Protein AF-A0A244E4H4-F1 (afdb_monomer)

Solvent-accessible surface area (backbone atoms only — not comparable to full-atom values): 48112 Å² total; per-residue (Å²): 135,87,77,78,67,43,57,26,39,30,25,44,26,74,83,70,79,40,52,43,78,40,58,48,66,66,58,50,54,48,41,63,73,73,37,87,52,40,44,78,71,49,70,68,35,23,35,25,82,58,88,49,89,80,44,43,52,28,35,34,27,44,26,79,83,73,78,45,54,50,78,44,55,48,66,70,57,51,52,47,44,58,77,75,33,55,95,44,36,48,80,77,43,74,63,35,22,36,24,81,62,69,86,81,76,44,42,56,26,42,31,26,42,24,76,87,76,77,44,51,49,78,44,62,47,72,65,61,53,53,49,42,66,75,69,38,87,56,46,47,77,76,47,71,65,34,20,38,34,69,79,75,77,76,60,62,79,27,39,57,52,72,72,41,54,53,90,48,44,46,72,78,69,67,39,54,80,69,4,52,22,33,62,86,78,82,82,92,78,63,69,22,66,66,79,51,58,58,57,44,24,35,19,46,36,40,34,23,23,32,57,73,74,82,81,79,58,99,84,66,87,68,81,77,78,79,78,61,62,61,22,37,34,30,18,13,93,73,35,37,64,46,77,45,70,63,67,92,77,62,42,78,38,37,32,38,39,36,39,34,61,86,62,51,60,37,27,19,63,50,90,77,80,66,54,88,69,40,40,69,61,72,44,72,41,70,68,24,20,35,35,37,42,60,18,41,38,90,89,53,58,36,78,70,74,86,63,41,10,66,42,50,40,68,89,37,43,65,57,34,49,50,39,50,46,57,14,36,45,58,24,30,39,70,36,70,35,86,66,62,90,51,56,33,82,42,27,34,65,81,66,88,76,59,41,30,68,29,12,47,45,44,14,34,40,70,45,65,39,92,90,59,34,38,55,40,43,28,53,40,49,42,53,56,46,65,48,97,61,17,23,42,52,80,58,59,46,35,60,94,40,44,45,50,62,77,30,32,34,46,93,85,31,86,50,88,25,69,70,28,52,50,47,32,43,53,51,53,32,58,38,22,59,34,49,72,71,55,23,64,68,34,83,77,58,43,38,88,74,16,46,35,60,42,36,73,77,38,12,36,45,24,22,44,70,43,70,60,42,42,66,58,11,33,90,86,81,54,44,62,36,54,57,29,38,70,42,76,74,37,75,76,45,27,38,58,58,37,82,84,64,56,41,72,36,34,33,40,30,35,28,38,36,44,33,44,60,85,33,71,75,26,76,91,64,93,56,69,50,74,50,77,49,79,46,30,29,23,72,47,90,43,93,60,19,43,29,50,55,27,28,40,22,37,74,61,36,79,52,33,56,50,44,39,33,30,38,35,46,35,42,54,72,52,73,94,40,37,82,81,45,56,42,32,30,31,19,31,39,35,46,41,38,41,53,43,27,59,36,83,90,79,70,42,79,41,80,53,54,58,33,36,38,35,38,32,28,54,91,45,42,91,63,8,35,21,28,16,44,54,77,30,89,79,35,34,84,40,23,15,56,61,38,50,76,39,74,64,70,74,62,93,46,68,40,73,51,46,51,36,48,38,40,37,24,70,38,63,54,93,90,52,77,79,86,86,66,86,61,52,22,84,92,30,44,46,29,33,62,56,66,57,88,76,45,82,47,32,31,48,56,17,33,27,44,40,33,33,30,39,68,87,55,68,62,81,67,61,80,45,63,39,72,36,51,23,86,40,51,48,61,62,32,66,56,63,76,76,46,98,67,86,80,79,72,81,68,90,82,71,76,88,78,79,79,77,84,76,94,77,82,85,83,85,82,85,78,59,84,86,75,57,90,72,83,74,91,78,84,63,86,64,91,71,57,62,82,84,90,59,91,67,68,76,82,74,90,70,80,79,85,81,77,73,94,83,72,98,74,91,59,97,85,67,81,79,84,81,65,65,93,83,70,74,88,76,77,92,61,95,60,103,82,72,66,71,51,73,44,61,44,68,66,77,82,124

Mean predicted aligned error: 17.21 Å

Sequence (846 aa):
MTGPRTPIYRFYNSRTNAHFYTMSAEERDMVMVRFPQFNYEGVGFTAYAAPQPGLNAVYRFYNVRTGTHFYTIGEAERDTVINTLAAVYVFDGPAWYAATGGDGSGIPMYRFYNASTGTHFYTISAQEEADVRARFPQFTPEGIGYYAWTETATVAPLQPAEPVDLSRVLGLWAIDPSGVGGDAGGDGGVGGSAGDGSPLRRVTVILKDATPLPVVPPNYTGAPPPDPEVARGTTDANGRFLLKFRTATIRPPLLLQVIDAGGNVLASTTAEQVPTGMAIRLNVNPLTDKIASDVLAPSAGSTDKRVVGSQLDLSRLATATSNLVESSKAALAVAGISDSSAFDPMRSIYELDGKGVDAVIESITHSREPTTGATQLRTKLTAAQTNADGSVTPSLITASTPLAPSAVATESSPALAFAKITAWMNEMNRCFALSSAARAADPECADADGSRLVSPGFRENGKDLAEAYRTLYSEADRSAVQGSTLSNPAILVNFPASSAPPESAATIVEFTVDQPRTGPLAGNVAGRVRYTTMMSFVTTTSPRAKAGNWILGGNQKRFDASIQPGYQYAFQWHLALWSFLPHTYESLLEIRVSPLRFDVATRSYVSADLRAARVKGPGLPSAGLVLSPTTAPGAGRFFTPHNKTGEITAGSMTNARTRPIFYLGIEKTADSQPTANPSWGAGSPDHADAPLTDYSSMQAYSRYTIEYFLTSNTTGTPDWVETARILAPVMPPKYLELLPHNKFAASSAFDPGLIAPPRCFFQFQWYPINGTAAPVDSVFVTDGARIINADVDAVSAQPPSTAAAGTSCADPNAIEIAGYAGMGFRQAGVGSTNARFRVYSTARFN

pLDDT: mean 74.61, std 22.16, range [20.58, 97.94]

Nearest PDB structures (foldseek):
  7aed-assembly1_A  TM=4.035E-01  e=1.731E+00  Enterococcus faecalis

Radius of gyration: 34.49 Å; Cα contacts (8 Å, |Δi|>4): 1756; chains: 1; bounding box: 103×69×91 Å

Foldseek 3Di:
DDDDWAFWWWWQQQVLRAIDIARDPVVVVCCVPPPVRTHTPGGQFTFAADDDPQKAFWWWKQFPVRRYIDIARDPVVVVCCVPPVVVGIDTPGGRGIFHADCPVQFQFWKWWAQPVRRHIDIHSDPVVVVCCVVPPPSTHTPGGRTTGHHPPPPPPAQFFDDKDFPVCCCVVVVFDPQQEKEPDPDDQDDFDDDFALQARARWKKWKFAQDAQDDQDPPDPDDGDDGRTFMMHTGHRRNDHHTDGDLVPGHDFMKMWTQGRLLAIWIATDPDRADVRIDAFFDTALLRSLLQLQQFDLVQFAPRPNDHRNRGNCVCNVVSQVWSCLLCVLLLVLLPNVDCPNHDVTGGDDDSPCGRVSQSRSQWGWDADPPRNGIWIFGLFDAWDADPQLFTDTHTGTSVRHDDNLSTQDPPRPGQHPQLVVQLQVLVQVLLQDDQVVLCVPPQNVCVCCQAAGHPLADAQQDHDLVVPVQQAAPPPSHGHHPKHWDDKAFQHWHDADVVVGWFTKIKIKTKIFADLPTPQVPPDDHTDIDMDIFIKGADPRCNYRSGRIHGRHRSDNHRWAKFWKKKWKQFPPPVCCQPDFTKIFTKIQTFGAQWHADPVVRDIDGPQFQKKFKGHPLAQNLTFIWGAEPAPQAARGTATDFRNVDDAQARDYYHDRGSMAIQAMDGPPPYDDDDDPCAARVNSSYHNYHDPDQSRQAAFRKMKMFTDGNPDRDSHGPDIDIYGYRGGGDDSCVVVVDDDQDQDDDPPPDPPDDDDDDDDDDRDGDDDPPDPDQDQDFDDDLNHDDPPDSDPRPDPDPDDDDDPDDPDDDSPDDDPDDDPPDDNDDPDPDPPGDMDMGMDRDPDD

Structure (mmCIF, N/CA/C/O backbone):
data_AF-A0A244E4H4-F1
#
_entry.id   AF-A0A244E4H4-F1
#
loop_
_atom_site.group_PDB
_atom_site.id
_atom_site.type_symbol
_atom_site.label_atom_id
_atom_site.label_alt_id
_atom_site.label_comp_id
_atom_site.label_asym_id
_atom_site.label_entity_id
_atom_site.label_seq_id
_atom_site.pdbx_PDB_ins_code
_atom_site.Cartn_x
_atom_site.Cartn_y
_atom_site.Cartn_z
_atom_site.occupancy
_atom_site.B_iso_or_equiv
_atom_site.auth_seq_id
_atom_site.auth_comp_id
_atom_site.auth_asym_id
_atom_site.auth_atom_id
_atom_site.pdbx_PDB_model_num
ATOM 1 N N . MET A 1 1 ? -39.392 6.590 18.225 1.00 56.34 1 MET A N 1
ATOM 2 C CA . MET A 1 1 ? -39.057 7.022 19.606 1.00 56.34 1 MET A CA 1
ATOM 3 C C . MET A 1 1 ? -37.762 7.827 19.544 1.00 56.34 1 MET A C 1
ATOM 5 O O . MET A 1 1 ? -36.915 7.450 18.745 1.00 56.34 1 MET A O 1
ATOM 9 N N . THR A 1 2 ? -37.608 8.926 20.295 1.00 52.59 2 THR A N 1
ATOM 10 C CA . THR A 1 2 ? -36.498 9.897 20.091 1.00 52.59 2 THR A CA 1
ATOM 11 C C . THR A 1 2 ? -35.632 10.189 21.323 1.00 52.59 2 THR A C 1
ATOM 13 O O . THR A 1 2 ? -34.664 10.933 21.206 1.00 52.59 2 THR A O 1
ATOM 16 N N . GLY A 1 3 ? -35.938 9.620 22.494 1.00 61.03 3 GLY A N 1
ATOM 17 C CA . GLY A 1 3 ? -35.082 9.751 23.681 1.00 61.03 3 GLY A CA 1
ATOM 18 C C . GLY A 1 3 ? -33.821 8.863 23.646 1.00 61.03 3 GLY A C 1
ATOM 19 O O . GLY A 1 3 ? -33.792 7.871 22.908 1.00 61.03 3 GLY A O 1
ATOM 20 N N . PRO A 1 4 ? -32.801 9.167 24.471 1.00 68.81 4 PRO A N 1
ATOM 21 C CA . PRO A 1 4 ? -31.702 8.244 24.742 1.00 68.81 4 PRO A CA 1
ATOM 22 C C . PRO A 1 4 ? -32.198 7.017 25.525 1.00 68.81 4 PRO A C 1
ATOM 24 O O . PRO A 1 4 ? -33.162 7.101 26.291 1.00 68.81 4 PRO A O 1
ATOM 27 N N . ARG A 1 5 ? -31.524 5.877 25.342 1.00 83.81 5 ARG A N 1
ATOM 28 C CA . ARG A 1 5 ? -31.764 4.640 26.103 1.00 83.81 5 ARG A CA 1
ATOM 29 C C . ARG A 1 5 ? -30.674 4.484 27.159 1.00 83.81 5 ARG A C 1
ATOM 31 O O . ARG A 1 5 ? -29.507 4.742 26.878 1.00 83.81 5 ARG A O 1
ATOM 38 N N . THR A 1 6 ? -31.052 4.051 28.352 1.00 83.06 6 THR A N 1
ATOM 39 C CA . THR A 1 6 ? -30.158 3.874 29.500 1.00 83.06 6 THR A CA 1
ATOM 40 C C . THR A 1 6 ? -29.834 2.384 29.680 1.00 83.06 6 THR A C 1
ATOM 42 O O . THR A 1 6 ? -30.725 1.548 29.479 1.00 83.06 6 THR A O 1
ATOM 45 N N . PRO A 1 7 ? -28.589 2.021 30.044 1.00 84.62 7 PRO A N 1
ATOM 46 C CA . PRO A 1 7 ? -28.224 0.643 30.363 1.00 84.62 7 PRO A CA 1
ATOM 47 C C . PRO A 1 7 ? -29.040 0.042 31.514 1.00 84.62 7 PRO A C 1
ATOM 49 O O . PRO A 1 7 ? -29.304 0.706 32.513 1.00 84.62 7 PRO A O 1
ATOM 52 N N . ILE A 1 8 ? -29.380 -1.242 31.386 1.00 92.94 8 ILE A N 1
ATOM 53 C CA . ILE A 1 8 ? -29.868 -2.092 32.473 1.00 92.94 8 ILE A CA 1
ATOM 54 C C . ILE A 1 8 ? -28.754 -3.049 32.888 1.00 92.94 8 ILE A C 1
ATOM 56 O O . ILE A 1 8 ? -28.335 -3.926 32.128 1.00 92.94 8 ILE A O 1
ATOM 60 N N . TYR A 1 9 ? -28.295 -2.880 34.118 1.00 87.38 9 TYR A N 1
ATOM 61 C CA . TYR A 1 9 ? -27.243 -3.652 34.760 1.00 87.38 9 TYR A CA 1
ATOM 62 C C . TYR A 1 9 ? -27.791 -4.991 35.256 1.00 87.38 9 TYR A C 1
ATOM 64 O O . TYR A 1 9 ? -28.771 -5.009 36.003 1.00 87.38 9 TYR A O 1
ATOM 72 N N . ARG A 1 10 ? -27.166 -6.100 34.845 1.00 93.94 10 ARG A N 1
ATOM 73 C CA . ARG A 1 10 ? -27.528 -7.475 35.217 1.00 93.94 10 ARG A CA 1
ATOM 74 C C . ARG A 1 10 ? -26.562 -8.014 36.274 1.00 93.94 10 ARG A C 1
ATOM 76 O O . ARG A 1 10 ? -25.354 -7.790 36.199 1.00 93.94 10 ARG A O 1
ATOM 83 N N . PHE A 1 11 ? -27.101 -8.741 37.245 1.00 92.38 11 PHE A N 1
ATOM 84 C CA . PHE A 1 11 ? -26.343 -9.420 38.290 1.00 92.38 11 PHE A CA 1
ATOM 85 C C . PHE A 1 11 ? -26.849 -10.847 38.498 1.00 92.38 11 PHE A C 1
ATOM 87 O O . PHE A 1 11 ? -28.059 -11.049 38.606 1.00 92.38 11 PHE A O 1
ATOM 94 N N . TYR A 1 12 ? -25.939 -11.800 38.700 1.00 92.00 12 TYR A N 1
ATOM 95 C CA . TYR A 1 12 ? -26.254 -13.161 39.131 1.00 92.00 12 TYR A CA 1
ATOM 96 C C . TYR A 1 12 ? -26.045 -13.334 40.641 1.00 92.00 12 TYR A C 1
ATOM 98 O O . TYR A 1 12 ? -24.916 -13.277 41.141 1.00 92.00 12 TYR A O 1
ATOM 106 N N . ASN A 1 13 ? -27.125 -13.589 41.387 1.00 92.62 13 ASN A N 1
ATOM 107 C CA . ASN A 1 13 ? -27.056 -13.873 42.819 1.00 92.62 13 ASN A CA 1
ATOM 108 C C . ASN A 1 13 ? -26.765 -15.360 43.074 1.00 92.62 13 ASN A C 1
ATOM 110 O O . ASN A 1 13 ? -27.651 -16.213 43.036 1.00 92.62 13 ASN A O 1
ATOM 114 N N . SER A 1 14 ? -25.513 -15.643 43.426 1.00 90.38 14 SER A N 1
ATOM 115 C CA . SER A 1 14 ? -24.981 -16.976 43.747 1.00 90.38 14 SER A CA 1
ATOM 116 C C . SER A 1 14 ? -25.612 -17.680 44.959 1.00 90.38 14 SER A C 1
ATOM 118 O O . SER A 1 14 ? -25.394 -18.877 45.132 1.00 90.38 14 SER A O 1
ATOM 120 N N . ARG A 1 15 ? -26.387 -16.985 45.807 1.00 89.31 15 ARG A N 1
ATOM 121 C CA . ARG A 1 15 ? -27.114 -17.609 46.933 1.00 89.31 15 ARG A CA 1
ATOM 122 C C . ARG A 1 15 ? -28.536 -18.024 46.571 1.00 89.31 15 ARG A C 1
ATOM 124 O O . ARG A 1 15 ? -29.024 -19.010 47.110 1.00 89.31 15 ARG A O 1
ATOM 131 N N . THR A 1 16 ? -29.208 -17.264 45.708 1.00 89.00 16 THR A N 1
ATOM 132 C CA . THR A 1 16 ? -30.608 -17.517 45.316 1.00 89.00 16 THR A CA 1
ATOM 133 C C . THR A 1 16 ? -30.738 -18.158 43.935 1.00 89.00 16 THR A C 1
ATOM 135 O O . THR A 1 16 ? -31.838 -18.555 43.557 1.00 89.00 16 THR A O 1
ATOM 138 N N . ASN A 1 17 ? -29.634 -18.265 43.184 1.00 88.75 17 ASN A N 1
ATOM 139 C CA . ASN A 1 17 ? -29.585 -18.695 41.783 1.00 88.75 17 ASN A CA 1
ATOM 140 C C . ASN A 1 17 ? -30.567 -17.909 40.893 1.00 88.75 17 ASN A C 1
ATOM 142 O O . ASN A 1 17 ? -31.204 -18.454 39.991 1.00 88.75 17 ASN A O 1
ATOM 146 N N . ALA A 1 18 ? -30.715 -16.616 41.186 1.00 91.75 18 ALA A N 1
ATOM 147 C CA . ALA A 1 18 ? -31.630 -15.707 40.511 1.00 91.75 18 ALA A CA 1
ATOM 148 C C . ALA A 1 18 ? -30.897 -14.452 40.037 1.00 91.75 18 ALA A C 1
ATOM 150 O O . ALA A 1 18 ? -29.884 -14.048 40.611 1.00 91.75 18 ALA A O 1
ATOM 151 N N . HIS A 1 19 ? -31.445 -13.819 39.004 1.00 94.00 19 HIS A N 1
ATOM 152 C CA . HIS A 1 19 ? -30.881 -12.602 38.441 1.00 94.00 19 HIS A CA 1
ATOM 153 C C . HIS A 1 19 ? -31.539 -11.352 39.037 1.00 94.00 19 HIS A C 1
ATOM 155 O O . HIS A 1 19 ? -32.709 -11.363 39.427 1.00 94.00 19 HIS A O 1
ATOM 161 N N . PHE A 1 20 ? -30.773 -10.269 39.102 1.00 95.19 20 PHE A N 1
ATOM 162 C CA . PHE A 1 20 ? -31.224 -8.939 39.493 1.00 95.19 20 PHE A CA 1
ATOM 163 C C . PHE A 1 20 ? -30.877 -7.935 38.393 1.00 95.19 20 PHE A C 1
ATOM 165 O O . PHE A 1 20 ? -29.811 -8.019 37.786 1.00 95.19 20 PHE A O 1
ATOM 172 N N . TYR A 1 21 ? -31.796 -7.003 38.145 1.00 96.44 21 TYR A N 1
ATOM 173 C CA . TYR A 1 21 ? -31.714 -6.019 37.070 1.00 96.44 21 TYR A CA 1
ATOM 174 C C . TYR A 1 21 ? -32.024 -4.620 37.610 1.00 96.44 21 TYR A C 1
ATOM 176 O O . TYR A 1 21 ? -33.046 -4.418 38.281 1.00 96.44 21 TYR A O 1
ATOM 184 N N . THR A 1 22 ? -31.179 -3.643 37.286 1.00 94.75 22 THR A N 1
ATOM 185 C CA . THR A 1 22 ? -31.393 -2.239 37.662 1.00 94.75 22 THR A CA 1
ATOM 186 C C . THR A 1 22 ? -30.969 -1.265 36.569 1.00 94.75 22 THR A C 1
ATOM 188 O O . THR A 1 22 ? -30.011 -1.517 35.846 1.00 94.75 22 THR A O 1
ATOM 191 N N . MET A 1 23 ? -31.686 -0.144 36.459 1.00 92.44 23 MET A N 1
ATOM 192 C CA . MET A 1 23 ? -31.310 0.998 35.620 1.00 92.44 23 MET A CA 1
ATOM 193 C C . MET A 1 23 ? -30.409 2.003 36.366 1.00 92.44 23 MET A C 1
ATOM 195 O O . MET A 1 23 ? -29.727 2.807 35.733 1.00 92.44 23 MET A O 1
ATOM 199 N N . SER A 1 24 ? -30.391 1.981 37.704 1.00 89.56 24 SER A N 1
ATOM 200 C CA . SER A 1 24 ? -29.600 2.924 38.505 1.00 89.56 24 SER A CA 1
ATOM 201 C C . SER A 1 24 ? -28.138 2.483 38.558 1.00 89.56 24 SER A C 1
ATOM 203 O O . SER A 1 24 ? -27.818 1.368 38.978 1.00 89.56 24 SER A O 1
ATOM 205 N N . ALA A 1 25 ? -27.241 3.382 38.149 1.00 77.50 25 ALA A N 1
ATOM 206 C CA . ALA A 1 25 ? -25.800 3.183 38.283 1.00 77.50 25 ALA A CA 1
ATOM 207 C C . ALA A 1 25 ? -25.379 3.194 39.763 1.00 77.50 25 ALA A C 1
ATOM 209 O O . ALA A 1 25 ? -24.502 2.441 40.170 1.00 77.50 25 ALA A O 1
ATOM 210 N N . GLU A 1 26 ? -26.071 3.979 40.586 1.00 81.81 26 GLU A N 1
ATOM 211 C CA . GLU A 1 26 ? -25.864 4.084 42.027 1.00 81.81 26 GLU A CA 1
ATOM 212 C C . GLU A 1 26 ? -26.264 2.784 42.742 1.00 81.81 26 GLU A C 1
ATOM 214 O O . GLU A 1 26 ? -25.552 2.320 43.631 1.00 81.81 26 GLU A O 1
ATOM 219 N N . GLU A 1 27 ? -27.377 2.158 42.338 1.00 89.44 27 GLU A N 1
ATOM 220 C CA . GLU A 1 27 ? -27.800 0.851 42.853 1.00 89.44 27 GLU A CA 1
ATOM 221 C C . GLU A 1 27 ? -26.852 -0.261 42.380 1.00 89.44 27 GLU A C 1
ATOM 223 O O . GLU A 1 27 ? -26.484 -1.111 43.190 1.00 89.44 27 GLU A O 1
ATOM 228 N N . ARG A 1 28 ? -26.377 -0.220 41.123 1.00 91.00 28 ARG A N 1
ATOM 229 C CA . ARG A 1 28 ? -25.311 -1.108 40.620 1.00 91.00 28 ARG A CA 1
ATOM 230 C C . ARG A 1 28 ? -24.059 -1.016 41.498 1.00 91.00 28 ARG A C 1
ATOM 232 O O . ARG A 1 28 ? -23.618 -2.033 42.031 1.00 91.00 28 ARG A O 1
ATOM 239 N N . ASP A 1 29 ? -23.518 0.185 41.683 1.00 74.75 29 ASP A N 1
ATOM 240 C CA . ASP A 1 29 ? -22.273 0.408 42.428 1.00 74.75 29 ASP A CA 1
ATOM 241 C C . ASP A 1 29 ? -22.427 0.034 43.909 1.00 74.75 29 ASP A C 1
ATOM 243 O O . ASP A 1 29 ? -21.560 -0.614 44.499 1.00 74.75 29 ASP A O 1
ATOM 247 N N . MET A 1 30 ? -23.578 0.356 44.504 1.00 88.88 30 MET A N 1
ATOM 248 C CA . MET A 1 30 ? -23.920 -0.047 45.866 1.00 88.88 30 MET A CA 1
ATOM 249 C C . MET A 1 30 ? -24.000 -1.574 46.009 1.00 88.88 30 MET A C 1
ATOM 251 O O . MET A 1 30 ? -23.456 -2.111 46.976 1.00 88.88 30 MET A O 1
ATOM 255 N N . VAL A 1 31 ? -24.615 -2.283 45.054 1.00 85.38 31 VAL A N 1
ATOM 256 C CA . VAL A 1 31 ? -24.716 -3.751 45.075 1.00 85.38 31 VAL A CA 1
ATOM 257 C C . VAL A 1 31 ? -23.344 -4.406 44.920 1.00 85.38 31 VAL A C 1
ATOM 259 O O . VAL A 1 31 ? -23.020 -5.287 45.720 1.00 85.38 31 VAL A O 1
ATOM 262 N N . MET A 1 32 ? -22.516 -3.933 43.980 1.00 79.94 32 MET A N 1
ATOM 263 C CA . MET A 1 32 ? -21.141 -4.416 43.776 1.00 79.94 32 MET A CA 1
ATOM 264 C C . MET A 1 32 ? -20.283 -4.295 45.044 1.00 79.94 32 MET A C 1
ATOM 266 O O . MET A 1 32 ? -19.508 -5.198 45.352 1.00 79.94 32 MET A O 1
ATOM 270 N N . VAL A 1 33 ? -20.430 -3.201 45.799 1.00 77.25 33 VAL A N 1
ATOM 271 C CA . VAL A 1 33 ? -19.645 -2.954 47.019 1.00 77.25 33 VAL A CA 1
ATOM 272 C C . VAL A 1 33 ? -20.210 -3.677 48.247 1.00 77.25 33 VAL A C 1
ATOM 274 O O . VAL A 1 33 ? -19.442 -4.133 49.094 1.00 77.25 33 VAL A O 1
ATOM 277 N N . ARG A 1 34 ? -21.540 -3.764 48.400 1.00 86.44 34 ARG A N 1
ATOM 278 C CA . ARG A 1 34 ? -22.171 -4.218 49.656 1.00 86.44 34 ARG A CA 1
ATOM 279 C C . ARG A 1 34 ? -22.594 -5.683 49.684 1.00 86.44 34 ARG A C 1
ATOM 281 O O . ARG A 1 34 ? -22.740 -6.227 50.779 1.00 86.44 34 ARG A O 1
ATOM 288 N N . PHE A 1 35 ? -22.815 -6.324 48.537 1.00 88.06 35 PHE A N 1
ATOM 289 C CA . PHE A 1 35 ? -23.430 -7.652 48.489 1.00 88.06 35 PHE A CA 1
ATOM 290 C C . PHE A 1 35 ? -22.608 -8.648 47.654 1.00 88.06 35 PHE A C 1
ATOM 292 O O . PHE A 1 35 ? -22.966 -8.933 46.512 1.00 88.06 35 PHE A O 1
ATOM 299 N N . PRO A 1 36 ? -21.549 -9.259 48.226 1.00 87.19 36 PRO A N 1
ATOM 300 C CA . PRO A 1 36 ? -20.599 -10.102 47.489 1.00 87.19 36 PRO A CA 1
ATOM 301 C C . PRO A 1 36 ? -21.203 -11.377 46.876 1.00 87.19 36 PRO A C 1
ATOM 303 O O . PRO A 1 36 ? -20.541 -12.054 46.100 1.00 87.19 36 PRO A O 1
ATOM 306 N N . GLN A 1 37 ? -22.450 -11.735 47.208 1.00 89.75 37 GLN A N 1
ATOM 307 C CA . GLN A 1 37 ? -23.173 -12.811 46.527 1.00 89.75 37 GLN A CA 1
ATOM 308 C C . GLN A 1 37 ? -23.702 -12.437 45.131 1.00 89.75 37 GLN A C 1
ATOM 310 O O . GLN A 1 37 ? -24.041 -13.347 44.372 1.00 89.75 37 GLN A O 1
ATOM 315 N N . PHE A 1 38 ? -23.810 -11.145 44.801 1.00 89.06 38 PHE A N 1
ATOM 316 C CA . PHE A 1 38 ? -24.241 -10.667 43.488 1.00 89.06 38 PHE A CA 1
ATOM 317 C C . PHE A 1 38 ? -23.020 -10.454 42.594 1.00 89.06 38 PHE A C 1
ATOM 319 O O . PHE A 1 38 ? -22.303 -9.465 42.717 1.00 89.06 38 PHE A O 1
ATOM 326 N N . ASN A 1 39 ? -22.808 -11.378 41.663 1.00 81.50 39 ASN A N 1
ATOM 327 C CA . ASN A 1 39 ? -21.801 -11.226 40.622 1.00 81.50 39 ASN A CA 1
ATOM 328 C C . ASN A 1 39 ? -22.356 -10.273 39.564 1.00 81.50 39 ASN A C 1
ATOM 330 O O . ASN A 1 39 ? -23.431 -10.531 39.025 1.00 81.50 39 ASN A O 1
ATOM 334 N N . TYR A 1 40 ? -21.658 -9.178 39.279 1.00 81.12 40 TYR A N 1
ATOM 335 C CA . TYR A 1 40 ? -22.030 -8.276 38.191 1.00 81.12 40 TYR A CA 1
ATOM 336 C C . TYR A 1 40 ? -21.736 -8.936 36.838 1.00 81.12 40 TYR A C 1
ATOM 338 O O . TYR A 1 40 ? -20.649 -9.470 36.630 1.00 81.12 40 TYR A O 1
ATOM 346 N N . GLU A 1 41 ? -22.706 -8.910 35.925 1.00 76.88 41 GLU A N 1
ATOM 347 C CA . GLU A 1 41 ? -22.610 -9.522 34.591 1.00 76.88 41 GLU A CA 1
ATOM 348 C C . GLU A 1 41 ? -22.570 -8.480 33.458 1.00 76.88 41 GLU A C 1
ATOM 350 O O . GLU A 1 41 ? -22.560 -8.828 32.276 1.00 76.88 41 GLU A O 1
ATOM 355 N N . GLY A 1 42 ? -22.527 -7.189 33.801 1.00 77.81 42 GLY A N 1
ATOM 356 C CA . GLY A 1 42 ? -22.509 -6.096 32.836 1.00 77.81 42 GLY A CA 1
ATOM 357 C C . GLY A 1 42 ? -23.896 -5.556 32.486 1.00 77.81 42 GLY A C 1
ATOM 358 O O . GLY A 1 42 ? -24.866 -5.686 33.234 1.00 77.81 42 GLY A O 1
ATOM 359 N N . VAL A 1 43 ? -23.985 -4.923 31.317 1.00 83.19 43 VAL A N 1
ATOM 360 C CA . VAL A 1 43 ? -25.246 -4.445 30.737 1.00 83.19 43 VAL A CA 1
ATOM 361 C C . VAL A 1 43 ? -25.950 -5.618 30.058 1.00 83.19 43 VAL A C 1
ATOM 363 O O . VAL A 1 43 ? -25.410 -6.190 29.112 1.00 83.19 43 VAL A O 1
ATOM 366 N N . GLY A 1 44 ? -27.145 -5.972 30.534 1.00 84.19 44 GLY A N 1
ATOM 367 C CA . GLY A 1 44 ? -27.966 -7.032 29.940 1.00 84.19 44 GLY A CA 1
ATOM 368 C C . GLY A 1 44 ? -28.791 -6.556 28.740 1.00 84.19 44 GLY A C 1
ATOM 369 O O . GLY A 1 44 ? -29.019 -7.322 27.809 1.00 84.19 44 GLY A O 1
ATOM 370 N N . PHE A 1 45 ? -29.248 -5.301 28.767 1.00 90.12 45 PHE A N 1
ATOM 371 C CA . PHE A 1 45 ? -29.992 -4.626 27.694 1.00 90.12 45 PHE A CA 1
ATOM 372 C C . PHE A 1 45 ? -30.046 -3.111 27.957 1.00 90.12 45 PHE A C 1
ATOM 374 O O . PHE A 1 45 ? -29.572 -2.643 28.989 1.00 90.12 45 PHE A O 1
ATOM 381 N N . THR A 1 46 ? -30.638 -2.334 27.049 1.00 89.12 46 THR A N 1
ATOM 382 C CA . THR A 1 46 ? -30.975 -0.916 27.248 1.00 89.12 46 THR A CA 1
ATOM 383 C C . THR A 1 46 ? -32.489 -0.701 27.182 1.00 89.12 46 THR A C 1
ATOM 385 O O . THR A 1 46 ? -33.211 -1.412 26.475 1.00 89.12 46 THR A O 1
ATOM 388 N N . ALA A 1 47 ? -32.983 0.279 27.939 1.00 91.00 47 ALA A N 1
ATOM 389 C CA . ALA A 1 47 ? -34.398 0.645 28.008 1.00 91.00 47 ALA A CA 1
ATOM 390 C C . ALA A 1 47 ? -34.563 2.163 28.193 1.00 91.00 47 ALA A C 1
ATOM 392 O O . ALA A 1 47 ? -33.591 2.877 28.432 1.00 91.00 47 ALA A O 1
ATOM 393 N N . TYR A 1 48 ? -35.783 2.686 28.079 1.00 89.81 48 TYR A N 1
ATOM 394 C CA . TYR A 1 48 ? -36.035 4.117 28.274 1.00 89.81 48 TYR A CA 1
ATOM 395 C C . TYR A 1 48 ? -36.237 4.434 29.760 1.00 89.81 48 TYR A C 1
ATOM 397 O O . TYR A 1 48 ? -37.004 3.754 30.437 1.00 89.81 48 TYR A O 1
ATOM 405 N N . ALA A 1 49 ? -35.573 5.474 30.273 1.00 89.56 49 ALA A N 1
ATOM 406 C CA . ALA A 1 49 ? -35.706 5.907 31.672 1.00 89.56 49 ALA A CA 1
ATOM 407 C C . ALA A 1 49 ? -36.981 6.728 31.949 1.00 89.56 49 ALA A C 1
ATOM 409 O O . ALA A 1 49 ? -37.411 6.859 33.092 1.00 89.56 49 ALA A O 1
ATOM 410 N N . ALA A 1 50 ? -37.597 7.273 30.899 1.00 89.06 50 ALA A N 1
ATOM 411 C CA . ALA A 1 50 ? -38.787 8.116 30.962 1.00 89.06 50 ALA A CA 1
ATOM 412 C C . ALA A 1 50 ? -39.893 7.564 30.043 1.00 89.06 50 ALA A C 1
ATOM 414 O O . ALA A 1 50 ? -39.574 6.932 29.030 1.00 89.06 50 ALA A O 1
ATOM 415 N N . PRO A 1 51 ? -41.182 7.824 30.341 1.00 89.06 51 PRO A N 1
ATOM 416 C CA . PRO A 1 51 ? -42.280 7.418 29.472 1.00 89.06 51 PRO A CA 1
ATOM 417 C C . PRO A 1 51 ? -42.153 8.079 28.095 1.00 89.06 51 PRO A C 1
ATOM 419 O O . PRO A 1 51 ? -41.754 9.240 27.976 1.00 89.06 51 PRO A O 1
ATOM 422 N N . GLN A 1 52 ? -42.502 7.337 27.044 1.00 85.88 52 GLN A N 1
ATOM 423 C CA . GLN A 1 52 ? -42.517 7.796 25.651 1.00 85.88 52 GLN A CA 1
ATOM 424 C C . GLN A 1 52 ? -43.769 7.254 24.943 1.00 85.88 52 GLN A C 1
ATOM 426 O O . GLN A 1 52 ? -44.290 6.214 25.354 1.00 85.88 52 GLN A O 1
ATOM 431 N N . PRO A 1 53 ? -44.240 7.892 23.854 1.00 84.19 53 PRO A N 1
ATOM 432 C CA . PRO A 1 53 ? -45.315 7.343 23.032 1.00 84.19 53 PRO A CA 1
ATOM 433 C C . PRO A 1 53 ? -44.980 5.924 22.547 1.00 84.19 53 PRO A C 1
ATOM 435 O O . PRO A 1 53 ? -43.927 5.706 21.947 1.00 84.19 53 PRO A O 1
ATOM 438 N N . GLY A 1 54 ? -45.880 4.972 22.808 1.00 84.69 54 GLY A N 1
ATOM 439 C CA . GLY A 1 54 ? -45.709 3.558 22.448 1.00 84.69 54 GLY A CA 1
ATOM 440 C C . GLY A 1 54 ? -44.917 2.706 23.450 1.00 84.69 54 GLY A C 1
ATOM 441 O O . GLY A 1 54 ? -44.654 1.545 23.150 1.00 84.69 54 GLY A O 1
ATOM 442 N N . LEU A 1 55 ? -44.545 3.244 24.620 1.00 90.31 55 LEU A N 1
ATOM 443 C CA . LEU A 1 55 ? -43.907 2.483 25.700 1.00 90.31 55 LEU A CA 1
ATOM 444 C C . LEU A 1 55 ? -44.813 2.351 26.926 1.00 90.31 55 LEU A C 1
ATOM 446 O O . LEU A 1 55 ? -45.515 3.289 27.301 1.00 90.31 55 LEU A O 1
ATOM 450 N N . ASN A 1 56 ? -44.706 1.211 27.605 1.00 93.75 56 ASN A N 1
ATOM 451 C CA . ASN A 1 56 ? -45.331 0.939 28.895 1.00 93.75 56 ASN A CA 1
ATOM 452 C C . ASN A 1 56 ? -44.250 0.809 29.980 1.00 93.75 56 ASN A C 1
ATOM 454 O O . ASN A 1 56 ? -43.094 0.482 29.697 1.00 93.75 56 ASN A O 1
ATOM 458 N N . ALA A 1 57 ? -44.621 1.076 31.231 1.00 96.50 57 ALA A N 1
ATOM 459 C CA . ALA A 1 57 ? -43.728 0.903 32.370 1.00 96.50 57 ALA A CA 1
ATOM 460 C C . ALA A 1 57 ? -43.528 -0.585 32.697 1.00 96.50 57 ALA A C 1
ATOM 462 O O . ALA A 1 57 ? -44.491 -1.345 32.765 1.00 96.50 57 ALA A O 1
ATOM 463 N N . VAL A 1 58 ? -42.284 -0.979 32.959 1.00 97.62 58 VAL A N 1
ATOM 464 C CA . VAL A 1 58 ? -41.941 -2.259 33.580 1.00 97.62 58 VAL A CA 1
ATOM 465 C C . VAL A 1 58 ? -41.842 -2.044 35.086 1.00 97.62 58 VAL A C 1
ATOM 467 O O . VAL A 1 58 ? -41.018 -1.272 35.574 1.00 97.62 58 VAL A O 1
ATOM 470 N N . TYR A 1 59 ? -42.713 -2.721 35.816 1.00 97.94 59 TYR A N 1
ATOM 471 C CA . TYR A 1 59 ? -42.885 -2.666 37.259 1.00 97.94 59 TYR A CA 1
ATOM 472 C C . TYR A 1 59 ? -41.946 -3.649 37.952 1.00 97.94 59 TYR A C 1
ATOM 474 O O . TYR A 1 59 ? -41.930 -4.828 37.594 1.00 97.94 59 TYR A O 1
ATOM 482 N N . ARG A 1 60 ? -41.196 -3.178 38.955 1.00 97.88 60 ARG A N 1
ATOM 483 C CA . ARG A 1 60 ? -40.321 -4.005 39.794 1.00 97.88 60 ARG A CA 1
ATOM 484 C C . ARG A 1 60 ? -40.977 -4.289 41.142 1.00 97.88 60 ARG A C 1
ATOM 486 O O . ARG A 1 60 ? -41.591 -3.417 41.755 1.00 97.88 60 ARG A O 1
ATOM 493 N N . PHE A 1 61 ? -40.816 -5.524 41.598 1.00 97.38 61 PHE A N 1
ATOM 494 C CA . PHE A 1 61 ? -41.278 -5.998 42.893 1.00 97.38 61 PHE A CA 1
ATOM 495 C C . PHE A 1 61 ? -40.160 -6.750 43.612 1.00 97.38 61 PHE A C 1
ATOM 497 O O . PHE A 1 61 ? -39.524 -7.620 43.013 1.00 97.38 61 PHE A O 1
ATOM 504 N N . TYR A 1 62 ? -39.970 -6.483 44.900 1.00 95.62 62 TYR A N 1
ATOM 505 C CA . TYR A 1 62 ? -39.064 -7.229 45.767 1.00 95.62 62 TYR A CA 1
ATOM 506 C C . TYR A 1 62 ? -39.815 -8.333 46.525 1.00 95.62 62 TYR A C 1
ATOM 508 O O . TYR A 1 62 ? -40.749 -8.057 47.279 1.00 95.62 62 TYR A O 1
ATOM 516 N N . ASN A 1 63 ? -39.415 -9.596 46.350 1.00 93.50 63 ASN A N 1
ATOM 517 C CA . ASN A 1 63 ? -39.974 -10.722 47.098 1.00 93.50 63 ASN A CA 1
ATOM 518 C C . ASN A 1 63 ? -39.288 -10.836 48.468 1.00 93.50 63 ASN A C 1
ATOM 520 O O . ASN A 1 63 ? -38.132 -11.256 48.565 1.00 93.50 63 ASN A O 1
ATOM 524 N N . VAL A 1 64 ? -40.017 -10.522 49.542 1.00 92.38 64 VAL A N 1
ATOM 525 C CA . VAL A 1 64 ? -39.470 -10.507 50.912 1.00 92.38 64 VAL A CA 1
ATOM 526 C C . VAL A 1 64 ? -39.186 -11.901 51.481 1.00 92.38 64 VAL A C 1
ATOM 528 O O . VAL A 1 64 ? -38.514 -12.008 52.503 1.00 92.38 64 VAL A O 1
ATOM 531 N N . ARG A 1 65 ? -39.684 -12.973 50.846 1.00 88.19 65 ARG A N 1
ATOM 532 C CA . ARG A 1 65 ? -39.457 -14.364 51.279 1.00 88.19 65 ARG A CA 1
ATOM 533 C C . ARG A 1 65 ? -38.219 -14.986 50.637 1.00 88.19 65 ARG A C 1
ATOM 535 O O . ARG A 1 65 ? -37.532 -15.759 51.294 1.00 88.19 65 ARG A O 1
ATOM 542 N N . THR A 1 66 ? -37.948 -14.673 49.370 1.00 87.88 66 THR A N 1
ATOM 543 C CA . THR A 1 66 ? -36.826 -15.251 48.603 1.00 87.88 66 THR A CA 1
ATOM 544 C C . THR A 1 66 ? -35.636 -14.303 48.452 1.00 87.88 66 THR A C 1
ATOM 546 O O . THR A 1 66 ? -34.547 -14.754 48.104 1.00 87.88 66 THR A O 1
ATOM 549 N N . GLY A 1 67 ? -35.817 -12.998 48.681 1.00 89.50 67 GLY A N 1
ATOM 550 C CA . GLY A 1 67 ? -34.789 -11.983 48.431 1.00 89.50 67 GLY A CA 1
ATOM 551 C C . GLY A 1 67 ? -34.508 -11.746 46.942 1.00 89.50 67 GLY A C 1
ATOM 552 O O . GLY A 1 67 ? -33.411 -11.320 46.579 1.00 89.50 67 GLY A O 1
ATOM 553 N N . THR A 1 68 ? -35.466 -12.064 46.066 1.00 93.94 68 THR A N 1
ATOM 554 C CA . THR A 1 68 ? -35.346 -11.930 44.604 1.00 93.94 68 THR A CA 1
ATOM 555 C C . THR A 1 68 ? -36.330 -10.910 44.049 1.00 93.94 68 THR A C 1
ATOM 557 O O . THR A 1 68 ? -37.354 -10.633 44.669 1.00 93.94 68 THR A O 1
ATOM 560 N N . HIS A 1 69 ? -36.064 -10.393 42.851 1.00 95.12 69 HIS A N 1
ATOM 561 C CA . HIS A 1 69 ? -36.943 -9.421 42.203 1.00 95.12 69 HIS A CA 1
ATOM 562 C C . HIS A 1 69 ? -37.821 -10.070 41.127 1.00 95.12 69 HIS A C 1
ATOM 564 O O . HIS A 1 69 ? -37.449 -11.074 40.519 1.00 95.12 69 HIS A O 1
ATOM 570 N N . PHE A 1 70 ? -38.994 -9.485 40.907 1.00 94.88 70 PHE A N 1
ATOM 571 C CA . PHE A 1 70 ? -39.931 -9.820 39.839 1.00 94.88 70 PHE A CA 1
ATOM 572 C C . PHE A 1 70 ? -40.209 -8.570 38.999 1.00 94.88 70 PHE A C 1
ATOM 574 O O . PHE A 1 70 ? -40.315 -7.469 39.541 1.00 94.88 70 PHE A O 1
ATOM 581 N N . TYR A 1 71 ? -40.312 -8.752 37.683 1.00 96.88 71 TYR A N 1
ATOM 582 C CA . TYR A 1 71 ? -40.480 -7.679 36.707 1.00 96.88 71 TYR A CA 1
ATOM 583 C C . TYR A 1 71 ? -41.633 -8.001 35.755 1.00 96.88 71 TYR A C 1
ATOM 585 O O . TYR A 1 71 ? -41.650 -9.070 35.134 1.00 96.88 71 TYR A O 1
ATOM 593 N N . THR A 1 72 ? -42.569 -7.064 35.600 1.00 95.69 72 THR A N 1
ATOM 594 C CA . THR A 1 72 ? -43.703 -7.192 34.673 1.00 95.69 72 THR A CA 1
ATOM 595 C C . THR A 1 72 ? -44.035 -5.879 33.976 1.00 95.69 72 THR A C 1
ATOM 597 O O . THR A 1 72 ? -43.986 -4.822 34.592 1.00 95.69 72 THR A O 1
ATOM 600 N N . ILE A 1 73 ? -44.395 -5.940 32.692 1.00 95.50 73 ILE A N 1
ATOM 601 C CA . ILE A 1 73 ? -44.971 -4.809 31.946 1.00 95.50 73 ILE A CA 1
ATOM 602 C C . ILE A 1 73 ? -46.511 -4.795 32.008 1.00 95.50 73 ILE A C 1
ATOM 604 O O . ILE A 1 73 ? -47.151 -3.819 31.623 1.00 95.50 73 ILE A O 1
ATOM 608 N N . GLY A 1 74 ? -47.121 -5.899 32.450 1.00 94.19 74 GLY A N 1
ATOM 609 C CA . GLY A 1 74 ? -48.563 -6.094 32.430 1.00 94.19 74 GLY A CA 1
ATOM 610 C C . GLY A 1 74 ? -49.223 -5.406 33.614 1.00 94.19 74 GLY A C 1
ATOM 611 O O . GLY A 1 74 ? -49.086 -5.857 34.748 1.00 94.19 74 GLY A O 1
ATOM 612 N N . GLU A 1 75 ? -49.999 -4.353 33.361 1.00 94.31 75 GLU A N 1
ATOM 613 C CA . GLU A 1 75 ? -50.697 -3.611 34.420 1.00 94.31 75 GLU A CA 1
ATOM 614 C C . GLU A 1 75 ? -51.657 -4.492 35.236 1.00 94.31 75 GLU A C 1
ATOM 616 O O . GLU A 1 75 ? -51.704 -4.384 36.457 1.00 94.31 75 GLU A O 1
ATOM 621 N N . ALA A 1 76 ? -52.340 -5.443 34.592 1.00 94.44 76 ALA A N 1
ATOM 622 C CA . ALA A 1 76 ? -53.184 -6.414 35.288 1.00 94.44 76 ALA A CA 1
ATOM 623 C C . ALA A 1 76 ? -52.377 -7.405 36.156 1.00 94.44 76 ALA A C 1
ATOM 625 O O . ALA A 1 76 ? -52.853 -7.827 37.209 1.00 94.44 76 ALA A O 1
ATOM 626 N N . GLU A 1 77 ? -51.152 -7.764 35.754 1.00 95.19 77 GLU A N 1
ATOM 627 C CA . GLU A 1 77 ? -50.263 -8.626 36.545 1.00 95.19 77 GLU A CA 1
ATOM 628 C C . GLU A 1 77 ? -49.705 -7.845 37.747 1.00 95.19 77 GLU A C 1
ATOM 630 O O . GLU A 1 77 ? -49.779 -8.334 38.873 1.00 95.19 77 GLU A O 1
ATOM 635 N N . ARG A 1 78 ? -49.281 -6.587 37.540 1.00 96.69 78 ARG A N 1
ATOM 636 C CA . ARG A 1 78 ? -48.943 -5.620 38.602 1.00 96.69 78 ARG A CA 1
ATOM 637 C C . ARG A 1 78 ? -50.071 -5.520 39.632 1.00 96.69 78 ARG A C 1
ATOM 639 O O . ARG A 1 78 ? -49.831 -5.736 40.817 1.00 96.69 78 ARG A O 1
ATOM 646 N N . ASP A 1 79 ? -51.291 -5.224 39.191 1.00 94.62 79 ASP A N 1
ATOM 647 C CA . ASP A 1 79 ? -52.435 -5.032 40.089 1.00 94.62 79 ASP A CA 1
ATOM 648 C C . ASP A 1 79 ? -52.830 -6.328 40.799 1.00 94.62 79 ASP A C 1
ATOM 650 O O . ASP A 1 79 ? -53.209 -6.299 41.970 1.00 94.62 79 ASP A O 1
ATOM 654 N N . THR A 1 80 ? -52.680 -7.481 40.143 1.00 95.31 80 THR A N 1
ATOM 655 C CA . THR A 1 80 ? -52.884 -8.783 40.790 1.00 95.31 80 THR A CA 1
ATOM 656 C C . THR A 1 80 ? -51.852 -9.013 41.896 1.00 95.31 80 THR A C 1
ATOM 658 O O . THR A 1 80 ? -52.235 -9.353 43.016 1.00 95.31 80 THR A O 1
ATOM 661 N N . VAL A 1 81 ? -50.559 -8.781 41.638 1.00 94.69 81 VAL A N 1
ATOM 662 C CA . VAL A 1 81 ? -49.494 -8.937 42.646 1.00 94.69 81 VAL A CA 1
ATOM 663 C C . VAL A 1 81 ? -49.706 -7.983 43.827 1.00 94.69 81 VAL A C 1
ATOM 665 O O . VAL A 1 81 ? -49.640 -8.428 44.973 1.00 94.69 81 VAL A O 1
ATOM 668 N N . ILE A 1 82 ? -50.041 -6.712 43.571 1.00 94.38 82 ILE A N 1
ATOM 669 C CA . ILE A 1 82 ? -50.324 -5.718 44.622 1.00 94.38 82 ILE A CA 1
ATOM 670 C C . ILE A 1 82 ? -51.518 -6.154 45.483 1.00 94.38 82 ILE A C 1
ATOM 672 O O . ILE A 1 82 ? -51.414 -6.177 46.707 1.00 94.38 82 ILE A O 1
ATOM 676 N N . ASN A 1 83 ? -52.645 -6.521 44.866 1.00 93.81 83 ASN A N 1
ATOM 677 C CA . ASN A 1 83 ? -53.883 -6.784 45.605 1.00 93.81 83 ASN A CA 1
ATOM 678 C C . ASN A 1 83 ? -53.941 -8.173 46.263 1.00 93.81 83 ASN A C 1
ATOM 680 O O . ASN A 1 83 ? -54.667 -8.346 47.240 1.00 93.81 83 ASN A O 1
ATOM 684 N N . THR A 1 84 ? -53.211 -9.169 45.745 1.00 94.94 84 THR A N 1
ATOM 685 C CA . THR A 1 84 ? -53.324 -10.569 46.208 1.00 94.94 84 THR A CA 1
ATOM 686 C C . THR A 1 84 ? -52.061 -11.121 46.871 1.00 94.94 84 THR A C 1
ATOM 688 O O . THR A 1 84 ? -52.160 -12.049 47.672 1.00 94.94 84 THR A O 1
ATOM 691 N N . LEU A 1 85 ? -50.880 -10.546 46.602 1.00 93.38 85 LEU A N 1
ATOM 692 C CA . LEU A 1 85 ? -49.582 -11.059 47.067 1.00 93.38 85 LEU A CA 1
ATOM 693 C C . LEU A 1 85 ? -48.768 -10.052 47.906 1.00 93.38 85 LEU A C 1
ATOM 695 O O . LEU A 1 85 ? -47.573 -10.260 48.115 1.00 93.38 85 LEU A O 1
ATOM 699 N N . ALA A 1 86 ? -49.401 -9.017 48.471 1.00 90.44 86 ALA A N 1
ATOM 700 C CA . ALA A 1 86 ? -48.756 -8.013 49.337 1.00 90.44 86 ALA A CA 1
ATOM 701 C C . ALA A 1 86 ? -47.999 -8.591 50.560 1.00 90.44 86 ALA A C 1
ATOM 703 O O . ALA A 1 86 ? -47.084 -7.965 51.084 1.00 90.44 86 ALA A O 1
ATOM 704 N N . ALA A 1 87 ? -48.336 -9.808 51.010 1.00 90.19 87 ALA A N 1
ATOM 705 C CA . ALA A 1 87 ? -47.619 -10.534 52.072 1.00 90.19 87 ALA A CA 1
ATOM 706 C C . ALA A 1 87 ? -46.379 -11.326 51.575 1.00 90.19 87 ALA A C 1
ATOM 708 O O . ALA A 1 87 ? -45.821 -12.157 52.305 1.00 90.19 87 ALA A O 1
ATOM 709 N N . VAL A 1 88 ? -45.997 -11.139 50.308 1.00 93.06 88 VAL A N 1
ATOM 710 C CA . VAL A 1 88 ? -44.878 -11.807 49.619 1.00 93.06 88 VAL A CA 1
ATOM 711 C C . VAL A 1 88 ? -44.041 -10.801 48.829 1.00 93.06 88 VAL A C 1
ATOM 713 O O . VAL A 1 88 ? -42.817 -10.900 48.849 1.00 93.06 88 VAL A O 1
ATOM 716 N N . TYR A 1 89 ? -44.682 -9.835 48.169 1.00 94.62 89 TYR A N 1
ATOM 717 C CA . TYR A 1 89 ? -44.031 -8.837 47.325 1.00 94.62 89 TYR A CA 1
ATOM 718 C C . TYR A 1 89 ? -44.250 -7.416 47.847 1.00 94.62 89 TYR A C 1
ATOM 720 O O . TYR A 1 89 ? -45.378 -7.006 48.114 1.00 94.62 89 TYR A O 1
ATOM 728 N N . VAL A 1 90 ? -43.161 -6.653 47.918 1.00 96.69 90 VAL A N 1
ATOM 729 C CA . VAL A 1 90 ? -43.168 -5.192 48.041 1.00 96.69 90 VAL A CA 1
ATOM 730 C C . VAL A 1 90 ? -43.065 -4.608 46.633 1.00 96.69 90 VAL A C 1
ATOM 732 O O . VAL A 1 90 ? -42.317 -5.120 45.803 1.00 96.69 90 VAL A O 1
ATOM 735 N N . PHE A 1 91 ? -43.850 -3.572 46.342 1.00 96.81 91 PHE A N 1
ATOM 736 C CA . PHE A 1 91 ? -43.822 -2.881 45.054 1.00 96.81 91 PHE A CA 1
ATOM 737 C C . PHE A 1 91 ? -42.800 -1.740 45.093 1.00 96.81 91 PHE A C 1
ATOM 739 O O . PHE A 1 91 ? -42.963 -0.803 45.873 1.00 96.81 91 PHE A O 1
ATOM 746 N N . ASP A 1 92 ? -41.777 -1.810 44.239 1.00 93.69 92 ASP A N 1
ATOM 747 C CA . ASP A 1 92 ? -40.705 -0.804 44.174 1.00 93.69 92 ASP A CA 1
ATOM 748 C C . ASP A 1 92 ? -41.066 0.369 43.246 1.00 93.69 92 ASP A C 1
ATOM 750 O O . ASP A 1 92 ? -40.471 1.442 43.334 1.00 93.69 92 ASP A O 1
ATOM 754 N N . GLY A 1 93 ? -42.034 0.170 42.345 1.00 94.75 93 GLY A N 1
ATOM 755 C CA . GLY A 1 93 ? -42.443 1.146 41.334 1.00 94.75 93 GLY A CA 1
ATOM 756 C C . GLY A 1 93 ? -42.027 0.776 39.901 1.00 94.75 93 GLY A C 1
ATOM 757 O O . GLY A 1 93 ? -41.627 -0.360 39.623 1.00 94.75 93 GLY A O 1
ATOM 758 N N . PRO A 1 94 ? -42.157 1.721 38.950 1.00 95.81 94 PRO A N 1
ATOM 759 C CA . PRO A 1 94 ? -41.595 1.604 37.606 1.00 95.81 94 PRO A CA 1
ATOM 760 C C . PRO A 1 94 ? -40.061 1.565 37.650 1.00 95.81 94 PRO A C 1
ATOM 762 O O . PRO A 1 94 ? -39.441 2.468 38.204 1.00 95.81 94 PRO A O 1
ATOM 765 N N . ALA A 1 95 ? -39.449 0.556 37.030 1.00 96.00 95 ALA A N 1
ATOM 766 C CA . ALA A 1 95 ? -37.994 0.432 36.926 1.00 96.00 95 ALA A CA 1
ATOM 767 C C . ALA A 1 95 ? -37.436 0.956 35.593 1.00 96.00 95 ALA A C 1
ATOM 769 O O . ALA A 1 95 ? -36.323 1.474 35.563 1.00 96.00 95 ALA A O 1
ATOM 770 N N . TRP A 1 96 ? -38.195 0.821 34.500 1.00 96.00 96 TRP A N 1
ATOM 771 C CA . TRP A 1 96 ? -37.887 1.373 33.173 1.00 96.00 96 TRP A CA 1
ATOM 772 C C . TRP A 1 96 ? -39.122 1.336 32.263 1.00 96.00 96 TRP A C 1
ATOM 774 O O . TRP A 1 96 ? -40.170 0.820 32.650 1.00 96.00 96 TRP A O 1
ATOM 784 N N . TYR A 1 97 ? -38.999 1.856 31.042 1.00 93.50 97 TYR A N 1
ATOM 785 C CA . TYR A 1 97 ? -40.044 1.856 30.019 1.00 93.50 97 TYR A CA 1
ATOM 786 C C . TYR A 1 97 ? -39.604 1.033 28.800 1.00 93.50 97 TYR A C 1
ATOM 788 O O . TYR A 1 97 ? -38.487 1.184 28.294 1.00 93.50 97 TYR A O 1
ATOM 796 N N . ALA A 1 98 ? -40.486 0.143 28.346 1.00 93.00 98 ALA A N 1
ATOM 797 C CA . ALA A 1 98 ? -40.237 -0.837 27.289 1.00 93.00 98 ALA A CA 1
ATOM 798 C C . ALA A 1 98 ? -41.455 -0.972 26.357 1.00 93.00 98 ALA A C 1
ATOM 800 O O . ALA A 1 98 ? -42.545 -0.491 26.672 1.00 93.00 98 ALA A O 1
ATOM 801 N N . ALA A 1 99 ? -41.269 -1.582 25.185 1.00 89.44 99 ALA A N 1
ATOM 802 C CA . ALA A 1 99 ? -42.333 -1.704 24.190 1.00 89.44 99 ALA A CA 1
ATOM 803 C C . ALA A 1 99 ? -43.138 -2.999 24.397 1.00 89.44 99 ALA A C 1
ATOM 805 O O . ALA A 1 99 ? -42.572 -4.067 24.623 1.00 89.44 99 ALA A O 1
ATOM 806 N N . THR A 1 100 ? -44.466 -2.917 24.302 1.00 86.50 100 THR A N 1
ATOM 807 C CA . THR A 1 100 ? -45.384 -4.069 24.426 1.00 86.50 100 THR A CA 1
ATOM 808 C C . THR A 1 100 ? -45.573 -4.841 23.117 1.00 86.50 100 THR A C 1
ATOM 810 O O . THR A 1 100 ? -46.036 -5.978 23.135 1.00 86.50 100 THR A O 1
ATOM 813 N N . GLY A 1 101 ? -45.157 -4.268 21.986 1.00 77.00 101 GLY A N 1
ATOM 814 C CA . GLY A 1 101 ? -45.109 -4.917 20.679 1.00 77.00 101 GLY A CA 1
ATOM 815 C C . GLY A 1 101 ? -43.865 -4.488 19.904 1.00 77.00 101 GLY A C 1
ATOM 816 O O . GLY A 1 101 ? -43.348 -3.391 20.114 1.00 77.00 101 GLY A O 1
ATOM 817 N N . GLY A 1 102 ? -43.375 -5.352 19.015 1.00 61.91 102 GLY A N 1
ATOM 818 C CA . GLY A 1 102 ? -42.233 -5.037 18.163 1.00 61.91 102 GLY A CA 1
ATOM 819 C C . GLY A 1 102 ? -42.626 -4.070 17.046 1.00 61.91 102 GLY A C 1
ATOM 820 O O . GLY A 1 102 ? -43.322 -4.458 16.112 1.00 61.91 102 GLY A O 1
ATOM 821 N N . ASP A 1 103 ? -42.119 -2.839 17.095 1.00 58.59 103 ASP A N 1
ATOM 822 C CA . ASP A 1 103 ? -42.213 -1.846 16.010 1.00 58.59 103 ASP A CA 1
ATOM 823 C C . ASP A 1 103 ? -41.211 -2.100 14.860 1.00 58.59 103 ASP A C 1
ATOM 825 O O . ASP A 1 103 ? -40.992 -1.243 14.007 1.00 58.59 103 ASP A O 1
ATOM 829 N N . GLY A 1 104 ? -40.574 -3.275 14.857 1.00 57.06 104 GLY A N 1
ATOM 830 C CA . GLY A 1 104 ? -39.457 -3.643 13.989 1.00 57.06 104 GLY A CA 1
ATOM 831 C C . GLY A 1 104 ? -38.071 -3.312 14.559 1.00 57.06 104 GLY A C 1
ATOM 832 O O . GLY A 1 104 ? -37.087 -3.819 14.030 1.00 57.06 104 GLY A O 1
ATOM 833 N N . SER A 1 105 ? -37.968 -2.517 15.635 1.00 66.06 105 SER A N 1
ATOM 834 C CA . SER A 1 105 ? -36.682 -2.116 16.241 1.00 66.06 105 SER A CA 1
ATOM 835 C C . SER A 1 105 ? -36.351 -2.798 17.575 1.00 66.06 105 SER A C 1
ATOM 837 O O . SER A 1 105 ? -35.187 -2.823 17.977 1.00 66.06 105 SER A O 1
ATOM 839 N N . GLY A 1 106 ? -37.362 -3.311 18.281 1.00 77.44 106 GLY A N 1
ATOM 840 C CA . GLY A 1 106 ? -37.210 -3.971 19.579 1.00 77.44 106 GLY A CA 1
ATOM 841 C C . GLY A 1 106 ? -36.875 -5.463 19.472 1.00 77.44 106 GLY A C 1
ATOM 842 O O . GLY A 1 106 ? -37.448 -6.187 18.661 1.00 77.44 106 GLY A O 1
ATOM 843 N N . ILE A 1 107 ? -35.987 -5.930 20.346 1.00 88.12 107 ILE A N 1
ATOM 844 C CA . ILE A 1 107 ? -35.592 -7.332 20.527 1.00 88.12 107 ILE A CA 1
ATOM 845 C C . ILE A 1 107 ? -36.488 -7.954 21.615 1.00 88.12 107 ILE A C 1
ATOM 847 O O . ILE A 1 107 ? -36.697 -7.318 22.654 1.00 88.12 107 ILE A O 1
ATOM 851 N N . PRO A 1 108 ? -37.041 -9.165 21.413 1.00 91.44 108 PRO A N 1
ATOM 852 C CA . PRO A 1 108 ? -37.911 -9.807 22.396 1.00 91.44 108 PRO A CA 1
ATOM 853 C C . PRO A 1 108 ? -37.179 -10.113 23.709 1.00 91.44 108 PRO A C 1
ATOM 855 O O . PRO A 1 108 ? -36.100 -10.698 23.710 1.00 91.44 108 PRO A O 1
ATOM 858 N N . MET A 1 109 ? -37.807 -9.763 24.831 1.00 94.44 109 MET A N 1
ATOM 859 C CA . MET A 1 109 ? -37.427 -10.198 26.173 1.00 94.44 109 MET A CA 1
ATOM 860 C C . MET A 1 109 ? -38.136 -11.515 26.490 1.00 94.44 109 MET A C 1
ATOM 862 O O . MET A 1 109 ? -39.342 -11.537 26.749 1.00 94.44 109 MET A O 1
ATOM 866 N N . TYR A 1 110 ? -37.387 -12.608 26.499 1.00 94.81 110 TYR A N 1
ATOM 867 C CA . TYR A 1 110 ? -37.868 -13.930 26.877 1.00 94.81 110 TYR A CA 1
ATOM 868 C C . TYR A 1 110 ? -37.971 -14.039 28.400 1.00 94.81 110 TYR A C 1
ATOM 870 O O . TYR A 1 110 ? -36.991 -13.793 29.108 1.00 94.81 110 TYR A O 1
ATOM 878 N N . ARG A 1 111 ? -39.158 -14.405 28.901 1.00 96.25 111 ARG A N 1
ATOM 879 C CA . ARG A 1 111 ? -39.430 -14.622 30.330 1.00 96.25 111 ARG A CA 1
ATOM 880 C C . ARG A 1 111 ? -39.574 -16.116 30.619 1.00 96.25 111 ARG A C 1
ATOM 882 O O . ARG A 1 111 ? -40.279 -16.829 29.903 1.00 96.25 111 ARG A O 1
ATOM 889 N N . PHE A 1 112 ? -38.917 -16.579 31.678 1.00 96.06 112 PHE A N 1
ATOM 890 C CA . PHE A 1 112 ? -39.005 -17.955 32.161 1.00 96.06 112 PHE A CA 1
ATOM 891 C C . PHE A 1 112 ? -39.315 -17.983 33.658 1.00 96.06 112 PHE A C 1
ATOM 893 O O . PHE A 1 112 ? -38.686 -17.255 34.428 1.00 96.06 112 PHE A O 1
ATOM 900 N N . TYR A 1 113 ? -40.199 -18.886 34.075 1.00 93.88 113 TYR A N 1
ATOM 901 C CA . TYR A 1 113 ? -40.520 -19.152 35.475 1.00 93.88 113 TYR A CA 1
ATOM 902 C C . TYR A 1 113 ? -39.826 -20.426 35.968 1.00 93.88 113 TYR A C 1
ATOM 904 O O . TYR A 1 113 ? -40.008 -21.501 35.397 1.00 93.88 113 TYR A O 1
ATOM 912 N N . ASN A 1 114 ? -39.054 -20.328 37.050 1.00 91.88 114 ASN A N 1
ATOM 913 C CA . ASN A 1 114 ? -38.444 -21.475 37.713 1.00 91.88 114 ASN A CA 1
ATOM 914 C C . ASN A 1 114 ? -39.360 -21.990 38.829 1.00 91.88 114 ASN A C 1
ATOM 916 O O . ASN A 1 114 ? -39.420 -21.422 39.923 1.00 91.88 114 ASN A O 1
ATOM 920 N N . ALA A 1 115 ? -40.045 -23.102 38.565 1.00 86.25 115 ALA A N 1
ATOM 921 C CA . ALA A 1 115 ? -41.000 -23.683 39.505 1.00 86.25 115 ALA A CA 1
ATOM 922 C C . ALA A 1 115 ? -40.349 -24.248 40.784 1.00 86.25 115 ALA A C 1
ATOM 924 O O . ALA A 1 115 ? -41.030 -24.394 41.797 1.00 86.25 115 ALA A O 1
ATOM 925 N N . SER A 1 116 ? -39.045 -24.552 40.767 1.00 86.06 116 SER A N 1
ATOM 926 C CA . SER A 1 116 ? -38.318 -25.075 41.933 1.00 86.06 116 SER A CA 1
ATOM 927 C C . SER A 1 116 ? -37.926 -23.992 42.941 1.00 86.06 116 SER A C 1
ATOM 929 O O . SER A 1 116 ? -37.765 -24.293 44.121 1.00 86.06 116 SER A O 1
ATOM 931 N N . THR A 1 117 ? -37.760 -22.744 42.495 1.00 85.44 117 THR A N 1
ATOM 932 C CA . THR A 1 117 ? -37.322 -21.608 43.332 1.00 85.44 117 THR A CA 1
ATOM 933 C C . THR A 1 117 ? -38.375 -20.509 43.478 1.00 85.44 117 THR A C 1
ATOM 935 O O . THR A 1 117 ? -38.232 -19.649 44.345 1.00 85.44 117 THR A O 1
ATOM 938 N N . GLY A 1 118 ? -39.416 -20.498 42.637 1.00 86.62 118 GLY A N 1
ATOM 939 C CA . GLY A 1 118 ? -40.390 -19.403 42.559 1.00 86.62 118 GLY A CA 1
ATOM 940 C C . GLY A 1 118 ? -39.809 -18.112 41.968 1.00 86.62 118 GLY A C 1
ATOM 941 O O . GLY A 1 118 ? -40.327 -17.024 42.224 1.00 86.62 118 GLY A O 1
ATOM 942 N N . THR A 1 119 ? -38.705 -18.209 41.221 1.00 90.31 119 THR A N 1
ATOM 943 C CA . THR A 1 119 ? -37.981 -17.061 40.650 1.00 90.31 119 THR A CA 1
ATOM 944 C C . THR A 1 119 ? -38.172 -16.979 39.139 1.00 90.31 119 THR A C 1
ATOM 946 O O . THR A 1 119 ? -38.571 -17.949 38.499 1.00 90.31 119 THR A O 1
ATOM 949 N N . HIS A 1 120 ? -37.891 -15.811 38.561 1.00 92.88 120 HIS A N 1
ATOM 950 C CA . HIS A 1 120 ? -37.985 -15.587 37.120 1.00 92.88 120 HIS A CA 1
ATOM 951 C C . HIS A 1 120 ? -36.604 -15.311 36.516 1.00 92.88 120 HIS A C 1
ATOM 953 O O . HIS A 1 120 ? -35.716 -14.775 37.185 1.00 92.88 120 HIS A O 1
ATOM 959 N N . PHE A 1 121 ? -36.440 -15.661 35.244 1.00 94.00 121 PHE A N 1
ATOM 960 C CA . PHE A 1 121 ? -35.276 -15.334 34.425 1.00 94.00 121 PHE A CA 1
ATOM 961 C C . PHE A 1 121 ? -35.702 -14.548 33.180 1.00 94.00 121 PHE A C 1
ATOM 963 O O . PHE A 1 121 ? -36.771 -14.799 32.620 1.00 94.00 121 PHE A O 1
ATOM 970 N N . TYR A 1 122 ? -34.864 -13.590 32.776 1.00 95.31 122 TYR A N 1
ATOM 971 C CA . TYR A 1 122 ? -35.148 -12.622 31.718 1.00 95.31 122 TYR A CA 1
ATOM 972 C C . TYR A 1 122 ? -33.926 -12.468 30.805 1.00 95.31 122 TYR A C 1
ATOM 974 O O . TYR A 1 122 ? -32.834 -12.140 31.279 1.00 95.31 122 TYR A O 1
ATOM 982 N N . THR A 1 123 ? -34.097 -12.657 29.498 1.00 93.44 123 THR A N 1
ATOM 983 C CA . THR A 1 123 ? -33.022 -12.419 28.523 1.00 93.44 123 THR A CA 1
ATOM 984 C C . THR A 1 123 ? -33.539 -11.894 27.189 1.00 93.44 123 THR A C 1
ATOM 986 O O . THR A 1 123 ? -34.630 -12.255 26.760 1.00 93.44 123 THR A O 1
ATOM 989 N N . ILE A 1 124 ? -32.735 -11.066 26.516 1.00 91.62 124 ILE A N 1
ATOM 990 C CA . ILE A 1 124 ? -32.922 -10.698 25.101 1.00 91.62 124 ILE A CA 1
ATOM 991 C C . ILE A 1 124 ? -32.030 -11.518 24.152 1.00 91.62 124 ILE A C 1
ATOM 993 O O . ILE A 1 124 ? -32.086 -11.345 22.936 1.00 91.62 124 ILE A O 1
ATOM 997 N N . SER A 1 125 ? -31.177 -12.397 24.688 1.00 88.19 125 SER A N 1
ATOM 998 C CA . SER A 1 125 ? -30.295 -13.250 23.893 1.00 88.19 125 SER A CA 1
ATOM 999 C C . SER A 1 125 ? -31.039 -14.502 23.443 1.00 88.19 125 SER A C 1
ATOM 1001 O O . SER A 1 125 ? -31.341 -15.379 24.250 1.00 88.19 125 SER A O 1
ATOM 1003 N N . ALA A 1 126 ? -31.278 -14.623 22.136 1.00 84.62 126 ALA A N 1
ATOM 1004 C CA . ALA A 1 126 ? -31.871 -15.821 21.538 1.00 84.62 126 ALA A CA 1
ATOM 1005 C C . ALA A 1 126 ? -31.016 -17.091 21.749 1.00 84.62 126 ALA A C 1
ATOM 1007 O O . ALA A 1 126 ? -31.550 -18.196 21.760 1.00 84.62 126 ALA A O 1
ATOM 1008 N N . GLN A 1 127 ? -29.701 -16.949 21.957 1.00 83.69 127 GLN A N 1
ATOM 1009 C CA . GLN A 1 127 ? -28.828 -18.077 22.295 1.00 83.69 127 GLN A CA 1
ATOM 1010 C C . GLN A 1 127 ? -28.999 -18.506 23.761 1.00 83.69 127 GLN A C 1
ATOM 1012 O O . GLN A 1 127 ? -29.087 -19.696 24.045 1.00 83.69 127 GLN A O 1
ATOM 1017 N N . GLU A 1 128 ? -29.091 -17.548 24.689 1.00 87.94 128 GLU A N 1
ATOM 1018 C CA . GLU A 1 128 ? -29.305 -17.829 26.118 1.00 87.94 128 GLU A CA 1
ATOM 1019 C C . GLU A 1 128 ? -30.708 -18.424 26.353 1.00 87.94 128 GLU A C 1
ATOM 1021 O O . GLU A 1 128 ? -30.864 -19.346 27.147 1.00 87.94 128 GLU A O 1
ATOM 1026 N N . GLU A 1 129 ? -31.710 -17.974 25.589 1.00 89.94 129 GLU A N 1
ATOM 1027 C CA . GLU A 1 129 ? -33.058 -18.558 25.492 1.00 89.94 129 GLU A CA 1
ATOM 1028 C C . GLU A 1 129 ? -33.012 -20.050 25.120 1.00 89.94 129 GLU A C 1
ATOM 1030 O O . GLU A 1 129 ? -33.533 -20.898 25.856 1.00 89.94 129 GLU A O 1
ATOM 1035 N N . ALA A 1 130 ? -32.323 -20.371 24.019 1.00 85.62 130 ALA A N 1
ATOM 1036 C CA . ALA A 1 130 ? -32.196 -21.731 23.514 1.00 85.62 130 ALA A CA 1
ATOM 1037 C C . ALA A 1 130 ? -31.421 -22.635 24.487 1.00 85.62 130 ALA A C 1
ATOM 1039 O O . ALA A 1 130 ? -31.823 -23.775 24.731 1.00 85.62 130 ALA A O 1
ATOM 1040 N N . ASP A 1 131 ? -30.345 -22.122 25.091 1.00 85.69 131 ASP A N 1
ATOM 1041 C CA . ASP A 1 131 ? -29.564 -22.853 26.087 1.00 85.69 131 ASP A CA 1
ATOM 1042 C C . ASP A 1 131 ? -30.344 -23.105 27.383 1.00 85.69 131 ASP A C 1
ATOM 1044 O O . ASP A 1 131 ? -30.241 -24.199 27.945 1.00 85.69 131 ASP A O 1
ATOM 1048 N N . VAL A 1 132 ? -31.176 -22.159 27.836 1.00 91.06 132 VAL A N 1
ATOM 1049 C CA . VAL A 1 132 ? -32.051 -22.372 29.000 1.00 91.06 132 VAL A CA 1
ATOM 1050 C C . VAL A 1 132 ? -33.065 -23.480 28.725 1.00 91.06 132 VAL A C 1
ATOM 1052 O O . VAL A 1 132 ? -33.177 -24.403 29.535 1.00 91.06 132 VAL A O 1
ATOM 1055 N N . ARG A 1 133 ? -33.728 -23.466 27.559 1.00 91.31 133 ARG A N 1
ATOM 1056 C CA . ARG A 1 133 ? -34.646 -24.547 27.152 1.00 91.31 133 ARG A CA 1
ATOM 1057 C C . ARG A 1 133 ? -33.962 -25.907 27.048 1.00 91.31 133 ARG A C 1
ATOM 1059 O O . ARG A 1 133 ? -34.559 -26.914 27.417 1.00 91.31 133 ARG A O 1
ATOM 1066 N N . ALA A 1 134 ? -32.743 -25.948 26.513 1.00 90.94 134 ALA A N 1
ATOM 1067 C CA . ALA A 1 134 ? -32.029 -27.196 26.266 1.00 90.94 134 ALA A CA 1
ATOM 1068 C C . ALA A 1 134 ? -31.436 -27.819 27.541 1.00 90.94 134 ALA A C 1
ATOM 1070 O O . ALA A 1 134 ? -31.313 -29.041 27.616 1.00 90.94 134 ALA A O 1
ATOM 1071 N N . ARG A 1 135 ? -31.035 -26.999 28.525 1.00 92.88 135 ARG A N 1
ATOM 1072 C CA . ARG A 1 135 ? -30.200 -27.445 29.657 1.00 92.88 135 ARG A CA 1
ATOM 1073 C C . ARG A 1 135 ? -30.888 -27.395 31.023 1.00 92.88 135 ARG A C 1
ATOM 1075 O O . ARG A 1 135 ? -30.439 -28.099 31.926 1.00 92.88 135 ARG A O 1
ATOM 1082 N N . PHE A 1 136 ? -31.948 -26.600 31.202 1.00 90.44 136 PHE A N 1
ATOM 1083 C CA . PHE A 1 136 ? -32.545 -26.350 32.521 1.00 90.44 136 PHE A CA 1
ATOM 1084 C C . PHE A 1 136 ? -34.064 -26.622 32.550 1.00 90.44 136 PHE A C 1
ATOM 1086 O O . PHE A 1 136 ? -34.864 -25.685 32.502 1.00 90.44 136 PHE A O 1
ATOM 1093 N N . PRO A 1 137 ? -34.495 -27.895 32.682 1.00 89.88 137 PRO A N 1
ATOM 1094 C CA . PRO A 1 137 ? -35.908 -28.290 32.598 1.00 89.88 137 PRO A CA 1
ATOM 1095 C C . PRO A 1 137 ? -36.809 -27.708 33.703 1.00 89.88 137 PRO A C 1
ATOM 1097 O O . PRO A 1 137 ? -38.028 -27.787 33.596 1.00 89.88 137 PRO A O 1
ATOM 1100 N N . GLN A 1 138 ? -36.237 -27.125 34.761 1.00 91.75 138 GLN A N 1
ATOM 1101 C CA . GLN A 1 138 ? -36.976 -26.417 35.808 1.00 91.75 138 GLN A CA 1
ATOM 1102 C C . GLN A 1 138 ? -37.490 -25.027 35.387 1.00 91.75 138 GLN A C 1
ATOM 1104 O O . GLN A 1 138 ? -38.326 -24.463 36.094 1.00 91.75 138 GLN A O 1
ATOM 1109 N N . PHE A 1 139 ? -36.999 -24.467 34.273 1.00 93.06 139 PHE A N 1
ATOM 1110 C CA . PHE A 1 139 ? -37.444 -23.180 33.733 1.00 93.06 139 PHE A CA 1
ATOM 1111 C C . PHE A 1 139 ? -38.539 -23.372 32.679 1.00 93.06 139 PHE A C 1
ATOM 1113 O O . PHE A 1 139 ? -38.276 -23.722 31.528 1.00 93.06 139 PHE A O 1
ATOM 1120 N N . THR A 1 140 ? -39.779 -23.079 33.059 1.00 95.50 140 THR A N 1
ATOM 1121 C CA . THR A 1 140 ? -40.921 -23.056 32.143 1.00 95.50 140 THR A CA 1
ATOM 1122 C C . THR A 1 140 ? -40.920 -21.739 31.357 1.00 95.50 140 THR A C 1
ATOM 1124 O O . THR A 1 140 ? -40.920 -20.674 31.977 1.00 95.50 140 THR A O 1
ATOM 1127 N N . PRO A 1 141 ? -40.936 -21.760 30.014 1.00 94.50 141 PRO A N 1
ATOM 1128 C CA . PRO A 1 141 ? -41.029 -20.548 29.204 1.00 94.50 141 PRO A CA 1
ATOM 1129 C C . PRO A 1 141 ? -42.429 -19.930 29.308 1.00 94.50 141 PRO A C 1
ATOM 1131 O O . PRO A 1 141 ? -43.427 -20.606 29.068 1.00 94.50 141 PRO A O 1
ATOM 1134 N N . GLU A 1 142 ? -42.501 -18.633 29.598 1.00 92.94 142 GLU A N 1
ATOM 1135 C CA . GLU A 1 142 ? -43.756 -17.865 29.657 1.00 92.94 142 GLU A CA 1
ATOM 1136 C C . GLU A 1 142 ? -44.000 -17.023 28.393 1.00 92.94 142 GLU A C 1
ATOM 1138 O O . GLU A 1 142 ? -45.046 -16.396 28.243 1.00 92.94 142 GLU A O 1
ATOM 1143 N N . GLY A 1 143 ? -43.045 -17.028 27.458 1.00 88.88 143 GLY A N 1
ATOM 1144 C CA . GLY A 1 143 ? -43.115 -16.300 26.193 1.00 88.88 143 GLY A CA 1
ATOM 1145 C C . GLY A 1 143 ? -42.352 -14.975 26.215 1.00 88.88 143 GLY A C 1
ATOM 1146 O O . GLY A 1 143 ? -41.385 -14.800 26.959 1.00 88.88 143 GLY A O 1
ATOM 1147 N N . ILE A 1 144 ? -42.765 -14.054 25.342 1.00 91.88 144 ILE A N 1
ATOM 1148 C CA . ILE A 1 144 ? -42.178 -12.715 25.228 1.00 91.88 144 ILE A CA 1
ATOM 1149 C C . ILE A 1 144 ? -42.873 -11.810 26.247 1.00 91.88 144 ILE A C 1
ATOM 1151 O O . ILE A 1 144 ? -44.064 -11.539 26.115 1.00 91.88 144 ILE A O 1
ATOM 1155 N N . GLY A 1 145 ? -42.136 -11.337 27.252 1.00 89.50 145 GLY A N 1
ATOM 1156 C CA . GLY A 1 145 ? -42.676 -10.437 28.273 1.00 89.50 145 GLY A CA 1
ATOM 1157 C C . GLY A 1 145 ? -42.845 -8.999 27.776 1.00 89.50 145 GLY A C 1
ATOM 1158 O O . GLY A 1 145 ? -43.819 -8.341 28.122 1.00 89.50 145 GLY A O 1
ATOM 1159 N N . TYR A 1 146 ? -41.888 -8.509 26.986 1.00 93.62 146 TYR A N 1
ATOM 1160 C CA . TYR A 1 146 ? -41.877 -7.193 26.331 1.00 93.62 146 TYR A CA 1
ATOM 1161 C C . TYR A 1 146 ? -40.745 -7.146 25.293 1.00 93.62 146 TYR A C 1
ATOM 1163 O O . TYR A 1 146 ? -40.068 -8.148 25.072 1.00 93.62 146 TYR A O 1
ATOM 1171 N N . TYR A 1 147 ? -40.511 -5.992 24.671 1.00 91.19 147 TYR A N 1
ATOM 1172 C CA . TYR A 1 147 ? -39.384 -5.745 23.775 1.00 91.19 147 TYR A CA 1
ATOM 1173 C C . TYR A 1 147 ? -38.458 -4.673 24.362 1.00 91.19 147 TYR A C 1
ATOM 1175 O O . TYR A 1 147 ? -38.917 -3.638 24.855 1.00 91.19 147 TYR A O 1
ATOM 1183 N N . ALA A 1 148 ? -37.155 -4.934 24.310 1.00 90.12 148 ALA A N 1
ATOM 1184 C CA . ALA A 1 148 ? -36.085 -4.038 24.743 1.00 90.12 148 ALA A CA 1
ATOM 1185 C C . ALA A 1 148 ? -35.026 -3.912 23.635 1.00 90.12 148 ALA A C 1
ATOM 1187 O O . ALA A 1 148 ? -35.188 -4.475 22.556 1.00 90.12 148 ALA A O 1
ATOM 1188 N N . TRP A 1 149 ? -33.944 -3.172 23.865 1.00 88.00 149 TRP A N 1
ATOM 1189 C CA . TRP A 1 149 ? -32.921 -2.940 22.842 1.00 88.00 149 TRP A CA 1
ATOM 1190 C C . TRP A 1 149 ? -31.555 -3.395 23.343 1.00 88.00 149 TRP A C 1
ATOM 1192 O O . TRP A 1 149 ? -31.249 -3.277 24.527 1.00 88.00 149 TRP A O 1
ATOM 1202 N N . THR A 1 150 ? -30.696 -3.877 22.449 1.00 81.88 150 THR A N 1
ATOM 1203 C CA . THR A 1 150 ? -29.263 -3.954 22.745 1.00 81.88 150 THR A CA 1
ATOM 1204 C C . THR A 1 150 ? -28.692 -2.552 22.939 1.00 81.88 150 THR A C 1
ATOM 1206 O O . THR A 1 150 ? -29.322 -1.532 22.638 1.00 81.88 150 THR A O 1
ATOM 1209 N N . GLU A 1 151 ? -27.471 -2.497 23.452 1.00 63.03 151 GLU A N 1
ATOM 1210 C CA . GLU A 1 151 ? -26.631 -1.316 23.346 1.00 63.03 151 GLU A CA 1
ATOM 1211 C C . GLU A 1 151 ? -26.324 -1.069 21.860 1.00 63.03 151 GLU A C 1
ATOM 1213 O O . GLU A 1 151 ? -25.357 -1.588 21.306 1.00 63.03 151 GLU A O 1
ATOM 1218 N N . THR A 1 152 ? -27.172 -0.289 21.177 1.00 46.09 152 THR A N 1
ATOM 1219 C CA . THR A 1 152 ? -26.711 0.441 19.991 1.00 46.09 152 THR A CA 1
ATOM 1220 C C . THR A 1 152 ? -25.586 1.327 20.483 1.00 46.09 152 THR A C 1
ATOM 1222 O O . THR A 1 152 ? -25.848 2.298 21.192 1.00 46.09 152 THR A O 1
ATOM 1225 N N . ALA A 1 153 ? -24.355 0.974 20.125 1.00 39.78 153 ALA A N 1
ATOM 1226 C CA . ALA A 1 153 ? -23.166 1.746 20.424 1.00 39.78 153 ALA A CA 1
ATOM 1227 C C . ALA A 1 153 ? -23.161 3.050 19.609 1.00 39.78 153 ALA A C 1
ATOM 1229 O O . ALA A 1 153 ? -22.302 3.276 18.764 1.00 39.78 153 ALA A O 1
ATOM 1230 N N . THR A 1 154 ? -24.087 3.962 19.916 1.00 40.25 154 THR A N 1
ATOM 1231 C CA . THR A 1 154 ? -23.890 5.397 19.702 1.00 40.25 154 THR A CA 1
ATOM 1232 C C . THR A 1 154 ? -22.946 5.921 20.783 1.00 40.25 154 THR A C 1
ATOM 1234 O O . THR A 1 154 ? -23.258 6.872 21.501 1.00 40.25 154 THR A O 1
ATOM 1237 N N . VAL A 1 155 ? -21.780 5.277 20.899 1.00 44.84 155 VAL A N 1
ATOM 1238 C CA . VAL A 1 155 ? -20.570 5.947 21.362 1.00 44.84 155 VAL A CA 1
ATOM 1239 C C . VAL A 1 155 ? -20.434 7.144 20.429 1.00 44.84 155 VAL A C 1
ATOM 1241 O O . VAL A 1 155 ? -20.480 6.969 19.207 1.00 44.84 155 VAL A O 1
ATOM 1244 N N . ALA A 1 156 ? -20.378 8.361 20.974 1.00 50.78 156 ALA A N 1
ATOM 1245 C CA . ALA A 1 156 ? -20.226 9.538 20.125 1.00 50.78 156 ALA A CA 1
ATOM 1246 C C . ALA A 1 156 ? -18.974 9.325 19.250 1.00 50.78 156 ALA A C 1
ATOM 1248 O O . ALA A 1 156 ? -17.962 8.869 19.794 1.00 50.78 156 ALA A O 1
ATOM 1249 N N . PRO A 1 157 ? -19.041 9.555 17.922 1.00 59.97 157 PRO A N 1
ATOM 1250 C CA . PRO A 1 157 ? -17.987 9.125 17.016 1.00 59.97 157 PRO A CA 1
ATOM 1251 C C . PRO A 1 157 ? -16.611 9.549 17.516 1.00 59.97 157 PRO A C 1
ATOM 1253 O O . PRO A 1 157 ? -16.399 10.708 17.864 1.00 59.97 157 PRO A O 1
ATOM 1256 N N . LEU A 1 158 ? -15.691 8.587 17.544 1.00 74.19 158 LEU A N 1
ATOM 1257 C CA . LEU A 1 158 ? -14.304 8.765 17.964 1.00 74.19 158 LEU A CA 1
ATOM 1258 C C . LEU A 1 158 ? -14.049 9.037 19.451 1.00 74.19 158 LEU A C 1
ATOM 1260 O O . LEU A 1 158 ? -12.894 9.271 19.786 1.00 74.19 158 LEU A O 1
ATOM 1264 N N . GLN A 1 159 ? -15.025 8.937 20.357 1.00 81.00 159 GLN A N 1
ATOM 1265 C CA . GLN A 1 159 ? -14.695 8.929 21.791 1.00 81.00 159 GLN A CA 1
ATOM 1266 C C . GLN A 1 159 ? -13.710 7.788 22.128 1.00 81.00 159 GLN A C 1
ATOM 1268 O O . GLN A 1 159 ? -13.804 6.708 21.526 1.00 81.00 159 GLN A O 1
ATOM 1273 N N . PRO A 1 160 ? -12.771 7.996 23.072 1.00 84.19 160 PRO A N 1
ATOM 1274 C CA . PRO A 1 160 ? -11.911 6.930 23.571 1.00 84.19 160 PRO A CA 1
ATOM 1275 C C . PRO A 1 160 ? -12.746 5.779 24.139 1.00 84.19 160 PRO A C 1
ATOM 1277 O O . PRO A 1 160 ? -13.734 6.009 24.834 1.00 84.19 160 PRO A O 1
ATOM 1280 N N . ALA A 1 161 ? -12.354 4.535 23.868 1.00 82.69 161 ALA A N 1
ATOM 1281 C CA . ALA A 1 161 ? -12.978 3.385 24.509 1.00 82.69 161 ALA A CA 1
ATOM 1282 C C . ALA A 1 161 ? -12.623 3.347 26.004 1.00 82.69 161 ALA A C 1
ATOM 1284 O O . ALA A 1 161 ? -11.450 3.235 26.360 1.00 82.69 161 ALA A O 1
ATOM 1285 N N . GLU A 1 162 ? -13.643 3.395 26.859 1.00 82.94 162 GLU A N 1
ATOM 1286 C CA . GLU A 1 162 ? -13.503 3.160 28.299 1.00 82.94 162 GLU A CA 1
ATOM 1287 C C . GLU A 1 162 ? -13.071 1.705 28.595 1.00 82.94 162 GLU A C 1
ATOM 1289 O O . GLU A 1 162 ? -13.370 0.800 27.802 1.00 82.94 162 GLU A O 1
ATOM 1294 N N . PRO A 1 163 ? -12.405 1.439 29.736 1.00 86.00 163 PRO A N 1
ATOM 1295 C CA . PRO A 1 163 ? -12.081 0.082 30.169 1.00 86.00 163 PRO A CA 1
ATOM 1296 C C . PRO A 1 163 ? -13.333 -0.793 30.344 1.00 86.00 163 PRO A C 1
ATOM 1298 O O . PRO A 1 163 ? -14.345 -0.347 30.887 1.00 86.00 163 PRO A O 1
ATOM 1301 N N . VAL A 1 164 ? -13.258 -2.064 29.935 1.00 80.56 164 VAL A N 1
ATOM 1302 C CA . VAL A 1 164 ? -14.375 -3.027 30.036 1.00 80.56 164 VAL A CA 1
ATOM 1303 C C . VAL A 1 164 ? -13.961 -4.325 30.726 1.00 80.56 164 VAL A C 1
ATOM 1305 O O . VAL A 1 164 ? -12.797 -4.721 30.663 1.00 80.56 164 VAL A O 1
ATOM 1308 N N . ASP A 1 165 ? -14.919 -5.028 31.338 1.00 79.62 165 ASP A N 1
ATOM 1309 C CA . ASP A 1 165 ? -14.680 -6.325 31.982 1.00 79.62 165 ASP A CA 1
ATOM 1310 C C . ASP A 1 165 ? -14.072 -7.338 30.998 1.00 79.62 165 ASP A C 1
ATOM 1312 O O . ASP A 1 165 ? -14.635 -7.605 29.930 1.00 79.62 165 ASP A O 1
ATOM 1316 N N . LEU A 1 166 ? -12.959 -7.975 31.383 1.00 75.62 166 LEU A N 1
ATOM 1317 C CA . LEU A 1 166 ? -12.212 -8.928 30.549 1.00 75.62 166 LEU A CA 1
ATOM 1318 C C . LEU A 1 166 ? -13.079 -10.096 30.037 1.00 75.62 166 LEU A C 1
ATOM 1320 O O . LEU A 1 166 ? -12.828 -10.631 28.958 1.00 75.62 166 LEU A O 1
ATOM 1324 N N . SER A 1 167 ? -14.110 -10.482 30.793 1.00 73.69 167 SER A N 1
ATOM 1325 C CA . SER A 1 167 ? -15.083 -11.518 30.420 1.00 73.69 167 SER A CA 1
ATOM 1326 C C . SER A 1 167 ? -16.000 -11.114 29.259 1.00 73.69 167 SER A C 1
ATOM 1328 O O . SER A 1 167 ? -16.484 -11.986 28.540 1.00 73.69 167 SER A O 1
ATOM 1330 N N . ARG A 1 168 ? -16.233 -9.810 29.054 1.00 73.19 168 ARG A N 1
ATOM 1331 C CA . ARG A 1 168 ? -17.149 -9.264 28.038 1.00 73.19 168 ARG A CA 1
ATOM 1332 C C . ARG A 1 168 ? -16.431 -8.825 26.757 1.00 73.19 168 ARG A C 1
ATOM 1334 O O . ARG A 1 168 ? -17.078 -8.736 25.716 1.00 73.19 168 ARG A O 1
ATOM 1341 N N . VAL A 1 169 ? -15.111 -8.611 26.809 1.00 72.62 169 VAL A N 1
ATOM 1342 C CA . VAL A 1 169 ? -14.268 -8.121 25.695 1.00 72.62 169 VAL A CA 1
ATOM 1343 C C . VAL A 1 169 ? -14.522 -8.840 24.371 1.00 72.62 169 VAL A C 1
ATOM 1345 O O . VAL A 1 169 ? -14.742 -8.179 23.359 1.00 72.62 169 VAL A O 1
ATOM 1348 N N . LEU A 1 170 ? -14.511 -10.179 24.362 1.00 70.06 170 LEU A N 1
ATOM 1349 C CA . LEU A 1 170 ? -14.629 -10.952 23.117 1.00 70.06 170 LEU A CA 1
ATOM 1350 C C . LEU A 1 170 ? -15.956 -10.680 22.394 1.00 70.06 170 LEU A C 1
ATOM 1352 O O . LEU A 1 170 ? -15.972 -10.585 21.172 1.00 70.06 170 LEU A O 1
ATOM 1356 N N . GLY A 1 171 ? -17.049 -10.502 23.144 1.00 64.25 171 GLY A N 1
ATOM 1357 C CA . GLY A 1 171 ? -18.358 -10.152 22.591 1.00 64.25 171 GLY A CA 1
ATOM 1358 C C . GLY A 1 171 ? -18.481 -8.667 22.241 1.00 64.25 171 GLY A C 1
ATOM 1359 O O . GLY A 1 171 ? -18.923 -8.337 21.146 1.00 64.25 171 GLY A O 1
ATOM 1360 N N . LEU A 1 172 ? -18.057 -7.771 23.142 1.00 68.94 172 LEU A N 1
ATOM 1361 C CA . LEU A 1 172 ? -18.184 -6.316 22.965 1.00 68.94 172 LEU A CA 1
ATOM 1362 C C . LEU A 1 172 ? -17.316 -5.765 21.830 1.00 68.94 172 LEU A C 1
ATOM 1364 O O . LEU A 1 172 ? -17.738 -4.859 21.119 1.00 68.94 172 LEU A O 1
ATOM 1368 N N . TRP A 1 173 ? -16.100 -6.288 21.666 1.00 75.00 173 TRP A N 1
ATOM 1369 C CA . TRP A 1 173 ? -15.168 -5.873 20.612 1.00 75.00 173 TRP A CA 1
ATOM 1370 C C . TRP A 1 173 ? -15.102 -6.887 19.460 1.00 75.00 173 TRP A C 1
ATOM 1372 O O . TRP A 1 173 ? -14.294 -6.716 18.550 1.00 75.00 173 TRP A O 1
ATOM 1382 N N . ALA A 1 174 ? -15.968 -7.912 19.485 1.00 75.06 174 ALA A N 1
ATOM 1383 C CA . ALA A 1 174 ? -16.110 -8.951 18.465 1.00 75.06 174 ALA A CA 1
ATOM 1384 C C . ALA A 1 174 ? -14.751 -9.529 18.014 1.00 75.06 174 ALA A C 1
ATOM 1386 O O . ALA A 1 174 ? -14.386 -9.459 16.837 1.00 75.06 174 ALA A O 1
ATOM 1387 N N . ILE A 1 175 ? -14.000 -10.049 18.990 1.00 72.25 175 ILE A N 1
ATOM 1388 C CA . ILE A 1 175 ? -12.671 -10.654 18.825 1.00 72.25 175 ILE A CA 1
ATOM 1389 C C . ILE A 1 175 ? -12.835 -12.173 18.774 1.00 72.25 175 ILE A C 1
ATOM 1391 O O . ILE A 1 175 ? -13.376 -12.772 19.708 1.00 72.25 175 ILE A O 1
ATOM 1395 N N . ASP A 1 176 ? -12.357 -12.798 17.702 1.00 72.62 176 ASP A N 1
ATOM 1396 C CA . ASP A 1 176 ? -12.364 -14.256 17.567 1.00 72.62 176 ASP A CA 1
ATOM 1397 C C . ASP A 1 176 ? -11.316 -14.914 18.499 1.00 72.62 176 ASP A C 1
ATOM 1399 O O . ASP A 1 176 ? -10.265 -14.316 18.751 1.00 72.62 176 ASP A O 1
ATOM 1403 N N . PRO A 1 177 ? -11.533 -16.148 19.002 1.00 74.06 177 PRO A N 1
ATOM 1404 C CA . PRO A 1 177 ? -10.555 -16.852 19.834 1.00 74.06 177 PRO A CA 1
ATOM 1405 C C . PRO A 1 177 ? -9.146 -16.983 19.232 1.00 74.06 177 PRO A C 1
ATOM 1407 O O . PRO A 1 177 ? -8.186 -17.056 19.994 1.00 74.06 177 PRO A O 1
ATOM 1410 N N . SER A 1 178 ? -8.997 -16.974 17.900 1.00 66.81 178 SER A N 1
ATOM 1411 C CA . SER A 1 178 ? -7.684 -16.958 17.233 1.00 66.81 178 SER A CA 1
ATOM 1412 C C . SER A 1 178 ? -6.889 -15.663 17.444 1.00 66.81 178 SER A C 1
ATOM 1414 O O . SER A 1 178 ? -5.672 -15.679 17.301 1.00 66.81 178 SER A O 1
ATOM 1416 N N . GLY A 1 179 ? -7.542 -14.566 17.841 1.00 58.84 179 GLY A N 1
ATOM 1417 C CA . GLY A 1 179 ? -6.898 -13.299 18.198 1.00 58.84 179 GLY A CA 1
ATOM 1418 C C . GLY A 1 179 ? -6.440 -13.200 19.661 1.00 58.84 179 GLY A C 1
ATOM 1419 O O . GLY A 1 179 ? -6.116 -12.109 20.127 1.00 58.84 179 GLY A O 1
ATOM 1420 N N . VAL A 1 180 ? -6.480 -14.283 20.446 1.00 71.44 180 VAL A N 1
ATOM 1421 C CA . VAL A 1 180 ? -6.227 -14.239 21.900 1.00 71.44 180 VAL A CA 1
ATOM 1422 C C . VAL A 1 180 ? -4.841 -14.799 22.242 1.00 71.44 180 VAL A C 1
ATOM 1424 O O . VAL A 1 180 ? -4.533 -15.933 21.897 1.00 71.44 180 VAL A O 1
ATOM 1427 N N . GLY A 1 181 ? -4.025 -14.024 22.969 1.00 60.62 181 GLY A N 1
ATOM 1428 C CA . GLY A 1 181 ? -2.652 -14.373 23.378 1.00 60.62 181 GLY A CA 1
ATOM 1429 C C . GLY A 1 181 ? -2.393 -14.340 24.893 1.00 60.62 181 GLY A C 1
ATOM 1430 O O . GLY A 1 181 ? -3.198 -13.804 25.666 1.00 60.62 181 GLY A O 1
ATOM 1431 N N . GLY A 1 182 ? -1.256 -14.906 25.317 1.00 52.19 182 GLY A N 1
ATOM 1432 C CA . GLY A 1 182 ? -0.896 -15.177 26.719 1.00 52.19 182 GLY A CA 1
ATOM 1433 C C . GLY A 1 182 ? 0.614 -15.136 27.013 1.00 52.19 182 GLY A C 1
ATOM 1434 O O . GLY A 1 182 ? 1.381 -14.527 26.264 1.00 52.19 182 GLY A O 1
ATOM 1435 N N . ASP A 1 183 ? 1.040 -15.724 28.141 1.00 44.12 183 ASP A N 1
ATOM 1436 C CA . ASP A 1 183 ? 2.434 -15.676 28.606 1.00 44.12 183 ASP A CA 1
ATOM 1437 C C . ASP A 1 183 ? 3.406 -16.505 27.734 1.00 44.12 183 ASP A C 1
ATOM 1439 O O . ASP A 1 183 ? 3.002 -17.371 26.968 1.00 44.12 183 ASP A O 1
ATOM 1443 N N . ALA A 1 184 ? 4.701 -16.165 27.804 1.00 36.62 184 ALA A N 1
ATOM 1444 C CA . ALA A 1 184 ? 5.696 -16.213 26.714 1.00 36.62 184 ALA A CA 1
ATOM 1445 C C . ALA A 1 184 ? 6.069 -17.574 26.051 1.00 36.62 184 ALA A C 1
ATOM 1447 O O . ALA A 1 184 ? 7.072 -17.651 25.339 1.00 36.62 184 ALA A O 1
ATOM 1448 N N . GLY A 1 185 ? 5.300 -18.649 26.240 1.00 36.25 185 GLY A N 1
ATOM 1449 C CA . GLY A 1 185 ? 5.432 -19.905 25.492 1.00 36.25 185 GLY A CA 1
ATOM 1450 C C . GLY A 1 185 ? 4.654 -19.851 24.173 1.00 36.25 185 GLY A C 1
ATOM 1451 O O . GLY A 1 185 ? 3.439 -20.001 24.175 1.00 36.25 185 GLY A O 1
ATOM 1452 N N . GLY A 1 186 ? 5.344 -19.602 23.057 1.00 43.78 186 GLY A N 1
ATOM 1453 C CA . GLY A 1 186 ? 4.699 -19.203 21.799 1.00 43.78 186 GLY A CA 1
ATOM 1454 C C . GLY A 1 186 ? 4.118 -20.311 20.907 1.00 43.78 186 GLY A C 1
ATOM 1455 O O . GLY A 1 186 ? 4.527 -21.469 20.952 1.00 43.78 186 GLY A O 1
ATOM 1456 N N . ASP A 1 187 ? 3.235 -19.877 20.006 1.00 31.44 187 ASP A N 1
ATOM 1457 C CA . ASP A 1 187 ? 2.538 -20.646 18.962 1.00 31.44 187 ASP A CA 1
ATOM 1458 C C . ASP A 1 187 ? 2.531 -19.932 17.582 1.00 31.44 187 ASP A C 1
ATOM 1460 O O . ASP A 1 187 ? 1.830 -20.332 16.653 1.00 31.44 187 ASP A O 1
ATOM 1464 N N . GLY A 1 188 ? 3.318 -18.861 17.427 1.00 29.39 188 GLY A N 1
ATOM 1465 C CA . GLY A 1 188 ? 3.190 -17.915 16.313 1.00 29.39 188 GLY A CA 1
ATOM 1466 C C . GLY A 1 188 ? 3.637 -18.404 14.924 1.00 29.39 188 GLY A C 1
ATOM 1467 O O . GLY A 1 188 ? 4.830 -18.410 14.619 1.00 29.39 188 GLY A O 1
ATOM 1468 N N . GLY A 1 189 ? 2.651 -18.641 14.054 1.00 27.30 189 GLY A N 1
ATOM 1469 C CA . GLY A 1 189 ? 2.698 -18.614 12.581 1.00 27.30 189 GLY A CA 1
ATOM 1470 C C . GLY A 1 189 ? 1.253 -18.581 12.038 1.0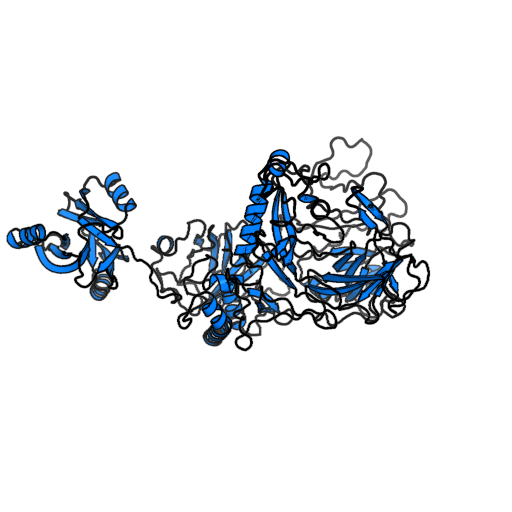0 27.30 189 GLY A C 1
ATOM 1471 O O . GLY A 1 189 ? 0.370 -19.158 12.657 1.00 27.30 189 GLY A O 1
ATOM 1472 N N . VAL A 1 190 ? 0.887 -17.933 10.925 1.00 28.09 190 VAL A N 1
ATOM 1473 C CA . VAL A 1 190 ? 1.668 -17.416 9.790 1.00 28.09 190 VAL A CA 1
ATOM 1474 C C . VAL A 1 190 ? 0.994 -16.160 9.203 1.00 28.09 190 VAL A C 1
ATOM 1476 O O . VAL A 1 190 ? -0.200 -16.190 8.913 1.00 28.09 190 VAL A O 1
ATOM 1479 N N . GLY A 1 191 ? 1.801 -15.132 8.921 1.00 37.47 191 GLY A N 1
ATOM 1480 C CA . GLY A 1 191 ? 1.726 -14.281 7.723 1.00 37.47 191 GLY A CA 1
ATOM 1481 C C . GLY A 1 191 ? 0.454 -13.474 7.413 1.00 37.47 191 GLY A C 1
ATOM 1482 O O . GLY A 1 191 ? -0.445 -13.953 6.722 1.00 37.47 191 GLY A O 1
ATOM 1483 N N . GLY A 1 192 ? 0.509 -12.178 7.726 1.00 31.39 192 GLY A N 1
ATOM 1484 C CA . GLY A 1 192 ? -0.242 -11.118 7.049 1.00 31.39 192 GLY A CA 1
ATOM 1485 C C . GLY A 1 192 ? 0.618 -9.856 6.914 1.00 31.39 192 GLY A C 1
ATOM 1486 O O . GLY A 1 192 ? 1.528 -9.651 7.715 1.00 31.39 192 GLY A O 1
ATOM 1487 N N . SER A 1 193 ? 0.337 -9.016 5.920 1.00 33.72 193 SER A N 1
ATOM 1488 C CA . SER A 1 193 ? 0.953 -7.689 5.748 1.00 33.72 193 SER A CA 1
ATOM 1489 C C . SER A 1 193 ? -0.142 -6.627 5.797 1.00 33.72 193 SER A C 1
ATOM 1491 O O . SER A 1 193 ? -1.254 -6.902 5.345 1.00 33.72 193 SER A O 1
ATOM 1493 N N . ALA A 1 194 ? 0.154 -5.423 6.292 1.00 37.84 194 ALA A N 1
ATOM 1494 C CA . ALA A 1 194 ? -0.708 -4.264 6.049 1.00 37.84 194 ALA A CA 1
ATOM 1495 C C . ALA A 1 194 ? 0.114 -2.991 5.837 1.00 37.84 194 ALA A C 1
ATOM 1497 O O . ALA A 1 194 ? 0.947 -2.614 6.659 1.00 37.84 194 ALA A O 1
ATOM 1498 N N . GLY A 1 195 ? -0.187 -2.310 4.735 1.00 39.19 195 GLY A N 1
ATOM 1499 C CA . GLY A 1 195 ? 0.375 -1.010 4.344 1.00 39.19 195 GLY A CA 1
ATOM 1500 C C . GLY A 1 195 ? -0.687 -0.101 3.713 1.00 39.19 195 GLY A C 1
ATOM 1501 O O . GLY A 1 195 ? -0.386 0.810 2.935 1.00 39.19 195 GLY A O 1
ATOM 1502 N N . ASP A 1 196 ? -1.957 -0.407 3.969 1.00 42.22 196 ASP A N 1
ATOM 1503 C CA . ASP A 1 196 ? -3.083 0.010 3.140 1.00 42.22 196 ASP A CA 1
ATOM 1504 C C . ASP A 1 196 ? -4.363 0.394 3.883 1.00 42.22 196 ASP A C 1
ATOM 1506 O O . ASP A 1 196 ? -5.232 0.952 3.231 1.00 42.22 196 ASP A O 1
ATOM 1510 N N . GLY A 1 197 ? -4.450 0.182 5.198 1.00 45.69 197 GLY A N 1
ATOM 1511 C CA . GLY A 1 197 ? -5.694 0.323 5.972 1.00 45.69 197 GLY A CA 1
ATOM 1512 C C . GLY A 1 197 ? -6.395 -1.020 6.205 1.00 45.69 197 GLY A C 1
ATOM 1513 O O . GLY A 1 197 ? -7.146 -1.165 7.167 1.00 45.69 197 GLY A O 1
ATOM 1514 N N . SER A 1 198 ? -6.054 -2.053 5.421 1.00 49.62 198 SER A N 1
ATOM 1515 C CA . SER A 1 198 ? -6.548 -3.409 5.656 1.00 49.62 198 SER A CA 1
ATOM 1516 C C . SER A 1 198 ? -6.178 -3.890 7.066 1.00 49.62 198 SER A C 1
ATOM 1518 O O . SER A 1 198 ? -5.061 -3.646 7.537 1.00 49.62 198 SER A O 1
ATOM 1520 N N . PRO A 1 199 ? -7.066 -4.639 7.747 1.00 58.16 199 PRO A N 1
ATOM 1521 C CA . PRO A 1 199 ? -6.733 -5.222 9.036 1.00 58.16 199 PRO A CA 1
ATOM 1522 C C . PRO A 1 199 ? -5.531 -6.162 8.921 1.00 58.16 199 PRO A C 1
ATOM 1524 O O . PRO A 1 199 ? -5.503 -7.041 8.060 1.00 58.16 199 PRO A O 1
ATOM 1527 N N . LEU A 1 200 ? -4.572 -6.017 9.835 1.00 65.06 200 LEU A N 1
ATOM 1528 C CA . LEU A 1 200 ? -3.403 -6.885 9.984 1.00 65.06 200 LEU A CA 1
ATOM 1529 C C . LEU A 1 200 ? -3.829 -8.285 10.447 1.00 65.06 200 LEU A C 1
ATOM 1531 O O . LEU A 1 200 ? -3.950 -8.516 11.644 1.00 65.06 200 LEU A O 1
ATOM 1535 N N . ARG A 1 201 ? -4.089 -9.227 9.534 1.00 67.06 201 ARG A N 1
ATOM 1536 C CA . ARG A 1 201 ? -4.645 -10.561 9.865 1.00 67.06 201 ARG A CA 1
ATOM 1537 C C . ARG A 1 201 ? -3.551 -11.561 10.244 1.00 67.06 201 ARG A C 1
ATOM 1539 O O . ARG A 1 201 ? -2.598 -11.708 9.487 1.00 67.06 201 ARG A O 1
ATOM 1546 N N . ARG A 1 202 ? -3.727 -12.311 11.340 1.00 66.06 202 ARG A N 1
ATOM 1547 C CA . ARG A 1 202 ? -2.830 -13.408 11.781 1.00 66.06 202 ARG A CA 1
ATOM 1548 C C . ARG A 1 202 ? -1.352 -13.021 11.928 1.00 66.06 202 ARG A C 1
ATOM 1550 O O . ARG A 1 202 ? -0.458 -13.847 11.741 1.00 66.06 202 ARG A O 1
ATOM 1557 N N . VAL A 1 203 ? -1.088 -11.765 12.278 1.00 60.59 203 VAL A N 1
ATOM 1558 C CA . VAL A 1 203 ? 0.269 -11.253 12.523 1.00 60.59 203 VAL A CA 1
ATOM 1559 C C . VAL A 1 203 ? 0.652 -11.393 13.991 1.00 60.59 203 VAL A C 1
ATOM 1561 O O . VAL A 1 203 ? -0.221 -11.526 14.845 1.00 60.59 203 VAL A O 1
ATOM 1564 N N . THR A 1 204 ? 1.949 -11.354 14.306 1.00 74.25 204 THR A N 1
ATOM 1565 C CA . THR A 1 204 ? 2.405 -11.445 15.702 1.00 74.25 204 THR A CA 1
ATOM 1566 C C . THR A 1 204 ? 2.214 -10.106 16.415 1.00 74.25 204 THR A C 1
ATOM 1568 O O . THR A 1 204 ? 2.672 -9.073 15.929 1.00 74.25 204 THR A O 1
ATOM 1571 N N . VAL A 1 205 ? 1.598 -10.144 17.598 1.00 77.81 205 VAL A N 1
ATOM 1572 C CA . VAL A 1 205 ? 1.439 -9.004 18.511 1.00 77.81 205 VAL A CA 1
ATOM 1573 C C . VAL A 1 205 ? 2.282 -9.249 19.762 1.00 77.81 205 VAL A C 1
ATOM 1575 O O . VAL A 1 205 ? 2.238 -10.340 20.334 1.00 77.81 205 VAL A O 1
ATOM 1578 N N . ILE A 1 20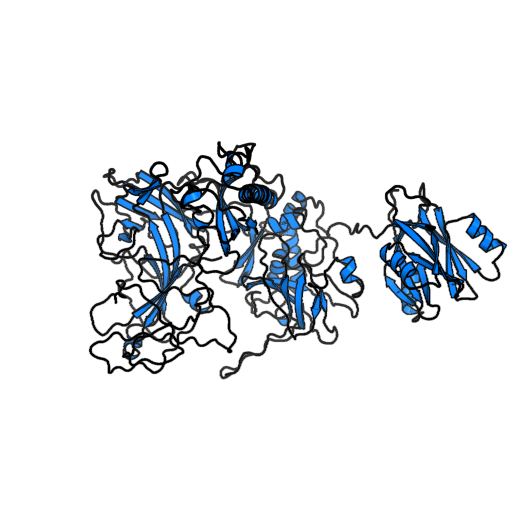6 ? 3.045 -8.244 20.187 1.00 80.62 206 ILE A N 1
ATOM 1579 C CA . ILE A 1 206 ? 4.007 -8.317 21.293 1.00 80.62 206 ILE A CA 1
ATOM 1580 C C . ILE A 1 206 ? 3.801 -7.117 22.217 1.00 80.62 206 ILE A C 1
ATOM 1582 O O . ILE A 1 206 ? 3.862 -5.972 21.776 1.00 80.62 206 ILE A O 1
ATOM 1586 N N . LEU A 1 207 ? 3.596 -7.367 23.509 1.00 84.50 207 LEU A N 1
ATOM 1587 C CA . LEU A 1 207 ? 3.562 -6.333 24.542 1.00 84.50 207 LEU A CA 1
ATOM 1588 C C . LEU A 1 207 ? 4.896 -6.309 25.293 1.00 84.50 207 LEU A C 1
ATOM 1590 O O . LEU A 1 207 ? 5.299 -7.321 25.863 1.00 84.50 207 LEU A O 1
ATOM 1594 N N . LYS A 1 208 ? 5.552 -5.148 25.336 1.00 84.81 208 LYS A N 1
ATOM 1595 C CA . LYS A 1 208 ? 6.782 -4.885 26.096 1.00 84.81 208 LYS A CA 1
ATOM 1596 C C . LYS A 1 208 ? 6.506 -3.837 27.178 1.00 84.81 208 LYS A C 1
ATOM 1598 O O . LYS A 1 208 ? 5.715 -2.914 26.977 1.00 84.81 208 LYS A O 1
ATOM 1603 N N . ASP A 1 209 ? 7.158 -3.976 28.327 1.00 84.81 209 ASP A N 1
ATOM 1604 C CA . ASP A 1 209 ? 7.082 -3.022 29.439 1.00 84.81 209 ASP A CA 1
ATOM 1605 C C . ASP A 1 209 ? 8.425 -2.303 29.644 1.00 84.81 209 ASP A C 1
ATOM 1607 O O . ASP A 1 209 ? 9.326 -2.383 28.808 1.00 84.81 209 ASP A O 1
ATOM 1611 N N . ALA A 1 210 ? 8.576 -1.577 30.749 1.00 81.69 210 ALA A N 1
ATOM 1612 C CA . ALA A 1 210 ? 9.778 -0.827 31.086 1.00 81.69 210 ALA A CA 1
ATOM 1613 C C . ALA A 1 210 ? 10.995 -1.678 31.500 1.00 81.69 210 ALA A C 1
ATOM 1615 O O . ALA A 1 210 ? 12.037 -1.113 31.849 1.00 81.69 210 ALA A O 1
ATOM 1616 N N . THR A 1 211 ? 10.908 -3.011 31.464 1.00 77.38 211 THR A N 1
ATOM 1617 C CA . THR A 1 211 ? 12.037 -3.903 31.750 1.00 77.38 211 THR A CA 1
ATOM 1618 C C . THR A 1 211 ? 13.212 -3.620 30.799 1.00 77.38 211 THR A C 1
ATOM 1620 O O . THR A 1 211 ? 13.034 -3.686 29.585 1.00 77.38 211 THR A O 1
ATOM 1623 N N . PRO A 1 212 ? 14.423 -3.317 31.309 1.00 61.78 212 PRO A N 1
ATOM 1624 C CA . PRO A 1 212 ? 15.582 -3.066 30.454 1.00 61.78 212 PRO A CA 1
ATOM 1625 C C . PRO A 1 212 ? 15.950 -4.280 29.596 1.00 61.78 212 PRO A C 1
ATOM 1627 O O . PRO A 1 212 ? 15.917 -5.414 30.079 1.00 61.78 212 PRO A O 1
ATOM 1630 N N . LEU A 1 213 ? 16.386 -4.036 28.355 1.00 58.06 213 LEU A N 1
ATOM 1631 C CA . LEU A 1 213 ? 17.032 -5.071 27.545 1.00 58.06 213 LEU A CA 1
ATOM 1632 C C . LEU A 1 213 ? 18.280 -5.612 28.271 1.00 58.06 213 LEU A C 1
ATOM 1634 O O . LEU A 1 213 ? 19.051 -4.821 28.829 1.00 58.06 213 LEU A O 1
ATOM 1638 N N . PRO A 1 214 ? 18.541 -6.928 28.229 1.00 53.12 214 PRO A N 1
ATOM 1639 C CA . PRO A 1 214 ? 19.780 -7.477 28.753 1.00 53.12 214 PRO A CA 1
ATOM 1640 C C . PRO A 1 214 ? 20.972 -6.984 27.923 1.00 53.12 214 PRO A C 1
ATOM 1642 O O . PRO A 1 214 ? 21.082 -7.251 26.725 1.00 53.12 214 PRO A O 1
ATOM 1645 N N . VAL A 1 215 ? 21.891 -6.268 28.574 1.00 45.50 215 VAL A N 1
ATOM 1646 C CA . VAL A 1 215 ? 23.157 -5.839 27.968 1.00 45.50 215 VAL A CA 1
ATOM 1647 C C . VAL A 1 215 ? 24.011 -7.077 27.713 1.00 45.50 215 VAL A C 1
ATOM 1649 O O . VAL A 1 215 ? 24.512 -7.683 28.658 1.00 45.50 215 VAL A O 1
ATOM 1652 N N . VAL A 1 216 ? 24.185 -7.451 26.445 1.00 48.94 216 VAL A N 1
ATOM 1653 C CA . VAL A 1 216 ? 25.057 -8.565 26.047 1.00 48.94 216 VAL A CA 1
ATOM 1654 C C . VAL A 1 216 ? 26.520 -8.178 26.329 1.00 48.94 216 VAL A C 1
ATOM 1656 O O . VAL A 1 216 ? 27.000 -7.203 25.746 1.00 48.94 216 VAL A O 1
ATOM 1659 N N . PRO A 1 217 ? 27.253 -8.898 27.204 1.00 38.50 217 PRO A N 1
ATOM 1660 C CA . PRO A 1 217 ? 28.663 -8.606 27.458 1.00 38.50 217 PRO A CA 1
ATOM 1661 C C . PRO A 1 217 ? 29.536 -8.841 26.211 1.00 38.50 217 PRO A C 1
ATOM 1663 O O . PRO A 1 217 ? 29.223 -9.741 25.429 1.00 38.50 217 PRO A O 1
ATOM 1666 N N . PRO A 1 218 ? 30.685 -8.148 26.057 1.00 38.34 218 PRO A N 1
ATOM 1667 C CA . PRO A 1 218 ? 31.565 -8.292 24.885 1.00 38.34 218 PRO A CA 1
ATOM 1668 C C . PRO A 1 218 ? 32.053 -9.720 24.582 1.00 38.34 218 PRO A C 1
ATOM 1670 O O . PRO A 1 218 ? 32.432 -10.006 23.453 1.00 38.34 218 PRO A O 1
ATOM 1673 N N . ASN A 1 219 ? 32.029 -10.612 25.580 1.00 40.12 219 ASN A N 1
ATOM 1674 C CA . ASN A 1 219 ? 32.521 -11.991 25.499 1.00 40.12 219 ASN A CA 1
ATOM 1675 C C . ASN A 1 219 ? 31.395 -13.044 25.596 1.00 40.12 219 ASN A C 1
ATOM 1677 O O . ASN A 1 219 ? 31.643 -14.177 26.006 1.00 40.12 219 ASN A O 1
ATOM 1681 N N . TYR A 1 220 ? 30.146 -12.681 25.295 1.00 40.66 220 TYR A N 1
ATOM 1682 C CA . TYR A 1 220 ? 29.023 -13.617 25.361 1.00 40.66 220 TYR A CA 1
ATOM 1683 C C . TYR A 1 220 ? 28.964 -14.526 24.125 1.00 40.66 220 TYR A C 1
ATOM 1685 O O . TYR A 1 220 ? 28.832 -14.051 23.001 1.00 40.66 220 TYR A O 1
ATOM 1693 N N . THR A 1 221 ? 29.040 -15.840 24.344 1.00 39.56 221 THR A N 1
ATOM 1694 C CA . THR A 1 221 ? 29.065 -16.874 23.290 1.00 39.56 221 THR A CA 1
ATOM 1695 C C . THR A 1 221 ? 27.764 -17.680 23.176 1.00 39.56 221 THR A C 1
ATOM 1697 O O . THR A 1 221 ? 27.702 -18.633 22.401 1.00 39.56 221 THR A O 1
ATOM 1700 N N . GLY A 1 222 ? 26.728 -17.325 23.943 1.00 38.44 222 GLY A N 1
ATOM 1701 C CA . GLY A 1 222 ? 25.398 -17.937 23.864 1.00 38.44 222 GLY A CA 1
ATOM 1702 C C . GLY A 1 222 ? 24.470 -17.236 22.867 1.00 38.44 222 GLY A C 1
ATOM 1703 O O . GLY A 1 222 ? 24.767 -16.147 22.374 1.00 38.44 222 GLY A O 1
ATOM 1704 N N . ALA A 1 223 ? 23.301 -17.831 22.616 1.00 40.22 223 ALA A N 1
ATOM 1705 C CA . ALA A 1 223 ? 22.201 -17.119 21.967 1.00 40.22 223 ALA A CA 1
ATOM 1706 C C . ALA A 1 223 ? 21.736 -15.964 22.880 1.00 40.22 223 ALA A C 1
ATOM 1708 O O . ALA A 1 223 ? 21.617 -16.194 24.086 1.00 40.22 223 ALA A O 1
ATOM 1709 N N . PRO A 1 224 ? 21.491 -14.742 22.360 1.00 42.03 224 PRO A N 1
ATOM 1710 C CA . PRO A 1 224 ? 21.034 -13.617 23.175 1.00 42.03 224 PRO A CA 1
ATOM 1711 C C . PRO A 1 224 ? 19.821 -14.005 24.031 1.00 42.03 224 PRO A C 1
ATOM 1713 O O . PRO A 1 224 ? 18.975 -14.762 23.544 1.00 42.03 224 PRO A O 1
ATOM 1716 N N . PRO A 1 225 ? 19.694 -13.500 25.274 1.00 43.12 225 PRO A N 1
ATOM 1717 C CA . PRO A 1 225 ? 18.480 -13.731 26.042 1.00 43.12 225 PRO A CA 1
ATOM 1718 C C . PRO A 1 225 ? 17.274 -13.188 25.258 1.00 43.12 225 PRO A C 1
ATOM 1720 O O . PRO A 1 225 ? 17.431 -12.176 24.566 1.00 43.12 225 PRO A O 1
ATOM 1723 N N . PRO A 1 226 ? 16.095 -13.829 25.345 1.00 49.88 226 PRO A N 1
ATOM 1724 C CA . PRO A 1 226 ? 14.900 -13.322 24.684 1.00 49.88 226 PRO A CA 1
ATOM 1725 C C . PRO A 1 226 ? 14.608 -11.886 25.135 1.00 49.88 226 PRO A C 1
ATOM 1727 O O . PRO A 1 226 ? 14.872 -11.525 26.287 1.00 49.88 226 PRO A O 1
ATOM 1730 N N . ASP A 1 227 ? 14.069 -11.078 24.217 1.00 54.03 227 ASP A N 1
ATOM 1731 C CA . ASP A 1 227 ? 13.597 -9.728 24.528 1.00 54.03 227 ASP A CA 1
ATOM 1732 C C . ASP A 1 227 ? 12.628 -9.778 25.733 1.00 54.03 227 ASP A C 1
ATOM 1734 O O . ASP A 1 227 ? 11.890 -10.756 25.894 1.00 54.03 227 ASP A O 1
ATOM 1738 N N . PRO A 1 228 ? 12.601 -8.744 26.595 1.00 59.72 228 PRO A N 1
ATOM 1739 C CA . PRO A 1 228 ? 11.710 -8.685 27.747 1.00 59.72 228 PRO A CA 1
ATOM 1740 C C . PRO A 1 228 ? 10.269 -8.385 27.302 1.00 59.72 228 PRO A C 1
ATOM 1742 O O . PRO A 1 228 ? 9.774 -7.260 27.370 1.00 59.72 228 PRO A O 1
ATOM 1745 N N . GLU A 1 229 ? 9.607 -9.426 26.811 1.00 71.00 229 GLU A N 1
ATOM 1746 C CA . GLU A 1 229 ? 8.202 -9.438 26.420 1.00 71.00 229 GLU A CA 1
ATOM 1747 C C . GLU A 1 229 ? 7.320 -9.825 27.618 1.00 71.00 229 GLU A C 1
ATOM 1749 O O . GLU A 1 229 ? 7.626 -10.744 28.377 1.00 71.00 229 GLU A O 1
ATOM 1754 N N . VAL A 1 230 ? 6.204 -9.118 27.791 1.00 74.06 230 VAL A N 1
ATOM 1755 C CA . VAL A 1 230 ? 5.220 -9.343 28.863 1.00 74.06 230 VAL A CA 1
ATOM 1756 C C . VAL A 1 230 ? 4.176 -10.373 28.441 1.00 74.06 230 VAL A C 1
ATOM 1758 O O . VAL A 1 230 ? 3.757 -11.212 29.237 1.00 74.06 230 VAL A O 1
ATOM 1761 N N . ALA A 1 231 ? 3.717 -10.259 27.196 1.00 76.06 231 ALA A N 1
ATOM 1762 C CA . ALA A 1 231 ? 2.703 -11.109 26.593 1.00 76.06 231 ALA A CA 1
ATOM 1763 C C . ALA A 1 231 ? 2.867 -11.105 25.075 1.00 76.06 231 ALA A C 1
ATOM 1765 O O . ALA A 1 231 ? 3.243 -10.089 24.481 1.00 76.06 231 ALA A O 1
ATOM 1766 N N . ARG A 1 232 ? 2.526 -12.234 24.456 1.00 80.44 232 ARG A N 1
ATOM 1767 C CA . ARG A 1 232 ? 2.559 -12.421 23.007 1.00 80.44 232 ARG A CA 1
ATOM 1768 C C . ARG A 1 232 ? 1.245 -13.040 22.541 1.00 80.44 232 ARG A C 1
ATOM 1770 O O . ARG A 1 232 ? 0.597 -13.783 23.273 1.00 80.44 232 ARG A O 1
ATOM 1777 N N . GLY A 1 233 ? 0.841 -12.723 21.321 1.00 72.44 233 GLY A N 1
ATOM 1778 C CA . GLY A 1 233 ? -0.333 -13.309 20.687 1.00 72.44 233 GLY A CA 1
ATOM 1779 C C . GLY A 1 233 ? -0.308 -13.133 19.181 1.00 72.44 233 GLY A C 1
ATOM 1780 O O . GLY A 1 233 ? 0.694 -12.696 18.607 1.00 72.44 233 GLY A O 1
ATOM 1781 N N . THR A 1 234 ? -1.437 -13.435 18.550 1.00 76.25 234 THR A N 1
ATOM 1782 C CA . THR A 1 234 ? -1.681 -13.088 17.150 1.00 76.25 234 THR A CA 1
ATOM 1783 C C . THR A 1 234 ? -2.989 -12.323 17.002 1.00 76.25 234 THR A C 1
ATOM 1785 O O . THR A 1 234 ? -3.794 -12.274 17.931 1.00 76.25 234 THR A O 1
ATOM 1788 N N . THR A 1 235 ? -3.177 -11.666 15.861 1.00 75.50 235 THR A N 1
ATOM 1789 C CA . THR A 1 235 ? -4.459 -11.060 15.490 1.00 75.50 235 THR A CA 1
ATOM 1790 C C . THR A 1 235 ? -5.389 -12.071 14.820 1.00 75.50 235 THR A C 1
ATOM 1792 O O . THR A 1 235 ? -4.949 -12.986 14.123 1.00 75.50 235 THR A O 1
ATOM 1795 N N . ASP A 1 236 ? -6.697 -11.874 14.956 1.00 73.88 236 ASP A N 1
ATOM 1796 C CA . ASP A 1 236 ? -7.690 -12.674 14.248 1.00 73.88 236 ASP A CA 1
ATOM 1797 C C . ASP A 1 236 ? -7.774 -12.343 12.740 1.00 73.88 236 ASP A C 1
ATOM 1799 O O . ASP A 1 236 ? -7.014 -11.545 12.178 1.00 73.88 236 ASP A O 1
ATOM 1803 N N . ALA A 1 237 ? -8.728 -12.972 12.047 1.00 66.94 237 ALA A N 1
ATOM 1804 C CA . ALA A 1 237 ? -8.986 -12.741 10.623 1.00 66.94 237 ALA A CA 1
ATOM 1805 C C . ALA A 1 237 ? -9.494 -11.320 10.283 1.00 66.94 237 ALA A C 1
ATOM 1807 O O . ALA A 1 237 ? -9.561 -10.980 9.101 1.00 66.94 237 ALA A O 1
ATOM 1808 N N . ASN A 1 238 ? -9.824 -10.505 11.288 1.00 68.69 238 ASN A N 1
ATOM 1809 C CA . ASN A 1 238 ? -10.268 -9.115 11.181 1.00 68.69 238 ASN A CA 1
ATOM 1810 C C . ASN A 1 238 ? -9.258 -8.135 11.810 1.00 68.69 238 ASN A C 1
ATOM 1812 O O . ASN A 1 238 ? -9.579 -6.963 11.993 1.00 68.69 238 ASN A O 1
ATOM 1816 N N . GLY A 1 239 ? -8.044 -8.592 12.140 1.00 75.81 239 GLY A N 1
ATOM 1817 C CA . GLY A 1 239 ? -6.982 -7.759 12.711 1.00 75.81 239 GLY A CA 1
ATOM 1818 C C . GLY A 1 239 ? -7.170 -7.382 14.182 1.00 75.81 239 GLY A C 1
ATOM 1819 O O . GLY A 1 239 ? -6.442 -6.529 14.687 1.00 75.81 239 GLY A O 1
ATOM 1820 N N . ARG A 1 240 ? -8.126 -8.000 14.882 1.00 83.81 240 ARG A N 1
ATOM 1821 C CA . ARG A 1 240 ? -8.415 -7.736 16.298 1.00 83.81 240 ARG A CA 1
ATOM 1822 C C . ARG A 1 240 ? -7.608 -8.685 17.181 1.00 83.81 240 ARG A C 1
ATOM 1824 O O . ARG A 1 240 ? -7.284 -9.793 16.763 1.00 83.81 240 ARG A O 1
ATOM 1831 N N . PHE A 1 241 ? -7.271 -8.262 18.397 1.00 87.81 241 PHE A N 1
ATOM 1832 C CA . PHE A 1 241 ? -6.458 -9.064 19.314 1.00 87.81 241 PHE A CA 1
ATOM 1833 C C . PHE A 1 241 ? -6.784 -8.788 20.786 1.00 87.81 241 PHE A C 1
ATOM 1835 O O . PHE A 1 241 ? -7.247 -7.706 21.145 1.00 87.81 241 PHE A O 1
ATOM 1842 N N . LEU A 1 242 ? -6.485 -9.758 21.651 1.00 87.88 242 LEU A N 1
ATOM 1843 C CA . LEU A 1 242 ? -6.556 -9.638 23.106 1.00 87.88 242 LEU A CA 1
ATOM 1844 C C . LEU A 1 242 ? -5.325 -10.287 23.747 1.00 87.88 242 LEU A C 1
ATOM 1846 O O . LEU A 1 242 ? -5.189 -11.509 23.739 1.00 87.88 242 LEU A O 1
ATOM 1850 N N . LEU A 1 243 ? -4.458 -9.478 24.358 1.00 87.81 243 LEU A N 1
ATOM 1851 C CA . LEU A 1 243 ? -3.320 -9.964 25.141 1.00 87.81 243 LEU A CA 1
ATOM 1852 C C . LEU A 1 243 ? -3.678 -10.026 26.627 1.00 87.81 243 LEU A C 1
ATOM 1854 O O . LEU A 1 243 ? -4.087 -9.025 27.215 1.00 87.81 243 LEU A O 1
ATOM 1858 N N . LYS A 1 244 ? -3.497 -11.196 27.245 1.00 83.94 244 LYS A N 1
ATOM 1859 C CA . LYS A 1 244 ? -3.697 -11.403 28.685 1.00 83.94 244 LYS A CA 1
ATOM 1860 C C . LYS A 1 244 ? -2.349 -11.440 29.402 1.00 83.94 244 LYS A C 1
ATOM 1862 O O . LYS A 1 244 ? -1.460 -12.192 29.019 1.00 83.94 244 LYS A O 1
ATOM 1867 N N . PHE A 1 245 ? -2.219 -10.659 30.469 1.00 81.81 245 PHE A N 1
ATOM 1868 C CA . PHE A 1 245 ? -1.014 -10.577 31.299 1.00 81.81 245 PHE A CA 1
ATOM 1869 C C . PHE A 1 245 ? -1.377 -10.371 32.773 1.00 81.81 245 PHE A C 1
ATOM 1871 O O . PHE A 1 245 ? -2.523 -10.078 33.119 1.00 81.81 245 PHE A O 1
ATOM 1878 N N . ARG A 1 246 ? -0.395 -10.526 33.668 1.00 80.56 246 ARG A N 1
ATOM 1879 C CA . ARG A 1 246 ? -0.582 -10.319 35.111 1.00 80.56 246 ARG A CA 1
ATOM 1880 C C . ARG A 1 246 ? -0.275 -8.858 35.445 1.00 80.56 246 ARG A C 1
ATOM 1882 O O . ARG A 1 246 ? 0.869 -8.427 35.339 1.00 80.56 246 ARG A O 1
ATOM 1889 N N . THR A 1 247 ? -1.277 -8.103 35.889 1.00 77.62 247 THR A N 1
ATOM 1890 C CA . THR A 1 247 ? -1.130 -6.683 36.273 1.00 77.62 247 THR A CA 1
ATOM 1891 C C . THR A 1 247 ? -0.093 -6.466 37.381 1.00 77.62 247 THR A C 1
ATOM 1893 O O . THR A 1 247 ? 0.559 -5.431 37.419 1.00 77.62 247 THR A O 1
ATOM 1896 N N . ALA A 1 248 ? 0.133 -7.463 38.242 1.00 75.19 248 ALA A N 1
ATOM 1897 C CA . ALA A 1 248 ? 1.137 -7.414 39.307 1.00 75.19 248 ALA A CA 1
ATOM 1898 C C . ALA A 1 248 ? 2.604 -7.531 38.834 1.00 75.19 248 ALA A C 1
ATOM 1900 O O . ALA A 1 248 ? 3.505 -7.302 39.637 1.00 75.19 248 ALA A O 1
ATOM 1901 N N . THR A 1 249 ? 2.867 -7.920 37.579 1.00 73.62 249 THR A N 1
ATOM 1902 C CA . THR A 1 249 ? 4.238 -8.131 37.064 1.00 73.62 249 THR A CA 1
ATOM 1903 C C . THR A 1 249 ? 4.652 -7.147 35.974 1.00 73.62 249 THR A C 1
ATOM 1905 O O . THR A 1 249 ? 5.801 -7.192 35.546 1.00 73.62 249 THR A O 1
ATOM 1908 N N . ILE A 1 250 ? 3.743 -6.284 35.512 1.00 78.88 250 ILE A N 1
ATOM 1909 C CA . ILE A 1 250 ? 3.992 -5.347 34.414 1.00 78.88 250 ILE A CA 1
ATOM 1910 C C . ILE A 1 250 ? 4.499 -3.995 34.937 1.00 78.88 250 ILE A C 1
ATOM 1912 O O . ILE A 1 250 ? 4.011 -3.486 35.946 1.00 78.88 250 ILE A O 1
ATOM 1916 N N . ARG A 1 251 ? 5.479 -3.397 34.255 1.00 81.31 251 ARG A N 1
ATOM 1917 C CA . ARG A 1 251 ? 6.074 -2.102 34.617 1.00 81.31 251 ARG A CA 1
ATOM 1918 C C . ARG A 1 251 ? 5.811 -1.049 33.535 1.00 81.31 251 ARG A C 1
ATOM 1920 O O . ARG A 1 251 ? 6.576 -0.994 32.582 1.00 81.31 251 ARG A O 1
ATOM 1927 N N . PRO A 1 252 ? 4.774 -0.201 33.641 1.00 80.50 252 PRO A N 1
ATOM 1928 C CA . PRO A 1 252 ? 4.565 0.888 32.681 1.00 80.50 252 PRO A CA 1
ATOM 1929 C C . PRO A 1 252 ? 5.781 1.847 32.633 1.00 80.50 252 PRO A C 1
ATOM 1931 O O . PRO A 1 252 ? 6.463 1.985 33.653 1.00 80.50 252 PRO A O 1
ATOM 1934 N N . PRO A 1 253 ? 6.065 2.535 31.504 1.00 85.81 253 PRO A N 1
ATOM 1935 C CA . PRO A 1 253 ? 5.258 2.639 30.279 1.00 85.81 253 PRO A CA 1
ATOM 1936 C C . PRO A 1 253 ? 5.115 1.335 29.489 1.00 85.81 253 PRO A C 1
ATOM 1938 O O . PRO A 1 253 ? 5.962 0.448 29.588 1.00 85.81 253 PRO A O 1
ATOM 1941 N N . LEU A 1 254 ? 4.046 1.228 28.697 1.00 87.12 254 LEU A N 1
ATOM 1942 C CA . LEU A 1 254 ? 3.787 0.065 27.846 1.00 87.12 254 LEU A CA 1
ATOM 1943 C C . LEU A 1 254 ? 4.029 0.401 26.376 1.00 87.12 254 LEU A C 1
ATOM 1945 O O . LEU A 1 254 ? 3.536 1.415 25.884 1.00 87.12 254 LEU A O 1
ATOM 1949 N N . LEU A 1 255 ? 4.730 -0.495 25.683 1.00 88.19 255 LEU A N 1
ATOM 1950 C CA . LEU A 1 255 ? 4.915 -0.469 24.239 1.00 88.19 255 LEU A CA 1
ATOM 1951 C C . LEU A 1 255 ? 4.284 -1.725 23.638 1.00 88.19 255 LEU A C 1
ATOM 1953 O O . LEU A 1 255 ? 4.715 -2.844 23.910 1.00 88.19 255 LEU A O 1
ATOM 1957 N N . LEU A 1 256 ? 3.276 -1.534 22.799 1.00 89.62 256 LEU A N 1
ATOM 1958 C CA . LEU A 1 256 ? 2.679 -2.589 21.996 1.00 89.62 256 LEU A CA 1
ATOM 1959 C C . LEU A 1 256 ? 3.317 -2.555 20.605 1.00 89.62 256 LEU A C 1
ATOM 1961 O O . LEU A 1 256 ? 3.384 -1.496 19.984 1.00 89.62 256 LEU A O 1
ATOM 1965 N N . GLN A 1 257 ? 3.784 -3.700 20.119 1.00 85.06 257 GLN A N 1
ATOM 1966 C CA . GLN A 1 257 ? 4.365 -3.859 18.789 1.00 85.06 257 GLN A CA 1
ATOM 1967 C C . GLN A 1 257 ? 3.587 -4.916 18.008 1.00 85.06 257 GLN A C 1
ATOM 1969 O O . GLN A 1 257 ? 3.231 -5.965 18.543 1.00 85.06 257 GLN A O 1
ATOM 1974 N N . VAL A 1 258 ? 3.370 -4.662 16.725 1.00 77.88 258 VAL A N 1
ATOM 1975 C CA . VAL A 1 258 ? 2.874 -5.646 15.765 1.00 77.88 258 VAL A CA 1
ATOM 1976 C C . VAL A 1 258 ? 3.942 -5.847 14.702 1.00 77.88 258 VAL A C 1
ATOM 1978 O O . VAL A 1 258 ? 4.475 -4.867 14.185 1.00 77.88 258 VAL A O 1
ATOM 1981 N N . ILE A 1 259 ? 4.262 -7.107 14.404 1.00 68.94 259 ILE A N 1
ATOM 1982 C CA . ILE A 1 259 ? 5.253 -7.487 13.393 1.00 68.94 259 ILE A CA 1
ATOM 1983 C C . ILE A 1 259 ? 4.539 -8.224 12.262 1.00 68.94 259 ILE A C 1
ATOM 1985 O O . ILE A 1 259 ? 3.925 -9.272 12.492 1.00 68.94 259 ILE A O 1
ATOM 1989 N N . ASP A 1 260 ? 4.617 -7.662 11.058 1.00 54.53 260 ASP A N 1
ATOM 1990 C CA . ASP A 1 260 ? 3.987 -8.209 9.857 1.00 54.53 260 ASP A CA 1
ATOM 1991 C C . ASP A 1 260 ? 4.850 -9.287 9.164 1.00 54.53 260 ASP A C 1
ATOM 1993 O O . ASP A 1 260 ? 5.957 -9.611 9.604 1.00 54.53 260 ASP A O 1
ATOM 1997 N N . ALA A 1 261 ? 4.339 -9.870 8.077 1.00 46.22 261 ALA A N 1
ATOM 1998 C CA . ALA A 1 261 ? 5.027 -10.917 7.319 1.00 46.22 261 ALA A CA 1
ATOM 1999 C C . ALA A 1 261 ? 6.335 -10.454 6.648 1.00 46.22 261 ALA A C 1
ATOM 2001 O O . ALA A 1 261 ? 7.234 -11.271 6.468 1.00 46.22 261 ALA A O 1
ATOM 2002 N N . GLY A 1 262 ? 6.453 -9.166 6.301 1.00 45.84 262 GLY A N 1
ATOM 2003 C CA . GLY A 1 262 ? 7.686 -8.557 5.787 1.00 45.84 262 GLY A CA 1
ATOM 2004 C C . GLY A 1 262 ? 8.682 -8.185 6.893 1.00 45.84 262 GLY A C 1
ATOM 2005 O O . GLY A 1 262 ? 9.790 -7.730 6.616 1.00 45.84 262 GLY A O 1
ATOM 2006 N N . GLY A 1 263 ? 8.307 -8.372 8.162 1.00 51.88 263 GLY A N 1
ATOM 2007 C CA . GLY A 1 263 ? 9.103 -7.973 9.314 1.00 51.88 263 GLY A CA 1
ATOM 2008 C C . GLY A 1 263 ? 9.054 -6.472 9.608 1.00 51.88 263 GLY A C 1
ATOM 2009 O O . GLY A 1 263 ? 9.881 -6.008 10.406 1.00 51.88 263 GLY A O 1
ATOM 2010 N N . ASN A 1 264 ? 8.114 -5.732 9.008 1.00 62.28 264 ASN A N 1
ATOM 2011 C CA . ASN A 1 264 ? 7.812 -4.349 9.368 1.00 62.28 264 ASN A CA 1
ATOM 2012 C C . ASN A 1 264 ? 7.222 -4.312 10.779 1.00 62.28 264 ASN A C 1
ATOM 2014 O O . ASN A 1 264 ? 6.512 -5.235 11.187 1.00 62.28 264 ASN A O 1
ATOM 2018 N N . VAL A 1 265 ? 7.500 -3.240 11.521 1.00 72.69 265 VAL A N 1
ATOM 2019 C CA . VAL A 1 265 ? 6.990 -3.064 12.884 1.00 72.69 265 VAL A CA 1
ATOM 2020 C C . VAL A 1 265 ? 6.085 -1.843 12.941 1.00 72.69 265 VAL A C 1
ATOM 2022 O O . VAL A 1 265 ? 6.489 -0.748 12.561 1.00 72.69 265 VAL A O 1
ATOM 2025 N N . LEU A 1 266 ? 4.876 -2.017 13.466 1.00 81.31 266 LEU A N 1
ATOM 2026 C CA . LEU A 1 266 ? 4.016 -0.908 13.870 1.00 81.31 266 LEU A CA 1
ATOM 2027 C C . LEU A 1 266 ? 3.896 -0.893 15.389 1.00 81.31 266 LEU A C 1
ATOM 2029 O O . LEU A 1 266 ? 3.641 -1.927 16.010 1.00 81.31 266 LEU A O 1
ATOM 2033 N N . ALA A 1 267 ? 4.083 0.279 15.983 1.00 89.06 267 ALA A N 1
ATOM 2034 C CA . ALA A 1 267 ? 3.993 0.479 17.418 1.00 89.06 267 ALA A CA 1
ATOM 2035 C C . ALA A 1 267 ? 2.709 1.205 17.856 1.00 89.06 267 ALA A C 1
ATOM 2037 O O . ALA A 1 267 ? 2.034 1.904 17.099 1.00 89.06 267 ALA A O 1
ATOM 2038 N N . SER A 1 268 ? 2.388 1.051 19.135 1.00 92.94 268 SER A N 1
ATOM 2039 C CA . SER A 1 268 ? 1.424 1.860 19.876 1.00 92.94 268 SER A CA 1
ATOM 2040 C C . SER A 1 268 ? 1.872 1.923 21.337 1.00 92.94 268 SER A C 1
ATOM 2042 O O . SER A 1 268 ? 2.603 1.051 21.809 1.00 92.94 268 SER A O 1
ATOM 2044 N N . THR A 1 269 ? 1.490 2.968 22.061 1.00 92.00 269 THR A N 1
ATOM 2045 C CA . THR A 1 269 ? 1.961 3.224 23.430 1.00 92.00 269 THR A CA 1
ATOM 2046 C C . THR A 1 269 ? 0.813 3.711 24.298 1.00 92.00 269 THR A C 1
ATOM 2048 O O . THR A 1 269 ? -0.149 4.275 23.789 1.00 92.00 269 THR A O 1
ATOM 2051 N N . THR A 1 270 ? 0.911 3.537 25.616 1.00 88.25 270 THR A N 1
ATOM 2052 C CA . THR A 1 270 ? -0.047 4.145 26.544 1.00 88.25 270 THR A CA 1
ATOM 2053 C C . THR A 1 270 ? 0.576 4.524 27.884 1.00 88.25 270 THR A C 1
ATOM 2055 O O . THR A 1 270 ? 1.520 3.890 28.362 1.00 88.25 270 THR A O 1
ATOM 2058 N N . ALA A 1 271 ? 0.017 5.574 28.486 1.00 82.69 271 ALA A N 1
ATOM 2059 C CA . ALA A 1 271 ? 0.229 5.950 29.881 1.00 82.69 271 ALA A CA 1
ATOM 2060 C C . ALA A 1 271 ? -0.841 5.351 30.822 1.00 82.69 271 ALA A C 1
ATOM 2062 O O . ALA A 1 271 ? -0.711 5.436 32.044 1.00 82.69 271 ALA A O 1
ATOM 2063 N N . GLU A 1 272 ? -1.908 4.774 30.261 1.00 82.06 272 GLU A N 1
ATOM 2064 C CA . GLU A 1 272 ? -3.054 4.250 30.999 1.00 82.06 272 GLU A CA 1
ATOM 2065 C C . GLU A 1 272 ? -2.692 2.961 31.752 1.00 82.06 272 GLU A C 1
ATOM 2067 O O . GLU A 1 272 ? -2.039 2.061 31.219 1.00 82.06 272 GLU A O 1
ATOM 2072 N N . GLN A 1 273 ? -3.117 2.874 33.013 1.00 82.62 273 GLN A N 1
ATOM 2073 C CA . GLN A 1 273 ? -2.980 1.663 33.820 1.00 82.62 273 GLN A CA 1
ATOM 2074 C C . GLN A 1 273 ? -4.120 0.707 33.483 1.00 82.62 273 GLN A C 1
ATOM 2076 O O . GLN A 1 273 ? -5.273 1.123 33.505 1.00 82.62 273 GLN A O 1
ATOM 2081 N N . VAL A 1 274 ? -3.822 -0.573 33.245 1.00 84.75 274 VAL A N 1
ATOM 2082 C CA . VAL A 1 274 ? -4.856 -1.598 33.026 1.00 84.75 274 VAL A CA 1
ATOM 2083 C C . VAL A 1 274 ? -5.327 -2.139 34.381 1.00 84.75 274 VAL A C 1
ATOM 2085 O O . VAL A 1 274 ? -4.535 -2.797 35.064 1.00 84.75 274 VAL A O 1
ATOM 2088 N N . PRO A 1 275 ? -6.582 -1.890 34.811 1.00 83.62 275 PRO A N 1
ATOM 2089 C CA . PRO A 1 275 ? -7.066 -2.388 36.094 1.00 83.62 275 PRO A CA 1
ATOM 2090 C C . PRO A 1 275 ? -7.193 -3.915 36.096 1.00 83.62 275 PRO A C 1
ATOM 2092 O O . PRO A 1 275 ? -7.526 -4.536 35.087 1.00 83.62 275 PRO A O 1
ATOM 2095 N N . THR A 1 276 ? -6.978 -4.544 37.252 1.00 83.06 276 THR A N 1
ATOM 2096 C CA . THR A 1 276 ? -7.155 -5.996 37.405 1.00 83.06 276 THR A CA 1
ATOM 2097 C C . THR A 1 276 ? -8.589 -6.411 37.063 1.00 83.06 276 THR A C 1
ATOM 2099 O O . THR A 1 276 ? -9.536 -5.906 37.656 1.00 83.06 276 THR A O 1
ATOM 2102 N N . GLY A 1 277 ? -8.739 -7.356 36.130 1.00 80.50 277 GLY A N 1
ATOM 2103 C CA . GLY A 1 277 ? -10.041 -7.847 35.656 1.00 80.50 277 GLY A CA 1
ATOM 2104 C C . GLY A 1 277 ? -10.647 -7.049 34.494 1.00 80.50 277 GLY A C 1
ATOM 2105 O O . GLY A 1 277 ? -11.619 -7.512 33.902 1.00 80.50 277 GLY A O 1
ATOM 2106 N N . MET A 1 278 ? -10.050 -5.914 34.125 1.00 84.50 278 MET A N 1
ATOM 2107 C CA . MET A 1 278 ? -10.463 -5.080 32.995 1.00 84.50 278 MET A CA 1
ATOM 2108 C C . MET A 1 278 ? -9.536 -5.273 31.787 1.00 84.50 278 MET A C 1
ATOM 2110 O O . MET A 1 278 ? -8.421 -5.783 31.907 1.00 84.50 278 MET A O 1
ATOM 2114 N N . ALA A 1 279 ? -9.986 -4.816 30.623 1.00 86.25 279 ALA A N 1
ATOM 2115 C CA . ALA A 1 279 ? -9.169 -4.601 29.438 1.00 86.25 279 ALA A CA 1
ATOM 2116 C C . ALA A 1 279 ? -9.346 -3.165 28.930 1.00 86.25 279 ALA A C 1
ATOM 2118 O O . ALA A 1 279 ? -10.446 -2.614 28.982 1.00 86.25 279 ALA A O 1
ATOM 2119 N N . ILE A 1 280 ? -8.266 -2.594 28.396 1.00 88.25 280 ILE A N 1
ATOM 2120 C CA . ILE A 1 280 ? -8.273 -1.325 27.657 1.00 88.25 280 ILE A CA 1
ATOM 2121 C C . ILE A 1 280 ? -8.079 -1.605 26.165 1.00 88.25 280 ILE A C 1
ATOM 2123 O O . ILE A 1 280 ? -7.521 -2.641 25.793 1.00 88.25 280 ILE A O 1
ATOM 2127 N N . ARG A 1 281 ? -8.517 -0.684 25.304 1.00 87.44 281 ARG A N 1
ATOM 2128 C CA . ARG A 1 281 ? -8.303 -0.780 23.855 1.00 87.44 281 ARG A CA 1
ATOM 2129 C C . ARG A 1 281 ? -7.023 -0.048 23.460 1.00 87.44 281 ARG A C 1
ATOM 2131 O O . ARG A 1 281 ? -6.796 1.066 23.914 1.00 87.44 281 ARG A O 1
ATOM 2138 N N . LEU A 1 282 ? -6.230 -0.644 22.569 1.00 91.25 282 LEU A N 1
ATOM 2139 C CA . LEU A 1 282 ? -5.163 0.047 21.845 1.00 91.25 282 LEU A CA 1
ATOM 2140 C C . LEU A 1 282 ? -5.219 -0.330 20.367 1.00 91.25 282 LEU A C 1
ATOM 2142 O O . LEU A 1 282 ? -5.116 -1.500 20.009 1.00 91.25 282 LEU A O 1
ATOM 2146 N N . ASN A 1 283 ? -5.366 0.673 19.512 1.00 91.00 283 ASN A N 1
ATOM 2147 C CA . ASN A 1 283 ? -5.199 0.547 18.073 1.00 91.00 283 ASN A CA 1
ATOM 2148 C C . ASN A 1 283 ? -3.695 0.451 17.746 1.00 91.00 283 ASN A C 1
ATOM 2150 O O . ASN A 1 283 ? -2.867 1.037 18.451 1.00 91.00 283 ASN A O 1
ATOM 2154 N N . VAL A 1 284 ? -3.344 -0.258 16.668 1.00 88.81 284 VAL A N 1
ATOM 2155 C CA . VAL A 1 284 ? -1.980 -0.301 16.115 1.00 88.81 284 VAL A CA 1
ATOM 2156 C C . VAL A 1 284 ? -2.057 -0.065 14.611 1.00 88.81 284 VAL A C 1
ATOM 2158 O O . VAL A 1 284 ? -2.612 -0.881 13.880 1.00 88.81 284 VAL A O 1
ATOM 2161 N N . ASN A 1 285 ? -1.551 1.078 14.158 1.00 86.88 285 ASN A N 1
ATOM 2162 C CA . ASN A 1 285 ? -1.589 1.523 12.765 1.00 86.88 285 ASN A CA 1
ATOM 2163 C C . ASN A 1 285 ? -0.474 2.581 12.523 1.00 86.88 285 ASN A C 1
ATOM 2165 O O . ASN A 1 285 ? 0.237 2.943 13.466 1.00 86.88 285 ASN A O 1
ATOM 2169 N N . PRO A 1 286 ? -0.309 3.128 11.302 1.00 87.00 286 PRO A N 1
ATOM 2170 C CA . PRO A 1 286 ? 0.687 4.172 11.030 1.00 87.00 286 PRO A CA 1
ATOM 2171 C C . PRO A 1 286 ? 0.579 5.428 11.918 1.00 87.00 286 PRO A C 1
ATOM 2173 O O . PRO A 1 286 ? 1.595 6.035 12.252 1.00 87.00 286 PRO A O 1
ATOM 2176 N N . LEU A 1 287 ? -0.634 5.817 12.330 1.00 91.31 287 LEU A N 1
ATOM 2177 C CA . LEU A 1 287 ? -0.871 6.971 13.205 1.00 91.31 287 LEU A CA 1
ATOM 2178 C C . LEU A 1 287 ? -0.333 6.713 14.623 1.00 91.31 287 LEU A C 1
ATOM 2180 O O . LEU A 1 287 ? 0.377 7.549 15.182 1.00 91.31 287 LEU A O 1
ATOM 2184 N N . THR A 1 288 ? -0.628 5.549 15.209 1.00 92.69 288 THR A N 1
ATOM 2185 C CA . THR A 1 288 ? -0.135 5.203 16.553 1.00 92.69 288 THR A CA 1
ATOM 2186 C C . THR A 1 288 ? 1.367 4.950 16.566 1.00 92.69 288 THR A C 1
ATOM 2188 O O . THR A 1 288 ? 2.028 5.297 17.542 1.00 92.69 288 THR A O 1
ATOM 2191 N N . ASP A 1 289 ? 1.922 4.429 15.470 1.00 91.12 289 ASP A N 1
ATOM 2192 C CA . ASP A 1 289 ? 3.366 4.257 15.315 1.00 91.12 289 ASP A CA 1
ATOM 2193 C C . ASP A 1 289 ? 4.082 5.615 15.229 1.00 91.12 289 ASP A C 1
ATOM 2195 O O . ASP A 1 289 ? 5.142 5.798 15.831 1.00 91.12 289 ASP A O 1
ATOM 2199 N N . LYS A 1 290 ? 3.454 6.618 14.593 1.00 92.44 290 LYS A N 1
ATOM 2200 C CA . LYS A 1 290 ? 3.932 8.008 14.629 1.00 92.44 290 LYS A CA 1
ATOM 2201 C C . LYS A 1 290 ? 3.945 8.577 16.049 1.00 92.44 290 LYS A C 1
ATOM 2203 O O . LYS A 1 290 ? 4.950 9.172 16.431 1.00 92.44 290 LYS A O 1
ATOM 2208 N N . ILE A 1 291 ? 2.882 8.369 16.838 1.00 94.12 291 ILE A N 1
ATOM 2209 C CA . ILE A 1 291 ? 2.856 8.771 18.258 1.00 94.12 291 ILE A CA 1
ATOM 2210 C C . ILE A 1 291 ? 3.972 8.060 19.032 1.00 94.12 291 ILE A C 1
ATOM 2212 O O . ILE A 1 291 ? 4.742 8.721 19.723 1.00 94.12 291 ILE A O 1
ATOM 2216 N N . ALA A 1 292 ? 4.083 6.735 18.909 1.00 92.25 292 ALA A N 1
ATOM 2217 C CA . ALA A 1 292 ? 5.090 5.950 19.616 1.00 92.25 292 ALA A CA 1
ATOM 2218 C C . ALA A 1 292 ? 6.509 6.441 19.292 1.00 92.25 292 ALA A C 1
ATOM 2220 O O . ALA A 1 292 ? 7.283 6.707 20.209 1.00 92.25 292 ALA A O 1
ATOM 2221 N N . SER A 1 293 ? 6.821 6.663 18.010 1.00 90.88 293 SER A N 1
ATOM 2222 C CA . SER A 1 293 ? 8.106 7.219 17.576 1.00 90.88 293 SER A CA 1
ATOM 2223 C C . SER A 1 293 ? 8.352 8.650 18.069 1.00 90.88 293 SER A C 1
ATOM 2225 O O . SER A 1 293 ? 9.495 8.978 18.382 1.00 90.88 293 SER A O 1
ATOM 2227 N N . ASP A 1 294 ? 7.328 9.503 18.150 1.00 92.19 294 ASP A N 1
ATOM 2228 C CA . ASP A 1 294 ? 7.453 10.874 18.670 1.00 92.19 294 ASP A CA 1
ATOM 2229 C C . ASP A 1 294 ? 7.609 10.929 20.195 1.00 92.19 294 ASP A C 1
ATOM 2231 O O . ASP A 1 294 ? 8.035 11.953 20.733 1.00 92.19 294 ASP A O 1
ATOM 2235 N N . VAL A 1 295 ? 7.267 9.845 20.891 1.00 93.00 295 VAL A N 1
ATOM 2236 C CA . VAL A 1 295 ? 7.402 9.673 22.344 1.00 93.00 295 VAL A CA 1
ATOM 2237 C C . VAL A 1 295 ? 8.750 9.046 22.719 1.00 93.00 295 VAL A C 1
ATOM 2239 O O . VAL A 1 295 ? 9.169 9.157 23.870 1.00 93.00 295 VAL A O 1
ATOM 2242 N N . LEU A 1 296 ? 9.490 8.452 21.776 1.00 88.81 296 LEU A N 1
ATOM 2243 C CA . LEU A 1 296 ? 10.815 7.894 22.060 1.00 88.81 296 LEU A CA 1
ATOM 2244 C C . LEU A 1 296 ? 11.816 8.956 22.531 1.00 88.81 296 LEU A C 1
ATOM 2246 O O . LEU A 1 296 ? 11.944 10.048 21.961 1.00 88.81 296 LEU A O 1
ATOM 2250 N N . ALA A 1 297 ? 12.588 8.594 23.557 1.00 81.06 297 ALA A N 1
ATOM 2251 C CA . ALA A 1 297 ? 13.789 9.319 23.937 1.00 81.06 297 ALA A CA 1
ATOM 2252 C C . ALA A 1 297 ? 14.777 9.350 22.747 1.00 81.06 297 ALA A C 1
ATOM 2254 O O . ALA A 1 297 ? 14.955 8.322 22.090 1.00 81.06 297 ALA A O 1
ATOM 2255 N N . PRO A 1 298 ? 15.479 10.470 22.473 1.00 70.56 298 PRO A N 1
ATOM 2256 C CA . PRO A 1 298 ? 16.388 10.576 21.321 1.00 70.56 298 PRO A CA 1
ATOM 2257 C C . PRO A 1 298 ? 17.504 9.516 21.266 1.00 70.56 298 PRO A C 1
ATOM 2259 O O . PRO A 1 298 ? 18.049 9.245 20.203 1.00 70.56 298 PRO A O 1
ATOM 2262 N N . SER A 1 299 ? 17.844 8.907 22.405 1.00 65.56 299 SER A N 1
ATOM 2263 C CA . SER A 1 299 ? 18.822 7.821 22.532 1.00 65.56 299 SER A CA 1
ATOM 2264 C C . SER A 1 299 ? 18.286 6.426 22.173 1.00 65.56 299 SER A C 1
ATOM 2266 O O . SER A 1 299 ? 19.066 5.477 22.150 1.00 65.56 299 SER A O 1
ATOM 2268 N N . ALA A 1 300 ? 16.982 6.271 21.921 1.00 63.62 300 ALA A N 1
ATOM 2269 C CA . ALA A 1 300 ? 16.345 4.974 21.690 1.00 63.62 300 ALA A CA 1
ATOM 2270 C C . ALA A 1 300 ? 16.440 4.467 20.239 1.00 63.62 300 ALA A C 1
ATOM 2272 O O . ALA A 1 300 ? 16.379 3.260 20.015 1.00 63.62 300 ALA A O 1
ATOM 2273 N N . GLY A 1 301 ? 16.606 5.366 19.262 1.00 65.56 301 GLY A N 1
ATOM 2274 C CA . GLY A 1 301 ? 16.597 5.023 17.836 1.00 65.56 301 GLY A CA 1
ATOM 2275 C C . GLY A 1 301 ? 15.184 4.791 17.276 1.00 65.56 301 GLY A C 1
ATOM 2276 O O . GLY A 1 301 ? 14.271 5.558 17.568 1.00 65.56 301 GLY A O 1
ATOM 2277 N N . SER A 1 302 ? 15.025 3.751 16.446 1.00 66.81 302 SER A N 1
ATOM 2278 C CA . SER A 1 302 ? 13.771 3.397 15.748 1.00 66.81 302 SER A CA 1
ATOM 2279 C C . SER A 1 302 ? 12.919 2.385 16.524 1.00 66.81 302 SER A C 1
ATOM 2281 O O . SER A 1 302 ? 13.451 1.562 17.269 1.00 66.81 302 SER A O 1
ATOM 2283 N N . THR A 1 303 ? 11.610 2.355 16.254 1.00 64.69 303 THR A N 1
ATOM 2284 C CA . THR A 1 303 ? 10.643 1.371 16.779 1.00 64.69 303 THR A CA 1
ATOM 2285 C C . THR A 1 303 ? 10.902 -0.079 16.325 1.00 64.69 303 THR A C 1
ATOM 2287 O O . THR A 1 303 ? 10.324 -1.009 16.883 1.00 64.69 303 THR A O 1
ATOM 2290 N N . ASP A 1 304 ? 11.800 -0.314 15.363 1.00 59.03 304 ASP A N 1
ATOM 2291 C CA . ASP A 1 304 ? 11.804 -1.525 14.523 1.00 59.03 304 ASP A CA 1
ATOM 2292 C C . ASP A 1 304 ? 12.330 -2.847 15.111 1.00 59.03 304 ASP A C 1
ATOM 2294 O O . ASP A 1 304 ? 12.358 -3.819 14.362 1.00 59.03 304 ASP A O 1
ATOM 2298 N N . LYS A 1 305 ? 12.735 -2.938 16.392 1.00 57.28 305 LYS A N 1
ATOM 2299 C CA . LYS A 1 305 ? 12.800 -4.222 17.159 1.00 57.28 305 LYS A CA 1
ATOM 2300 C C . LYS A 1 305 ? 13.266 -4.078 18.616 1.00 57.28 305 LYS A C 1
ATOM 2302 O O . LYS A 1 305 ? 12.745 -4.770 19.484 1.00 57.28 305 LYS A O 1
ATOM 2307 N N . ARG A 1 306 ? 14.230 -3.195 18.908 1.00 61.91 306 ARG A N 1
ATOM 2308 C CA . ARG A 1 306 ? 14.952 -3.146 20.205 1.00 61.91 306 ARG A CA 1
ATOM 2309 C C . ARG A 1 306 ? 14.509 -2.020 21.144 1.00 61.91 306 ARG A C 1
ATOM 2311 O O . ARG A 1 306 ? 15.337 -1.428 21.831 1.00 61.91 306 ARG A O 1
ATOM 2318 N N . VAL A 1 307 ? 13.214 -1.721 21.158 1.00 71.31 307 VAL A N 1
ATOM 2319 C CA . VAL A 1 307 ? 12.640 -0.714 22.056 1.00 71.31 307 VAL A CA 1
ATOM 2320 C C . VAL A 1 307 ? 11.849 -1.394 23.168 1.00 71.31 307 VAL A C 1
ATOM 2322 O O . VAL A 1 307 ? 11.095 -2.335 22.918 1.00 71.31 307 VAL A O 1
ATOM 2325 N N . VAL A 1 308 ? 12.023 -0.897 24.390 1.00 76.06 308 VAL A N 1
ATOM 2326 C CA . VAL A 1 308 ? 11.257 -1.256 25.592 1.00 76.06 308 VAL A CA 1
ATOM 2327 C C . VAL A 1 308 ? 10.582 -0.019 26.187 1.00 76.06 308 VAL A C 1
ATOM 2329 O O . VAL A 1 308 ? 10.946 1.117 25.879 1.00 76.06 308 VAL A O 1
ATOM 2332 N N . GLY A 1 309 ? 9.607 -0.215 27.074 1.00 79.06 309 GLY A N 1
ATOM 2333 C CA . GLY A 1 309 ? 8.797 0.866 27.641 1.00 79.06 309 GLY A CA 1
ATOM 2334 C C . GLY A 1 309 ? 9.593 1.940 28.397 1.00 79.06 309 GLY A C 1
ATOM 2335 O O . GLY A 1 309 ? 9.177 3.091 28.450 1.00 79.06 309 GLY A O 1
ATOM 2336 N N . SER A 1 310 ? 10.781 1.617 28.918 1.00 80.12 310 SER A N 1
ATOM 2337 C CA . SER A 1 310 ? 11.653 2.561 29.637 1.00 80.12 310 SER A CA 1
ATOM 2338 C C . SER A 1 310 ? 12.352 3.573 28.723 1.00 80.12 310 SER A C 1
ATOM 2340 O O . SER A 1 310 ? 12.970 4.513 29.217 1.00 80.12 310 SER A O 1
ATOM 2342 N N . GLN A 1 311 ? 12.240 3.410 27.403 1.00 85.81 311 GLN A N 1
ATOM 2343 C CA . GLN A 1 311 ? 12.729 4.358 26.399 1.00 85.81 311 GLN A CA 1
ATOM 2344 C C . GLN A 1 311 ? 11.645 5.345 25.923 1.00 85.81 311 GLN A C 1
ATOM 2346 O O . GLN A 1 311 ? 11.927 6.198 25.079 1.00 85.81 311 GLN A O 1
ATOM 2351 N N . LEU A 1 312 ? 10.422 5.248 26.458 1.00 88.56 312 LEU A N 1
ATOM 2352 C CA . LEU A 1 312 ? 9.311 6.158 26.177 1.00 88.56 312 LEU A CA 1
ATOM 2353 C C . LEU A 1 312 ? 9.309 7.340 27.155 1.00 88.56 312 LEU A C 1
ATOM 2355 O O . LEU A 1 312 ? 9.174 7.167 28.366 1.00 88.56 312 LEU A O 1
ATOM 2359 N N . ASP A 1 313 ? 9.377 8.556 26.622 1.00 90.81 313 ASP A N 1
ATOM 2360 C CA . ASP A 1 313 ? 9.177 9.796 27.368 1.00 90.81 313 ASP A CA 1
ATOM 2361 C C . ASP A 1 313 ? 7.697 10.203 27.312 1.00 90.81 313 ASP A C 1
ATOM 2363 O O . ASP A 1 313 ? 7.269 11.026 26.498 1.00 90.81 313 ASP A O 1
ATOM 2367 N N . LEU A 1 314 ? 6.891 9.605 28.196 1.00 89.81 314 LEU A N 1
ATOM 2368 C CA . LEU A 1 314 ? 5.444 9.846 28.257 1.00 89.81 314 LEU A CA 1
ATOM 2369 C C . LEU A 1 314 ? 5.061 11.318 28.502 1.00 89.81 314 LEU A C 1
ATOM 2371 O O . LEU A 1 314 ? 3.918 11.680 28.228 1.00 89.81 314 LEU A O 1
ATOM 2375 N N . SER A 1 315 ? 5.983 12.189 28.940 1.00 91.50 315 SER A N 1
ATOM 2376 C CA . SER A 1 315 ? 5.708 13.633 29.033 1.00 91.50 315 SER A CA 1
ATOM 2377 C C . SER A 1 315 ? 5.393 14.256 27.664 1.00 91.50 315 SER A C 1
ATOM 2379 O O . SER A 1 315 ? 4.656 15.239 27.573 1.00 91.50 315 SER A O 1
ATOM 2381 N N . ARG A 1 316 ? 5.879 13.635 26.581 1.00 93.38 316 ARG A N 1
ATOM 2382 C CA . ARG A 1 316 ? 5.653 14.048 25.190 1.00 93.38 316 ARG A CA 1
ATOM 2383 C C . ARG A 1 316 ? 4.363 13.484 24.588 1.00 93.38 316 ARG A C 1
ATOM 2385 O O . ARG A 1 316 ? 3.956 13.962 23.532 1.00 93.38 316 ARG A O 1
ATOM 2392 N N . LEU A 1 317 ? 3.698 12.518 25.236 1.00 92.94 317 LEU A N 1
ATOM 2393 C CA . LEU A 1 317 ? 2.550 11.788 24.672 1.00 92.94 317 LEU A CA 1
ATOM 2394 C C . LEU A 1 317 ? 1.374 12.707 24.311 1.00 92.94 317 LEU A C 1
ATOM 2396 O O . LEU A 1 317 ? 0.819 12.592 23.218 1.00 92.94 317 LEU A O 1
ATOM 2400 N N . ALA A 1 318 ? 1.022 13.651 25.189 1.00 91.88 318 ALA A N 1
ATOM 2401 C CA . ALA A 1 318 ? -0.059 14.605 24.934 1.00 91.88 318 ALA A CA 1
ATOM 2402 C C . ALA A 1 318 ? 0.247 15.507 23.722 1.00 91.88 318 ALA A C 1
ATOM 2404 O O . ALA A 1 318 ? -0.602 15.700 22.852 1.00 91.88 318 ALA A O 1
ATOM 2405 N N . THR A 1 319 ? 1.484 15.999 23.621 1.00 94.56 319 THR A N 1
ATOM 2406 C CA . THR A 1 319 ? 1.948 16.837 22.505 1.00 94.56 319 THR A CA 1
ATOM 2407 C C . THR A 1 319 ? 2.015 16.056 21.193 1.00 94.56 319 THR A C 1
ATOM 2409 O O . THR A 1 319 ? 1.553 16.552 20.170 1.00 94.56 319 THR A O 1
ATOM 2412 N N . ALA A 1 320 ? 2.537 14.824 21.209 1.00 94.50 320 ALA A N 1
ATOM 2413 C CA . ALA A 1 320 ? 2.578 13.942 20.041 1.00 94.50 320 ALA A CA 1
ATOM 2414 C C . ALA A 1 320 ? 1.165 13.637 19.515 1.00 94.50 320 ALA A C 1
ATOM 2416 O O . ALA A 1 320 ? 0.904 13.769 18.320 1.00 94.50 320 ALA A O 1
ATOM 2417 N N . THR A 1 321 ? 0.233 13.323 20.422 1.00 93.44 321 THR A N 1
ATOM 2418 C CA . THR A 1 321 ? -1.178 13.076 20.090 1.00 93.44 321 THR A CA 1
ATOM 2419 C C . THR A 1 321 ? -1.836 14.327 19.499 1.00 93.44 321 THR A C 1
ATOM 2421 O O . THR A 1 321 ? -2.418 14.253 18.422 1.00 93.44 321 THR A O 1
ATOM 2424 N N . SER A 1 322 ? -1.678 15.494 20.135 1.00 93.06 322 SER A N 1
ATOM 2425 C CA . SER A 1 322 ? -2.236 16.766 19.643 1.00 93.06 322 SER A CA 1
ATOM 2426 C C . SER A 1 322 ? -1.695 17.155 18.258 1.00 93.06 322 SER A C 1
ATOM 2428 O O . SER A 1 322 ? -2.464 17.491 17.358 1.00 93.06 322 SER A O 1
ATOM 2430 N N . ASN A 1 323 ? -0.381 17.020 18.042 1.00 94.50 323 ASN A N 1
ATOM 2431 C CA . ASN A 1 323 ? 0.253 17.291 16.750 1.00 94.50 323 ASN A CA 1
ATOM 2432 C C . ASN A 1 323 ? -0.273 16.369 15.640 1.00 94.50 323 ASN A C 1
ATOM 2434 O O . ASN A 1 323 ? -0.481 16.816 14.510 1.00 94.50 323 ASN A O 1
ATOM 2438 N N . LEU A 1 324 ? -0.495 15.089 15.949 1.00 94.44 324 LEU A N 1
ATOM 2439 C CA . LEU A 1 324 ? -1.059 14.129 15.007 1.00 94.44 324 LEU A CA 1
ATOM 2440 C C . LEU A 1 324 ? -2.528 14.448 14.681 1.00 94.44 324 LEU A C 1
ATOM 2442 O O . LEU A 1 324 ? -2.904 14.437 13.505 1.00 94.44 324 LEU A O 1
ATOM 2446 N N . VAL A 1 325 ? -3.347 14.759 15.691 1.00 92.50 325 VAL A N 1
ATOM 2447 C CA . VAL A 1 325 ? -4.752 15.147 15.494 1.00 92.50 325 VAL A CA 1
ATOM 2448 C C . VAL A 1 325 ? -4.830 16.397 14.617 1.00 92.50 325 VAL A C 1
ATOM 2450 O O . VAL A 1 325 ? -5.529 16.371 13.608 1.00 92.50 325 VAL A O 1
ATOM 2453 N N . GLU A 1 326 ? -4.044 17.445 14.881 1.00 93.25 326 GLU A N 1
ATOM 2454 C CA . GLU A 1 326 ? -4.043 18.641 14.023 1.00 93.25 326 GLU A CA 1
ATOM 2455 C C . GLU A 1 326 ? -3.557 18.328 12.592 1.00 93.25 326 GLU A C 1
ATOM 2457 O O . GLU A 1 326 ? -4.133 18.825 11.625 1.00 93.25 326 GLU A O 1
ATOM 2462 N N . SER A 1 327 ? -2.582 17.421 12.426 1.00 93.81 327 SER A N 1
ATOM 2463 C CA . SER A 1 327 ? -2.111 16.981 11.099 1.00 93.81 327 SER A CA 1
ATOM 2464 C C . SER A 1 327 ? -3.146 16.197 10.272 1.00 93.81 327 SER A C 1
ATOM 2466 O O . SER A 1 327 ? -2.986 16.071 9.057 1.00 93.81 327 SER A O 1
ATOM 2468 N N . SER A 1 328 ? -4.205 15.677 10.906 1.00 91.88 328 SER A N 1
ATOM 2469 C CA . SER A 1 328 ? -5.240 14.833 10.281 1.00 91.88 328 SER A CA 1
ATOM 2470 C C . SER A 1 328 ? -6.650 15.443 10.300 1.00 91.88 328 SER A C 1
ATOM 2472 O O . SER A 1 328 ? -7.494 15.055 9.498 1.00 91.88 328 SER A O 1
ATOM 2474 N N . LYS A 1 329 ? -6.906 16.452 11.135 1.00 90.69 329 LYS A N 1
ATOM 2475 C CA . LYS A 1 329 ? -8.191 17.150 11.329 1.00 90.69 329 LYS A CA 1
ATOM 2476 C C . LYS A 1 329 ? -8.912 17.560 10.043 1.00 90.69 329 LYS A C 1
ATOM 2478 O O . LYS A 1 329 ? -10.095 17.270 9.880 1.00 90.69 329 LYS A O 1
ATOM 2483 N N . ALA A 1 330 ? -8.206 18.191 9.103 1.00 90.44 330 ALA A N 1
ATOM 2484 C CA . ALA A 1 330 ? -8.787 18.599 7.819 1.00 90.44 330 ALA A CA 1
ATOM 2485 C C . ALA A 1 330 ? -9.194 17.397 6.942 1.00 90.44 330 ALA A C 1
ATOM 2487 O O . ALA A 1 330 ? -10.172 17.474 6.200 1.00 90.44 330 ALA A O 1
ATOM 2488 N N . ALA A 1 331 ? -8.469 16.282 7.051 1.00 91.38 331 ALA A N 1
ATOM 2489 C CA . ALA A 1 331 ? -8.774 15.048 6.340 1.00 91.38 331 ALA A CA 1
ATOM 2490 C C . ALA A 1 331 ? -9.951 14.291 6.975 1.00 91.38 331 ALA A C 1
ATOM 2492 O O . ALA A 1 331 ? -10.833 13.829 6.254 1.00 91.38 331 ALA A O 1
ATOM 2493 N N . LEU A 1 332 ? -10.019 14.244 8.312 1.00 90.00 332 LEU A N 1
ATOM 2494 C CA . LEU A 1 332 ? -11.147 13.680 9.064 1.00 90.00 332 LEU A CA 1
ATOM 2495 C C . LEU A 1 332 ? -12.463 14.394 8.698 1.00 90.00 332 LEU A C 1
ATOM 2497 O O . LEU A 1 332 ? -13.460 13.728 8.419 1.00 90.00 332 LEU A O 1
ATOM 2501 N N . ALA A 1 333 ? -12.442 15.727 8.579 1.00 88.75 333 ALA A N 1
ATOM 2502 C CA . ALA A 1 333 ? -13.592 16.518 8.133 1.00 88.75 333 ALA A CA 1
ATOM 2503 C C . ALA A 1 333 ? -14.110 16.108 6.741 1.00 88.75 333 ALA A C 1
ATOM 2505 O O . ALA A 1 333 ? -15.317 15.947 6.560 1.00 88.75 333 ALA A O 1
ATOM 2506 N N . VAL A 1 334 ? -13.217 15.879 5.770 1.00 87.81 334 VAL A N 1
ATOM 2507 C CA . VAL A 1 334 ? -13.598 15.380 4.432 1.00 87.81 334 VAL A CA 1
ATOM 2508 C C . VAL A 1 334 ? -14.076 13.929 4.466 1.00 87.81 334 VAL A C 1
ATOM 2510 O O . VAL A 1 334 ? -14.983 13.569 3.719 1.00 87.81 334 VAL A O 1
ATOM 2513 N N . ALA A 1 335 ? -13.528 13.109 5.361 1.00 86.31 335 ALA A N 1
ATOM 2514 C CA . ALA A 1 335 ? -13.947 11.725 5.559 1.00 86.31 335 ALA A CA 1
ATOM 2515 C C . ALA A 1 335 ? -15.282 11.568 6.328 1.00 86.31 335 ALA A C 1
ATOM 2517 O O . ALA A 1 335 ? -15.695 10.441 6.607 1.00 86.31 335 ALA A O 1
ATOM 2518 N N . GLY A 1 336 ? -15.967 12.673 6.654 1.00 85.06 336 GLY A N 1
ATOM 2519 C CA . GLY A 1 336 ? -17.293 12.691 7.283 1.00 85.06 336 GLY A CA 1
ATOM 2520 C C . GLY A 1 336 ? -17.305 12.943 8.795 1.00 85.06 336 GLY A C 1
ATOM 2521 O O . GLY A 1 336 ? -18.369 12.894 9.407 1.00 85.06 336 GLY A O 1
ATOM 2522 N N . ILE A 1 337 ? -16.155 13.231 9.410 1.00 85.12 337 ILE A N 1
ATOM 2523 C CA . ILE A 1 337 ? -16.024 13.517 10.847 1.00 85.12 337 ILE A CA 1
ATOM 2524 C C . ILE A 1 337 ? -15.981 15.035 11.046 1.00 85.12 337 ILE A C 1
ATOM 2526 O O . ILE A 1 337 ? -14.927 15.661 10.979 1.00 85.12 337 ILE A O 1
ATOM 2530 N N . SER A 1 338 ? -17.143 15.644 11.283 1.00 73.44 338 SER A N 1
ATOM 2531 C CA . SER A 1 338 ? -17.272 17.104 11.420 1.00 73.44 338 SER A CA 1
ATOM 2532 C C . SER A 1 338 ? -16.598 17.691 12.666 1.00 73.44 338 SER A C 1
ATOM 2534 O O . SER A 1 338 ? -16.277 18.876 12.674 1.00 73.44 338 SER A O 1
ATOM 2536 N N . ASP A 1 339 ? -16.406 16.885 13.712 1.00 80.25 339 ASP A N 1
ATOM 2537 C CA . ASP A 1 339 ? -15.666 17.259 14.917 1.00 80.25 339 ASP A CA 1
ATOM 2538 C C . ASP A 1 339 ? -14.705 16.129 15.308 1.00 80.25 339 ASP A C 1
ATOM 2540 O O . ASP A 1 339 ? -15.123 14.992 15.525 1.00 80.25 339 ASP A O 1
ATOM 2544 N N . SER A 1 340 ? -13.413 16.449 15.384 1.00 81.56 340 SER A N 1
ATOM 2545 C CA . SER A 1 340 ? -12.350 15.538 15.812 1.00 81.56 340 SER A CA 1
ATOM 2546 C C . SER A 1 340 ? -11.854 15.831 17.234 1.00 81.56 340 SER A C 1
ATOM 2548 O O . SER A 1 340 ? -10.818 15.301 17.624 1.00 81.56 340 SER A O 1
ATOM 2550 N N . SER A 1 341 ? -12.543 16.680 18.007 1.00 82.94 341 SER A N 1
ATOM 2551 C CA . SER A 1 341 ? -12.159 17.053 19.380 1.00 82.94 341 SER A CA 1
ATOM 2552 C C . SER A 1 341 ? -12.074 15.857 20.334 1.00 82.94 341 SER A C 1
ATOM 2554 O O . SER A 1 341 ? -11.249 15.850 21.245 1.00 82.94 341 SER A O 1
ATOM 2556 N N . ALA A 1 342 ? -12.893 14.831 20.090 1.00 81.50 342 ALA A N 1
ATOM 2557 C CA . ALA A 1 342 ? -12.913 13.576 20.832 1.00 81.50 342 ALA A CA 1
ATOM 2558 C C . ALA A 1 342 ? -11.860 12.550 20.370 1.00 81.50 342 ALA A C 1
ATOM 2560 O O . ALA A 1 342 ? -11.646 11.562 21.068 1.00 81.50 342 ALA A O 1
ATOM 2561 N N . PHE A 1 343 ? -11.236 12.742 19.199 1.00 89.25 343 PHE A N 1
ATOM 2562 C CA . PHE A 1 343 ? -10.438 11.704 18.544 1.00 89.25 343 PHE A CA 1
ATOM 2563 C C . PHE A 1 343 ? -9.140 11.402 19.301 1.00 89.25 343 PHE A C 1
ATOM 2565 O O . PHE A 1 343 ? -8.200 12.195 19.315 1.00 89.25 343 PHE A O 1
ATOM 2572 N N . ASP A 1 344 ? -9.082 10.197 19.859 1.00 90.19 344 ASP A N 1
ATOM 2573 C CA . ASP A 1 344 ? -7.909 9.570 20.450 1.00 90.19 344 ASP A CA 1
ATOM 2574 C C . ASP A 1 344 ? -7.428 8.459 19.493 1.00 90.19 344 ASP A C 1
ATOM 2576 O O . ASP A 1 344 ? -7.998 7.365 19.475 1.00 90.19 344 ASP A O 1
ATOM 2580 N N . PRO A 1 345 ? -6.374 8.687 18.687 1.00 90.38 345 PRO A N 1
ATOM 2581 C CA . PRO A 1 345 ? -5.899 7.712 17.703 1.00 90.38 345 PRO A CA 1
ATOM 2582 C C . PRO A 1 345 ? -5.615 6.317 18.284 1.00 90.38 345 PRO A C 1
ATOM 2584 O O . PRO A 1 345 ? -5.743 5.312 17.578 1.00 90.38 345 PRO A O 1
ATOM 2587 N N . MET A 1 346 ? -5.259 6.246 19.571 1.00 91.50 346 MET A N 1
ATOM 2588 C CA . MET A 1 346 ? -4.913 5.012 20.269 1.00 91.50 346 MET A CA 1
ATOM 2589 C C . MET A 1 346 ? -6.157 4.276 20.775 1.00 91.50 346 MET A C 1
ATOM 2591 O O . MET A 1 346 ? -6.179 3.051 20.710 1.00 91.50 346 MET A O 1
ATOM 2595 N N . ARG A 1 347 ? -7.192 4.981 21.252 1.00 89.44 347 ARG A N 1
ATOM 2596 C CA . ARG A 1 347 ? -8.335 4.360 21.959 1.00 89.44 347 ARG A CA 1
ATOM 2597 C C . ARG A 1 347 ? -9.692 4.503 21.269 1.00 89.44 347 ARG A C 1
ATOM 2599 O O . ARG A 1 347 ? -10.609 3.763 21.624 1.00 89.44 347 ARG A O 1
ATOM 2606 N N . SER A 1 348 ? -9.849 5.404 20.300 1.00 87.38 348 SER A N 1
ATOM 2607 C CA . SER A 1 348 ? -11.102 5.579 19.556 1.00 87.38 348 SER A CA 1
ATOM 2608 C C . SER A 1 348 ? -11.525 4.301 18.838 1.00 87.38 348 SER A C 1
ATOM 2610 O O . SER A 1 348 ? -10.697 3.585 18.267 1.00 87.38 348 SER A O 1
ATOM 2612 N N . ILE A 1 349 ? -12.835 4.055 18.812 1.00 79.62 349 ILE A N 1
ATOM 2613 C CA . ILE A 1 349 ? -13.449 2.996 18.007 1.00 79.62 349 ILE A CA 1
ATOM 2614 C C . ILE A 1 349 ? -13.847 3.572 16.643 1.00 79.62 349 ILE A C 1
ATOM 2616 O O . ILE A 1 349 ? -14.539 4.587 16.564 1.00 79.62 349 ILE A O 1
ATOM 2620 N N . TYR A 1 350 ? -13.408 2.907 15.579 1.00 79.19 350 TYR A N 1
ATOM 2621 C CA . TYR A 1 350 ? -13.808 3.133 14.193 1.00 79.19 350 TYR A CA 1
ATOM 2622 C C . TYR A 1 350 ? -13.821 1.787 13.459 1.00 79.19 350 TYR A C 1
ATOM 2624 O O . TYR A 1 350 ? -13.132 0.845 13.866 1.00 79.19 350 TYR A O 1
ATOM 2632 N N . GLU A 1 351 ? -14.637 1.699 12.412 1.00 74.44 351 GLU A N 1
ATOM 2633 C CA . GLU A 1 351 ? -14.698 0.539 11.521 1.00 74.44 351 GLU A CA 1
ATOM 2634 C C . GLU A 1 351 ? -13.633 0.636 10.422 1.00 74.44 351 GLU A C 1
ATOM 2636 O O . GLU A 1 351 ? -13.073 1.706 10.188 1.00 74.44 351 GLU A O 1
ATOM 2641 N N . LEU A 1 352 ? -13.371 -0.492 9.757 1.00 71.81 352 LEU A N 1
ATOM 2642 C CA . LEU A 1 352 ? -12.497 -0.587 8.585 1.00 71.81 352 LEU A CA 1
ATOM 2643 C C . LEU A 1 352 ? -13.378 -0.730 7.330 1.00 71.81 352 LEU A C 1
ATOM 2645 O O . LEU A 1 352 ? -13.553 -1.831 6.800 1.00 71.81 352 LEU A O 1
ATOM 2649 N N . ASP A 1 353 ? -14.055 0.363 6.961 1.00 69.19 353 ASP A N 1
ATOM 2650 C CA . ASP A 1 353 ? -15.066 0.431 5.892 1.00 69.19 353 ASP A CA 1
ATOM 2651 C C . ASP A 1 353 ? -14.735 1.433 4.764 1.00 69.19 353 ASP A C 1
ATOM 2653 O O . ASP A 1 353 ? -15.599 1.726 3.931 1.00 69.19 353 ASP A O 1
ATOM 2657 N N . GLY A 1 354 ? -13.509 1.968 4.732 1.00 72.25 354 GLY A N 1
ATOM 2658 C CA . GLY A 1 354 ? -13.077 2.991 3.777 1.00 72.25 354 GLY A CA 1
ATOM 2659 C C . GLY A 1 354 ? -13.657 4.388 4.043 1.00 72.25 354 GLY A C 1
ATOM 2660 O O . GLY A 1 354 ? -13.708 5.216 3.130 1.00 72.25 354 GLY A O 1
ATOM 2661 N N . LYS A 1 355 ? -14.137 4.677 5.264 1.00 78.31 355 LYS A N 1
ATOM 2662 C CA . LYS A 1 355 ? -14.705 5.985 5.657 1.00 78.31 355 LYS A CA 1
ATOM 2663 C C . LYS A 1 355 ? -14.121 6.488 6.974 1.00 78.31 355 LYS A C 1
ATOM 2665 O O . LYS A 1 355 ? -13.407 5.780 7.679 1.00 78.31 355 LYS A O 1
ATOM 2670 N N . GLY A 1 356 ? -14.405 7.745 7.315 1.00 86.62 356 GLY A N 1
ATOM 2671 C CA . GLY A 1 356 ? -13.970 8.343 8.575 1.00 86.62 356 GLY A CA 1
ATOM 2672 C C . GLY A 1 356 ? -12.456 8.235 8.802 1.00 86.62 356 GLY A C 1
ATOM 2673 O O . GLY A 1 356 ? -11.658 8.679 7.980 1.00 86.62 356 GLY A O 1
ATOM 2674 N N . VAL A 1 357 ? -12.054 7.645 9.931 1.00 87.62 357 VAL A N 1
ATOM 2675 C CA . VAL A 1 357 ? -10.633 7.444 10.268 1.00 87.62 357 VAL A CA 1
ATOM 2676 C C . VAL A 1 357 ? -9.957 6.468 9.307 1.00 87.62 357 VAL A C 1
ATOM 2678 O O . VAL A 1 357 ? -8.796 6.679 8.968 1.00 87.62 357 VAL A O 1
ATOM 2681 N N . ASP A 1 358 ? -10.668 5.448 8.825 1.00 83.12 358 ASP A N 1
ATOM 2682 C CA . ASP A 1 358 ? -10.101 4.441 7.928 1.00 83.12 358 ASP A CA 1
ATOM 2683 C C . ASP A 1 358 ? -9.701 5.061 6.587 1.00 83.12 358 ASP A C 1
ATOM 2685 O O . ASP A 1 358 ? -8.548 4.961 6.183 1.00 83.12 358 ASP A O 1
ATOM 2689 N N . ALA A 1 359 ? -10.576 5.879 5.989 1.00 84.62 359 ALA A N 1
ATOM 2690 C CA . ALA A 1 359 ? -10.233 6.674 4.805 1.00 84.62 359 ALA A CA 1
ATOM 2691 C C . ALA A 1 359 ? -8.978 7.543 5.015 1.00 84.62 359 ALA A C 1
ATOM 2693 O O . ALA A 1 359 ? -8.190 7.726 4.088 1.00 84.62 359 ALA A O 1
ATOM 2694 N N . VAL A 1 360 ? -8.754 8.083 6.219 1.00 89.75 360 VAL A N 1
ATOM 2695 C CA . VAL A 1 360 ? -7.537 8.849 6.545 1.00 89.75 360 VAL A CA 1
ATOM 2696 C C . VAL A 1 360 ? -6.309 7.938 6.669 1.00 89.75 360 VAL A C 1
ATOM 2698 O O . VAL A 1 360 ? -5.233 8.330 6.220 1.00 89.75 360 VAL A O 1
ATOM 2701 N N . ILE A 1 361 ? -6.450 6.722 7.201 1.00 87.19 361 ILE A N 1
ATOM 2702 C CA . ILE A 1 361 ? -5.374 5.718 7.261 1.00 87.19 361 ILE A CA 1
ATOM 2703 C C . ILE A 1 361 ? -5.023 5.201 5.852 1.00 87.19 361 ILE A C 1
ATOM 2705 O O . ILE A 1 361 ? -3.843 5.143 5.510 1.00 87.19 361 ILE A O 1
ATOM 2709 N N . GLU A 1 362 ? -6.009 4.929 4.991 1.00 82.31 362 GLU A N 1
ATOM 2710 C CA . GLU A 1 362 ? -5.795 4.570 3.577 1.00 82.31 362 GLU A CA 1
ATOM 2711 C C . GLU A 1 362 ? -5.040 5.666 2.793 1.00 82.31 362 GLU A C 1
ATOM 2713 O O . GLU A 1 362 ? -4.332 5.383 1.821 1.00 82.31 362 GLU A O 1
ATOM 2718 N N . SER A 1 363 ? -5.185 6.929 3.216 1.00 87.62 363 SER A N 1
ATOM 2719 C CA . SER A 1 363 ? -4.617 8.121 2.563 1.00 87.62 363 SER A CA 1
ATOM 2720 C C . SER A 1 363 ? -3.143 8.376 2.869 1.00 87.62 363 SER A C 1
ATOM 2722 O O . SER A 1 363 ? -2.519 9.246 2.246 1.00 87.62 363 SER A O 1
ATOM 2724 N N . ILE A 1 364 ? -2.576 7.652 3.832 1.00 87.00 364 ILE A N 1
ATOM 2725 C CA . ILE A 1 364 ? -1.212 7.856 4.311 1.00 87.00 364 ILE A CA 1
ATOM 2726 C C . ILE A 1 364 ? -0.360 6.607 4.117 1.00 87.00 364 ILE A C 1
ATOM 2728 O O . ILE A 1 364 ? -0.837 5.482 4.009 1.00 87.00 364 ILE A O 1
ATOM 2732 N N . THR A 1 365 ? 0.943 6.827 4.069 1.00 80.31 365 THR A N 1
ATOM 2733 C CA . THR A 1 365 ? 1.944 5.785 4.265 1.00 80.31 365 THR A CA 1
ATOM 2734 C C . THR A 1 365 ? 2.918 6.243 5.343 1.00 80.31 365 THR A C 1
ATOM 2736 O O . THR A 1 365 ? 2.953 7.426 5.700 1.00 80.31 365 THR A O 1
ATOM 2739 N N . HIS A 1 366 ? 3.700 5.314 5.878 1.00 78.94 366 HIS A N 1
ATOM 2740 C CA . HIS A 1 366 ? 4.747 5.612 6.842 1.00 78.94 366 HIS A CA 1
ATOM 2741 C C . HIS A 1 366 ? 6.093 5.094 6.346 1.00 78.94 366 HIS A C 1
ATOM 2743 O O . HIS A 1 366 ? 6.176 4.167 5.546 1.00 78.94 366 HIS A O 1
ATOM 2749 N N . SER A 1 367 ? 7.160 5.727 6.814 1.00 74.62 367 SER A N 1
ATOM 2750 C CA . SER A 1 367 ? 8.535 5.330 6.523 1.00 74.62 367 SER A CA 1
ATOM 2751 C C . SER A 1 367 ? 9.443 5.783 7.652 1.00 74.62 367 SER A C 1
ATOM 2753 O O . SER A 1 367 ? 9.175 6.820 8.262 1.00 74.62 367 SER A O 1
ATOM 2755 N N . ARG A 1 368 ? 10.554 5.087 7.878 1.00 72.56 368 ARG A N 1
ATOM 2756 C CA . ARG A 1 368 ? 11.608 5.585 8.768 1.00 72.56 368 ARG A CA 1
ATOM 2757 C C . ARG A 1 368 ? 12.439 6.651 8.065 1.00 72.56 368 ARG A C 1
ATOM 2759 O O . ARG A 1 368 ? 12.819 6.481 6.909 1.00 72.56 368 ARG A O 1
ATOM 2766 N N . GLU A 1 369 ? 12.743 7.729 8.774 1.00 70.38 369 GLU A N 1
ATOM 2767 C CA . GLU A 1 369 ? 13.792 8.671 8.390 1.00 70.38 369 GLU A CA 1
ATOM 2768 C C . GLU A 1 369 ? 15.158 7.960 8.459 1.00 70.38 369 GLU A C 1
ATOM 2770 O O . GLU A 1 369 ? 15.538 7.543 9.557 1.00 70.38 369 GLU A O 1
ATOM 2775 N N . PRO A 1 370 ? 15.916 7.818 7.351 1.00 60.53 370 PRO A N 1
ATOM 2776 C CA . PRO A 1 370 ? 17.176 7.068 7.346 1.00 60.53 370 PRO A CA 1
ATOM 2777 C C . PRO A 1 370 ? 18.214 7.554 8.365 1.00 60.53 370 PRO A C 1
ATOM 2779 O O . PRO A 1 370 ? 19.037 6.763 8.821 1.00 60.53 370 PRO A O 1
ATOM 2782 N N . THR A 1 371 ? 18.177 8.838 8.733 1.00 63.38 371 THR A N 1
ATOM 2783 C CA . THR A 1 371 ? 19.143 9.443 9.662 1.00 63.38 371 THR A CA 1
ATOM 2784 C C . THR A 1 371 ? 18.807 9.197 11.135 1.00 63.38 371 THR A C 1
ATOM 2786 O O . THR A 1 371 ? 19.704 8.988 11.948 1.00 63.38 371 THR A O 1
ATOM 2789 N N . THR A 1 372 ? 17.524 9.265 11.505 1.00 68.62 372 THR A N 1
ATOM 2790 C CA . THR A 1 372 ? 17.081 9.274 12.915 1.00 68.62 372 THR A CA 1
ATOM 2791 C C . THR A 1 372 ? 16.303 8.029 13.322 1.00 68.62 372 THR A C 1
ATOM 2793 O O . THR A 1 372 ? 16.096 7.808 14.512 1.00 68.62 372 THR A O 1
ATOM 2796 N N . GLY A 1 373 ? 15.838 7.230 12.359 1.00 68.81 373 GLY A N 1
ATOM 2797 C CA . GLY A 1 373 ? 14.915 6.124 12.600 1.00 68.81 373 GLY A CA 1
ATOM 2798 C C . GLY A 1 373 ? 13.489 6.560 12.954 1.00 68.81 373 GLY A C 1
ATOM 2799 O O . GLY A 1 373 ? 12.650 5.705 13.208 1.00 68.81 373 GLY A O 1
ATOM 2800 N N . ALA A 1 374 ? 13.184 7.861 12.976 1.00 79.81 374 ALA A N 1
ATOM 2801 C CA . ALA A 1 374 ? 11.862 8.344 13.361 1.00 79.81 374 ALA A CA 1
ATOM 2802 C C . ALA A 1 374 ? 10.804 8.025 12.292 1.00 79.81 374 ALA A C 1
ATOM 2804 O O . ALA A 1 374 ? 11.065 8.144 11.091 1.00 79.81 374 ALA A O 1
ATOM 2805 N N . THR A 1 375 ? 9.588 7.690 12.721 1.00 84.75 375 THR A N 1
ATOM 2806 C CA . THR A 1 375 ? 8.439 7.524 11.826 1.00 84.75 375 THR A CA 1
ATOM 2807 C C . THR A 1 375 ? 8.082 8.859 11.180 1.00 84.75 375 THR A C 1
ATOM 2809 O O . THR A 1 375 ? 7.757 9.839 11.849 1.00 84.75 375 THR A O 1
ATOM 2812 N N . GLN A 1 376 ? 8.084 8.888 9.853 1.00 85.44 376 GLN A N 1
ATOM 2813 C CA . GLN A 1 376 ? 7.507 9.952 9.043 1.00 85.44 376 GLN A CA 1
ATOM 2814 C C . GLN A 1 376 ? 6.192 9.458 8.452 1.00 85.44 376 GLN A C 1
ATOM 2816 O O . GLN A 1 376 ? 6.169 8.416 7.799 1.00 85.44 376 GLN A O 1
ATOM 2821 N N . LEU A 1 377 ? 5.122 10.233 8.627 1.00 90.00 377 LEU A N 1
ATOM 2822 C CA . LEU A 1 377 ? 3.905 10.068 7.839 1.00 90.00 377 LEU A CA 1
ATOM 2823 C C . LEU A 1 377 ? 4.063 10.810 6.515 1.00 90.00 377 LEU A C 1
ATOM 2825 O O . LEU A 1 377 ? 4.600 11.918 6.476 1.00 90.00 377 LEU A O 1
ATOM 2829 N N . ARG A 1 378 ? 3.603 10.193 5.429 1.00 87.12 378 ARG A N 1
ATOM 2830 C CA . ARG A 1 378 ? 3.678 10.725 4.067 1.00 87.12 378 ARG A CA 1
ATOM 2831 C C . ARG A 1 378 ? 2.319 10.597 3.396 1.00 87.12 378 ARG A C 1
ATOM 2833 O O . ARG A 1 378 ? 1.619 9.605 3.596 1.00 87.12 378 ARG A O 1
ATOM 2840 N N . THR A 1 379 ? 1.941 11.579 2.584 1.00 86.44 379 THR A N 1
ATOM 2841 C CA . THR A 1 379 ? 0.697 11.501 1.808 1.00 86.44 379 THR A CA 1
ATOM 2842 C C . THR A 1 379 ? 0.822 10.411 0.745 1.00 86.44 379 THR A C 1
ATOM 2844 O O . THR A 1 379 ? 1.719 10.485 -0.095 1.00 86.44 379 THR A O 1
ATOM 2847 N N . LYS A 1 380 ? -0.076 9.424 0.748 1.00 83.62 380 LYS A N 1
ATOM 2848 C CA . LYS A 1 380 ? -0.059 8.307 -0.208 1.00 83.62 380 LYS A CA 1
ATOM 2849 C C . LYS A 1 380 ? -0.720 8.676 -1.535 1.00 83.62 380 LYS A C 1
ATOM 2851 O O . LYS A 1 380 ? -0.239 8.275 -2.591 1.00 83.62 380 LYS A O 1
ATOM 2856 N N . LEU A 1 381 ? -1.791 9.473 -1.482 1.00 86.31 381 LEU A N 1
ATOM 2857 C CA . LEU A 1 381 ? -2.605 9.844 -2.648 1.00 86.31 381 LEU A CA 1
ATOM 2858 C C . LEU A 1 381 ? -2.179 11.147 -3.346 1.00 86.31 381 LEU A C 1
ATOM 2860 O O . LEU A 1 381 ? -2.607 11.403 -4.471 1.00 86.31 381 LEU A O 1
ATOM 2864 N N . THR A 1 382 ? -1.310 11.956 -2.732 1.00 85.88 382 THR A N 1
ATOM 2865 C CA . THR A 1 382 ? -0.674 13.088 -3.425 1.00 85.88 382 THR A CA 1
ATOM 2866 C C . THR A 1 382 ? 0.406 12.574 -4.369 1.00 85.88 382 THR A C 1
ATOM 2868 O O . THR A 1 382 ? 1.171 11.671 -4.035 1.00 85.88 382 THR A O 1
ATOM 2871 N N . ALA A 1 383 ? 0.507 13.188 -5.542 1.00 83.06 383 ALA A N 1
ATOM 2872 C CA . ALA A 1 383 ? 1.561 12.894 -6.494 1.00 83.06 383 ALA A CA 1
ATOM 2873 C C . ALA A 1 383 ? 2.946 13.342 -5.977 1.00 83.06 383 ALA A C 1
ATOM 2875 O O . ALA A 1 383 ? 3.116 14.484 -5.547 1.00 83.06 383 ALA A O 1
ATOM 2876 N N . ALA A 1 384 ? 3.939 12.454 -6.048 1.00 83.31 384 ALA A N 1
ATOM 2877 C CA . ALA A 1 384 ? 5.292 12.686 -5.557 1.00 83.31 384 ALA A CA 1
ATOM 2878 C C . ALA A 1 384 ? 5.985 13.832 -6.313 1.00 83.31 384 ALA A C 1
ATOM 2880 O O . ALA A 1 384 ? 6.078 13.826 -7.547 1.00 83.31 384 ALA A O 1
ATOM 2881 N N . GLN A 1 385 ? 6.513 14.809 -5.571 1.00 84.31 385 GLN A N 1
ATOM 2882 C CA . GLN A 1 385 ? 7.230 15.934 -6.162 1.00 84.31 385 GLN A CA 1
ATOM 2883 C C . GLN A 1 385 ? 8.616 15.491 -6.633 1.00 84.31 385 GLN A C 1
ATOM 2885 O O . GLN A 1 385 ? 9.388 14.904 -5.879 1.00 84.31 385 GLN A O 1
ATOM 2890 N N . THR A 1 386 ? 8.918 15.769 -7.901 1.00 86.94 386 THR A N 1
ATOM 2891 C CA . THR A 1 386 ? 10.217 15.486 -8.519 1.00 86.94 386 THR A CA 1
ATOM 2892 C C . THR A 1 386 ? 10.936 16.809 -8.774 1.00 86.94 386 THR A C 1
ATOM 2894 O O . THR A 1 386 ? 10.408 17.669 -9.481 1.00 86.94 386 THR A O 1
ATOM 2897 N N . ASN A 1 387 ? 12.125 16.971 -8.201 1.00 87.75 387 ASN A N 1
ATOM 2898 C CA . ASN A 1 387 ? 12.976 18.146 -8.366 1.00 87.75 387 ASN A CA 1
ATOM 2899 C C . ASN A 1 387 ? 13.605 18.183 -9.775 1.00 87.75 387 ASN A C 1
ATOM 2901 O O . ASN A 1 387 ? 13.559 17.209 -10.532 1.00 87.75 387 ASN A O 1
ATOM 2905 N N . ALA A 1 388 ? 14.221 19.312 -10.140 1.00 86.38 388 ALA A N 1
ATOM 2906 C CA . ALA A 1 388 ? 14.819 19.503 -11.467 1.00 86.38 388 ALA A CA 1
ATOM 2907 C C . ALA A 1 388 ? 15.993 18.546 -11.771 1.00 86.38 388 ALA A C 1
ATOM 2909 O O . ALA A 1 388 ? 16.234 18.229 -12.934 1.00 86.38 388 ALA A O 1
ATOM 2910 N N . ASP A 1 389 ? 16.694 18.063 -10.741 1.00 87.06 389 ASP A N 1
ATOM 2911 C CA . ASP A 1 389 ? 17.761 17.056 -10.838 1.00 87.06 389 ASP A CA 1
ATOM 2912 C C . ASP A 1 389 ? 17.235 15.609 -10.947 1.00 87.06 389 ASP A C 1
ATOM 2914 O O . ASP A 1 389 ? 18.011 14.684 -11.180 1.00 87.06 389 ASP A O 1
ATOM 2918 N N . GLY A 1 390 ? 15.921 15.415 -10.795 1.00 88.44 390 GLY A N 1
ATOM 2919 C CA . GLY A 1 390 ? 15.257 14.115 -10.783 1.00 88.44 390 GLY A CA 1
ATOM 2920 C C . GLY A 1 390 ? 15.071 13.498 -9.393 1.00 88.44 390 GLY A C 1
ATOM 2921 O O . GLY A 1 390 ? 14.388 12.480 -9.287 1.00 88.44 390 GLY A O 1
ATOM 2922 N N . SER A 1 391 ? 15.607 14.090 -8.323 1.00 89.06 391 SER A N 1
ATOM 2923 C CA . SER A 1 391 ? 15.370 13.595 -6.959 1.00 89.06 391 SER A CA 1
ATOM 2924 C C . SER A 1 391 ? 13.894 13.736 -6.566 1.00 89.06 391 SER A C 1
ATOM 2926 O O . SER A 1 391 ? 13.203 14.656 -7.014 1.00 89.06 391 SER A O 1
ATOM 2928 N N . VAL A 1 392 ? 13.379 12.809 -5.754 1.00 85.44 392 VAL A N 1
ATOM 2929 C CA . VAL A 1 392 ? 11.998 12.863 -5.245 1.00 85.44 392 VAL A CA 1
ATOM 2930 C C . VAL A 1 392 ? 11.976 13.368 -3.808 1.00 85.44 392 VAL A C 1
ATOM 2932 O O . VAL A 1 392 ? 12.611 12.788 -2.928 1.00 85.44 392 VAL A O 1
ATOM 2935 N N . THR A 1 393 ? 11.188 14.416 -3.568 1.00 78.62 393 THR A N 1
ATOM 2936 C CA . THR A 1 393 ? 10.935 14.960 -2.230 1.00 78.62 393 THR A CA 1
ATOM 2937 C C . THR A 1 393 ? 9.643 14.346 -1.675 1.00 78.62 393 THR A C 1
ATOM 2939 O O . THR A 1 393 ? 8.581 14.533 -2.279 1.00 78.62 393 THR A O 1
ATOM 2942 N N . PRO A 1 394 ? 9.676 13.617 -0.544 1.00 71.62 394 PRO A N 1
ATOM 2943 C CA . PRO A 1 394 ? 8.468 13.057 0.049 1.00 71.62 394 PRO A CA 1
ATOM 2944 C C . PRO A 1 394 ? 7.587 14.151 0.666 1.00 71.62 394 PRO A C 1
ATOM 2946 O O . PRO A 1 394 ? 8.052 14.981 1.445 1.00 71.62 394 PRO A O 1
ATOM 2949 N N . SER A 1 395 ? 6.288 14.116 0.370 1.00 83.88 395 SER A N 1
ATOM 2950 C CA . SER A 1 395 ? 5.291 14.993 0.992 1.00 83.88 395 SER A CA 1
ATOM 2951 C C . SER A 1 395 ? 4.980 14.521 2.416 1.00 83.88 395 SER A C 1
ATOM 2953 O O . SER A 1 395 ? 4.110 13.673 2.627 1.00 83.88 395 SER A O 1
ATOM 2955 N N . LEU A 1 396 ? 5.743 15.037 3.384 1.00 88.44 396 LEU A N 1
ATOM 2956 C CA . LEU A 1 396 ? 5.579 14.743 4.809 1.00 88.44 396 LEU A CA 1
ATOM 2957 C C . LEU A 1 396 ? 4.275 15.338 5.361 1.00 88.44 396 LEU A C 1
ATOM 2959 O O . LEU A 1 396 ? 3.904 16.456 5.009 1.00 88.44 396 LEU A O 1
ATOM 2963 N N . ILE A 1 397 ? 3.627 14.607 6.267 1.00 92.25 397 ILE A N 1
ATOM 2964 C CA . ILE A 1 397 ? 2.448 15.055 7.017 1.00 92.25 397 ILE A CA 1
ATOM 2965 C C . ILE A 1 397 ? 2.885 15.451 8.428 1.00 92.25 397 ILE A C 1
ATOM 2967 O O . ILE A 1 397 ? 3.479 14.651 9.155 1.00 92.25 397 ILE A O 1
ATOM 2971 N N . THR A 1 398 ? 2.588 16.688 8.819 1.00 93.12 398 THR A N 1
ATOM 2972 C CA . THR A 1 398 ? 2.915 17.260 10.135 1.00 93.12 398 THR A CA 1
ATOM 2973 C C . THR A 1 398 ? 1.812 18.225 10.585 1.00 93.12 398 THR A C 1
ATOM 2975 O O . THR A 1 398 ? 0.932 18.577 9.805 1.00 93.12 398 THR A O 1
ATOM 2978 N N . ALA A 1 399 ? 1.865 18.724 11.823 1.00 91.75 399 ALA A N 1
ATOM 2979 C CA . ALA A 1 399 ? 0.954 19.78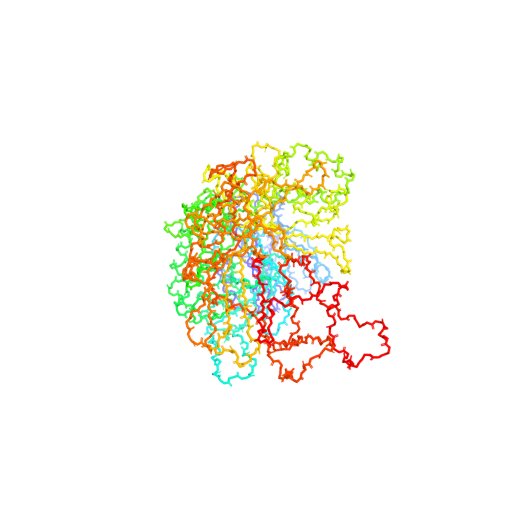5 12.269 1.00 91.75 399 ALA A CA 1
ATOM 2980 C C . ALA A 1 399 ? 1.120 21.102 11.471 1.00 91.75 399 ALA A C 1
ATOM 2982 O O . ALA A 1 399 ? 0.161 21.850 11.310 1.00 91.75 399 ALA A O 1
ATOM 2983 N N . SER A 1 400 ? 2.319 21.385 10.941 1.00 92.12 400 SER A N 1
ATOM 2984 C CA . SER A 1 400 ? 2.589 22.551 10.080 1.00 92.12 400 SER A CA 1
ATOM 2985 C C . SER A 1 400 ? 2.350 22.286 8.589 1.00 92.12 400 SER A C 1
ATOM 2987 O O . SER A 1 400 ? 2.370 23.213 7.782 1.00 92.12 400 SER A O 1
ATOM 2989 N N . THR A 1 401 ? 2.143 21.031 8.195 1.00 92.06 401 THR A N 1
ATOM 2990 C CA . THR A 1 401 ? 1.802 20.615 6.829 1.00 92.06 401 THR A CA 1
ATOM 2991 C C . THR A 1 401 ? 0.810 19.444 6.907 1.00 92.06 401 THR A C 1
ATOM 2993 O O . THR A 1 401 ? 1.208 18.290 6.726 1.00 92.06 401 THR A O 1
ATOM 2996 N N . PRO A 1 402 ? -0.467 19.709 7.258 1.00 93.69 402 PRO A N 1
ATOM 2997 C CA . PRO A 1 402 ? -1.473 18.662 7.448 1.00 93.69 402 PRO A CA 1
ATOM 2998 C C . PRO A 1 402 ? -1.803 17.901 6.159 1.00 93.69 402 PRO A C 1
ATOM 3000 O O . PRO A 1 402 ? -1.579 18.395 5.050 1.00 93.69 402 PRO A O 1
ATOM 3003 N N . LEU A 1 403 ? -2.406 16.717 6.299 1.00 92.56 403 LEU A N 1
ATOM 3004 C CA . LEU A 1 403 ? -2.941 15.960 5.169 1.00 92.56 403 LEU A CA 1
ATOM 3005 C C . LEU A 1 403 ? -4.015 16.789 4.447 1.00 92.56 403 LEU A C 1
ATOM 3007 O O . LEU A 1 403 ? -5.036 17.165 5.028 1.00 92.56 403 LEU A O 1
ATOM 3011 N N . ALA A 1 404 ? -3.775 17.075 3.168 1.00 88.25 404 ALA A N 1
ATOM 3012 C CA . ALA A 1 404 ? -4.652 17.919 2.373 1.00 88.25 404 ALA A CA 1
ATOM 3013 C C . ALA A 1 404 ? -6.029 17.257 2.133 1.00 88.25 404 ALA A C 1
ATOM 3015 O O . ALA A 1 404 ? -6.074 16.080 1.773 1.00 88.25 404 ALA A O 1
ATOM 3016 N N . PRO A 1 405 ? -7.142 18.017 2.203 1.00 86.81 405 PRO A N 1
ATOM 3017 C CA . PRO A 1 405 ? -8.493 17.573 1.832 1.00 86.81 405 PRO A CA 1
ATOM 3018 C C . PRO A 1 405 ? -8.603 16.816 0.496 1.00 86.81 405 PRO A C 1
ATOM 3020 O O . PRO A 1 405 ? -9.399 15.893 0.366 1.00 86.81 405 PRO A O 1
ATOM 3023 N N . SER A 1 406 ? -7.795 17.186 -0.502 1.00 84.12 406 SER A N 1
ATOM 3024 C CA . SER A 1 406 ? -7.762 16.560 -1.832 1.00 84.12 406 SER A CA 1
ATOM 3025 C C . SER A 1 406 ? -6.995 15.234 -1.898 1.00 84.12 406 SER A C 1
ATOM 3027 O O . SER A 1 406 ? -7.072 14.546 -2.913 1.00 84.12 406 SER A O 1
ATOM 3029 N N . ALA A 1 407 ? -6.252 14.885 -0.846 1.00 86.81 407 ALA A N 1
ATOM 3030 C CA . ALA A 1 407 ? -5.449 13.670 -0.740 1.00 86.81 407 ALA A CA 1
ATOM 3031 C C . ALA A 1 407 ? -6.116 12.593 0.137 1.00 86.81 407 ALA A C 1
ATOM 3033 O O . ALA A 1 407 ? -5.453 11.630 0.513 1.00 86.81 407 ALA A O 1
ATOM 3034 N N . VAL A 1 408 ? -7.405 12.753 0.463 1.00 89.31 408 VAL A N 1
ATOM 3035 C CA . VAL A 1 408 ? -8.188 11.778 1.237 1.00 89.31 408 VAL A CA 1
ATOM 3036 C C . VAL A 1 408 ? -8.769 10.694 0.316 1.00 89.31 408 VAL A C 1
ATOM 3038 O O . VAL A 1 408 ? -9.152 10.979 -0.821 1.00 89.31 408 VAL A O 1
ATOM 3041 N N . ALA A 1 409 ? -8.847 9.454 0.798 1.00 86.31 409 ALA A N 1
ATOM 3042 C CA . ALA A 1 409 ? -9.275 8.254 0.072 1.00 86.31 409 ALA A CA 1
ATOM 3043 C C . ALA A 1 409 ? -10.805 8.121 -0.098 1.00 86.31 409 ALA A C 1
ATOM 3045 O O . ALA A 1 409 ? -11.351 7.025 -0.076 1.00 86.31 409 ALA A O 1
ATOM 3046 N N . THR A 1 410 ? -11.526 9.229 -0.279 1.00 84.00 410 THR A N 1
ATOM 3047 C CA . THR A 1 410 ? -12.981 9.193 -0.500 1.00 84.00 410 THR A CA 1
ATOM 3048 C C . THR A 1 410 ? -13.338 8.704 -1.910 1.00 84.00 410 THR A C 1
ATOM 3050 O O . THR A 1 410 ? -12.547 8.822 -2.847 1.00 84.00 410 THR A O 1
ATOM 3053 N N . GLU A 1 411 ? -14.578 8.241 -2.113 1.00 75.94 411 GLU A N 1
ATOM 3054 C CA . GLU A 1 411 ? -15.102 7.892 -3.450 1.00 75.94 411 GLU A CA 1
ATOM 3055 C C . GLU A 1 411 ? -14.981 9.052 -4.460 1.00 75.94 411 GLU A C 1
ATOM 3057 O O . GLU A 1 411 ? -14.703 8.838 -5.641 1.00 75.94 411 GLU A O 1
ATOM 3062 N N . SER A 1 412 ? -15.147 10.289 -3.978 1.00 80.19 412 SER A N 1
ATOM 3063 C CA . SER A 1 412 ? -15.034 11.534 -4.748 1.00 80.19 412 SER A CA 1
ATOM 3064 C C . SER A 1 412 ? -13.595 11.988 -5.023 1.00 80.19 412 SER A C 1
ATOM 3066 O O . SER A 1 412 ? -13.395 12.934 -5.787 1.00 80.19 412 SER A O 1
ATOM 3068 N N . SER A 1 413 ? -12.592 11.344 -4.420 1.00 83.50 413 SER A N 1
ATOM 3069 C CA . SER A 1 413 ? -11.180 11.678 -4.613 1.00 83.50 413 SER A CA 1
ATOM 3070 C C . SER A 1 413 ? -10.787 11.543 -6.089 1.00 83.50 413 SER A C 1
ATOM 3072 O O . SER A 1 413 ? -11.160 10.554 -6.719 1.00 83.50 413 SER A O 1
ATOM 3074 N N . PRO A 1 414 ? -10.017 12.466 -6.692 1.00 83.88 414 PRO A N 1
ATOM 3075 C CA . PRO A 1 414 ? -9.514 12.291 -8.057 1.00 83.88 414 PRO A CA 1
ATOM 3076 C C . PRO A 1 414 ? -8.375 11.256 -8.137 1.00 83.88 414 PRO A C 1
ATOM 3078 O O . PRO A 1 414 ? -8.104 10.720 -9.215 1.00 83.88 414 PRO A O 1
ATOM 3081 N N . ALA A 1 415 ? -7.718 10.944 -7.017 1.00 87.56 415 ALA A N 1
ATOM 3082 C CA . ALA A 1 415 ? -6.656 9.946 -6.948 1.00 87.56 415 ALA A CA 1
ATOM 3083 C C . ALA A 1 415 ? -7.191 8.508 -7.101 1.00 87.56 415 ALA A C 1
ATOM 3085 O O . ALA A 1 415 ? -8.403 8.255 -7.067 1.00 87.56 415 ALA A O 1
ATOM 3086 N N . LEU A 1 416 ? -6.278 7.550 -7.273 1.00 88.38 416 LEU A N 1
ATOM 3087 C CA . LEU A 1 416 ? -6.596 6.126 -7.226 1.00 88.38 416 LEU A CA 1
ATOM 3088 C C . LEU A 1 416 ? -6.708 5.683 -5.758 1.00 88.38 416 LEU A C 1
ATOM 3090 O O . LEU A 1 416 ? -5.709 5.339 -5.137 1.00 88.38 416 LEU A O 1
ATOM 3094 N N . ALA A 1 417 ? -7.917 5.744 -5.197 1.00 86.81 417 ALA A N 1
ATOM 3095 C CA . ALA A 1 417 ? -8.227 5.277 -3.840 1.00 86.81 417 ALA A CA 1
ATOM 3096 C C . ALA A 1 417 ? -8.391 3.742 -3.769 1.00 86.81 417 ALA A C 1
ATOM 3098 O O . ALA A 1 417 ? -8.623 3.088 -4.794 1.00 86.81 417 ALA A O 1
ATOM 3099 N N . PHE A 1 418 ? -8.331 3.167 -2.561 1.00 80.50 418 PHE A N 1
ATOM 3100 C CA . PHE A 1 418 ? -8.379 1.714 -2.349 1.00 80.50 418 PHE A CA 1
ATOM 3101 C C . PHE A 1 418 ? -9.682 1.075 -2.866 1.00 80.50 418 PHE A C 1
ATOM 3103 O O . PHE A 1 418 ? -9.656 0.051 -3.554 1.00 80.50 418 PHE A O 1
ATOM 3110 N N . ALA A 1 419 ? -10.825 1.736 -2.651 1.00 80.06 419 ALA A N 1
ATOM 3111 C CA . ALA A 1 419 ? -12.120 1.309 -3.188 1.00 80.06 419 ALA A CA 1
ATOM 3112 C C . ALA A 1 419 ? -12.127 1.192 -4.729 1.00 80.06 419 ALA A C 1
ATOM 3114 O O . ALA A 1 419 ? -12.643 0.219 -5.285 1.00 80.06 419 ALA A O 1
ATOM 3115 N N . LYS A 1 420 ? -11.497 2.143 -5.438 1.00 89.56 420 LYS A N 1
ATOM 3116 C CA . LYS A 1 420 ? -11.415 2.145 -6.911 1.00 89.56 420 LYS A CA 1
ATOM 3117 C C . LYS A 1 420 ? -10.554 0.999 -7.434 1.00 89.56 420 LYS A C 1
ATOM 3119 O O . LYS A 1 420 ? -10.956 0.298 -8.362 1.00 89.56 420 LYS A O 1
ATOM 3124 N N . ILE A 1 421 ? -9.374 0.795 -6.846 1.00 90.88 421 ILE A N 1
ATOM 3125 C CA . ILE A 1 421 ? -8.480 -0.283 -7.282 1.00 90.88 421 ILE A CA 1
ATOM 3126 C C . ILE A 1 421 ? -9.048 -1.664 -6.929 1.00 90.88 421 ILE A C 1
ATOM 3128 O O . ILE A 1 421 ? -8.945 -2.587 -7.734 1.00 90.88 421 ILE A O 1
ATOM 3132 N N . THR A 1 422 ? -9.767 -1.780 -5.809 1.00 87.88 422 THR A N 1
ATOM 3133 C CA . THR A 1 422 ? -10.524 -2.983 -5.432 1.00 87.88 422 THR A CA 1
ATOM 3134 C C . THR A 1 422 ? -11.649 -3.287 -6.426 1.00 87.88 422 THR A C 1
ATOM 3136 O O . THR A 1 422 ? -11.810 -4.438 -6.832 1.00 87.88 422 THR A O 1
ATOM 3139 N N . ALA A 1 423 ? -12.390 -2.277 -6.898 1.00 90.38 423 ALA A N 1
ATOM 3140 C CA . ALA A 1 423 ? -13.419 -2.461 -7.926 1.00 90.38 423 ALA A CA 1
ATOM 3141 C C . ALA A 1 423 ? -12.842 -2.988 -9.257 1.00 90.38 423 ALA A C 1
ATOM 3143 O O . ALA A 1 423 ? -13.418 -3.891 -9.869 1.00 90.38 423 ALA A O 1
ATOM 3144 N N . TRP A 1 424 ? -11.678 -2.482 -9.681 1.00 95.19 424 TRP A N 1
ATOM 3145 C CA . TRP A 1 424 ? -10.950 -3.000 -10.846 1.00 95.19 424 TRP A CA 1
ATOM 3146 C C . TRP A 1 424 ? -10.412 -4.422 -10.618 1.00 95.19 424 TRP A C 1
ATOM 3148 O O . TRP A 1 424 ? -10.589 -5.290 -11.471 1.00 95.19 424 TRP A O 1
ATOM 3158 N N . MET A 1 425 ? -9.825 -4.690 -9.450 1.00 94.62 425 MET A N 1
ATOM 3159 C CA . MET A 1 425 ? -9.277 -6.000 -9.076 1.00 94.62 425 MET A CA 1
ATOM 3160 C C . MET A 1 425 ? -10.355 -7.090 -9.076 1.00 94.62 425 MET A C 1
ATOM 3162 O O . MET A 1 425 ? -10.147 -8.174 -9.620 1.00 94.62 425 MET A O 1
ATOM 3166 N N . ASN A 1 426 ? -11.530 -6.793 -8.516 1.00 93.56 426 ASN A N 1
ATOM 3167 C CA . ASN A 1 426 ? -12.667 -7.710 -8.485 1.00 93.56 426 ASN A CA 1
ATOM 3168 C C . ASN A 1 426 ? -13.172 -8.043 -9.897 1.00 93.56 426 ASN A C 1
ATOM 3170 O O . ASN A 1 426 ? -13.487 -9.198 -10.183 1.00 93.56 426 ASN A O 1
ATOM 3174 N N . GLU A 1 427 ? -13.198 -7.060 -10.800 1.00 94.75 427 GLU A N 1
ATOM 3175 C CA . GLU A 1 427 ? -13.562 -7.281 -12.200 1.00 94.75 427 GLU A CA 1
ATOM 3176 C C . GLU A 1 427 ? -12.507 -8.125 -12.942 1.00 94.75 427 GLU A C 1
ATOM 3178 O O . GLU A 1 427 ? -12.864 -9.084 -13.625 1.00 94.75 427 GLU A O 1
ATOM 3183 N N . MET A 1 428 ? -11.212 -7.847 -12.754 1.00 94.06 428 MET A N 1
ATOM 3184 C CA . MET A 1 428 ? -10.129 -8.671 -13.312 1.00 94.06 428 MET A CA 1
ATOM 3185 C C . MET A 1 428 ? -10.203 -10.122 -12.822 1.00 94.06 428 MET A C 1
ATOM 3187 O O . MET A 1 428 ? -10.099 -11.052 -13.622 1.00 94.06 428 MET A O 1
ATOM 3191 N N . ASN A 1 429 ? -10.460 -10.330 -11.528 1.00 95.00 429 ASN A N 1
ATOM 3192 C CA . ASN A 1 429 ? -10.635 -11.657 -10.934 1.00 95.00 429 ASN A CA 1
ATOM 3193 C C . ASN A 1 429 ? -11.856 -12.394 -11.504 1.00 95.00 429 ASN A C 1
ATOM 3195 O O . ASN A 1 429 ? -11.765 -13.587 -11.806 1.00 95.00 429 ASN A O 1
ATOM 3199 N N . ARG A 1 430 ? -12.977 -11.689 -11.723 1.00 95.19 430 ARG A N 1
ATOM 3200 C CA . ARG A 1 430 ? -14.157 -12.233 -12.417 1.00 95.19 430 ARG A CA 1
ATOM 3201 C C . ARG A 1 430 ? -13.777 -12.747 -13.807 1.00 95.19 430 ARG A C 1
ATOM 3203 O O . ARG A 1 430 ? -14.152 -13.859 -14.174 1.00 95.19 430 ARG A O 1
ATOM 3210 N N . CYS A 1 431 ? -12.974 -11.986 -14.547 1.00 93.12 431 CYS A N 1
ATOM 3211 C CA . CYS A 1 431 ? -12.500 -12.382 -15.868 1.00 93.12 431 CYS A CA 1
ATOM 3212 C C . CYS A 1 431 ? -11.498 -13.540 -15.829 1.00 93.12 431 CYS A C 1
ATOM 3214 O O . CYS A 1 431 ? -11.587 -14.448 -16.657 1.00 93.12 431 CYS A O 1
ATOM 3216 N N . PHE A 1 432 ? -10.579 -13.577 -14.862 1.00 92.62 432 PHE A N 1
ATOM 3217 C CA . PHE A 1 432 ? -9.646 -14.695 -14.699 1.00 92.62 432 PHE A CA 1
ATOM 3218 C C . PHE A 1 432 ? -10.342 -16.006 -14.300 1.00 92.62 432 PHE A C 1
ATOM 3220 O O . PHE A 1 432 ? -9.863 -17.070 -14.689 1.00 92.62 432 PHE A O 1
ATOM 3227 N N . ALA A 1 433 ? -11.487 -15.973 -13.612 1.00 93.38 433 ALA A N 1
ATOM 3228 C CA . ALA A 1 433 ? -12.266 -17.180 -13.307 1.00 93.38 433 ALA A CA 1
ATOM 3229 C C . ALA A 1 433 ? -12.830 -17.883 -14.565 1.00 93.38 433 ALA A C 1
ATOM 3231 O O . ALA A 1 433 ? -12.952 -19.114 -14.592 1.00 93.38 433 ALA A O 1
ATOM 3232 N N . LEU A 1 434 ? -13.135 -17.122 -15.623 1.00 92.88 434 LEU A N 1
ATOM 3233 C CA . LEU A 1 434 ? -13.647 -17.646 -16.892 1.00 92.88 434 LEU A CA 1
ATOM 3234 C C . LEU A 1 434 ? -12.566 -18.399 -17.685 1.00 92.88 434 LEU A C 1
ATOM 3236 O O . LEU A 1 434 ? -11.391 -18.020 -17.682 1.00 92.88 434 LEU A O 1
ATOM 3240 N N . SER A 1 435 ? -12.980 -19.435 -18.422 1.00 90.44 435 SER A N 1
ATOM 3241 C CA . SER A 1 435 ? -12.131 -20.103 -19.420 1.00 90.44 435 SER A CA 1
ATOM 3242 C C . SER A 1 435 ? -11.843 -19.173 -20.597 1.00 90.44 435 SER A C 1
ATOM 3244 O O . SER A 1 435 ? -12.621 -18.258 -20.859 1.00 90.44 435 SER A O 1
ATOM 3246 N N . SER A 1 436 ? -10.761 -19.402 -21.345 1.00 87.56 436 SER A N 1
ATOM 3247 C CA . SER A 1 436 ? -10.352 -18.496 -22.432 1.00 87.56 436 SER A CA 1
ATOM 3248 C C . SER A 1 436 ? -11.455 -18.275 -23.481 1.00 87.56 436 SER A C 1
ATOM 3250 O O . SER A 1 436 ? -11.651 -17.148 -23.926 1.00 87.56 436 SER A O 1
ATOM 3252 N N . ALA A 1 437 ? -12.244 -19.310 -23.800 1.00 89.44 437 ALA A N 1
ATOM 3253 C CA . ALA A 1 437 ? -13.398 -19.196 -24.695 1.00 89.44 437 ALA A CA 1
ATOM 3254 C C . ALA A 1 437 ? -14.565 -18.398 -24.079 1.00 89.44 437 ALA A C 1
ATOM 3256 O O . ALA A 1 437 ? -15.128 -17.531 -24.741 1.00 89.44 437 ALA A O 1
ATOM 3257 N N . ALA A 1 438 ? -14.911 -18.647 -22.809 1.00 92.69 438 ALA A N 1
ATOM 3258 C CA . ALA A 1 438 ? -15.981 -17.914 -22.127 1.00 92.69 438 ALA A CA 1
ATOM 3259 C C . ALA A 1 438 ? -15.609 -16.438 -21.901 1.00 92.69 438 ALA A C 1
ATOM 3261 O O . ALA A 1 438 ? -16.439 -15.557 -22.089 1.00 92.69 438 ALA A O 1
ATOM 3262 N N . ARG A 1 439 ? -14.343 -16.161 -21.568 1.00 90.88 439 ARG A N 1
ATOM 3263 C CA . ARG A 1 439 ? -13.801 -14.810 -21.380 1.00 90.88 439 ARG A CA 1
ATOM 3264 C C . ARG A 1 439 ? -13.813 -13.991 -22.669 1.00 90.88 439 ARG A C 1
ATOM 3266 O O . ARG A 1 439 ? -14.109 -12.807 -22.616 1.00 90.88 439 ARG A O 1
ATOM 3273 N N . ALA A 1 440 ? -13.515 -14.619 -23.808 1.00 87.06 440 ALA A N 1
ATOM 3274 C CA . ALA A 1 440 ? -13.584 -13.974 -25.119 1.00 87.06 440 ALA A CA 1
ATOM 3275 C C . ALA A 1 440 ? -15.029 -13.702 -25.586 1.00 87.06 440 ALA A C 1
ATOM 3277 O O . ALA A 1 440 ? -15.247 -12.804 -26.394 1.00 87.06 440 ALA A O 1
ATOM 3278 N N . ALA A 1 441 ? -16.007 -14.467 -25.087 1.00 90.38 441 ALA A N 1
ATOM 3279 C CA . ALA A 1 441 ? -17.431 -14.272 -25.369 1.00 90.38 441 ALA A CA 1
ATOM 3280 C C . ALA A 1 441 ? -18.127 -13.294 -24.398 1.00 90.38 441 ALA A C 1
ATOM 3282 O O . ALA A 1 441 ? -19.179 -12.750 -24.728 1.00 90.38 441 ALA A O 1
ATOM 3283 N N . ASP A 1 442 ? -17.564 -13.075 -23.208 1.00 91.06 442 ASP A N 1
ATOM 3284 C CA . ASP A 1 442 ? -18.069 -12.133 -22.209 1.00 91.06 442 ASP A CA 1
ATOM 3285 C C . ASP A 1 442 ? -17.760 -10.681 -22.649 1.00 91.06 442 ASP A C 1
ATOM 3287 O O . ASP A 1 442 ? -16.589 -10.298 -22.721 1.00 91.06 442 ASP A O 1
ATOM 3291 N N . PRO A 1 443 ? -18.775 -9.841 -22.941 1.00 84.62 443 PRO A N 1
ATOM 3292 C CA . PRO A 1 443 ? -18.577 -8.500 -23.506 1.00 84.62 443 PRO A CA 1
ATOM 3293 C C . PRO A 1 443 ? -17.979 -7.495 -22.512 1.00 84.62 443 PRO A C 1
ATOM 3295 O O . PRO A 1 443 ? -17.638 -6.373 -22.887 1.00 84.62 443 PRO A O 1
ATOM 3298 N N . GLU A 1 444 ? -17.877 -7.871 -21.240 1.00 86.31 444 GLU A N 1
ATOM 3299 C CA . GLU A 1 444 ? -17.266 -7.076 -20.189 1.00 86.31 444 GLU A CA 1
ATOM 3300 C C . GLU A 1 444 ? -15.797 -7.470 -19.962 1.00 86.31 444 GLU A C 1
ATOM 3302 O O . GLU A 1 444 ? -14.980 -6.598 -19.679 1.00 86.31 444 GLU A O 1
ATOM 3307 N N . CYS A 1 445 ? -15.447 -8.749 -20.135 1.00 86.69 445 CYS A N 1
ATOM 3308 C CA . CYS A 1 445 ? -14.078 -9.264 -20.030 1.00 86.69 445 CYS A CA 1
ATOM 3309 C C . CYS A 1 445 ? -13.280 -9.231 -21.333 1.00 86.69 445 CYS A C 1
ATOM 3311 O O . CYS A 1 445 ? -12.051 -9.241 -21.283 1.00 86.69 445 CYS A O 1
ATOM 3313 N N . ALA A 1 446 ? -13.951 -9.212 -22.485 1.00 73.38 446 ALA A N 1
ATOM 3314 C CA . ALA A 1 446 ? -13.290 -9.076 -23.776 1.00 73.38 446 ALA A CA 1
ATOM 3315 C C . ALA A 1 446 ? -12.593 -7.711 -23.935 1.00 73.38 446 ALA A C 1
ATOM 3317 O O . ALA A 1 446 ? -11.675 -7.618 -24.744 1.00 73.38 446 ALA A O 1
ATOM 3318 N N . ASP A 1 447 ? -13.049 -6.683 -23.193 1.00 77.06 447 ASP A N 1
ATOM 3319 C CA . ASP A 1 447 ? -12.546 -5.292 -23.163 1.00 77.06 447 ASP A CA 1
ATOM 3320 C C . ASP A 1 447 ? -12.046 -4.807 -24.537 1.00 77.06 447 ASP A C 1
ATOM 3322 O O . ASP A 1 447 ? -10.935 -4.310 -24.685 1.00 77.06 447 ASP A O 1
ATOM 3326 N N . ALA A 1 448 ? -12.856 -5.037 -25.579 1.00 69.19 448 ALA A N 1
ATOM 3327 C CA . ALA A 1 448 ? -12.396 -5.005 -26.971 1.00 69.19 448 ALA A CA 1
ATOM 3328 C C . ALA A 1 448 ? -11.965 -3.609 -27.466 1.00 69.19 448 ALA A C 1
ATOM 3330 O O . ALA A 1 448 ? -11.277 -3.498 -28.479 1.00 69.19 448 ALA A O 1
ATOM 3331 N N . ASP A 1 449 ? -12.373 -2.553 -26.758 1.00 80.19 449 ASP A N 1
ATOM 3332 C CA . ASP A 1 449 ? -11.957 -1.162 -26.958 1.00 80.19 449 ASP A CA 1
ATOM 3333 C C . ASP A 1 449 ? -10.937 -0.677 -25.903 1.00 80.19 449 ASP A C 1
ATOM 3335 O O . ASP A 1 449 ? -10.520 0.481 -25.937 1.00 80.19 449 ASP A O 1
ATOM 3339 N N . GLY A 1 450 ? -10.538 -1.546 -24.968 1.00 81.75 450 GLY A N 1
ATOM 3340 C CA . GLY A 1 450 ? -9.649 -1.250 -23.845 1.00 81.75 450 GLY A CA 1
ATOM 3341 C C . GLY A 1 450 ? -10.179 -0.178 -22.887 1.00 81.75 450 GLY A C 1
ATOM 3342 O O . GLY A 1 450 ? -9.408 0.536 -22.243 1.00 81.75 450 GLY A O 1
ATOM 3343 N N . SER A 1 451 ? -11.495 0.045 -22.852 1.00 87.88 451 SER A N 1
ATOM 3344 C CA . SER A 1 451 ? -12.086 1.185 -22.145 1.00 87.88 451 SER A CA 1
ATOM 3345 C C . SER A 1 451 ? -12.460 0.892 -20.688 1.00 87.88 451 SER A C 1
ATOM 3347 O O . SER A 1 451 ? -12.710 1.843 -19.938 1.00 87.88 451 SER A O 1
ATOM 3349 N N . ARG A 1 452 ? -12.514 -0.383 -20.272 1.00 92.00 452 ARG A N 1
ATOM 3350 C CA . ARG A 1 452 ? -13.018 -0.817 -18.954 1.00 92.00 452 ARG A CA 1
ATOM 3351 C C . ARG A 1 452 ? -11.907 -1.192 -17.972 1.00 92.00 452 ARG A C 1
ATOM 3353 O O . ARG A 1 452 ? -11.987 -0.813 -16.799 1.00 92.00 452 ARG A O 1
ATOM 3360 N N . LEU A 1 453 ? -10.908 -1.952 -18.423 1.00 93.19 453 LEU A N 1
ATOM 3361 C CA . LEU A 1 453 ? -9.894 -2.584 -17.575 1.00 93.19 453 LEU A CA 1
ATOM 3362 C C . LEU A 1 453 ? -8.470 -2.221 -17.987 1.00 93.19 453 LEU A C 1
ATOM 3364 O O . LEU A 1 453 ? -7.676 -1.858 -17.114 1.00 93.19 453 LEU A O 1
ATOM 3368 N N . VAL A 1 454 ? -8.149 -2.304 -19.279 1.00 93.19 454 VAL A N 1
ATOM 3369 C CA . VAL A 1 454 ? -6.786 -2.121 -19.793 1.00 93.19 454 VAL A CA 1
ATOM 3370 C C . VAL A 1 454 ? -6.795 -1.197 -21.000 1.00 93.19 454 VAL A C 1
ATOM 3372 O O . VAL A 1 454 ? -7.396 -1.527 -22.010 1.00 93.19 454 VAL A O 1
ATOM 3375 N N . SER A 1 455 ? -6.075 -0.075 -20.919 1.00 92.44 455 SER A N 1
ATOM 3376 C CA . SER A 1 455 ? -5.999 0.927 -21.990 1.00 92.44 455 SER A CA 1
ATOM 3377 C C . SER A 1 455 ? -5.694 0.292 -23.357 1.00 92.44 455 SER A C 1
ATOM 3379 O O . SER A 1 455 ? -4.749 -0.498 -23.447 1.00 92.44 455 SER A O 1
ATOM 3381 N N . PRO A 1 456 ? -6.370 0.690 -24.457 1.00 87.75 456 PRO A N 1
ATOM 3382 C CA . PRO A 1 456 ? -6.046 0.188 -25.796 1.00 87.75 456 PRO A CA 1
ATOM 3383 C C . PRO A 1 456 ? -4.639 0.611 -26.252 1.00 87.75 456 PRO A C 1
ATOM 3385 O O . PRO A 1 456 ? -4.079 0.034 -27.180 1.00 87.75 456 PRO A O 1
ATOM 3388 N N . GLY A 1 457 ? -4.051 1.616 -25.591 1.00 88.19 457 GLY A N 1
ATOM 3389 C CA . GLY A 1 457 ? -2.663 2.032 -25.765 1.00 88.19 457 GLY A CA 1
ATOM 3390 C C . GLY A 1 457 ? -1.682 1.387 -24.782 1.00 88.19 457 GLY A C 1
ATOM 3391 O O . GLY A 1 457 ? -0.585 1.923 -24.637 1.00 88.19 457 GLY A O 1
ATOM 3392 N N . PHE A 1 458 ? -2.047 0.314 -24.063 1.00 93.06 458 PHE A N 1
ATOM 3393 C CA . PHE A 1 458 ? -1.194 -0.290 -23.030 1.00 93.06 458 PHE A CA 1
ATOM 3394 C C . PHE A 1 458 ? 0.224 -0.568 -23.546 1.00 93.06 458 PHE A C 1
ATOM 3396 O O . PHE A 1 458 ? 0.414 -1.265 -24.547 1.00 93.06 458 PHE A O 1
ATOM 3403 N N . ARG A 1 459 ? 1.221 -0.057 -22.815 1.00 91.62 459 ARG A N 1
ATOM 3404 C CA . ARG A 1 459 ? 2.638 -0.369 -23.015 1.00 91.62 459 ARG A CA 1
ATOM 3405 C C . ARG A 1 459 ? 3.363 -0.373 -21.680 1.00 91.62 459 ARG A C 1
ATOM 3407 O O . ARG A 1 459 ? 3.271 0.595 -20.931 1.00 91.62 459 ARG A O 1
ATOM 3414 N N . GLU A 1 460 ? 4.149 -1.411 -21.432 1.00 90.94 460 GLU A N 1
ATOM 3415 C CA . GLU A 1 460 ? 5.057 -1.507 -20.289 1.00 90.94 460 GLU A CA 1
ATOM 3416 C C . GLU A 1 460 ? 6.452 -1.877 -20.807 1.00 90.94 460 GLU A C 1
ATOM 3418 O O . GLU A 1 460 ? 6.676 -2.988 -21.286 1.00 90.94 460 GLU A O 1
ATOM 3423 N N . ASN A 1 461 ? 7.396 -0.930 -20.770 1.00 88.81 461 ASN A N 1
ATOM 3424 C CA . ASN A 1 461 ? 8.756 -1.103 -21.313 1.00 88.81 461 ASN A CA 1
ATOM 3425 C C . ASN A 1 461 ? 8.749 -1.586 -22.782 1.00 88.81 461 ASN A C 1
ATOM 3427 O O . ASN A 1 461 ? 9.428 -2.547 -23.147 1.00 88.81 461 ASN A O 1
ATOM 3431 N N . GLY A 1 462 ? 7.914 -0.955 -23.618 1.00 88.12 462 GLY A N 1
ATOM 3432 C CA . GLY A 1 462 ? 7.747 -1.290 -25.035 1.00 88.12 462 GLY A CA 1
ATOM 3433 C C . GLY A 1 462 ? 6.943 -2.564 -25.335 1.00 88.12 462 GLY A C 1
ATOM 3434 O O . GLY A 1 462 ? 6.768 -2.879 -26.509 1.00 88.12 462 GLY A O 1
ATOM 3435 N N . LYS A 1 463 ? 6.451 -3.285 -24.318 1.00 91.50 463 LYS A N 1
ATOM 3436 C CA . LYS A 1 463 ? 5.686 -4.539 -24.457 1.00 91.50 463 LYS A CA 1
ATOM 3437 C C . LYS A 1 463 ? 4.193 -4.296 -24.269 1.00 91.50 463 LYS A C 1
ATOM 3439 O O . LYS A 1 463 ? 3.803 -3.409 -23.513 1.00 91.50 463 LYS A O 1
ATOM 3444 N N . ASP A 1 464 ? 3.367 -5.099 -24.929 1.00 92.25 464 ASP A N 1
ATOM 3445 C CA . ASP A 1 464 ? 1.927 -5.157 -24.675 1.00 92.25 464 ASP A CA 1
ATOM 3446 C C . ASP A 1 464 ? 1.614 -6.015 -23.426 1.00 92.25 464 ASP A C 1
ATOM 3448 O O . ASP A 1 464 ? 2.513 -6.575 -22.794 1.00 92.25 464 ASP A O 1
ATOM 3452 N N . LEU A 1 465 ? 0.337 -6.096 -23.037 1.00 91.31 465 LEU A N 1
ATOM 3453 C CA . LEU A 1 465 ? -0.082 -6.626 -21.731 1.00 91.31 465 LEU A CA 1
ATOM 3454 C C . LEU A 1 465 ? 0.405 -8.057 -21.456 1.00 91.31 465 LEU A C 1
ATOM 3456 O O . LEU A 1 465 ? 0.973 -8.325 -20.397 1.00 91.31 465 LEU A O 1
ATOM 3460 N N . ALA A 1 466 ? 0.189 -8.971 -22.402 1.00 90.31 466 ALA A N 1
ATOM 3461 C CA . ALA A 1 466 ? 0.508 -10.383 -22.210 1.00 90.31 466 ALA A CA 1
ATOM 3462 C C . ALA A 1 466 ? 2.020 -10.668 -22.230 1.00 90.31 466 ALA A C 1
ATOM 3464 O O . ALA A 1 466 ? 2.451 -11.593 -21.553 1.00 90.31 466 ALA A O 1
ATOM 3465 N N . GLU A 1 467 ? 2.831 -9.879 -22.947 1.00 91.38 467 GLU A N 1
ATOM 3466 C CA . GLU A 1 467 ? 4.299 -9.997 -22.898 1.00 91.38 467 GLU A CA 1
ATOM 3467 C C . GLU A 1 467 ? 4.872 -9.349 -21.623 1.00 91.38 467 GLU A C 1
ATOM 3469 O O . GLU A 1 467 ? 5.762 -9.905 -20.978 1.00 91.38 467 GLU A O 1
ATOM 3474 N N . ALA A 1 468 ? 4.336 -8.192 -21.213 1.00 89.00 468 ALA A N 1
ATOM 3475 C CA . ALA A 1 468 ? 4.732 -7.514 -19.978 1.00 89.00 468 ALA A CA 1
ATOM 3476 C C . ALA A 1 468 ? 4.469 -8.374 -18.731 1.00 89.00 468 ALA A C 1
ATOM 3478 O O . ALA A 1 468 ? 5.314 -8.448 -17.838 1.00 89.00 468 ALA A O 1
ATOM 3479 N N . TYR A 1 469 ? 3.328 -9.068 -18.705 1.00 89.19 469 TYR A N 1
ATOM 3480 C CA . TYR A 1 469 ? 2.894 -9.933 -17.608 1.00 89.19 469 TYR A CA 1
ATOM 3481 C C . TYR A 1 469 ? 2.902 -11.421 -17.983 1.00 89.19 469 TYR A C 1
ATOM 3483 O O . TYR A 1 469 ? 2.044 -12.171 -17.528 1.00 89.19 469 TYR A O 1
ATOM 3491 N N . ARG A 1 470 ? 3.876 -11.887 -18.776 1.00 86.88 470 ARG A N 1
ATOM 3492 C CA . ARG A 1 470 ? 3.951 -13.277 -19.287 1.00 86.88 470 ARG A CA 1
ATOM 3493 C C . ARG A 1 470 ? 3.973 -14.406 -18.236 1.00 86.88 470 ARG A C 1
ATOM 3495 O O . ARG A 1 470 ? 3.971 -15.574 -18.591 1.00 86.88 470 ARG A O 1
ATOM 3502 N N . THR A 1 471 ? 4.015 -14.096 -16.938 1.00 84.19 471 THR A N 1
ATOM 3503 C CA . THR A 1 471 ? 3.755 -15.075 -15.867 1.00 84.19 471 THR A CA 1
ATOM 3504 C C . THR A 1 471 ? 2.256 -15.284 -15.633 1.00 84.19 471 THR A C 1
ATOM 3506 O O . THR A 1 471 ? 1.841 -16.405 -15.367 1.00 84.19 471 THR A O 1
ATOM 3509 N N . LEU A 1 472 ? 1.430 -14.242 -15.780 1.00 86.56 472 LEU A N 1
ATOM 3510 C CA . LEU A 1 472 ? -0.038 -14.261 -15.673 1.00 86.56 472 LEU A CA 1
ATOM 3511 C C . LEU A 1 472 ? -0.742 -14.723 -16.963 1.00 86.56 472 LEU A C 1
ATOM 3513 O O . LEU A 1 472 ? -1.890 -15.171 -16.906 1.00 86.56 472 LEU A O 1
ATOM 3517 N N . TYR A 1 473 ? -0.076 -14.609 -18.114 1.00 88.12 473 TYR A N 1
ATOM 3518 C CA . TYR A 1 473 ? -0.622 -14.918 -19.440 1.00 88.12 473 TYR A CA 1
ATOM 3519 C C . TYR A 1 473 ? 0.118 -16.097 -20.079 1.00 88.12 473 TYR A C 1
ATOM 3521 O O . TYR A 1 473 ? 1.318 -16.260 -19.906 1.00 88.12 473 TYR A O 1
ATOM 3529 N N . SER A 1 474 ? -0.604 -16.934 -20.817 1.00 82.00 474 SER A N 1
ATOM 3530 C CA . SER A 1 474 ? -0.056 -18.096 -21.518 1.00 82.00 474 SER A CA 1
ATOM 3531 C C . SER A 1 474 ? 0.838 -17.675 -22.690 1.00 82.00 474 SER A C 1
ATOM 3533 O O . SER A 1 474 ? 0.424 -16.918 -23.564 1.00 82.00 474 SER A O 1
ATOM 3535 N N . GLU A 1 475 ? 2.053 -18.220 -22.748 1.00 75.56 475 GLU A N 1
ATOM 3536 C CA . GLU A 1 475 ? 3.037 -17.972 -23.818 1.00 75.56 475 GLU A CA 1
ATOM 3537 C C . GLU A 1 475 ? 2.558 -18.467 -25.205 1.00 75.56 475 GLU A C 1
ATOM 3539 O O . GLU A 1 475 ? 3.060 -18.024 -26.236 1.00 75.56 475 GLU A O 1
ATOM 3544 N N . ALA A 1 476 ? 1.585 -19.388 -25.258 1.00 78.69 476 ALA A N 1
ATOM 3545 C CA . ALA A 1 476 ? 1.134 -20.022 -26.501 1.00 78.69 476 ALA A CA 1
ATOM 3546 C C . ALA A 1 476 ? -0.008 -19.258 -27.196 1.00 78.69 476 ALA A C 1
ATOM 3548 O O . ALA A 1 476 ? 0.060 -18.966 -28.392 1.00 78.69 476 ALA A O 1
ATOM 3549 N N . ASP A 1 477 ? -1.069 -18.939 -26.452 1.00 83.88 477 ASP A N 1
ATOM 3550 C CA . ASP A 1 477 ? -2.293 -18.299 -26.962 1.00 83.88 477 ASP A CA 1
ATOM 3551 C C . ASP A 1 477 ? -2.486 -16.860 -26.450 1.00 83.88 477 ASP A C 1
ATOM 3553 O O . ASP A 1 477 ? -3.412 -16.175 -26.883 1.00 83.88 477 ASP A O 1
ATOM 3557 N N . ARG A 1 478 ? -1.593 -16.382 -25.570 1.00 85.81 478 ARG A N 1
ATOM 3558 C CA . ARG A 1 478 ? -1.617 -15.050 -24.943 1.00 85.81 478 ARG A CA 1
ATOM 3559 C C . ARG A 1 478 ? -2.837 -14.798 -24.051 1.00 85.81 478 ARG A C 1
ATOM 3561 O O . ARG A 1 478 ? -3.091 -13.653 -23.680 1.00 85.81 478 ARG A O 1
ATOM 3568 N N . SER A 1 479 ? -3.587 -15.839 -23.674 1.00 86.69 479 SER A N 1
ATOM 3569 C CA . SER A 1 479 ? -4.749 -15.708 -22.790 1.00 86.69 479 SER A CA 1
ATOM 3570 C C . SER A 1 479 ? -4.339 -15.716 -21.310 1.00 86.69 479 SER A C 1
ATOM 3572 O O . SER A 1 479 ? -3.373 -16.370 -20.921 1.00 86.69 479 SER A O 1
ATOM 3574 N N . ALA A 1 480 ? -5.052 -14.973 -20.456 1.00 88.88 480 ALA A N 1
ATOM 3575 C CA . ALA A 1 480 ? -4.781 -14.986 -19.015 1.00 88.88 480 ALA A CA 1
ATOM 3576 C C . ALA A 1 480 ? -5.066 -16.370 -18.406 1.00 88.88 480 ALA A C 1
ATOM 3578 O O . ALA A 1 480 ? -6.080 -17.003 -18.726 1.00 88.88 480 ALA A O 1
ATOM 3579 N N . VAL A 1 481 ? -4.205 -16.825 -17.498 1.00 89.31 481 VAL A N 1
ATOM 3580 C CA . VAL A 1 481 ? -4.302 -18.159 -16.891 1.00 89.31 481 VAL A CA 1
ATOM 3581 C C . VAL A 1 481 ? -5.564 -18.267 -16.038 1.00 89.31 481 VAL A C 1
ATOM 3583 O O . VAL A 1 481 ? -5.728 -17.548 -15.048 1.00 89.31 481 VAL A O 1
ATOM 3586 N N . GLN A 1 482 ? -6.460 -19.178 -16.426 1.00 91.00 482 GLN A N 1
ATOM 3587 C CA . GLN A 1 482 ? -7.746 -19.373 -15.760 1.00 91.00 482 GLN A CA 1
ATOM 3588 C C . GLN A 1 482 ? -7.571 -19.738 -14.277 1.00 91.00 482 GLN A C 1
ATOM 3590 O O . GLN A 1 482 ? -6.766 -20.599 -13.933 1.00 91.00 482 GLN A O 1
ATOM 3595 N N . GLY A 1 483 ? -8.364 -19.105 -13.410 1.00 89.44 483 GLY A N 1
ATOM 3596 C CA . GLY A 1 483 ? -8.389 -19.333 -11.962 1.00 89.44 483 GLY A CA 1
ATOM 3597 C C . GLY A 1 483 ? -7.304 -18.592 -11.170 1.00 89.44 483 GLY A C 1
ATOM 3598 O O . GLY A 1 483 ? -7.223 -18.777 -9.951 1.00 89.44 483 GLY A O 1
ATOM 3599 N N . SER A 1 484 ? -6.484 -17.772 -11.837 1.00 91.38 484 SER A N 1
ATOM 3600 C CA . SER A 1 484 ? -5.578 -16.817 -11.184 1.00 91.38 484 SER A CA 1
ATOM 3601 C C . SER A 1 484 ? -6.374 -15.746 -10.444 1.00 91.38 484 SER A C 1
ATOM 3603 O O . SER A 1 484 ? -7.424 -15.322 -10.921 1.00 91.38 484 SER A O 1
ATOM 3605 N N . THR A 1 485 ? -5.874 -15.288 -9.299 1.00 92.88 485 THR A N 1
ATOM 3606 C CA . THR A 1 485 ? -6.509 -14.214 -8.521 1.00 92.88 485 THR A CA 1
ATOM 3607 C C . THR A 1 485 ? -5.487 -13.181 -8.073 1.00 92.88 485 THR A C 1
ATOM 3609 O O . THR A 1 485 ? -4.428 -13.543 -7.566 1.00 92.88 485 THR A O 1
ATOM 3612 N N . LEU A 1 486 ? -5.831 -11.907 -8.238 1.00 89.06 486 LEU A N 1
ATOM 3613 C CA . LEU A 1 486 ? -5.159 -10.749 -7.659 1.00 89.06 486 LEU A CA 1
ATOM 3614 C C . LEU A 1 486 ? -5.740 -10.467 -6.264 1.00 89.06 486 LEU A C 1
ATOM 3616 O O . LEU A 1 486 ? -6.956 -10.551 -6.074 1.00 89.06 486 LEU A O 1
ATOM 3620 N N . SER A 1 487 ? -4.891 -10.131 -5.299 1.00 84.12 487 SER A N 1
ATOM 3621 C CA . SER A 1 487 ? -5.266 -9.740 -3.935 1.00 84.12 487 SER A CA 1
ATOM 3622 C C . SER A 1 487 ? -4.274 -8.719 -3.359 1.00 84.12 487 SER A C 1
ATOM 3624 O O . SER A 1 487 ? -3.234 -8.458 -3.961 1.00 84.12 487 SER A O 1
ATOM 3626 N N . ASN A 1 488 ? -4.602 -8.138 -2.200 1.00 72.94 488 ASN A N 1
ATOM 3627 C CA . ASN A 1 488 ? -3.753 -7.211 -1.434 1.00 72.94 488 ASN A CA 1
ATOM 3628 C C . ASN A 1 488 ? -3.179 -6.036 -2.273 1.00 72.94 488 ASN A C 1
ATOM 3630 O O . ASN A 1 488 ? -1.963 -5.960 -2.451 1.00 72.94 488 ASN A O 1
ATOM 3634 N N . PRO A 1 489 ? -4.021 -5.145 -2.839 1.00 81.69 489 PRO A N 1
ATOM 3635 C CA . PRO A 1 489 ? -3.556 -4.056 -3.697 1.00 81.69 489 PRO A CA 1
ATOM 3636 C C . PRO A 1 489 ? -2.864 -2.937 -2.896 1.00 81.69 489 PRO A C 1
ATOM 3638 O O . PRO A 1 489 ? -3.514 -2.066 -2.317 1.00 81.69 489 PRO A O 1
ATOM 3641 N N . ALA A 1 490 ? -1.533 -2.908 -2.910 1.00 77.19 490 ALA A N 1
ATOM 3642 C CA . ALA A 1 490 ? -0.731 -1.883 -2.252 1.00 77.19 490 ALA A CA 1
ATOM 3643 C C . ALA A 1 490 ? -0.407 -0.729 -3.218 1.00 77.19 490 ALA A C 1
ATOM 3645 O O . ALA A 1 490 ? 0.447 -0.845 -4.096 1.00 77.19 490 ALA A O 1
ATOM 3646 N N . ILE A 1 491 ? -1.074 0.419 -3.058 1.00 81.44 491 ILE A N 1
ATOM 3647 C CA . ILE A 1 491 ? -0.710 1.662 -3.765 1.00 81.44 491 ILE A CA 1
ATOM 3648 C C . ILE A 1 491 ? 0.644 2.147 -3.232 1.00 81.44 491 ILE A C 1
ATOM 3650 O O . ILE A 1 491 ? 0.735 2.593 -2.088 1.00 81.44 491 ILE A O 1
ATOM 3654 N N . LEU A 1 492 ? 1.684 2.070 -4.062 1.00 77.19 492 LEU A N 1
ATOM 3655 C CA . LEU A 1 492 ? 3.059 2.371 -3.663 1.00 77.19 492 LEU A CA 1
ATOM 3656 C C . LEU A 1 492 ? 3.404 3.857 -3.821 1.00 77.19 492 LEU A C 1
ATOM 3658 O O . LEU A 1 492 ? 4.064 4.441 -2.962 1.00 77.19 492 LEU A O 1
ATOM 3662 N N . VAL A 1 493 ? 2.984 4.469 -4.934 1.00 80.38 493 VAL A N 1
ATOM 3663 C CA . VAL A 1 493 ? 3.304 5.865 -5.272 1.00 80.38 493 VAL A CA 1
ATOM 3664 C C . VAL A 1 493 ? 2.391 6.407 -6.372 1.00 80.38 493 VAL A C 1
ATOM 3666 O O . VAL A 1 493 ? 1.986 5.680 -7.281 1.00 80.38 493 VAL A O 1
ATOM 3669 N N . ASN A 1 494 ? 2.111 7.709 -6.310 1.00 87.69 494 ASN A N 1
ATOM 3670 C CA . ASN A 1 494 ? 1.446 8.481 -7.356 1.00 87.69 494 ASN A CA 1
ATOM 3671 C C . ASN A 1 494 ? 2.447 9.440 -8.024 1.00 87.69 494 ASN A C 1
ATOM 3673 O O . ASN A 1 494 ? 3.260 10.059 -7.338 1.00 87.69 494 ASN A O 1
ATOM 3677 N N . PHE A 1 495 ? 2.360 9.621 -9.340 1.00 85.31 495 PHE A N 1
ATOM 3678 C CA . PHE A 1 495 ? 3.187 10.540 -10.124 1.00 85.31 495 PHE A CA 1
ATOM 3679 C C . PHE A 1 495 ? 2.332 11.559 -10.878 1.00 85.31 495 PHE A C 1
ATOM 3681 O O . PHE A 1 495 ? 1.309 11.187 -11.464 1.00 85.31 495 PHE A O 1
ATOM 3688 N N . PRO A 1 496 ? 2.744 12.839 -10.911 1.00 86.56 496 PRO A N 1
ATOM 3689 C CA . PRO A 1 496 ? 2.063 13.839 -11.712 1.00 86.56 496 PRO A CA 1
ATOM 3690 C C . PRO A 1 496 ? 2.444 13.650 -13.182 1.00 86.56 496 PRO A C 1
ATOM 3692 O O . PRO A 1 496 ? 3.540 13.179 -13.493 1.00 86.56 496 PRO A O 1
ATOM 3695 N N . ALA A 1 497 ? 1.572 14.078 -14.094 1.00 87.94 497 ALA A N 1
ATOM 3696 C CA . ALA A 1 497 ? 1.971 14.215 -15.488 1.00 87.94 497 ALA A CA 1
ATOM 3697 C C . ALA A 1 497 ? 3.109 15.244 -15.610 1.00 87.94 497 ALA A C 1
ATOM 3699 O O . ALA A 1 497 ? 3.131 16.255 -14.903 1.00 87.94 497 ALA A O 1
ATOM 3700 N N . SER A 1 498 ? 4.034 15.010 -16.535 1.00 85.88 498 SER A N 1
ATOM 3701 C CA . SER A 1 498 ? 5.130 15.922 -16.851 1.00 85.88 498 SER A CA 1
ATOM 3702 C C . SER A 1 498 ? 5.155 16.201 -18.349 1.00 85.88 498 SER A C 1
ATOM 3704 O O . SER A 1 498 ? 4.870 15.321 -19.156 1.00 85.88 498 SER A O 1
ATOM 3706 N N . SER A 1 499 ? 5.484 17.433 -18.733 1.00 84.50 499 SER A N 1
ATOM 3707 C CA . SER A 1 499 ? 5.684 17.831 -20.134 1.00 84.50 499 SER A CA 1
ATOM 3708 C C . SER A 1 499 ? 7.161 17.852 -20.543 1.00 84.50 499 SER A C 1
ATOM 3710 O O . SER A 1 499 ? 7.464 17.933 -21.732 1.00 84.50 499 SER A O 1
ATOM 3712 N N . ALA A 1 500 ? 8.081 17.781 -19.574 1.00 82.12 500 ALA A N 1
ATOM 3713 C CA . ALA A 1 500 ? 9.520 17.908 -19.775 1.00 82.12 500 ALA A CA 1
ATOM 3714 C C . ALA A 1 500 ? 10.312 17.003 -18.797 1.00 82.12 500 ALA A C 1
ATOM 3716 O O . ALA A 1 500 ? 10.531 17.382 -17.639 1.00 82.12 500 ALA A O 1
ATOM 3717 N N . PRO A 1 501 ? 10.771 15.816 -19.245 1.00 80.56 501 PRO A N 1
ATOM 3718 C CA . PRO A 1 501 ? 10.307 15.101 -20.443 1.00 80.56 501 PRO A CA 1
ATOM 3719 C C . PRO A 1 501 ? 8.825 14.670 -20.324 1.00 80.56 501 PRO A C 1
ATOM 3721 O O . PRO A 1 501 ? 8.293 14.658 -19.212 1.00 80.56 501 PRO A O 1
ATOM 3724 N N . PRO A 1 502 ? 8.149 14.320 -21.436 1.00 82.88 502 PRO A N 1
ATOM 3725 C CA . PRO A 1 502 ? 6.774 13.825 -21.407 1.00 82.88 502 PRO A CA 1
ATOM 3726 C C . PRO A 1 502 ? 6.616 12.556 -20.552 1.00 82.88 502 PRO A C 1
ATOM 3728 O O . PRO A 1 502 ? 7.292 11.556 -20.781 1.00 82.88 502 PRO A O 1
ATOM 3731 N N . GLU A 1 503 ? 5.705 12.594 -19.582 1.00 86.06 503 GLU A N 1
ATOM 3732 C CA . GLU A 1 503 ? 5.388 11.497 -18.657 1.00 86.06 503 GLU A CA 1
ATOM 3733 C C . GLU A 1 503 ? 3.888 11.562 -18.321 1.00 86.06 503 GLU A C 1
ATOM 3735 O O . GLU A 1 503 ? 3.375 12.629 -17.975 1.00 86.06 503 GLU A O 1
ATOM 3740 N N . SER A 1 504 ? 3.155 10.453 -18.447 1.00 85.31 504 SER A N 1
ATOM 3741 C CA . SER A 1 504 ? 1.737 10.396 -18.059 1.00 85.31 504 SER A CA 1
ATOM 3742 C C . SER A 1 504 ? 1.580 10.414 -16.536 1.00 85.31 504 SER A C 1
ATOM 3744 O O . SER A 1 504 ? 2.413 9.860 -15.823 1.00 85.31 504 SER A O 1
ATOM 3746 N N . ALA A 1 505 ? 0.484 10.993 -16.033 1.00 89.12 505 ALA A N 1
ATOM 3747 C CA . ALA A 1 505 ? 0.104 10.810 -14.632 1.00 89.12 505 ALA A CA 1
ATOM 3748 C C . ALA A 1 505 ? -0.161 9.320 -14.378 1.00 89.12 505 ALA A C 1
ATOM 3750 O O . ALA A 1 505 ? -0.941 8.702 -15.111 1.00 89.12 505 ALA A O 1
ATOM 3751 N N . ALA A 1 506 ? 0.504 8.758 -13.369 1.00 91.00 506 ALA A N 1
ATOM 3752 C CA . ALA A 1 506 ? 0.515 7.321 -13.133 1.00 91.00 506 ALA A CA 1
ATOM 3753 C C . ALA A 1 506 ? 0.511 6.968 -11.641 1.00 91.00 506 ALA A C 1
ATOM 3755 O O . ALA A 1 506 ? 1.138 7.653 -10.835 1.00 91.00 506 ALA A O 1
ATOM 3756 N N . THR A 1 507 ? -0.141 5.865 -11.285 1.00 91.81 507 THR A N 1
ATOM 3757 C CA . THR A 1 507 ? -0.098 5.261 -9.949 1.00 91.81 507 THR A CA 1
ATOM 3758 C C . THR A 1 507 ? 0.496 3.867 -10.060 1.00 91.81 507 THR A C 1
ATOM 3760 O O . THR A 1 507 ? 0.008 3.051 -10.843 1.00 91.81 507 THR A O 1
ATOM 3763 N N . ILE A 1 508 ? 1.527 3.576 -9.269 1.00 87.38 508 ILE A N 1
ATOM 3764 C CA . ILE A 1 508 ? 2.081 2.223 -9.170 1.00 87.38 508 ILE A CA 1
ATOM 3765 C C . ILE A 1 508 ? 1.367 1.491 -8.040 1.00 87.38 508 ILE A C 1
ATOM 3767 O O . ILE A 1 508 ? 1.337 1.968 -6.904 1.00 87.38 508 ILE A O 1
ATOM 3771 N N . VAL A 1 509 ? 0.802 0.333 -8.366 1.00 86.25 509 VAL A N 1
ATOM 3772 C CA . VAL A 1 509 ? 0.124 -0.560 -7.428 1.00 86.25 509 VAL A CA 1
ATOM 3773 C C . VAL A 1 509 ? 0.798 -1.922 -7.488 1.00 86.25 509 VAL A C 1
ATOM 3775 O O . VAL A 1 509 ? 0.954 -2.484 -8.572 1.00 86.25 509 VAL A O 1
ATOM 3778 N N . GLU A 1 510 ? 1.184 -2.464 -6.342 1.00 82.12 510 GLU A N 1
ATOM 3779 C CA . GLU A 1 510 ? 1.550 -3.871 -6.224 1.00 82.12 510 GLU A CA 1
ATOM 3780 C C . GLU A 1 510 ? 0.320 -4.728 -5.910 1.00 82.12 510 GLU A C 1
ATOM 3782 O O . GLU A 1 510 ? -0.563 -4.317 -5.162 1.00 82.12 510 GLU A O 1
ATOM 3787 N N . PHE A 1 511 ? 0.273 -5.931 -6.475 1.00 79.75 511 PHE A N 1
ATOM 3788 C CA . PHE A 1 511 ? -0.704 -6.963 -6.152 1.00 79.75 511 PHE A CA 1
ATOM 3789 C C . PHE A 1 511 ? 0.004 -8.254 -5.757 1.00 79.75 511 PHE A C 1
ATOM 3791 O O . PHE A 1 511 ? 0.982 -8.653 -6.391 1.00 79.75 511 PHE A O 1
ATOM 3798 N N . THR A 1 512 ? -0.567 -8.974 -4.795 1.00 79.88 512 THR A N 1
ATOM 3799 C CA . THR A 1 512 ? -0.322 -10.412 -4.643 1.00 79.88 512 THR A CA 1
ATOM 3800 C C . THR A 1 512 ? -1.077 -11.170 -5.739 1.00 79.88 512 THR A C 1
ATOM 3802 O O . THR A 1 512 ? -2.254 -10.916 -5.988 1.00 79.88 512 THR A O 1
ATOM 3805 N N . VAL A 1 513 ? -0.417 -12.128 -6.381 1.00 80.50 513 VAL A N 1
ATOM 3806 C CA . VAL A 1 513 ? -0.986 -13.066 -7.354 1.00 80.50 513 VAL A CA 1
ATOM 3807 C C . VAL A 1 513 ? -1.034 -14.456 -6.731 1.00 80.50 513 VAL A C 1
ATOM 3809 O O . VAL A 1 513 ? -0.020 -14.932 -6.238 1.00 80.50 513 VAL A O 1
ATOM 3812 N N . ASP A 1 514 ? -2.174 -15.142 -6.830 1.00 84.75 514 ASP A N 1
ATOM 3813 C CA . ASP A 1 514 ? -2.324 -16.570 -6.526 1.00 84.75 514 ASP A CA 1
ATOM 3814 C C . ASP A 1 514 ? -2.689 -17.348 -7.798 1.00 84.75 514 ASP A C 1
ATOM 3816 O O . ASP A 1 514 ? -3.849 -17.370 -8.224 1.00 84.75 514 ASP A O 1
ATOM 3820 N N . GLN A 1 515 ? -1.715 -18.028 -8.399 1.00 85.44 515 GLN A N 1
ATOM 3821 C CA . GLN A 1 515 ? -1.840 -18.681 -9.701 1.00 85.44 515 GLN A CA 1
ATOM 3822 C C . GLN A 1 515 ? -2.026 -20.213 -9.599 1.00 85.44 515 GLN A C 1
ATOM 3824 O O . GLN A 1 515 ? -1.292 -20.882 -8.865 1.00 85.44 515 GLN A O 1
ATOM 3829 N N . PRO A 1 516 ? -2.974 -20.814 -10.346 1.00 82.81 516 PRO A N 1
ATOM 3830 C CA . PRO A 1 516 ? -3.098 -22.267 -10.468 1.00 82.81 516 PRO A CA 1
ATOM 3831 C C . PRO A 1 516 ? -1.937 -22.923 -11.224 1.00 82.81 516 PRO A C 1
ATOM 3833 O O . PRO A 1 516 ? -1.314 -22.325 -12.101 1.00 82.81 516 PRO A O 1
ATOM 3836 N N . ARG A 1 517 ? -1.729 -24.219 -10.965 1.00 77.19 517 ARG A N 1
ATOM 3837 C CA . ARG A 1 517 ? -0.670 -25.063 -11.554 1.00 77.19 517 ARG A CA 1
ATOM 3838 C C . ARG A 1 517 ? -0.821 -25.358 -13.065 1.00 77.19 517 ARG A C 1
ATOM 3840 O O . ARG A 1 517 ? -0.228 -26.297 -13.580 1.00 77.19 517 ARG A O 1
ATOM 3847 N N . THR A 1 518 ? -1.639 -24.597 -13.783 1.00 73.81 518 THR A N 1
ATOM 3848 C CA . THR A 1 518 ? -1.839 -24.693 -15.241 1.00 73.81 518 THR A CA 1
ATOM 3849 C C . THR A 1 518 ? -1.217 -23.517 -16.005 1.00 73.81 518 THR A C 1
ATOM 3851 O O . THR A 1 518 ? -1.335 -23.457 -17.225 1.00 73.81 518 THR A O 1
ATOM 3854 N N . GLY A 1 519 ? -0.566 -22.577 -15.307 1.00 72.81 519 GLY A N 1
ATOM 3855 C CA . GLY A 1 519 ? 0.094 -21.414 -15.909 1.00 72.81 519 GLY A CA 1
ATOM 3856 C C . GLY A 1 519 ? 1.575 -21.609 -16.281 1.00 72.81 519 GLY A C 1
ATOM 3857 O O . GLY A 1 519 ? 2.148 -22.666 -16.020 1.00 72.81 519 GLY A O 1
ATOM 3858 N N . PRO A 1 520 ? 2.235 -20.566 -16.824 1.00 70.06 520 PRO A N 1
ATOM 3859 C CA . PRO A 1 520 ? 3.664 -20.556 -17.170 1.00 70.06 520 PRO A CA 1
ATOM 3860 C C . PRO A 1 520 ? 4.627 -20.974 -16.045 1.00 70.06 520 PRO A C 1
ATOM 3862 O O . PRO A 1 520 ? 5.736 -21.418 -16.327 1.00 70.06 520 PRO A O 1
ATOM 3865 N N . LEU A 1 521 ? 4.210 -20.850 -14.780 1.00 69.25 521 LEU A N 1
ATOM 3866 C CA . LEU A 1 521 ? 4.985 -21.221 -13.589 1.00 69.25 521 LEU A CA 1
ATOM 3867 C C . LEU A 1 521 ? 4.647 -22.628 -13.038 1.00 69.25 521 LEU A C 1
ATOM 3869 O O . LEU A 1 521 ? 5.056 -22.961 -11.932 1.00 69.25 521 LEU A O 1
ATOM 3873 N N . ALA A 1 522 ? 3.903 -23.463 -13.778 1.00 67.25 522 ALA A N 1
ATOM 3874 C CA . ALA A 1 522 ? 3.348 -24.742 -13.300 1.00 67.25 522 ALA A CA 1
ATOM 3875 C C . ALA A 1 522 ? 4.357 -25.714 -12.652 1.00 67.25 522 ALA A C 1
ATOM 3877 O O . ALA A 1 522 ? 4.012 -26.369 -11.666 1.00 67.25 522 ALA A O 1
ATOM 3878 N N . GLY A 1 523 ? 5.569 -25.808 -13.217 1.00 66.00 523 GLY A N 1
ATOM 3879 C CA . GLY A 1 523 ? 6.750 -26.462 -12.641 1.00 66.00 523 GLY A CA 1
ATOM 3880 C C . GLY A 1 523 ? 6.574 -27.856 -12.009 1.00 66.00 523 GLY A C 1
ATOM 3881 O O . GLY A 1 523 ? 5.609 -28.596 -12.232 1.00 66.00 523 GLY A O 1
ATOM 3882 N N . ASN A 1 524 ? 7.544 -28.212 -11.164 1.00 57.59 524 ASN A N 1
ATOM 3883 C CA . ASN A 1 524 ? 7.483 -29.413 -10.324 1.00 57.59 524 ASN A CA 1
ATOM 3884 C C . ASN A 1 524 ? 6.756 -29.166 -8.984 1.00 57.59 524 ASN A C 1
ATOM 3886 O O . ASN A 1 524 ? 6.466 -30.127 -8.273 1.00 57.59 524 ASN A O 1
ATOM 3890 N N . VAL A 1 525 ? 6.414 -27.911 -8.673 1.00 55.62 525 VAL A N 1
ATOM 3891 C CA . VAL A 1 525 ? 5.855 -27.474 -7.385 1.00 55.62 525 VAL A CA 1
ATOM 3892 C C . VAL A 1 525 ? 4.476 -28.084 -7.115 1.00 55.62 525 VAL A C 1
ATOM 3894 O O . VAL A 1 525 ? 3.590 -28.084 -7.971 1.00 55.62 525 VAL A O 1
ATOM 3897 N N . ALA A 1 526 ? 4.261 -28.583 -5.899 1.00 51.75 526 ALA A N 1
ATOM 3898 C CA . ALA A 1 526 ? 2.980 -29.133 -5.461 1.00 51.75 526 ALA A CA 1
ATOM 3899 C C . ALA A 1 526 ? 2.129 -28.069 -4.735 1.00 51.75 526 ALA A C 1
ATOM 3901 O O . ALA A 1 526 ? 2.018 -28.085 -3.513 1.00 51.75 526 ALA A O 1
ATOM 3902 N N . GLY A 1 527 ? 1.512 -27.144 -5.479 1.00 68.62 527 GLY A N 1
ATOM 3903 C CA . GLY A 1 527 ? 0.647 -26.112 -4.890 1.00 68.62 527 GLY A CA 1
ATOM 3904 C C . GLY A 1 527 ? 0.087 -25.096 -5.891 1.00 68.62 527 GLY A C 1
ATOM 3905 O O . GLY A 1 527 ? 0.249 -25.244 -7.103 1.00 68.62 527 GLY A O 1
ATOM 3906 N N . ARG A 1 528 ? -0.579 -24.053 -5.372 1.00 74.44 528 ARG A N 1
ATOM 3907 C CA . ARG A 1 528 ? -0.747 -22.774 -6.089 1.00 74.44 528 ARG A CA 1
ATOM 3908 C C . ARG A 1 528 ? 0.561 -21.993 -5.960 1.00 74.44 528 ARG A C 1
ATOM 3910 O O . ARG A 1 528 ? 1.184 -22.046 -4.904 1.00 74.44 528 ARG A O 1
ATOM 3917 N N . VAL A 1 529 ? 0.949 -21.262 -6.999 1.00 79.69 529 VAL A N 1
ATOM 3918 C CA . VAL A 1 529 ? 2.131 -20.387 -6.963 1.00 79.69 529 VAL A CA 1
ATOM 3919 C C . VAL A 1 529 ? 1.684 -18.997 -6.519 1.00 79.69 529 VAL A C 1
ATOM 3921 O O . VAL A 1 529 ? 0.748 -18.451 -7.106 1.00 79.69 529 VAL A O 1
ATOM 3924 N N . ARG A 1 530 ? 2.335 -18.433 -5.496 1.00 77.69 530 ARG A N 1
ATOM 3925 C CA . ARG A 1 530 ? 2.063 -17.082 -4.989 1.00 77.69 530 ARG A CA 1
ATOM 3926 C C . ARG A 1 530 ? 3.275 -16.179 -5.198 1.00 77.69 530 ARG A C 1
ATOM 3928 O O . ARG A 1 530 ? 4.368 -16.559 -4.805 1.00 77.69 530 ARG A O 1
ATOM 3935 N N . TYR A 1 531 ? 3.070 -15.002 -5.783 1.00 74.56 531 TYR A N 1
ATOM 3936 C CA . TYR A 1 531 ? 4.119 -14.004 -6.045 1.00 74.56 531 TYR A CA 1
ATOM 3937 C C . TYR A 1 531 ? 3.533 -12.586 -6.083 1.00 74.56 531 TYR A C 1
ATOM 3939 O O . TYR A 1 531 ? 2.320 -12.434 -6.216 1.00 74.56 531 TYR A O 1
ATOM 3947 N N . THR A 1 532 ? 4.359 -11.541 -5.987 1.00 74.31 532 THR A N 1
ATOM 3948 C CA . THR A 1 532 ? 3.913 -10.147 -6.169 1.00 74.31 532 THR A CA 1
ATOM 3949 C C . THR A 1 532 ? 4.144 -9.647 -7.596 1.00 74.31 532 THR A C 1
ATOM 3951 O O . THR A 1 532 ? 5.006 -10.134 -8.333 1.00 74.31 532 THR A O 1
ATOM 3954 N N . THR A 1 533 ? 3.345 -8.674 -8.035 1.00 77.06 533 THR A N 1
ATOM 3955 C CA . THR A 1 533 ? 3.523 -8.012 -9.331 1.00 77.06 533 THR A CA 1
ATOM 3956 C C . THR A 1 533 ? 3.118 -6.544 -9.269 1.00 77.06 533 THR A C 1
ATOM 3958 O O . THR A 1 533 ? 2.126 -6.194 -8.634 1.00 77.06 533 THR A O 1
ATOM 3961 N N . MET A 1 534 ? 3.872 -5.680 -9.951 1.00 82.62 534 MET A N 1
ATOM 3962 C CA . MET A 1 534 ? 3.618 -4.239 -9.989 1.00 82.62 534 MET A CA 1
ATOM 3963 C C . MET A 1 534 ? 2.914 -3.835 -11.287 1.00 82.62 534 MET A C 1
ATOM 3965 O O . MET A 1 534 ? 3.287 -4.251 -12.389 1.00 82.62 534 MET A O 1
ATOM 3969 N N . MET A 1 535 ? 1.894 -2.993 -11.155 1.00 90.12 535 MET A N 1
ATOM 3970 C CA . MET A 1 535 ? 1.043 -2.521 -12.239 1.00 90.12 535 MET A CA 1
ATOM 3971 C C . MET A 1 535 ? 0.934 -0.996 -12.228 1.00 90.12 535 MET A C 1
ATOM 3973 O O . MET A 1 535 ? 0.720 -0.383 -11.185 1.00 90.12 535 MET A O 1
ATOM 3977 N N . SER A 1 536 ? 1.085 -0.383 -13.406 1.00 92.94 536 SER A N 1
ATOM 3978 C CA . SER A 1 536 ? 1.017 1.071 -13.591 1.00 92.94 536 SER A CA 1
ATOM 3979 C C . SER A 1 536 ? -0.347 1.478 -14.148 1.00 92.94 536 SER A C 1
ATOM 3981 O O . SER A 1 536 ? -0.692 1.182 -15.298 1.00 92.94 536 SER A O 1
ATOM 3983 N N . PHE A 1 537 ? -1.128 2.162 -13.319 1.00 95.62 537 PHE A N 1
ATOM 3984 C CA . PHE A 1 537 ? -2.415 2.744 -13.680 1.00 95.62 537 PHE A CA 1
ATOM 3985 C C . PHE A 1 537 ? -2.208 4.159 -14.190 1.00 95.62 537 PHE A C 1
ATOM 3987 O O . PHE A 1 537 ? -1.429 4.904 -13.611 1.00 95.62 537 PHE A O 1
ATOM 3994 N N . VAL A 1 538 ? -2.927 4.546 -15.239 1.00 93.88 538 VAL A N 1
ATOM 3995 C CA . VAL A 1 538 ? -2.909 5.905 -15.793 1.00 93.88 538 VAL A CA 1
ATOM 3996 C C . VAL A 1 538 ? -4.304 6.515 -15.732 1.00 93.88 538 VAL A C 1
ATOM 3998 O O . VAL A 1 538 ? -5.309 5.798 -15.724 1.00 93.88 538 VAL A O 1
ATOM 4001 N N . THR A 1 539 ? -4.379 7.843 -15.697 1.00 91.94 539 THR A N 1
ATOM 4002 C CA . THR A 1 539 ? -5.663 8.552 -15.743 1.00 91.94 539 THR A CA 1
ATOM 4003 C C . THR A 1 539 ? -6.367 8.331 -17.082 1.00 91.94 539 THR A C 1
ATOM 4005 O O . THR A 1 539 ? -5.727 8.374 -18.133 1.00 91.94 539 THR A O 1
ATOM 4008 N N . THR A 1 540 ? -7.689 8.167 -17.060 1.00 91.06 540 THR A N 1
ATOM 4009 C CA . THR A 1 540 ? -8.522 7.994 -18.258 1.00 91.06 540 THR A CA 1
ATOM 4010 C C . THR A 1 540 ? -9.774 8.866 -18.208 1.00 91.06 540 THR A C 1
ATOM 4012 O O . THR A 1 540 ? -10.291 9.184 -17.138 1.00 91.06 540 THR A O 1
ATOM 4015 N N . THR A 1 541 ? -10.275 9.238 -19.385 1.00 91.75 541 THR A N 1
ATOM 4016 C CA . THR A 1 541 ? -11.576 9.897 -19.576 1.00 91.75 541 THR A CA 1
ATOM 4017 C C . THR A 1 541 ? -12.695 8.907 -19.913 1.00 91.75 541 THR A C 1
ATOM 4019 O O . T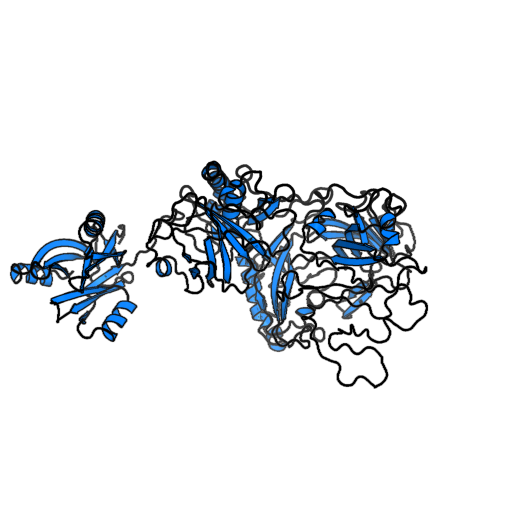HR A 1 541 ? -13.835 9.325 -20.112 1.00 91.75 541 THR A O 1
ATOM 4022 N N . SER A 1 542 ? -12.399 7.602 -19.986 1.00 90.25 542 SER A N 1
ATOM 4023 C CA . SER A 1 542 ? -13.406 6.568 -20.242 1.00 90.25 542 SER A CA 1
ATOM 4024 C C . SER A 1 542 ? -14.441 6.514 -19.109 1.00 90.25 542 SER A C 1
ATOM 4026 O O . SER A 1 542 ? -14.072 6.199 -17.977 1.00 90.25 542 SER A O 1
ATOM 4028 N N . PRO A 1 543 ? -15.746 6.700 -19.389 1.00 89.19 543 PRO A N 1
ATOM 4029 C CA . PRO A 1 543 ? -16.799 6.519 -18.390 1.00 89.19 543 PRO A CA 1
ATOM 4030 C C . PRO A 1 543 ? -17.064 5.037 -18.063 1.00 89.19 543 PRO A C 1
ATOM 4032 O O . PRO A 1 543 ? -17.904 4.739 -17.219 1.00 89.19 543 PRO A O 1
ATOM 4035 N N . ARG A 1 544 ? -16.390 4.097 -18.748 1.00 90.56 544 ARG A N 1
ATOM 4036 C CA . ARG A 1 544 ? -16.528 2.643 -18.544 1.00 90.56 544 ARG A CA 1
ATOM 4037 C C . ARG A 1 544 ? -15.458 2.062 -17.614 1.00 90.56 544 ARG A C 1
ATOM 4039 O O . ARG A 1 544 ? -15.550 0.885 -17.264 1.00 90.56 544 ARG A O 1
ATOM 4046 N N . ALA A 1 545 ? -14.451 2.850 -17.236 1.00 93.75 545 ALA A N 1
ATOM 4047 C CA . ALA A 1 545 ? -13.306 2.381 -16.469 1.00 93.75 545 ALA A CA 1
ATOM 4048 C C . ALA A 1 545 ? -13.684 1.992 -15.028 1.00 93.75 545 ALA A C 1
ATOM 4050 O O . ALA A 1 545 ? -14.384 2.716 -14.319 1.00 93.75 545 ALA A O 1
ATOM 4051 N N . LYS A 1 546 ? -13.225 0.815 -14.583 1.00 94.50 546 LYS A N 1
ATOM 4052 C CA . LYS A 1 546 ? -13.637 0.237 -13.288 1.00 94.50 546 LYS A CA 1
ATOM 4053 C C . LYS A 1 546 ? -12.950 0.846 -12.072 1.00 94.50 546 LYS A C 1
ATOM 4055 O O . LYS A 1 546 ? -13.559 0.877 -11.009 1.00 94.50 546 LYS A O 1
ATOM 4060 N N . ALA A 1 547 ? -11.746 1.395 -12.228 1.00 93.75 547 ALA A N 1
ATOM 4061 C CA . ALA A 1 547 ? -11.080 2.178 -11.185 1.00 93.75 547 ALA A CA 1
ATOM 4062 C C . ALA A 1 547 ? -11.483 3.669 -11.235 1.00 93.75 547 ALA A C 1
ATOM 4064 O O . ALA A 1 547 ? -10.668 4.561 -10.993 1.00 93.75 547 ALA A O 1
ATOM 4065 N N . GLY A 1 548 ? -12.743 3.961 -11.574 1.00 92.00 548 GLY A N 1
ATOM 4066 C CA . GLY A 1 548 ? -13.243 5.322 -11.763 1.00 92.00 548 GLY A CA 1
ATOM 4067 C C . GLY A 1 548 ? -12.526 6.021 -12.918 1.00 92.00 548 GLY A C 1
ATOM 4068 O O . GLY A 1 548 ? -12.618 5.599 -14.061 1.00 92.00 548 GLY A O 1
ATOM 4069 N N . ASN A 1 549 ? -11.774 7.078 -12.623 1.00 91.69 549 ASN A N 1
ATOM 4070 C CA . ASN A 1 549 ? -10.990 7.847 -13.596 1.00 91.69 549 ASN A CA 1
ATOM 4071 C C . ASN A 1 549 ? -9.586 7.264 -13.886 1.00 91.69 549 ASN A C 1
ATOM 4073 O O . ASN A 1 549 ? -8.712 7.985 -14.372 1.00 91.69 549 ASN A O 1
ATOM 4077 N N . TRP A 1 550 ? -9.360 5.981 -13.588 1.00 94.62 550 TRP A N 1
ATOM 4078 C CA . TRP A 1 550 ? -8.082 5.279 -13.754 1.00 94.62 550 TRP A CA 1
ATOM 4079 C C . TRP A 1 550 ? -8.246 3.956 -14.509 1.00 94.62 550 TRP A C 1
ATOM 4081 O O . TRP A 1 550 ? -9.281 3.296 -14.414 1.00 94.62 550 TRP A O 1
ATOM 4091 N N . ILE A 1 551 ? -7.209 3.551 -15.244 1.00 95.31 551 ILE A N 1
ATOM 4092 C CA . ILE A 1 551 ? -7.171 2.296 -16.009 1.00 95.31 551 ILE A CA 1
ATOM 4093 C C . ILE A 1 551 ? -5.753 1.713 -16.039 1.00 95.31 551 ILE A C 1
ATOM 4095 O O . ILE A 1 551 ? -4.783 2.466 -15.934 1.00 95.31 551 ILE A O 1
ATOM 4099 N N . LEU A 1 552 ? -5.604 0.394 -16.204 1.00 96.25 552 LEU A N 1
ATOM 4100 C CA . LEU A 1 552 ? -4.282 -0.217 -16.366 1.00 96.25 552 LEU A CA 1
ATOM 4101 C C . LEU A 1 552 ? -3.670 0.247 -17.699 1.00 96.25 552 LEU A C 1
ATOM 4103 O O . LEU A 1 552 ? -4.189 -0.071 -18.768 1.00 96.25 552 LEU A O 1
ATOM 4107 N N . GLY A 1 553 ? -2.582 1.018 -17.643 1.00 93.25 553 GLY A N 1
ATOM 4108 C CA . GLY A 1 553 ? -1.923 1.586 -18.827 1.00 93.25 553 GLY A CA 1
ATOM 4109 C C . GLY A 1 553 ? -0.490 1.108 -19.048 1.00 93.25 553 GLY A C 1
ATOM 4110 O O . GLY A 1 553 ? 0.026 1.234 -20.160 1.00 93.25 553 GLY A O 1
ATOM 4111 N N . GLY A 1 554 ? 0.156 0.575 -18.011 1.00 92.00 554 GLY A N 1
ATOM 4112 C CA . GLY A 1 554 ? 1.606 0.417 -18.007 1.00 92.00 554 GLY A CA 1
ATOM 4113 C C . GLY A 1 554 ? 2.308 1.777 -17.911 1.00 92.00 554 GLY A C 1
ATOM 4114 O O . GLY A 1 554 ? 1.687 2.809 -17.644 1.00 92.00 554 GLY A O 1
ATOM 4115 N N . ASN A 1 555 ? 3.620 1.781 -18.099 1.00 88.19 555 ASN A N 1
ATOM 4116 C CA . ASN A 1 555 ? 4.475 2.964 -18.044 1.00 88.19 555 ASN A CA 1
ATOM 4117 C C . ASN A 1 555 ? 4.561 3.755 -19.364 1.00 88.19 555 ASN A C 1
ATOM 4119 O O . ASN A 1 555 ? 5.316 4.720 -19.451 1.00 88.19 555 ASN A O 1
ATOM 4123 N N . GLN A 1 556 ? 3.808 3.343 -20.390 1.00 89.44 556 GLN A N 1
ATOM 4124 C CA . GLN A 1 556 ? 3.676 4.001 -21.697 1.00 89.44 556 GLN A CA 1
ATOM 4125 C C . GLN A 1 556 ? 4.979 4.137 -22.516 1.00 89.44 556 GLN A C 1
ATOM 4127 O O . GLN A 1 556 ? 4.991 4.795 -23.558 1.00 89.44 556 GLN A O 1
ATOM 4132 N N . LYS A 1 557 ? 6.070 3.467 -22.117 1.00 89.00 557 LYS A N 1
ATOM 4133 C CA . LYS A 1 557 ? 7.353 3.529 -22.835 1.00 89.00 557 LYS A CA 1
ATOM 4134 C C . LYS A 1 557 ? 7.313 2.850 -24.200 1.00 89.00 557 LYS A C 1
ATOM 4136 O O . LYS A 1 557 ? 6.673 1.815 -24.407 1.00 89.00 557 LYS A O 1
ATOM 4141 N N . ARG A 1 558 ? 8.102 3.399 -25.119 1.00 89.75 558 ARG A N 1
ATOM 4142 C CA . ARG A 1 558 ? 8.365 2.905 -26.472 1.00 89.75 558 ARG A CA 1
ATOM 4143 C C . ARG A 1 558 ? 9.482 1.861 -26.512 1.00 89.75 558 ARG A C 1
ATOM 4145 O O . ARG A 1 558 ? 9.434 0.986 -27.376 1.00 89.75 558 ARG A O 1
ATOM 4152 N N . PHE A 1 559 ? 10.453 1.939 -25.602 1.00 91.50 559 PHE A N 1
ATOM 4153 C CA . PHE A 1 559 ? 11.617 1.048 -25.547 1.00 91.50 559 PHE A CA 1
ATOM 4154 C C . PHE A 1 559 ? 11.689 0.253 -24.230 1.00 91.50 559 PHE A C 1
ATOM 4156 O O . PHE A 1 559 ? 11.137 0.657 -23.205 1.00 91.50 559 PHE A O 1
ATOM 4163 N N . ASP A 1 560 ? 12.382 -0.891 -24.257 1.00 90.19 560 ASP A N 1
ATOM 4164 C CA . ASP A 1 560 ? 12.637 -1.703 -23.061 1.00 90.19 560 ASP A CA 1
ATOM 4165 C C . ASP A 1 560 ? 13.857 -1.148 -22.309 1.00 90.19 560 ASP A C 1
ATOM 4167 O O . ASP A 1 560 ? 15.010 -1.425 -22.665 1.00 90.19 560 ASP A O 1
ATOM 4171 N N . ALA A 1 561 ? 13.590 -0.310 -21.303 1.00 90.75 561 ALA A N 1
ATOM 4172 C CA . ALA A 1 561 ? 14.611 0.327 -20.481 1.00 90.75 561 ALA A CA 1
ATOM 4173 C C . ALA A 1 561 ? 14.212 0.413 -18.999 1.00 90.75 561 ALA A C 1
ATOM 4175 O O . ALA A 1 561 ? 13.128 0.889 -18.646 1.00 90.75 561 ALA A O 1
ATOM 4176 N N . SER A 1 562 ? 15.129 0.011 -18.117 1.00 86.56 562 SER A N 1
ATOM 4177 C CA . SER A 1 562 ? 14.940 -0.012 -16.662 1.00 86.56 562 SER A CA 1
ATOM 4178 C C . SER A 1 562 ? 16.211 0.412 -15.933 1.00 86.56 562 SER A C 1
ATOM 4180 O O . SER A 1 562 ? 17.304 -0.001 -16.320 1.00 86.56 562 SER A O 1
ATOM 4182 N N . ILE A 1 563 ? 16.058 1.139 -14.828 1.00 88.31 563 ILE A N 1
ATOM 4183 C CA . ILE A 1 563 ? 17.154 1.481 -13.918 1.00 88.31 563 ILE A CA 1
ATOM 4184 C C . ILE A 1 563 ? 16.845 0.849 -12.567 1.00 88.31 563 ILE A C 1
ATOM 4186 O O . ILE A 1 563 ? 15.734 1.001 -12.060 1.00 88.31 563 ILE A O 1
ATOM 4190 N N . GLN A 1 564 ? 17.798 0.103 -12.016 1.00 82.25 564 GLN A N 1
ATOM 4191 C CA . GLN A 1 564 ? 17.616 -0.669 -10.789 1.00 82.25 564 GLN A CA 1
ATOM 4192 C C . GLN A 1 564 ? 18.722 -0.321 -9.781 1.00 82.25 564 GLN A C 1
ATOM 4194 O O . GLN A 1 564 ? 19.892 -0.285 -10.172 1.00 82.25 564 GLN A O 1
ATOM 4199 N N . PRO A 1 565 ? 18.389 -0.074 -8.500 1.00 78.50 565 PRO A N 1
ATOM 4200 C CA . PRO A 1 565 ? 19.392 0.006 -7.449 1.00 78.50 565 PRO A CA 1
ATOM 4201 C C . PRO A 1 565 ? 20.010 -1.381 -7.256 1.00 78.50 565 PRO A C 1
ATOM 4203 O O . PRO A 1 565 ? 19.311 -2.397 -7.171 1.00 78.50 565 PRO A O 1
ATOM 4206 N N . GLY A 1 566 ? 21.334 -1.426 -7.206 1.00 72.62 566 GLY A N 1
ATOM 4207 C CA . GLY A 1 566 ? 22.083 -2.654 -7.015 1.00 72.62 566 GLY A CA 1
ATOM 4208 C C . GLY A 1 566 ? 23.150 -2.499 -5.949 1.00 72.62 566 GLY A C 1
ATOM 4209 O O . GLY A 1 566 ? 23.673 -1.414 -5.695 1.00 72.62 566 GLY A O 1
ATOM 4210 N N . TYR A 1 567 ? 23.482 -3.633 -5.356 1.00 71.12 567 TYR A N 1
ATOM 4211 C CA . TYR A 1 567 ? 24.483 -3.758 -4.321 1.00 71.12 567 TYR A CA 1
ATOM 4212 C C . TYR A 1 567 ? 25.393 -4.934 -4.661 1.00 71.12 567 TYR A C 1
ATOM 4214 O O . TYR A 1 567 ? 24.935 -6.009 -5.064 1.00 71.12 567 TYR A O 1
ATOM 4222 N N . GLN A 1 568 ? 26.697 -4.726 -4.518 1.00 68.81 568 GLN A N 1
ATOM 4223 C CA . GLN A 1 568 ? 27.702 -5.752 -4.755 1.00 68.81 568 GLN A CA 1
ATOM 4224 C C . GLN A 1 568 ? 28.564 -5.904 -3.506 1.00 68.81 568 GLN A C 1
ATOM 4226 O O . GLN A 1 568 ? 29.175 -4.942 -3.046 1.00 68.81 568 GLN A O 1
ATOM 4231 N N . TYR A 1 569 ? 28.668 -7.132 -3.004 1.00 65.88 569 TYR A N 1
ATOM 4232 C CA . TYR A 1 569 ? 29.717 -7.499 -2.058 1.00 65.88 569 TYR A CA 1
ATOM 4233 C C . TYR A 1 569 ? 30.816 -8.237 -2.819 1.00 65.88 569 TYR A C 1
ATOM 4235 O O . TYR A 1 569 ? 30.565 -9.271 -3.447 1.00 65.88 569 TYR A O 1
ATOM 4243 N N . ALA A 1 570 ? 32.029 -7.688 -2.804 1.00 62.06 570 ALA A N 1
ATOM 4244 C CA . ALA A 1 570 ? 33.214 -8.332 -3.350 1.00 62.06 570 ALA A CA 1
ATOM 4245 C C . ALA A 1 570 ? 34.150 -8.729 -2.210 1.00 62.06 570 ALA A C 1
ATOM 4247 O O . ALA A 1 570 ? 34.521 -7.910 -1.371 1.00 62.06 570 ALA A O 1
ATOM 4248 N N . PHE A 1 571 ? 34.558 -9.994 -2.204 1.00 58.34 571 PHE A N 1
ATOM 4249 C CA . PHE A 1 571 ? 35.428 -10.546 -1.175 1.00 58.34 571 PHE A CA 1
ATOM 4250 C C . PHE A 1 571 ? 36.665 -11.211 -1.779 1.00 58.34 571 PHE A C 1
ATOM 4252 O O . PHE A 1 571 ? 36.630 -11.777 -2.877 1.00 58.34 571 PHE A O 1
ATOM 4259 N N . GLN A 1 572 ? 37.773 -11.129 -1.047 1.00 56.72 572 GLN A N 1
ATOM 4260 C CA . GLN A 1 572 ? 39.029 -11.792 -1.377 1.00 56.72 572 GLN A CA 1
ATOM 4261 C C . GLN A 1 572 ? 39.138 -13.064 -0.536 1.00 56.72 572 GLN A C 1
ATOM 4263 O O . GLN A 1 572 ? 39.097 -12.995 0.687 1.00 56.72 572 GLN A O 1
ATOM 4268 N N . TRP A 1 573 ? 39.292 -14.229 -1.165 1.00 51.12 573 TRP A N 1
ATOM 4269 C CA . TRP A 1 573 ? 39.523 -15.484 -0.429 1.00 51.12 573 TRP A CA 1
ATOM 4270 C C . TRP A 1 573 ? 41.001 -15.775 -0.185 1.00 51.12 573 TRP A C 1
ATOM 4272 O O . TRP A 1 573 ? 41.345 -16.530 0.720 1.00 51.12 573 TRP A O 1
ATOM 4282 N N . HIS A 1 574 ? 41.897 -15.139 -0.938 1.00 49.62 574 HIS A N 1
ATOM 4283 C CA . HIS A 1 574 ? 43.325 -15.329 -0.750 1.00 49.62 574 HIS A CA 1
ATOM 4284 C C . HIS A 1 574 ? 43.844 -14.487 0.428 1.00 49.62 574 HIS A C 1
ATOM 4286 O O . HIS A 1 574 ? 44.131 -13.300 0.261 1.00 49.62 574 HIS A O 1
ATOM 4292 N N . LEU A 1 575 ? 43.999 -15.110 1.604 1.00 52.59 575 LEU A N 1
ATOM 4293 C CA . LEU A 1 575 ? 44.448 -14.480 2.861 1.00 52.59 575 LEU A CA 1
ATOM 4294 C C . LEU A 1 575 ? 45.679 -13.570 2.685 1.00 52.59 575 LEU A C 1
ATOM 4296 O O . LEU A 1 575 ? 45.690 -12.434 3.149 1.00 52.59 575 LEU A O 1
ATOM 4300 N N . ALA A 1 576 ? 46.693 -14.021 1.936 1.00 54.97 576 ALA A N 1
ATOM 4301 C CA . ALA A 1 576 ? 47.919 -13.245 1.701 1.00 54.97 576 ALA A CA 1
ATOM 4302 C C . ALA A 1 576 ? 47.730 -11.979 0.830 1.00 54.97 576 ALA A C 1
ATOM 4304 O O . ALA A 1 576 ? 48.675 -11.215 0.651 1.00 54.97 576 ALA A O 1
ATOM 4305 N N . LEU A 1 577 ? 46.535 -11.761 0.266 1.00 51.53 577 LEU A N 1
ATOM 4306 C CA . LEU A 1 577 ? 46.195 -10.591 -0.551 1.00 51.53 577 LEU A CA 1
ATOM 4307 C C . LEU A 1 577 ? 45.197 -9.644 0.129 1.00 51.53 577 LEU A C 1
ATOM 4309 O O . LEU A 1 577 ? 44.862 -8.620 -0.465 1.00 51.53 577 LEU A O 1
ATOM 4313 N N . TRP A 1 578 ? 44.736 -9.936 1.351 1.00 54.44 578 TRP A N 1
ATOM 4314 C CA . TRP A 1 578 ? 43.792 -9.078 2.085 1.00 54.44 578 TRP A CA 1
ATOM 4315 C C . TRP A 1 578 ? 44.332 -7.654 2.288 1.00 54.44 578 TRP A C 1
ATOM 4317 O O . TRP A 1 578 ? 43.609 -6.685 2.076 1.00 54.44 578 TRP A O 1
ATOM 4327 N N . SER A 1 579 ? 45.632 -7.521 2.567 1.00 53.78 579 SER A N 1
ATOM 4328 C CA . SER A 1 579 ? 46.335 -6.237 2.704 1.00 53.78 579 SER A CA 1
ATOM 4329 C C . SER A 1 579 ? 46.409 -5.399 1.418 1.00 53.78 579 SER A C 1
ATOM 4331 O O . SER A 1 579 ? 46.633 -4.194 1.494 1.00 53.78 579 SER A O 1
ATOM 4333 N N . PHE A 1 580 ? 46.224 -6.009 0.242 1.00 52.66 580 PHE A N 1
ATOM 4334 C CA . PHE A 1 580 ? 46.309 -5.336 -1.063 1.00 52.66 580 PHE A CA 1
ATOM 4335 C C . PHE A 1 580 ? 44.948 -5.197 -1.757 1.00 52.66 580 PHE A C 1
ATOM 4337 O O . PHE A 1 580 ? 44.746 -4.289 -2.561 1.00 52.66 580 PHE A O 1
ATOM 4344 N N . LEU A 1 581 ? 44.015 -6.106 -1.472 1.00 57.62 581 LEU A N 1
ATOM 4345 C CA . LEU A 1 581 ? 42.712 -6.231 -2.118 1.00 57.62 581 LEU A CA 1
ATOM 4346 C C . LEU A 1 581 ? 41.645 -6.558 -1.053 1.00 57.62 581 LEU A C 1
ATOM 4348 O O . LEU A 1 581 ? 41.202 -7.707 -0.991 1.00 57.62 581 LEU A O 1
ATOM 4352 N N . PRO A 1 582 ? 41.222 -5.573 -0.237 1.00 60.72 582 PRO A N 1
ATOM 4353 C CA . PRO A 1 582 ? 40.267 -5.791 0.848 1.00 60.72 582 PRO A CA 1
ATOM 4354 C C . PRO A 1 582 ? 38.883 -6.206 0.343 1.00 60.72 582 PRO A C 1
ATOM 4356 O O . PRO A 1 582 ? 38.569 -6.082 -0.849 1.00 60.72 582 PRO A O 1
ATOM 4359 N N . HIS A 1 583 ? 38.048 -6.655 1.281 1.00 65.31 583 HIS A N 1
ATOM 4360 C CA . HIS A 1 583 ? 36.611 -6.809 1.074 1.00 65.31 583 HIS A CA 1
ATOM 4361 C C . HIS A 1 583 ? 35.974 -5.436 0.830 1.00 65.31 583 HIS A C 1
ATOM 4363 O O . HIS A 1 583 ? 36.316 -4.456 1.499 1.00 65.31 583 HIS A O 1
ATOM 4369 N N . THR A 1 584 ? 35.059 -5.360 -0.136 1.00 67.94 584 THR A N 1
ATOM 4370 C CA . THR A 1 584 ? 34.387 -4.114 -0.511 1.00 67.94 584 THR A CA 1
ATOM 4371 C C . THR A 1 584 ? 32.885 -4.304 -0.653 1.00 67.94 584 THR A C 1
ATOM 4373 O O . THR A 1 584 ? 32.407 -5.233 -1.310 1.00 67.94 584 THR A O 1
ATOM 4376 N N . TYR A 1 585 ? 32.148 -3.375 -0.055 1.00 72.94 585 TYR A N 1
ATOM 4377 C CA . TYR A 1 585 ? 30.740 -3.137 -0.330 1.00 72.94 585 TYR A CA 1
ATOM 4378 C C . T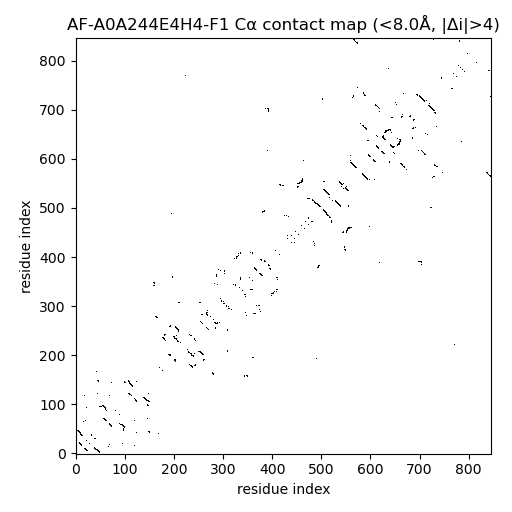YR A 1 585 ? 30.646 -2.024 -1.368 1.00 72.94 585 TYR A C 1
ATOM 4380 O O . TYR A 1 585 ? 31.306 -0.996 -1.234 1.00 72.94 585 TYR A O 1
ATOM 4388 N N . GLU A 1 586 ? 29.845 -2.218 -2.408 1.00 74.88 586 GLU A N 1
ATOM 4389 C CA . GLU A 1 586 ? 29.675 -1.259 -3.500 1.00 74.88 586 GLU A CA 1
ATOM 4390 C C . GLU A 1 586 ? 28.184 -1.018 -3.756 1.00 74.88 586 GLU A C 1
ATOM 4392 O O . GLU A 1 586 ? 27.416 -1.968 -3.938 1.00 74.88 586 GLU A O 1
ATOM 4397 N N . SER A 1 587 ? 27.798 0.257 -3.813 1.00 79.25 587 SER A N 1
ATOM 4398 C CA . SER A 1 587 ? 26.467 0.704 -4.235 1.00 79.25 587 SER A CA 1
ATOM 4399 C C . SER A 1 587 ? 26.529 1.127 -5.700 1.00 79.25 587 SER A C 1
ATOM 4401 O O . SER A 1 587 ? 27.460 1.826 -6.115 1.00 79.25 587 SER A O 1
ATOM 4403 N N . LEU A 1 588 ? 25.560 0.691 -6.505 1.00 84.94 588 LEU A N 1
ATOM 4404 C CA . LEU A 1 588 ? 25.566 0.874 -7.956 1.00 84.94 588 LEU A CA 1
ATOM 4405 C C . LEU A 1 588 ? 24.156 1.054 -8.533 1.00 84.94 588 LEU A C 1
ATOM 4407 O O . LEU A 1 588 ? 23.154 0.700 -7.912 1.00 84.94 588 LEU A O 1
ATOM 4411 N N . LEU A 1 589 ? 24.092 1.571 -9.757 1.00 87.62 589 LEU A N 1
ATOM 4412 C CA . LEU A 1 589 ? 22.904 1.528 -10.607 1.00 87.62 589 LEU A CA 1
ATOM 4413 C C . LEU A 1 589 ? 23.126 0.503 -11.715 1.00 87.62 589 LEU A C 1
ATOM 4415 O O . LEU A 1 589 ? 24.126 0.561 -12.432 1.00 87.62 589 LEU A O 1
ATOM 4419 N N . GLU A 1 590 ? 22.178 -0.411 -11.895 1.00 87.38 590 GLU A N 1
ATOM 4420 C CA . GLU A 1 590 ? 22.102 -1.228 -13.100 1.00 87.38 590 GLU A CA 1
ATOM 4421 C C . GLU A 1 590 ? 21.168 -0.548 -14.108 1.00 87.38 590 GLU A C 1
ATOM 4423 O O . GLU A 1 590 ? 19.967 -0.404 -13.872 1.00 87.38 590 GLU A O 1
ATOM 4428 N N . ILE A 1 591 ? 21.731 -0.090 -15.226 1.00 91.44 591 ILE A N 1
ATOM 4429 C CA . ILE A 1 591 ? 21.085 0.791 -16.204 1.00 91.44 591 ILE A CA 1
ATOM 4430 C C . ILE A 1 591 ? 20.908 0.004 -17.502 1.00 91.44 591 ILE A C 1
ATOM 4432 O O . ILE A 1 591 ? 21.761 0.004 -18.389 1.00 91.44 591 ILE A O 1
ATOM 4436 N N . ARG A 1 592 ? 19.791 -0.716 -17.601 1.00 89.56 592 ARG A N 1
ATOM 4437 C CA . ARG A 1 592 ? 19.491 -1.591 -18.736 1.00 89.56 592 ARG A CA 1
ATOM 4438 C C . ARG A 1 592 ? 18.756 -0.807 -19.815 1.00 89.56 592 ARG A C 1
ATOM 4440 O O . ARG A 1 592 ? 17.638 -0.355 -19.586 1.00 89.56 592 ARG A O 1
ATOM 4447 N N . VAL A 1 593 ? 19.353 -0.719 -21.000 1.00 93.75 593 VAL A N 1
ATOM 4448 C CA . VAL A 1 593 ? 18.689 -0.280 -22.238 1.00 93.75 593 VAL A CA 1
ATOM 4449 C C . VAL A 1 593 ? 18.823 -1.398 -23.265 1.00 93.75 593 VAL A C 1
ATOM 4451 O O . VAL A 1 593 ? 19.935 -1.851 -23.547 1.00 93.75 593 VAL A O 1
ATOM 4454 N N . SER A 1 594 ? 17.696 -1.883 -23.781 1.00 91.62 594 SER A N 1
ATOM 4455 C CA . SER A 1 594 ? 17.649 -2.973 -24.757 1.00 91.62 594 SER A CA 1
ATOM 4456 C C . SER A 1 594 ? 17.884 -2.467 -26.191 1.00 91.62 594 SER A C 1
ATOM 4458 O O . SER A 1 594 ? 17.208 -1.531 -26.613 1.00 91.62 594 SER A O 1
ATOM 4460 N N . PRO A 1 595 ? 18.746 -3.120 -26.997 1.00 89.88 595 PRO A N 1
ATOM 4461 C CA . PRO A 1 595 ? 18.827 -2.914 -28.444 1.00 89.88 595 PRO A CA 1
ATOM 4462 C C . PRO A 1 595 ? 17.652 -3.549 -29.203 1.00 89.88 595 PRO A C 1
ATOM 4464 O O . PRO A 1 595 ? 17.587 -3.432 -30.425 1.00 89.88 595 PRO A O 1
ATOM 4467 N N . LEU A 1 596 ? 16.749 -4.249 -28.507 1.00 90.56 596 LEU A N 1
ATOM 4468 C CA . LEU A 1 596 ? 15.591 -4.940 -29.069 1.00 90.56 596 LEU A CA 1
ATOM 4469 C C . LEU A 1 596 ? 14.280 -4.380 -28.504 1.00 90.56 596 LEU A C 1
ATOM 4471 O O . LEU A 1 596 ? 14.198 -4.073 -27.312 1.00 90.56 596 LEU A O 1
ATOM 4475 N N . ARG A 1 597 ? 13.242 -4.330 -29.340 1.00 90.56 597 ARG A N 1
ATOM 4476 C CA . ARG A 1 597 ? 11.850 -4.033 -28.961 1.00 90.56 597 ARG A CA 1
ATOM 4477 C C . ARG A 1 597 ? 10.943 -5.209 -29.328 1.00 90.56 597 ARG A C 1
ATOM 4479 O O . ARG A 1 597 ? 11.266 -5.962 -30.244 1.00 90.56 597 ARG A O 1
ATOM 4486 N N . PHE A 1 598 ? 9.825 -5.367 -28.627 1.00 90.25 598 PHE A N 1
ATOM 4487 C CA . PHE A 1 598 ? 8.823 -6.379 -28.964 1.00 90.25 598 PHE A CA 1
ATOM 4488 C C . PHE A 1 598 ? 7.913 -5.870 -30.089 1.00 90.25 598 PHE A C 1
ATOM 4490 O O . PHE A 1 598 ? 7.429 -4.738 -30.033 1.00 90.25 598 PHE A O 1
ATOM 4497 N N . ASP A 1 599 ? 7.687 -6.692 -31.111 1.00 90.19 599 ASP A N 1
ATOM 4498 C CA . ASP A 1 599 ? 6.732 -6.431 -32.185 1.00 90.19 599 ASP A CA 1
ATOM 4499 C C . ASP A 1 599 ? 5.471 -7.279 -31.970 1.00 90.19 599 ASP A C 1
ATOM 4501 O O . ASP A 1 599 ? 5.511 -8.511 -31.952 1.00 90.19 599 ASP A O 1
ATOM 4505 N N . VAL A 1 600 ? 4.336 -6.600 -31.790 1.00 85.69 600 VAL A N 1
ATOM 4506 C CA . VAL A 1 600 ? 3.035 -7.218 -31.491 1.00 85.69 600 VAL A CA 1
ATOM 4507 C C . VAL A 1 600 ? 2.454 -7.954 -32.705 1.00 85.69 600 VAL A C 1
ATOM 4509 O O . VAL A 1 600 ? 1.746 -8.949 -32.535 1.00 85.69 600 VAL A O 1
ATOM 4512 N N . ALA A 1 601 ? 2.755 -7.501 -33.926 1.00 88.69 601 ALA A N 1
ATOM 4513 C CA . ALA A 1 601 ? 2.234 -8.095 -35.152 1.00 88.69 601 ALA A CA 1
ATOM 4514 C C . ALA A 1 601 ? 2.969 -9.397 -35.498 1.00 88.69 601 ALA A C 1
ATOM 4516 O O . ALA A 1 601 ? 2.326 -10.389 -35.842 1.00 88.69 601 ALA A O 1
ATOM 4517 N N . THR A 1 602 ? 4.300 -9.423 -35.358 1.00 91.00 602 THR A N 1
ATOM 4518 C CA . THR A 1 602 ? 5.108 -10.635 -35.597 1.00 91.00 602 THR A CA 1
ATOM 4519 C C . THR A 1 602 ? 5.283 -11.516 -34.359 1.00 91.00 602 THR A C 1
ATOM 4521 O O . THR A 1 602 ? 5.757 -12.643 -34.489 1.00 91.00 602 THR A O 1
ATOM 4524 N N . ARG A 1 603 ? 4.888 -11.030 -33.171 1.00 88.56 603 ARG A N 1
ATOM 4525 C CA . ARG A 1 603 ? 5.048 -11.689 -31.858 1.00 88.56 603 ARG A CA 1
ATOM 4526 C C . ARG A 1 603 ? 6.505 -12.056 -31.557 1.00 88.56 603 ARG A C 1
ATOM 4528 O O . ARG A 1 603 ? 6.797 -13.146 -31.069 1.00 88.56 603 ARG A O 1
ATOM 4535 N N . SER A 1 604 ? 7.434 -11.166 -31.897 1.00 90.19 604 SER A N 1
ATOM 4536 C CA . SER A 1 604 ? 8.870 -11.429 -31.793 1.00 90.19 604 SER A CA 1
ATOM 4537 C C . SER A 1 604 ? 9.667 -10.186 -31.404 1.00 90.19 604 SER A C 1
ATOM 4539 O O . SER A 1 604 ? 9.229 -9.052 -31.585 1.00 90.19 604 SER A O 1
ATOM 4541 N N . TYR A 1 605 ? 10.864 -10.398 -30.857 1.00 89.88 605 TYR A N 1
ATOM 4542 C CA . TYR A 1 605 ? 11.807 -9.315 -30.596 1.00 89.88 605 TYR A CA 1
ATOM 4543 C C . TYR A 1 605 ? 12.545 -8.931 -31.883 1.00 89.88 605 TYR A C 1
ATOM 4545 O O . TYR A 1 605 ? 13.166 -9.777 -32.528 1.00 89.88 605 TYR A O 1
ATOM 4553 N N . VAL A 1 606 ? 12.503 -7.646 -32.227 1.00 92.44 606 VAL A N 1
ATOM 4554 C CA . VAL A 1 606 ? 13.142 -7.047 -33.408 1.00 92.44 606 VAL A CA 1
ATOM 4555 C C . VAL A 1 606 ? 14.116 -5.944 -32.989 1.00 92.44 606 VAL A C 1
ATOM 4557 O O . VAL A 1 606 ? 14.103 -5.504 -31.839 1.00 92.44 606 VAL A O 1
ATOM 4560 N N . SER A 1 607 ? 14.957 -5.475 -33.916 1.00 92.12 607 SER A N 1
ATOM 4561 C CA . SER A 1 607 ? 15.829 -4.312 -33.690 1.00 92.12 607 SER A CA 1
ATOM 4562 C C . SER A 1 607 ? 15.031 -3.110 -33.166 1.00 92.12 607 SER A C 1
ATOM 4564 O O . SER A 1 607 ? 13.980 -2.760 -33.703 1.00 92.12 607 SER A O 1
ATOM 4566 N N . ALA A 1 608 ? 15.539 -2.464 -32.116 1.00 91.75 608 ALA A N 1
ATOM 4567 C CA . ALA A 1 608 ? 15.055 -1.164 -31.659 1.00 91.75 608 ALA A CA 1
ATOM 4568 C C . ALA A 1 608 ? 15.630 0.001 -32.486 1.00 91.75 608 ALA A C 1
ATOM 4570 O O . ALA A 1 608 ? 15.165 1.127 -32.334 1.00 91.75 608 ALA A O 1
ATOM 4571 N N . ASP A 1 609 ? 16.617 -0.275 -33.346 1.00 92.31 609 ASP A N 1
ATOM 4572 C CA . ASP A 1 609 ? 17.332 0.680 -34.207 1.00 92.31 609 ASP A CA 1
ATOM 4573 C C . ASP A 1 609 ? 18.100 1.762 -33.423 1.00 92.31 609 ASP A C 1
ATOM 4575 O O . ASP A 1 609 ? 18.438 2.822 -33.947 1.00 92.31 609 ASP A O 1
ATOM 4579 N N . LEU A 1 610 ? 18.413 1.471 -32.157 1.00 92.50 610 LEU A N 1
ATOM 4580 C CA . LEU A 1 610 ? 19.173 2.331 -31.253 1.00 92.50 610 LEU A CA 1
ATOM 4581 C C . LEU A 1 610 ? 20.681 2.234 -31.518 1.00 92.50 610 LEU A C 1
ATOM 4583 O O . LEU A 1 610 ? 21.249 1.145 -31.596 1.00 92.50 610 LEU A O 1
ATOM 4587 N N . ARG A 1 611 ? 21.342 3.391 -31.578 1.00 92.00 611 ARG A N 1
ATOM 4588 C CA . ARG A 1 611 ? 22.802 3.541 -31.672 1.00 92.00 611 ARG A CA 1
ATOM 4589 C C . ARG A 1 611 ? 23.449 3.834 -30.323 1.00 92.00 611 ARG A C 1
ATOM 4591 O O . ARG A 1 611 ? 24.549 3.364 -30.054 1.00 92.00 611 ARG A O 1
ATOM 4598 N N . ALA A 1 612 ? 22.777 4.633 -29.503 1.00 94.81 612 ALA A N 1
ATOM 4599 C CA . ALA A 1 612 ? 23.214 5.016 -28.169 1.00 94.81 612 ALA A CA 1
ATOM 4600 C C . ALA A 1 612 ? 22.008 5.446 -27.323 1.00 94.81 612 ALA A C 1
ATOM 4602 O O . ALA A 1 612 ? 20.932 5.740 -27.851 1.00 94.81 612 ALA A O 1
ATOM 4603 N N . ALA A 1 613 ? 22.212 5.523 -26.012 1.00 95.81 613 ALA A N 1
ATOM 4604 C CA . ALA A 1 613 ? 21.305 6.198 -25.091 1.00 95.81 613 ALA A CA 1
ATOM 4605 C C . ALA A 1 613 ? 22.115 7.084 -24.136 1.00 95.81 613 ALA A C 1
ATOM 4607 O O . ALA A 1 613 ? 23.229 6.720 -23.769 1.00 95.81 613 ALA A O 1
ATOM 4608 N N . ARG A 1 614 ? 21.578 8.230 -23.715 1.00 96.88 614 ARG A N 1
ATOM 4609 C CA . ARG A 1 614 ? 22.188 9.106 -22.704 1.00 96.88 614 ARG A CA 1
ATOM 4610 C C . ARG A 1 614 ? 21.244 9.227 -21.516 1.00 96.88 614 ARG A C 1
ATOM 4612 O O . ARG A 1 614 ? 20.090 9.604 -21.683 1.00 96.88 614 ARG A O 1
ATOM 4619 N N . VAL A 1 615 ? 21.729 8.883 -20.327 1.00 97.25 615 VAL A N 1
ATOM 4620 C CA . VAL A 1 615 ? 20.925 8.808 -19.102 1.00 97.25 615 VAL A CA 1
ATOM 4621 C C . VAL A 1 615 ? 21.349 9.910 -18.138 1.00 97.25 615 VAL A C 1
ATOM 4623 O O . VAL A 1 615 ? 22.533 10.055 -17.838 1.00 97.25 615 VAL A O 1
ATOM 4626 N N . LYS A 1 616 ? 20.383 10.692 -17.656 1.00 95.50 616 LYS A N 1
ATOM 4627 C CA . LYS A 1 616 ? 20.566 11.806 -16.711 1.00 95.50 616 LYS A CA 1
ATOM 4628 C C . LYS A 1 616 ? 19.678 11.589 -15.489 1.00 95.50 616 LYS A C 1
ATOM 4630 O O . LYS A 1 616 ? 18.577 11.069 -15.639 1.00 95.50 616 LYS A O 1
ATOM 4635 N N . GLY A 1 617 ? 20.124 11.997 -14.307 1.00 94.31 617 GLY A N 1
ATOM 4636 C CA . GLY A 1 617 ? 19.365 11.885 -13.056 1.00 94.31 617 GLY A CA 1
ATOM 4637 C C . GLY A 1 617 ? 20.286 11.806 -11.833 1.00 94.31 617 GLY A C 1
ATOM 4638 O O . GLY A 1 617 ? 21.506 11.929 -11.994 1.00 94.31 617 GLY A O 1
ATOM 4639 N N . PRO A 1 618 ? 19.740 11.587 -10.626 1.00 92.50 618 PRO A N 1
ATOM 4640 C CA . PRO A 1 618 ? 20.514 11.578 -9.387 1.00 92.50 618 PRO A CA 1
ATOM 4641 C C . PRO A 1 618 ? 21.653 10.549 -9.397 1.00 92.50 618 PRO A C 1
ATOM 4643 O O . PRO A 1 618 ? 21.503 9.437 -9.895 1.00 92.50 618 PRO A O 1
ATOM 4646 N N . GLY A 1 619 ? 22.824 10.930 -8.883 1.00 90.25 619 GLY A N 1
ATOM 4647 C CA . GLY A 1 619 ? 24.023 10.080 -8.865 1.00 90.25 619 GLY A CA 1
ATOM 4648 C C . GLY A 1 619 ? 24.751 9.905 -10.209 1.00 90.25 619 GLY A C 1
ATOM 4649 O O . GLY A 1 619 ? 25.849 9.353 -10.226 1.00 90.25 619 GLY A O 1
ATOM 4650 N N . LEU A 1 620 ? 24.199 10.387 -11.329 1.00 93.56 620 LEU A N 1
ATOM 4651 C CA . LEU A 1 620 ? 24.845 10.342 -12.647 1.00 93.56 620 LEU A CA 1
ATOM 4652 C C . LEU A 1 620 ? 25.559 11.666 -12.988 1.00 93.56 620 LEU A C 1
ATOM 4654 O O . LEU A 1 620 ? 25.227 12.710 -12.423 1.00 93.56 620 LEU A O 1
ATOM 4658 N N . PRO A 1 621 ? 26.517 11.667 -13.941 1.00 91.94 621 PRO A N 1
ATOM 4659 C CA . PRO A 1 621 ? 27.126 12.899 -14.440 1.00 91.94 621 PRO A CA 1
ATOM 4660 C C . PRO A 1 621 ? 26.069 13.874 -14.976 1.00 91.94 621 PRO A C 1
ATOM 4662 O O . PRO A 1 621 ? 25.159 13.466 -15.698 1.00 91.94 621 PRO A O 1
ATOM 4665 N N . SER A 1 622 ? 26.219 15.172 -14.700 1.00 89.56 622 SER A N 1
ATOM 4666 C CA . SER A 1 622 ? 25.254 16.208 -15.114 1.00 89.56 622 SER A CA 1
ATOM 4667 C C . SER A 1 622 ? 25.102 16.338 -16.638 1.00 89.56 622 SER A C 1
ATOM 4669 O O . SER A 1 622 ? 24.012 16.625 -17.133 1.00 89.56 622 SER A O 1
ATOM 4671 N N . ALA A 1 623 ? 26.166 16.060 -17.398 1.00 91.62 623 ALA A N 1
ATOM 4672 C CA . ALA A 1 623 ? 26.127 15.966 -18.860 1.00 91.62 623 ALA A CA 1
ATOM 4673 C C . ALA A 1 623 ? 25.359 14.724 -19.373 1.00 91.62 623 ALA A C 1
ATOM 4675 O O . ALA A 1 623 ? 24.887 14.706 -20.513 1.00 91.62 623 ALA A O 1
ATOM 4676 N N . GLY A 1 624 ? 25.185 13.713 -18.519 1.00 94.19 624 GLY A N 1
ATOM 4677 C CA . GLY A 1 624 ? 24.565 12.424 -18.801 1.00 94.19 624 GLY A CA 1
ATOM 4678 C C . GLY A 1 624 ? 25.581 11.305 -19.041 1.00 94.19 624 GLY A C 1
ATOM 4679 O O . GLY A 1 624 ? 26.588 11.485 -19.725 1.00 94.19 624 GLY A O 1
ATOM 4680 N N . LEU A 1 625 ? 25.285 10.120 -18.509 1.00 96.31 625 LEU A N 1
ATOM 4681 C CA . LEU A 1 625 ? 26.022 8.893 -18.796 1.00 96.31 625 LEU A CA 1
ATOM 4682 C C . LEU A 1 625 ? 25.614 8.366 -20.175 1.00 96.31 625 LEU A C 1
ATOM 4684 O O . LEU A 1 625 ? 24.440 8.068 -20.398 1.00 96.31 625 LEU A O 1
ATOM 4688 N N . VAL A 1 626 ? 26.563 8.223 -21.098 1.00 96.25 626 VAL A N 1
ATOM 4689 C CA . VAL A 1 626 ? 26.297 7.649 -22.424 1.00 96.25 626 VAL A CA 1
ATOM 4690 C C . VAL A 1 626 ? 26.474 6.139 -22.374 1.00 96.25 626 VAL A C 1
ATOM 4692 O O . VAL A 1 626 ? 27.488 5.648 -21.884 1.00 96.25 626 VAL A O 1
ATOM 4695 N N . LEU A 1 627 ? 25.511 5.406 -22.925 1.00 96.25 627 LEU A N 1
ATOM 4696 C CA . LEU A 1 627 ? 25.512 3.960 -23.106 1.00 96.25 627 LEU A CA 1
ATOM 4697 C C . LEU A 1 627 ? 25.546 3.627 -24.601 1.00 96.25 627 LEU A C 1
ATOM 4699 O O . LEU A 1 627 ? 24.950 4.333 -25.416 1.00 96.25 627 LEU A O 1
ATOM 4703 N N . SER A 1 628 ? 26.195 2.523 -24.964 1.00 94.56 628 SER A N 1
ATOM 4704 C CA . SER A 1 628 ? 26.281 2.061 -26.358 1.00 94.56 628 SER A CA 1
ATOM 4705 C C . SER A 1 628 ? 26.232 0.530 -26.460 1.00 94.56 628 SER A C 1
ATOM 4707 O O . SER A 1 628 ? 26.488 -0.148 -25.457 1.00 94.56 628 SER A O 1
ATOM 4709 N N . PRO A 1 629 ? 25.942 -0.026 -27.653 1.00 92.25 629 PRO A N 1
ATOM 4710 C CA . PRO A 1 629 ? 26.175 -1.431 -27.958 1.00 92.25 629 PRO A CA 1
ATOM 4711 C C . PRO A 1 629 ? 27.583 -1.895 -27.565 1.00 92.25 629 PRO A C 1
ATOM 4713 O O . PRO A 1 629 ? 28.550 -1.128 -27.563 1.00 92.25 629 PRO A O 1
ATOM 4716 N N . THR A 1 630 ? 27.711 -3.183 -27.277 1.00 86.81 630 THR A N 1
ATOM 4717 C CA . THR A 1 630 ? 28.977 -3.804 -26.887 1.00 86.81 630 THR A CA 1
ATOM 4718 C C . THR A 1 630 ? 29.388 -4.887 -27.873 1.00 86.81 630 THR A C 1
ATOM 4720 O O . THR A 1 630 ? 28.557 -5.647 -28.366 1.00 86.81 630 THR A O 1
ATOM 4723 N N . THR A 1 631 ? 30.684 -4.933 -28.176 1.00 85.06 631 THR A N 1
ATOM 4724 C CA . THR A 1 631 ? 31.319 -5.952 -29.025 1.00 85.06 631 THR A CA 1
ATOM 4725 C C . THR A 1 631 ? 32.026 -7.034 -28.205 1.00 85.06 631 THR A C 1
ATOM 4727 O O . THR A 1 631 ? 32.660 -7.923 -28.773 1.00 85.06 631 THR A O 1
ATOM 4730 N N . ALA A 1 632 ? 31.942 -6.980 -26.870 1.00 77.06 632 ALA A N 1
ATOM 4731 C CA . ALA A 1 632 ? 32.642 -7.912 -25.996 1.00 77.06 632 ALA A CA 1
ATOM 4732 C C . ALA A 1 632 ? 31.979 -9.308 -25.978 1.00 77.06 632 ALA A C 1
ATOM 4734 O O . ALA A 1 632 ? 30.777 -9.416 -25.716 1.00 77.06 632 ALA A O 1
ATOM 4735 N N . PRO A 1 633 ? 32.740 -10.403 -26.180 1.00 63.47 633 PRO A N 1
ATOM 4736 C CA . PRO A 1 633 ? 32.208 -11.758 -26.063 1.00 63.47 633 PRO A CA 1
ATOM 4737 C C . PRO A 1 633 ? 31.643 -12.029 -24.663 1.00 63.47 633 PRO A C 1
ATOM 4739 O O . PRO A 1 633 ? 32.315 -11.795 -23.660 1.00 63.47 633 PRO A O 1
ATOM 4742 N N . GLY A 1 634 ? 30.417 -12.553 -24.596 1.00 55.59 634 GLY A N 1
ATOM 4743 C CA . GLY A 1 634 ? 29.730 -12.823 -23.328 1.00 55.59 634 GLY A CA 1
ATOM 4744 C C . GLY A 1 634 ? 29.110 -11.593 -22.657 1.00 55.59 634 GLY A C 1
ATOM 4745 O O . GLY A 1 634 ? 28.629 -11.706 -21.533 1.00 55.59 634 GLY A O 1
ATOM 4746 N N . ALA A 1 635 ? 29.093 -10.431 -23.315 1.00 57.28 635 ALA A N 1
ATOM 4747 C CA . ALA A 1 635 ? 28.291 -9.308 -22.850 1.00 57.28 635 ALA A CA 1
ATOM 4748 C C . ALA A 1 635 ? 26.787 -9.632 -22.886 1.00 57.28 635 ALA A C 1
ATOM 4750 O O . ALA A 1 635 ? 26.303 -10.326 -23.784 1.00 57.28 635 ALA A O 1
ATOM 4751 N N . GLY A 1 636 ? 26.046 -9.114 -21.904 1.00 63.66 636 GLY A N 1
ATOM 4752 C CA . GLY A 1 636 ? 24.592 -9.259 -21.847 1.00 63.66 636 GLY A CA 1
ATOM 4753 C C . GLY A 1 636 ? 23.869 -8.506 -22.972 1.00 63.66 636 GLY A C 1
ATOM 4754 O O . GLY A 1 636 ? 24.443 -7.681 -23.677 1.00 63.66 636 GLY A O 1
ATOM 4755 N N . ARG A 1 637 ? 22.559 -8.744 -23.105 1.00 78.81 637 ARG A N 1
ATOM 4756 C CA . ARG A 1 637 ? 21.701 -8.162 -24.159 1.00 78.81 637 ARG A CA 1
ATOM 4757 C C . ARG A 1 637 ? 21.428 -6.650 -24.043 1.00 78.81 637 ARG A C 1
ATOM 4759 O O . ARG A 1 637 ? 20.459 -6.185 -24.629 1.00 78.81 637 ARG A O 1
ATOM 4766 N N . PHE A 1 638 ? 22.187 -5.900 -23.252 1.00 88.25 638 PHE A N 1
ATOM 4767 C CA . PHE A 1 638 ? 21.908 -4.498 -22.920 1.00 88.25 638 PHE A CA 1
ATOM 4768 C C . PHE A 1 638 ? 23.093 -3.601 -23.279 1.00 88.25 638 PHE A C 1
ATOM 4770 O O . PHE A 1 638 ? 24.236 -4.056 -23.308 1.00 88.25 638 PHE A O 1
ATOM 4777 N N . PHE A 1 639 ? 22.828 -2.317 -23.522 1.00 93.25 639 PHE A N 1
ATOM 4778 C CA . PHE A 1 639 ? 23.890 -1.324 -23.667 1.00 93.25 639 PHE A CA 1
ATOM 4779 C C . PHE A 1 639 ? 24.711 -1.186 -22.383 1.00 93.25 639 PHE A C 1
ATOM 4781 O O . PHE A 1 639 ? 24.211 -1.368 -21.274 1.00 93.25 639 PHE A O 1
ATOM 4788 N N . THR A 1 640 ? 25.979 -0.830 -22.549 1.00 92.81 640 THR A N 1
ATOM 4789 C CA . THR A 1 640 ? 26.959 -0.690 -21.467 1.00 92.81 640 THR A CA 1
ATOM 4790 C C . THR A 1 640 ? 27.551 0.725 -21.468 1.00 92.81 640 THR A C 1
ATOM 4792 O O . THR A 1 640 ? 27.513 1.391 -22.514 1.00 92.81 640 THR A O 1
ATOM 4795 N N . PRO A 1 641 ? 28.085 1.222 -20.332 1.00 93.69 641 PRO A N 1
ATOM 4796 C CA . PRO A 1 641 ? 28.633 2.574 -20.250 1.00 93.69 641 PRO A CA 1
ATOM 4797 C C . PRO A 1 641 ? 29.718 2.834 -21.297 1.00 93.69 641 PRO A C 1
ATOM 4799 O O . PRO A 1 641 ? 30.591 2.005 -21.553 1.00 93.69 641 PRO A O 1
ATOM 4802 N N . HIS A 1 642 ? 29.675 4.004 -21.921 1.00 93.81 642 HIS A N 1
ATOM 4803 C CA . HIS A 1 642 ? 30.578 4.412 -22.993 1.00 93.81 642 HIS A CA 1
ATOM 4804 C C . HIS A 1 642 ? 31.462 5.577 -22.546 1.00 93.81 642 HIS A C 1
ATOM 4806 O O . HIS A 1 642 ? 32.684 5.431 -22.519 1.00 93.81 642 HIS A O 1
ATOM 4812 N N . ASN A 1 643 ? 30.848 6.702 -22.159 1.00 93.00 643 ASN A N 1
ATOM 4813 C CA . ASN A 1 643 ? 31.511 7.901 -21.643 1.00 93.00 643 ASN A CA 1
ATOM 4814 C C . ASN A 1 643 ? 30.649 8.599 -20.568 1.00 93.00 643 ASN A C 1
ATOM 4816 O O . ASN A 1 643 ? 29.451 8.336 -20.453 1.00 93.00 643 ASN A O 1
ATOM 4820 N N . LYS A 1 644 ? 31.275 9.508 -19.807 1.00 92.12 644 LYS A N 1
ATOM 4821 C CA . LYS A 1 644 ? 30.626 10.399 -18.820 1.00 92.12 644 LYS A CA 1
ATOM 4822 C C . LYS A 1 644 ? 30.537 11.860 -19.277 1.00 92.12 644 LYS A C 1
ATOM 4824 O O . LYS A 1 644 ? 30.008 12.695 -18.553 1.00 92.12 644 LYS A O 1
ATOM 4829 N N . THR A 1 645 ? 31.071 12.176 -20.457 1.00 91.88 645 THR A N 1
ATOM 4830 C CA . THR A 1 645 ? 31.092 13.537 -21.015 1.00 91.88 645 THR A CA 1
ATOM 4831 C C . THR A 1 645 ? 29.741 13.952 -21.597 1.00 91.88 645 THR A C 1
ATOM 4833 O O . THR A 1 645 ? 29.565 15.111 -21.960 1.00 91.88 645 THR A O 1
ATOM 4836 N N . GLY A 1 646 ? 28.792 13.017 -21.716 1.00 92.62 646 GLY A N 1
ATOM 4837 C CA . GLY A 1 646 ? 27.514 13.237 -22.386 1.00 92.62 646 GLY A CA 1
ATOM 4838 C C . GLY A 1 646 ? 27.631 13.290 -23.911 1.00 92.62 646 GLY A C 1
ATOM 4839 O O . GLY A 1 646 ? 26.636 13.557 -24.583 1.00 92.62 646 GLY A O 1
ATOM 4840 N N . GLU A 1 647 ? 28.814 13.057 -24.481 1.00 91.62 647 GLU A N 1
ATOM 4841 C CA . GLU A 1 647 ? 29.065 13.230 -25.911 1.00 91.62 647 GLU A CA 1
ATOM 4842 C C . GLU A 1 647 ? 28.504 12.061 -26.735 1.00 91.62 647 GLU A C 1
ATOM 4844 O O . GLU A 1 647 ? 28.771 10.892 -26.447 1.00 91.62 647 GLU A O 1
ATOM 4849 N N . ILE A 1 648 ? 27.747 12.385 -27.786 1.00 91.88 648 ILE A N 1
ATOM 4850 C CA . ILE A 1 648 ? 27.201 11.426 -28.751 1.00 91.88 648 ILE A CA 1
ATOM 4851 C C . ILE A 1 648 ? 27.916 11.635 -30.083 1.00 91.88 648 ILE A C 1
ATOM 4853 O O . ILE A 1 648 ? 27.740 12.663 -30.735 1.00 91.88 648 ILE A O 1
ATOM 4857 N N . THR A 1 649 ? 28.721 10.657 -30.488 1.00 86.50 649 THR A N 1
ATOM 4858 C CA . THR A 1 649 ? 29.504 10.729 -31.725 1.00 86.50 649 THR A CA 1
ATOM 4859 C C . THR A 1 649 ? 28.624 10.463 -32.952 1.00 86.50 649 THR A C 1
ATOM 4861 O O . THR A 1 649 ? 27.743 9.598 -32.939 1.00 86.50 649 THR A O 1
ATOM 4864 N N . ALA A 1 650 ? 28.887 11.181 -34.047 1.00 73.06 650 ALA A N 1
ATOM 4865 C CA . ALA A 1 650 ? 28.239 10.963 -35.338 1.00 73.06 650 ALA A CA 1
ATOM 4866 C C . ALA A 1 650 ? 28.804 9.705 -36.029 1.00 73.06 650 ALA A C 1
ATOM 4868 O O . ALA A 1 650 ? 29.739 9.774 -36.822 1.00 73.06 650 ALA A O 1
ATOM 4869 N N . GLY A 1 651 ? 28.251 8.537 -35.702 1.00 75.75 651 GLY A N 1
ATOM 4870 C CA . GLY A 1 651 ? 28.674 7.246 -36.252 1.00 75.75 651 GLY A CA 1
ATOM 4871 C C . GLY A 1 651 ? 28.342 6.090 -35.313 1.00 75.75 651 GLY A C 1
ATOM 4872 O O . GLY A 1 651 ? 27.849 6.312 -34.209 1.00 75.75 651 GLY A O 1
ATOM 4873 N N . SER A 1 652 ? 28.588 4.849 -35.746 1.00 78.38 652 SER A N 1
ATOM 4874 C CA . SER A 1 652 ? 28.348 3.663 -34.909 1.00 78.38 652 SER A CA 1
ATOM 4875 C C . SER A 1 652 ? 29.152 3.746 -33.608 1.00 78.38 652 SER A C 1
ATOM 4877 O O . SER A 1 652 ? 30.380 3.824 -33.641 1.00 78.38 652 SER A O 1
ATOM 4879 N N . MET A 1 653 ? 28.462 3.731 -32.467 1.00 87.94 653 MET A N 1
ATOM 4880 C CA . MET A 1 653 ? 29.088 3.737 -31.147 1.00 87.94 653 MET A CA 1
ATOM 4881 C C . MET A 1 653 ? 29.121 2.308 -30.613 1.00 87.94 653 MET A C 1
ATOM 4883 O O . MET A 1 653 ? 28.084 1.660 -30.506 1.00 87.94 653 MET A O 1
ATOM 4887 N N . THR A 1 654 ? 30.304 1.821 -30.250 1.00 90.69 654 THR A N 1
ATOM 4888 C CA . THR A 1 654 ? 30.477 0.513 -29.604 1.00 90.69 654 THR A CA 1
ATOM 4889 C C . THR A 1 654 ? 31.537 0.579 -28.514 1.00 90.69 654 THR A C 1
ATOM 4891 O O . THR A 1 654 ? 32.422 1.430 -28.570 1.00 90.69 654 THR A O 1
ATOM 4894 N N . ASN A 1 655 ? 31.498 -0.340 -27.552 1.00 89.94 655 ASN A N 1
ATOM 4895 C CA . ASN A 1 655 ? 32.543 -0.487 -26.536 1.00 89.94 655 ASN A CA 1
ATOM 4896 C C . ASN A 1 655 ? 32.816 -1.967 -26.191 1.00 89.94 655 ASN A C 1
ATOM 4898 O O . ASN A 1 655 ? 32.101 -2.857 -26.640 1.00 89.94 655 ASN A O 1
ATOM 4902 N N . ALA A 1 656 ? 33.849 -2.223 -25.382 1.00 86.25 656 ALA A N 1
ATOM 4903 C CA . ALA A 1 656 ? 34.297 -3.569 -25.006 1.00 86.25 656 ALA A CA 1
ATOM 4904 C C . ALA A 1 656 ? 33.933 -3.984 -23.558 1.00 86.25 656 ALA A C 1
ATOM 4906 O O . ALA A 1 656 ? 34.562 -4.881 -22.997 1.00 86.25 656 ALA A O 1
ATOM 4907 N N . ARG A 1 657 ? 32.940 -3.344 -22.922 1.00 82.50 657 ARG A N 1
ATOM 4908 C CA . ARG A 1 657 ? 32.450 -3.726 -21.582 1.00 82.50 657 ARG A CA 1
ATOM 4909 C C . ARG A 1 657 ? 31.351 -4.766 -21.680 1.00 82.50 657 ARG A C 1
ATOM 4911 O O . ARG A 1 657 ? 30.560 -4.764 -22.616 1.00 82.50 657 ARG A O 1
ATOM 4918 N N . THR A 1 658 ? 31.248 -5.613 -20.666 1.00 77.88 658 THR A N 1
ATOM 4919 C CA . THR A 1 658 ? 30.272 -6.710 -20.625 1.00 77.88 658 THR A CA 1
ATOM 4920 C C . THR A 1 658 ? 29.027 -6.415 -19.784 1.00 77.88 658 THR A C 1
ATOM 4922 O O . THR A 1 658 ? 28.137 -7.261 -19.728 1.00 77.88 658 THR A O 1
ATOM 4925 N N . ARG A 1 659 ? 28.951 -5.253 -19.108 1.00 79.75 659 ARG A N 1
ATOM 4926 C CA . ARG A 1 659 ? 28.012 -5.016 -17.993 1.00 79.75 659 ARG A CA 1
ATOM 4927 C C . ARG A 1 659 ? 27.270 -3.672 -18.077 1.00 79.75 659 ARG A C 1
ATOM 4929 O O . ARG A 1 659 ? 27.925 -2.658 -18.310 1.00 79.75 659 ARG A O 1
ATOM 4936 N N . PRO A 1 660 ? 25.950 -3.631 -17.819 1.00 84.38 660 PRO A N 1
ATOM 4937 C CA . PRO A 1 660 ? 25.147 -2.405 -17.784 1.00 84.38 660 PRO A CA 1
ATOM 4938 C C . PRO A 1 660 ? 25.170 -1.749 -16.385 1.00 84.38 660 PRO A C 1
ATOM 4940 O O . PRO A 1 660 ? 24.123 -1.476 -15.808 1.00 84.38 660 PRO A O 1
ATOM 4943 N N . ILE A 1 661 ? 26.352 -1.570 -15.785 1.00 87.25 661 ILE A N 1
ATOM 4944 C CA . ILE A 1 661 ? 26.512 -1.162 -14.374 1.00 87.25 661 ILE A CA 1
ATOM 4945 C C . ILE A 1 661 ? 27.257 0.170 -14.271 1.00 87.25 661 ILE A C 1
ATOM 4947 O O . ILE A 1 661 ? 28.293 0.336 -14.906 1.00 87.25 661 ILE A O 1
ATOM 4951 N N . PHE A 1 662 ? 26.763 1.068 -13.417 1.00 90.31 662 PHE A N 1
ATOM 4952 C CA . PHE A 1 662 ? 27.441 2.295 -13.009 1.00 90.31 662 PHE A CA 1
ATOM 4953 C C . PHE A 1 662 ? 27.645 2.319 -11.487 1.00 90.31 662 PHE A C 1
ATOM 4955 O O . PHE A 1 662 ? 26.678 2.320 -10.724 1.00 90.31 662 PHE A O 1
ATOM 4962 N N . TYR A 1 663 ? 28.898 2.317 -11.037 1.00 88.12 663 TYR A N 1
ATOM 4963 C CA . TYR A 1 663 ? 29.274 2.307 -9.623 1.00 88.12 663 TYR A CA 1
ATOM 4964 C C . TYR A 1 663 ? 29.202 3.715 -9.014 1.00 88.12 663 TYR A C 1
ATOM 4966 O O . TYR A 1 663 ? 29.821 4.652 -9.520 1.00 88.12 663 TYR A O 1
ATOM 4974 N N . LEU A 1 664 ? 28.465 3.850 -7.908 1.00 89.12 664 LEU A N 1
ATOM 4975 C CA . LEU A 1 664 ? 28.181 5.124 -7.238 1.00 89.12 664 LEU A CA 1
ATOM 4976 C C . LEU A 1 664 ? 29.091 5.370 -6.033 1.00 89.12 664 LEU A C 1
ATOM 4978 O O . LEU A 1 664 ? 29.646 6.456 -5.888 1.00 89.12 664 LEU A O 1
ATOM 4982 N N . GLY A 1 665 ? 29.300 4.356 -5.194 1.00 83.62 665 GLY A N 1
ATOM 4983 C CA . GLY A 1 665 ? 30.234 4.448 -4.077 1.00 83.62 665 GLY A CA 1
ATOM 4984 C C . GLY A 1 665 ? 30.693 3.095 -3.560 1.00 83.62 665 GLY A C 1
ATOM 4985 O O . GLY A 1 665 ? 30.212 2.044 -3.985 1.00 83.62 665 GLY A O 1
ATOM 4986 N N . ILE A 1 666 ? 31.673 3.145 -2.662 1.00 78.00 666 ILE A N 1
ATOM 4987 C CA . ILE A 1 666 ? 32.400 1.985 -2.157 1.00 78.00 666 ILE A CA 1
ATOM 4988 C C . ILE A 1 666 ? 32.790 2.196 -0.696 1.00 78.00 666 ILE A C 1
ATOM 4990 O O . ILE A 1 666 ? 33.249 3.273 -0.322 1.00 78.00 666 ILE A O 1
ATOM 4994 N N . GLU A 1 667 ? 32.660 1.148 0.107 1.00 72.19 667 GLU A N 1
ATOM 4995 C CA . GLU A 1 667 ? 33.149 1.092 1.482 1.00 72.19 667 GLU A CA 1
ATOM 4996 C C . GLU A 1 667 ? 33.979 -0.176 1.675 1.00 72.19 667 GLU A C 1
ATOM 4998 O O . GLU A 1 667 ? 33.765 -1.196 1.013 1.00 72.19 667 GLU A O 1
ATOM 5003 N N . LYS A 1 668 ? 34.979 -0.088 2.549 1.00 68.75 668 LYS A N 1
ATOM 5004 C CA . LYS A 1 668 ? 35.887 -1.186 2.885 1.00 68.75 668 LYS A CA 1
ATOM 5005 C C . LYS A 1 668 ? 35.572 -1.638 4.299 1.00 68.75 668 LYS A C 1
ATOM 5007 O O . LYS A 1 668 ? 35.367 -0.793 5.166 1.00 68.75 668 LYS A O 1
ATOM 5012 N N . THR A 1 669 ? 35.589 -2.944 4.535 1.00 59.81 669 THR A N 1
ATOM 5013 C CA . THR A 1 669 ? 35.503 -3.484 5.898 1.00 59.81 669 THR A CA 1
ATOM 5014 C C . THR A 1 669 ? 36.660 -2.956 6.753 1.00 59.81 669 THR A C 1
ATOM 5016 O O . THR A 1 669 ? 37.750 -2.705 6.233 1.00 59.81 669 THR A O 1
ATOM 5019 N N . ALA A 1 670 ? 36.442 -2.823 8.064 1.00 47.00 670 ALA A N 1
ATOM 5020 C CA . ALA A 1 670 ? 37.370 -2.175 9.002 1.00 47.00 670 ALA A CA 1
ATOM 5021 C C . ALA A 1 670 ? 38.809 -2.747 9.022 1.00 47.00 670 ALA A C 1
ATOM 5023 O O . ALA A 1 670 ? 39.737 -2.067 9.459 1.00 47.00 670 ALA A O 1
ATOM 5024 N N . ASP A 1 671 ? 39.003 -3.963 8.510 1.00 45.94 671 ASP A N 1
ATOM 5025 C CA . ASP A 1 671 ? 40.228 -4.752 8.641 1.00 45.94 671 ASP A CA 1
ATOM 5026 C C . ASP A 1 671 ? 41.352 -4.406 7.632 1.00 45.94 671 ASP A C 1
ATOM 5028 O O . ASP A 1 671 ? 42.359 -5.116 7.581 1.00 45.94 671 ASP A O 1
ATOM 5032 N N . SER A 1 672 ? 41.240 -3.366 6.782 1.00 41.59 672 SER A N 1
ATOM 5033 C CA . SER A 1 672 ? 42.376 -2.939 5.920 1.00 41.59 672 SER A CA 1
ATOM 5034 C C . SER A 1 672 ? 42.347 -1.479 5.424 1.00 41.59 672 SER A C 1
ATOM 5036 O O . SER A 1 672 ? 41.447 -1.051 4.702 1.00 41.59 672 SER A O 1
ATOM 5038 N N . GLN A 1 673 ? 43.425 -0.743 5.714 1.00 39.12 673 GLN A N 1
ATOM 5039 C CA . GLN A 1 673 ? 43.744 0.609 5.221 1.00 39.12 673 GLN A CA 1
ATOM 5040 C C . GLN A 1 673 ? 44.917 0.564 4.207 1.00 39.12 673 GLN A C 1
ATOM 5042 O O . GLN A 1 673 ? 45.729 -0.356 4.295 1.00 39.12 673 GLN A O 1
ATOM 5047 N N . PRO A 1 674 ? 45.137 1.578 3.339 1.00 48.25 674 PRO A N 1
ATOM 5048 C CA . PRO A 1 674 ? 44.219 2.642 2.957 1.00 48.25 674 PRO A CA 1
ATOM 5049 C C . PRO A 1 674 ? 43.854 2.625 1.459 1.00 48.25 674 PRO A C 1
ATOM 5051 O O . PRO A 1 674 ? 42.875 1.991 1.092 1.00 48.25 674 PRO A O 1
ATOM 5054 N N . THR A 1 675 ? 44.523 3.405 0.600 1.00 44.44 675 THR A N 1
ATOM 5055 C CA . THR A 1 675 ? 43.812 4.353 -0.289 1.00 44.44 675 THR A CA 1
ATOM 5056 C C . THR A 1 675 ? 43.154 3.829 -1.586 1.00 44.44 675 THR A C 1
ATOM 5058 O O . THR A 1 675 ? 41.988 3.429 -1.570 1.00 44.44 675 THR A O 1
ATOM 5061 N N . ALA A 1 676 ? 43.812 3.982 -2.740 1.00 48.66 676 ALA A N 1
ATOM 5062 C CA . ALA A 1 676 ? 43.162 4.233 -4.031 1.00 48.66 676 ALA A CA 1
ATOM 5063 C C . ALA A 1 676 ? 42.794 2.963 -4.817 1.00 48.66 676 ALA A C 1
ATOM 5065 O O . ALA A 1 676 ? 43.658 2.162 -5.165 1.00 48.66 676 ALA A O 1
ATOM 5066 N N . ASN A 1 677 ? 41.517 2.830 -5.187 1.00 55.12 677 ASN A N 1
ATOM 5067 C CA . ASN A 1 677 ? 41.114 1.966 -6.294 1.00 55.12 677 ASN A CA 1
ATOM 5068 C C . ASN A 1 677 ? 41.204 2.805 -7.592 1.00 55.12 677 ASN A C 1
ATOM 5070 O O . ASN A 1 677 ? 40.447 3.771 -7.710 1.00 55.12 677 ASN A O 1
ATOM 5074 N N . PRO A 1 678 ? 42.085 2.471 -8.559 1.00 54.56 678 PRO A N 1
ATOM 5075 C CA . PRO A 1 678 ? 42.305 3.272 -9.770 1.00 54.56 678 PRO A CA 1
ATOM 5076 C C . PRO A 1 678 ? 41.106 3.294 -10.735 1.00 54.56 678 PRO A C 1
ATOM 5078 O O . PRO A 1 678 ? 41.155 3.976 -11.754 1.00 54.56 678 PRO A O 1
ATOM 5081 N N . SER A 1 679 ? 40.034 2.550 -10.444 1.00 64.38 679 SER A N 1
ATOM 5082 C CA . SER A 1 679 ? 38.790 2.570 -11.219 1.00 64.38 679 SER A CA 1
ATOM 5083 C C . SER A 1 679 ? 37.900 3.794 -10.961 1.00 64.38 679 SER A C 1
ATOM 5085 O O . SER A 1 679 ? 36.963 3.998 -11.728 1.00 64.38 679 SER A O 1
ATOM 5087 N N . TRP A 1 680 ? 38.174 4.608 -9.933 1.00 73.19 680 TRP A N 1
ATOM 5088 C CA . TRP A 1 680 ? 37.449 5.859 -9.661 1.00 73.19 680 TRP A CA 1
ATOM 5089 C C . TRP A 1 680 ? 38.177 7.054 -10.286 1.00 73.19 680 TRP A C 1
ATOM 5091 O O . TRP A 1 680 ? 39.394 7.180 -10.154 1.00 73.19 680 TRP A O 1
ATOM 5101 N N . GLY A 1 681 ? 37.430 7.923 -10.971 1.00 68.44 681 GLY A N 1
ATOM 5102 C CA . GLY A 1 681 ? 37.964 9.086 -11.687 1.00 68.44 681 GLY A CA 1
ATOM 5103 C C . GLY A 1 681 ? 37.459 9.213 -13.128 1.00 68.44 681 GLY A C 1
ATOM 5104 O O . GLY A 1 681 ? 36.775 8.334 -13.662 1.00 68.44 681 GLY A O 1
ATOM 5105 N N . ALA A 1 682 ? 37.818 10.318 -13.786 1.00 67.00 682 ALA A N 1
ATOM 5106 C CA . ALA A 1 682 ? 37.258 10.720 -15.083 1.00 67.00 682 ALA A CA 1
ATOM 5107 C C . ALA A 1 682 ? 37.426 9.680 -16.213 1.00 67.00 682 ALA A C 1
ATOM 5109 O O . ALA A 1 682 ? 36.534 9.528 -17.045 1.00 67.00 682 ALA A O 1
ATOM 5110 N N . GLY A 1 683 ? 38.537 8.932 -16.231 1.00 71.44 683 GLY A N 1
ATOM 5111 C CA . GLY A 1 683 ? 38.851 7.963 -17.294 1.00 71.44 683 GLY A CA 1
ATOM 5112 C C . GLY A 1 683 ? 38.035 6.661 -17.271 1.00 71.44 683 GLY A C 1
ATOM 5113 O O . GLY A 1 683 ? 38.038 5.923 -18.254 1.00 71.44 683 GLY A O 1
ATOM 5114 N N . SER A 1 684 ? 37.329 6.373 -16.174 1.00 85.38 684 SER A N 1
ATOM 5115 C CA . SER A 1 684 ? 36.510 5.168 -16.000 1.00 85.38 684 SER A CA 1
ATOM 5116 C C . SER A 1 684 ? 35.025 5.536 -16.075 1.00 85.38 684 SER A C 1
ATOM 5118 O O . SER A 1 684 ? 34.489 6.088 -15.116 1.00 85.38 684 SER A O 1
ATOM 5120 N N . PRO A 1 685 ? 34.323 5.276 -17.192 1.00 88.00 685 PRO A N 1
ATOM 5121 C CA . PRO A 1 685 ? 32.918 5.649 -17.339 1.00 88.00 685 PRO A CA 1
ATOM 5122 C C . PRO A 1 685 ? 31.949 4.672 -16.665 1.00 88.00 685 PRO A C 1
ATOM 5124 O O . PRO A 1 685 ? 30.756 4.938 -16.633 1.00 88.00 685 PRO A O 1
ATOM 5127 N N . ASP A 1 686 ? 32.459 3.576 -16.106 1.00 87.38 686 ASP A N 1
ATOM 5128 C CA . ASP A 1 686 ? 31.686 2.624 -15.304 1.00 87.38 686 ASP A CA 1
ATOM 5129 C C . ASP A 1 686 ? 31.529 3.084 -13.840 1.00 87.38 686 ASP A C 1
ATOM 5131 O O . ASP A 1 686 ? 30.848 2.420 -13.068 1.00 87.38 686 ASP A O 1
ATOM 5135 N N . HIS A 1 687 ? 32.183 4.179 -13.430 1.00 89.00 687 HIS A N 1
ATOM 5136 C CA . HIS A 1 687 ? 32.229 4.667 -12.045 1.00 89.00 687 HIS A CA 1
ATOM 5137 C C . HIS A 1 687 ? 31.971 6.177 -11.984 1.00 89.00 687 HIS A C 1
ATOM 5139 O O . HIS A 1 687 ? 32.356 6.910 -12.901 1.00 89.00 687 HIS A O 1
ATOM 5145 N N . ALA A 1 688 ? 31.414 6.674 -10.879 1.00 88.81 688 ALA A N 1
ATOM 5146 C CA . ALA A 1 688 ? 31.431 8.104 -10.571 1.00 88.81 688 ALA A CA 1
ATOM 5147 C C . ALA A 1 688 ? 32.876 8.650 -10.479 1.00 88.81 688 ALA A C 1
ATOM 5149 O O . ALA A 1 688 ? 33.846 7.902 -10.323 1.00 88.81 688 ALA A O 1
ATOM 5150 N N . ASP A 1 689 ? 33.048 9.969 -10.616 1.00 86.06 689 ASP A N 1
ATOM 5151 C CA . ASP A 1 689 ? 34.383 10.594 -10.575 1.00 86.06 689 ASP A CA 1
ATOM 5152 C C . A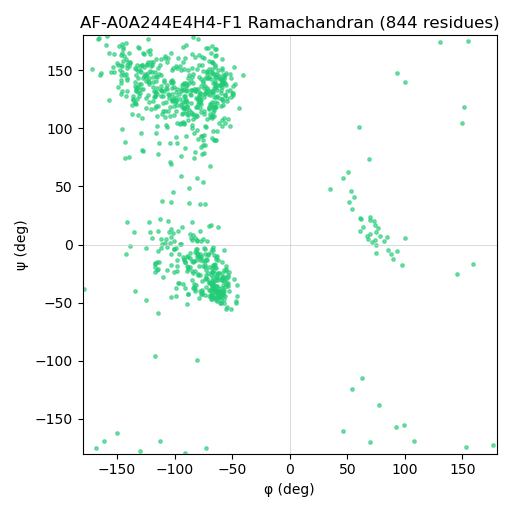SP A 1 689 ? 35.038 10.499 -9.190 1.00 86.06 689 ASP A C 1
ATOM 5154 O O . ASP A 1 689 ? 36.255 10.364 -9.088 1.00 86.06 689 ASP A O 1
ATOM 5158 N N . ALA A 1 690 ? 34.220 10.483 -8.139 1.00 85.81 690 ALA A N 1
ATOM 5159 C CA . ALA A 1 690 ? 34.589 10.103 -6.784 1.00 85.81 690 ALA A CA 1
ATOM 5160 C C . ALA A 1 690 ? 33.447 9.269 -6.169 1.00 85.81 690 ALA A C 1
ATOM 5162 O O . ALA A 1 690 ? 32.297 9.448 -6.580 1.00 85.81 690 ALA A O 1
ATOM 5163 N N . PRO A 1 691 ? 33.726 8.383 -5.194 1.00 86.00 691 PRO A N 1
ATOM 5164 C CA . PRO A 1 691 ? 32.684 7.690 -4.442 1.00 86.00 691 PRO A CA 1
ATOM 5165 C C . PRO A 1 691 ? 31.718 8.677 -3.779 1.00 86.00 691 PRO A C 1
ATOM 5167 O O . PRO A 1 691 ? 32.145 9.588 -3.068 1.00 86.00 691 PRO A O 1
ATOM 5170 N N . LEU A 1 692 ? 30.419 8.477 -3.989 1.00 85.81 692 LEU A N 1
ATOM 5171 C CA . LEU A 1 692 ? 29.368 9.273 -3.362 1.00 85.81 692 LEU A CA 1
ATOM 5172 C C . LEU A 1 692 ? 29.335 9.036 -1.848 1.00 85.81 692 LEU A C 1
ATOM 5174 O O . LEU A 1 692 ? 29.317 7.891 -1.389 1.00 85.81 692 LEU A O 1
ATOM 5178 N N . THR A 1 693 ? 29.313 10.135 -1.092 1.00 81.31 693 THR A N 1
ATOM 5179 C CA . THR A 1 693 ? 29.150 10.170 0.371 1.00 81.31 693 THR A CA 1
ATOM 5180 C C . THR A 1 693 ? 27.728 10.525 0.801 1.00 81.31 693 THR A C 1
ATOM 5182 O O . THR A 1 693 ? 27.321 10.149 1.897 1.00 81.31 693 THR A O 1
ATOM 5185 N N . ASP A 1 694 ? 26.971 11.213 -0.057 1.00 83.81 694 ASP A N 1
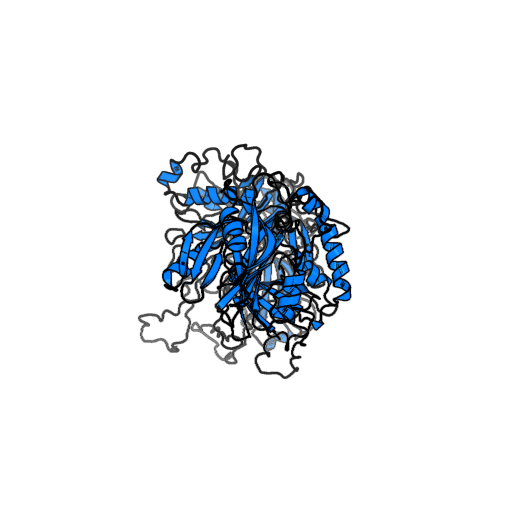ATOM 5186 C CA . ASP A 1 694 ? 25.559 11.528 0.141 1.00 83.81 694 ASP A CA 1
ATOM 5187 C C . ASP A 1 694 ? 24.698 10.766 -0.877 1.00 83.81 694 ASP A C 1
ATOM 5189 O O . ASP A 1 694 ? 24.999 10.731 -2.072 1.00 83.81 694 ASP A O 1
ATOM 5193 N N . TYR A 1 695 ? 23.627 10.154 -0.375 1.00 84.94 695 TYR A N 1
ATOM 5194 C CA . TYR A 1 695 ? 22.635 9.407 -1.148 1.00 84.94 695 TYR A CA 1
ATOM 5195 C C . TYR A 1 695 ? 21.224 10.001 -1.025 1.00 84.94 695 TYR A C 1
ATOM 5197 O O . TYR A 1 695 ? 20.270 9.447 -1.570 1.00 84.94 695 TYR A O 1
ATOM 5205 N N . SER A 1 696 ? 21.080 11.147 -0.349 1.00 80.75 696 SER A N 1
ATOM 5206 C CA . SER A 1 696 ? 19.805 11.817 -0.075 1.00 80.75 696 SER A CA 1
ATOM 5207 C C . SER A 1 696 ? 18.964 12.074 -1.331 1.00 80.75 696 SER A C 1
ATOM 5209 O O . SER A 1 696 ? 17.744 11.945 -1.270 1.00 80.75 696 SER A O 1
ATOM 5211 N N . SER A 1 697 ? 19.591 12.339 -2.480 1.00 83.75 697 SER A N 1
ATOM 5212 C CA . SER A 1 697 ? 18.928 12.580 -3.770 1.00 83.75 697 SER A CA 1
ATOM 5213 C C . SER A 1 697 ? 18.501 11.312 -4.527 1.00 83.75 697 SER A C 1
ATOM 5215 O O . SER A 1 697 ? 17.712 11.406 -5.465 1.00 83.75 697 SER A O 1
ATOM 5217 N N . MET A 1 698 ? 18.973 10.124 -4.130 1.00 86.75 698 MET A N 1
ATOM 5218 C CA . MET A 1 698 ? 18.702 8.834 -4.788 1.00 86.75 698 MET A CA 1
ATOM 5219 C C . MET A 1 698 ? 17.626 8.025 -4.044 1.00 86.75 698 MET A C 1
ATOM 5221 O O . MET A 1 698 ? 17.767 6.821 -3.824 1.00 86.75 698 MET A O 1
ATOM 5225 N N . GLN A 1 699 ? 16.532 8.690 -3.664 1.00 82.25 699 GLN A N 1
ATOM 5226 C CA . GLN A 1 699 ? 15.375 8.064 -3.013 1.00 82.25 699 GLN A CA 1
ATOM 5227 C C . GLN A 1 699 ? 14.607 7.122 -3.947 1.00 82.25 699 GLN A C 1
ATOM 5229 O O . GLN A 1 699 ? 14.718 7.220 -5.174 1.00 82.25 699 GLN A O 1
ATOM 5234 N N . ALA A 1 700 ? 13.749 6.274 -3.368 1.00 78.19 700 ALA A N 1
ATOM 5235 C CA . ALA A 1 700 ? 12.727 5.561 -4.129 1.00 78.19 700 ALA A CA 1
ATOM 5236 C C . ALA A 1 700 ? 11.976 6.526 -5.060 1.00 78.19 700 ALA A C 1
ATOM 5238 O O . ALA A 1 700 ? 11.648 7.656 -4.694 1.00 78.19 700 ALA A O 1
ATOM 5239 N N . TYR A 1 701 ? 11.726 6.064 -6.278 1.00 82.12 701 TYR A N 1
ATOM 5240 C CA . TYR A 1 701 ? 11.036 6.774 -7.351 1.00 82.12 701 TYR A CA 1
ATOM 5241 C C . TYR A 1 701 ? 11.745 7.992 -7.950 1.00 82.12 701 TYR A C 1
ATOM 5243 O O . TYR A 1 701 ? 11.164 8.651 -8.825 1.00 82.12 701 TYR A O 1
ATOM 5251 N N . SER A 1 702 ? 13.004 8.239 -7.565 1.00 88.25 702 SER A N 1
ATOM 5252 C CA . SER A 1 702 ? 13.870 9.223 -8.225 1.00 88.25 702 SER A CA 1
ATOM 5253 C C . SER A 1 702 ? 13.879 9.005 -9.735 1.00 88.25 702 SER A C 1
ATOM 5255 O O . SER A 1 702 ? 14.028 7.880 -10.227 1.00 88.25 702 SER A O 1
ATOM 5257 N N . ARG A 1 703 ? 13.658 10.101 -10.457 1.00 91.12 703 ARG A N 1
ATOM 5258 C CA . ARG A 1 703 ? 13.428 10.158 -11.893 1.00 91.12 703 ARG A CA 1
ATOM 5259 C C . ARG A 1 703 ? 14.736 10.329 -12.642 1.00 91.12 703 ARG A C 1
ATOM 5261 O O . ARG A 1 703 ? 15.522 11.228 -12.373 1.00 91.12 703 ARG A O 1
ATOM 5268 N N . TYR A 1 704 ? 14.891 9.502 -13.656 1.00 93.75 704 TYR A N 1
ATOM 5269 C CA . TYR A 1 704 ? 15.964 9.555 -14.625 1.00 93.75 704 TYR A CA 1
ATOM 5270 C C . TYR A 1 704 ? 15.365 9.841 -15.995 1.00 93.75 704 TYR A C 1
ATOM 5272 O O . TYR A 1 704 ? 14.316 9.302 -16.346 1.00 93.75 704 TYR A O 1
ATOM 5280 N N . THR A 1 705 ? 16.049 10.661 -16.777 1.00 94.56 705 THR A N 1
ATOM 5281 C CA . THR A 1 705 ? 15.715 10.943 -18.170 1.00 94.56 705 THR A CA 1
ATOM 5282 C C . THR A 1 705 ? 16.598 10.080 -19.061 1.00 94.56 705 THR A C 1
ATOM 5284 O O . THR A 1 705 ? 17.822 10.105 -18.917 1.00 94.56 705 THR A O 1
ATOM 5287 N N . ILE A 1 706 ? 15.991 9.331 -19.980 1.00 95.69 706 ILE A N 1
ATOM 5288 C CA . ILE A 1 706 ? 16.681 8.524 -20.989 1.00 95.69 706 ILE A CA 1
ATOM 5289 C C . ILE A 1 706 ? 16.452 9.174 -22.351 1.00 95.69 706 ILE A C 1
ATOM 5291 O O . ILE A 1 706 ? 15.331 9.243 -22.847 1.00 95.69 706 ILE A O 1
ATOM 5295 N N . GLU A 1 707 ? 17.534 9.658 -22.944 1.00 95.94 707 GLU A N 1
ATOM 5296 C CA . GLU A 1 707 ? 17.585 10.248 -24.277 1.00 95.94 707 GLU A CA 1
ATOM 5297 C C . GLU A 1 707 ? 18.073 9.181 -25.266 1.00 95.94 707 GLU A C 1
ATOM 5299 O O . GLU A 1 707 ? 19.172 8.648 -25.107 1.00 95.94 707 GLU A O 1
ATOM 5304 N N . TYR A 1 708 ? 17.268 8.850 -26.273 1.00 95.25 708 TYR A N 1
ATOM 5305 C CA . TYR A 1 708 ? 17.556 7.792 -27.243 1.00 95.25 708 TYR A CA 1
ATOM 5306 C C . TYR A 1 708 ? 18.029 8.366 -28.578 1.00 95.25 708 TYR A C 1
ATOM 5308 O O . TYR A 1 708 ? 17.482 9.355 -29.067 1.00 95.25 708 TYR A O 1
ATOM 5316 N N . PHE A 1 709 ? 19.009 7.698 -29.190 1.00 94.81 709 PHE A N 1
ATOM 5317 C CA . PHE A 1 709 ? 19.596 8.088 -30.471 1.00 94.81 709 PHE A CA 1
ATOM 5318 C C . PHE A 1 709 ? 19.499 6.919 -31.447 1.00 94.81 709 PHE A C 1
ATOM 5320 O O . PHE A 1 709 ? 20.080 5.856 -31.206 1.00 94.81 709 PHE A O 1
ATOM 5327 N N . LEU A 1 710 ? 18.763 7.101 -32.539 1.00 93.00 710 LEU A N 1
ATOM 5328 C CA . LEU A 1 710 ? 18.578 6.097 -33.582 1.00 93.00 710 LEU A CA 1
ATOM 5329 C C . LEU A 1 710 ? 19.797 6.026 -34.510 1.00 93.00 710 LEU A C 1
ATOM 5331 O O . LEU A 1 710 ? 20.534 6.995 -34.703 1.00 93.00 710 LEU A O 1
ATOM 5335 N N . THR A 1 711 ? 20.001 4.870 -35.139 1.00 90.75 711 THR A N 1
ATOM 5336 C CA . THR A 1 711 ? 21.066 4.658 -36.134 1.00 90.75 711 THR A CA 1
ATOM 5337 C C . THR A 1 711 ? 20.956 5.608 -37.329 1.00 90.75 711 THR A C 1
ATOM 5339 O O . THR A 1 711 ? 21.987 6.021 -37.858 1.00 90.75 711 THR A O 1
ATOM 5342 N N . SER A 1 712 ? 19.738 6.022 -37.691 1.00 88.81 712 SER A N 1
ATOM 5343 C CA . SER A 1 712 ? 19.438 6.985 -38.759 1.00 88.81 712 SER A CA 1
ATOM 5344 C C . SER A 1 712 ? 19.795 8.444 -38.440 1.00 88.81 712 SER A C 1
ATOM 5346 O O . SER A 1 712 ? 19.946 9.238 -39.366 1.00 88.81 712 SER A O 1
ATOM 5348 N N . ASN A 1 713 ? 19.917 8.828 -37.166 1.00 85.06 713 ASN A N 1
ATOM 5349 C CA . ASN A 1 713 ? 20.091 10.224 -36.753 1.00 85.06 713 ASN A CA 1
ATOM 5350 C C . ASN A 1 713 ? 21.565 10.561 -36.502 1.00 85.06 713 ASN A C 1
ATOM 5352 O O . ASN A 1 713 ? 22.131 10.201 -35.473 1.00 85.06 713 ASN A O 1
ATOM 5356 N N . THR A 1 714 ? 22.213 11.284 -37.410 1.00 81.19 714 THR A N 1
ATOM 5357 C CA . THR A 1 714 ? 23.639 11.653 -37.297 1.00 81.19 714 THR A CA 1
ATOM 5358 C C . THR A 1 714 ? 23.922 12.858 -36.389 1.00 81.19 714 THR A C 1
ATOM 5360 O O . THR A 1 714 ? 25.078 13.263 -36.276 1.00 81.19 714 THR A O 1
ATOM 5363 N N . THR A 1 715 ? 22.911 13.428 -35.725 1.00 83.44 715 THR A N 1
ATOM 5364 C CA . THR A 1 715 ? 23.056 14.605 -34.850 1.00 83.44 715 THR A CA 1
ATOM 5365 C C . THR A 1 715 ? 23.285 14.231 -33.377 1.00 83.44 715 THR A C 1
ATOM 5367 O O . THR A 1 715 ? 23.133 13.077 -32.976 1.00 83.44 715 THR A O 1
ATOM 5370 N N . GLY A 1 716 ? 23.639 15.227 -32.553 1.00 80.06 716 GLY A N 1
ATOM 5371 C CA . GLY A 1 716 ? 23.714 15.108 -31.087 1.00 80.06 716 GLY A CA 1
ATOM 5372 C C . GLY A 1 716 ? 22.385 15.357 -30.353 1.00 80.06 716 GLY A C 1
ATOM 5373 O O . GLY A 1 716 ? 22.368 15.397 -29.120 1.00 80.06 716 GLY A O 1
ATOM 5374 N N . THR A 1 717 ? 21.285 15.544 -31.090 1.00 89.94 717 THR A N 1
ATOM 5375 C CA . THR A 1 717 ? 19.926 15.743 -30.560 1.00 89.94 717 THR A CA 1
ATOM 5376 C C . THR A 1 717 ? 19.214 14.390 -30.475 1.00 89.94 717 THR A C 1
ATOM 5378 O O . THR A 1 717 ? 19.281 13.642 -31.449 1.00 89.94 717 THR A O 1
ATOM 5381 N N . PRO A 1 718 ? 18.545 14.037 -29.362 1.00 94.00 718 PRO A N 1
ATOM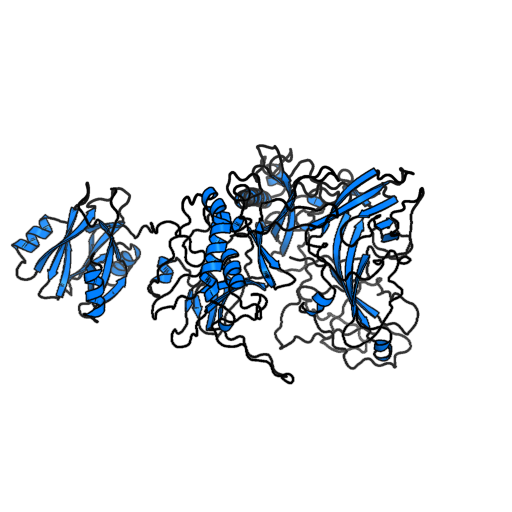 5382 C CA . PRO A 1 718 ? 17.853 12.754 -29.250 1.00 94.00 718 PRO A CA 1
ATOM 5383 C C . PRO A 1 718 ? 16.603 12.677 -30.131 1.00 94.00 718 PRO A C 1
ATOM 5385 O O . PRO A 1 718 ? 15.863 13.650 -30.260 1.00 94.00 718 PRO A O 1
ATOM 5388 N N . ASP A 1 719 ? 16.343 11.492 -30.683 1.00 94.19 719 ASP A N 1
ATOM 5389 C CA . ASP A 1 719 ? 15.128 11.171 -31.448 1.00 94.19 719 ASP A CA 1
ATOM 5390 C C . ASP A 1 719 ? 13.900 11.015 -30.544 1.00 94.19 719 ASP A C 1
ATOM 5392 O O . ASP A 1 719 ? 12.760 11.215 -30.964 1.00 94.19 719 ASP A O 1
ATOM 5396 N N . TRP A 1 720 ? 14.132 10.586 -29.303 1.00 93.69 720 TRP A N 1
ATOM 5397 C CA . TRP A 1 720 ? 13.092 10.285 -28.330 1.00 93.69 720 TRP A CA 1
ATOM 5398 C C . TRP A 1 720 ? 13.628 10.475 -26.911 1.00 93.69 720 TRP A C 1
ATOM 5400 O O . TRP A 1 720 ? 14.812 10.248 -26.657 1.00 93.69 720 TRP A O 1
ATOM 5410 N N . VAL A 1 721 ? 12.763 10.877 -25.982 1.00 94.00 721 VAL A N 1
ATOM 5411 C CA . VAL A 1 721 ? 13.125 11.091 -24.576 1.00 94.00 721 VAL A CA 1
ATOM 5412 C C . VAL A 1 721 ? 12.038 10.495 -23.689 1.00 94.00 721 VAL A C 1
ATOM 5414 O O . VAL A 1 721 ? 10.865 10.804 -23.872 1.00 94.00 721 VAL A O 1
ATOM 5417 N N . GLU A 1 722 ? 12.427 9.655 -22.733 1.00 92.38 722 GLU A N 1
ATOM 5418 C CA . GLU A 1 722 ? 11.518 9.000 -21.781 1.00 92.38 722 GLU A CA 1
ATOM 5419 C C . GLU A 1 722 ? 12.018 9.150 -20.349 1.00 92.38 722 GLU A C 1
ATOM 5421 O O . GLU A 1 722 ? 13.170 9.521 -20.109 1.00 92.38 722 GLU A O 1
ATOM 5426 N N . THR A 1 723 ? 11.166 8.798 -19.389 1.00 91.62 723 THR A N 1
ATOM 5427 C CA . THR A 1 723 ? 11.562 8.649 -17.992 1.00 91.62 723 THR A CA 1
ATOM 5428 C C . THR A 1 723 ? 11.823 7.187 -17.633 1.00 91.62 723 THR A C 1
ATOM 5430 O O . THR A 1 723 ? 11.245 6.244 -18.177 1.00 91.62 723 THR A O 1
ATOM 5433 N N . ALA A 1 724 ? 12.695 6.985 -16.655 1.00 89.94 724 ALA A N 1
ATOM 5434 C CA . ALA A 1 724 ? 12.739 5.788 -15.833 1.00 89.94 724 ALA A CA 1
ATOM 5435 C C . ALA A 1 724 ? 12.770 6.215 -14.364 1.00 89.94 724 ALA A C 1
ATOM 5437 O O . ALA A 1 724 ? 13.224 7.310 -14.038 1.00 89.94 724 ALA A O 1
ATOM 5438 N N . ARG A 1 725 ? 12.285 5.360 -13.468 1.00 86.75 725 ARG A N 1
ATOM 5439 C CA . ARG A 1 725 ? 12.304 5.601 -12.024 1.00 86.75 725 ARG A CA 1
ATOM 5440 C C . ARG A 1 725 ? 12.869 4.366 -11.338 1.00 86.75 725 ARG A C 1
ATOM 5442 O O . ARG A 1 725 ? 12.541 3.251 -11.741 1.00 86.75 725 ARG A O 1
ATOM 5449 N N . ILE A 1 726 ? 13.726 4.566 -10.341 1.00 80.62 726 ILE A N 1
ATOM 5450 C CA . ILE A 1 726 ? 14.169 3.473 -9.463 1.00 80.62 726 ILE A CA 1
ATOM 5451 C C . ILE A 1 726 ? 13.038 3.128 -8.494 1.00 80.62 726 ILE A C 1
ATOM 5453 O O . ILE A 1 726 ? 12.371 4.025 -7.996 1.00 80.62 726 ILE A O 1
ATOM 5457 N N . LEU A 1 727 ? 12.793 1.846 -8.230 1.00 72.44 727 LEU A N 1
ATOM 5458 C CA . LEU A 1 727 ? 11.675 1.422 -7.368 1.00 72.44 727 LEU A CA 1
ATOM 5459 C C . LEU A 1 727 ? 12.013 1.466 -5.868 1.00 72.44 727 LEU A C 1
ATOM 5461 O O . LEU A 1 727 ? 11.122 1.449 -5.031 1.00 72.44 727 LEU A O 1
ATOM 5465 N N . ALA A 1 728 ? 13.297 1.571 -5.533 1.00 71.56 728 ALA A N 1
ATOM 5466 C CA . ALA A 1 728 ? 13.817 1.610 -4.172 1.00 71.56 728 ALA A CA 1
ATOM 5467 C C . ALA A 1 728 ? 14.995 2.599 -4.095 1.00 71.56 728 ALA A C 1
ATOM 5469 O O . ALA A 1 728 ? 15.567 2.923 -5.144 1.00 71.56 728 ALA A O 1
ATOM 5470 N N . PRO A 1 729 ? 15.361 3.108 -2.902 1.00 75.38 729 PRO A N 1
ATOM 5471 C CA . PRO A 1 729 ? 16.479 4.032 -2.777 1.00 75.38 729 PRO A CA 1
ATOM 5472 C C . PRO A 1 729 ? 17.818 3.327 -3.027 1.00 75.38 729 PRO A C 1
ATOM 5474 O O . PRO A 1 729 ? 17.985 2.139 -2.726 1.00 75.38 729 PRO A O 1
ATOM 5477 N N . VAL A 1 730 ? 18.802 4.080 -3.520 1.00 76.62 730 VAL A N 1
ATOM 5478 C CA . VAL A 1 730 ? 20.209 3.678 -3.401 1.00 76.62 730 VAL A CA 1
ATOM 5479 C C . VAL A 1 730 ? 20.713 4.165 -2.050 1.00 76.62 730 VAL A C 1
ATOM 5481 O O . VAL A 1 730 ? 20.563 5.336 -1.722 1.00 76.62 730 VAL A O 1
ATOM 5484 N N . MET A 1 731 ? 21.319 3.277 -1.270 1.00 74.12 731 MET A N 1
ATOM 5485 C CA . MET A 1 731 ? 21.831 3.573 0.066 1.00 74.12 731 MET A CA 1
ATOM 5486 C C . MET A 1 731 ? 23.367 3.520 0.097 1.00 74.12 731 MET A C 1
ATOM 5488 O O . MET A 1 731 ? 23.974 2.891 -0.781 1.00 74.12 731 MET A O 1
ATOM 5492 N N . PRO A 1 732 ? 24.019 4.155 1.091 1.00 76.75 732 PRO A N 1
ATOM 5493 C CA . PRO A 1 732 ? 25.459 4.023 1.295 1.00 76.75 732 PRO A CA 1
ATOM 5494 C C . PRO A 1 732 ? 25.861 2.548 1.454 1.00 76.75 732 PRO A C 1
ATOM 5496 O O . PRO A 1 732 ? 25.083 1.784 2.035 1.00 76.75 732 PRO A O 1
ATOM 5499 N N . PRO A 1 733 ? 27.063 2.129 1.015 1.00 72.25 733 PRO A N 1
ATOM 5500 C CA . PRO A 1 733 ? 27.452 0.721 1.065 1.00 72.25 733 PRO A CA 1
ATOM 5501 C C . PRO A 1 733 ? 27.391 0.108 2.476 1.00 72.25 733 PRO A C 1
ATOM 5503 O O . PRO A 1 733 ? 27.003 -1.054 2.603 1.00 72.25 733 PRO A O 1
ATOM 5506 N N . LYS A 1 734 ? 27.642 0.899 3.534 1.00 65.00 734 LYS A N 1
ATOM 5507 C CA . LYS A 1 734 ? 27.438 0.520 4.944 1.00 65.00 734 LYS A CA 1
ATOM 5508 C C . LYS A 1 734 ? 26.088 -0.103 5.270 1.00 65.00 734 LYS A C 1
ATOM 5510 O O . LYS A 1 734 ? 25.987 -0.900 6.196 1.00 65.00 734 LYS A O 1
ATOM 5515 N N . TYR A 1 735 ? 25.035 0.258 4.539 1.00 56.53 735 TYR A N 1
ATOM 5516 C CA . TYR A 1 735 ? 23.701 -0.287 4.776 1.00 56.53 735 TYR A CA 1
ATOM 5517 C C . TYR A 1 735 ? 23.675 -1.822 4.648 1.00 56.53 735 TYR A C 1
ATOM 5519 O O . TYR A 1 735 ? 22.926 -2.492 5.354 1.00 56.53 735 TYR A O 1
ATOM 5527 N N . LEU A 1 736 ? 24.562 -2.400 3.830 1.00 53.59 736 LEU A N 1
ATOM 5528 C CA . LEU A 1 736 ? 24.717 -3.850 3.689 1.00 53.59 736 LEU A CA 1
ATOM 5529 C C . LEU A 1 736 ? 25.250 -4.536 4.959 1.00 53.59 736 LEU A C 1
ATOM 5531 O O . LEU A 1 736 ? 24.984 -5.719 5.156 1.00 53.59 736 LEU A O 1
ATOM 5535 N N . GLU A 1 737 ? 25.942 -3.810 5.844 1.00 51.34 737 GLU A N 1
ATOM 5536 C CA . GLU A 1 737 ? 26.358 -4.324 7.157 1.00 51.34 737 GLU A CA 1
ATOM 5537 C C . GLU A 1 737 ? 25.177 -4.445 8.135 1.00 51.34 737 GLU A C 1
ATOM 5539 O O . GLU A 1 737 ? 25.221 -5.268 9.050 1.00 51.34 737 GLU A O 1
ATOM 5544 N N . LEU A 1 738 ? 24.124 -3.638 7.941 1.00 44.91 738 LEU A N 1
ATOM 5545 C CA . LEU A 1 738 ? 22.913 -3.614 8.773 1.00 44.91 738 LEU A CA 1
ATOM 5546 C C . LEU A 1 738 ? 21.874 -4.659 8.344 1.00 44.91 738 LEU A C 1
ATOM 5548 O O . LEU A 1 738 ? 21.036 -5.062 9.151 1.00 44.91 738 LEU A O 1
ATOM 5552 N N . LEU A 1 739 ? 21.924 -5.103 7.085 1.00 41.97 739 LEU A N 1
ATOM 5553 C CA . LEU A 1 739 ? 21.083 -6.187 6.587 1.00 41.97 739 LEU A CA 1
ATOM 5554 C C . LEU A 1 739 ? 21.559 -7.549 7.126 1.00 41.97 739 LEU A C 1
ATOM 5556 O O . LEU A 1 739 ? 22.771 -7.786 7.190 1.00 41.97 739 LEU A O 1
ATOM 5560 N N . PRO A 1 740 ? 20.644 -8.490 7.442 1.00 36.25 740 PRO A N 1
ATOM 5561 C CA . PRO A 1 740 ? 21.007 -9.872 7.734 1.00 36.25 740 PRO A CA 1
ATOM 5562 C C . PRO A 1 740 ? 21.687 -10.507 6.515 1.00 36.25 740 PRO A C 1
ATOM 5564 O O . PRO A 1 740 ? 21.041 -10.847 5.526 1.00 36.25 740 PRO A O 1
ATOM 5567 N N . HIS A 1 741 ? 23.008 -10.656 6.576 1.00 40.16 741 HIS A N 1
ATOM 5568 C CA . HIS A 1 741 ? 23.802 -11.272 5.521 1.00 40.16 741 HIS A CA 1
ATOM 5569 C C . HIS A 1 741 ? 24.374 -12.609 5.990 1.00 40.16 741 HIS A C 1
ATOM 5571 O O . HIS A 1 741 ? 24.910 -12.744 7.092 1.00 40.16 741 HIS A O 1
ATOM 5577 N N . ASN A 1 742 ? 24.295 -13.607 5.115 1.00 34.22 742 ASN A N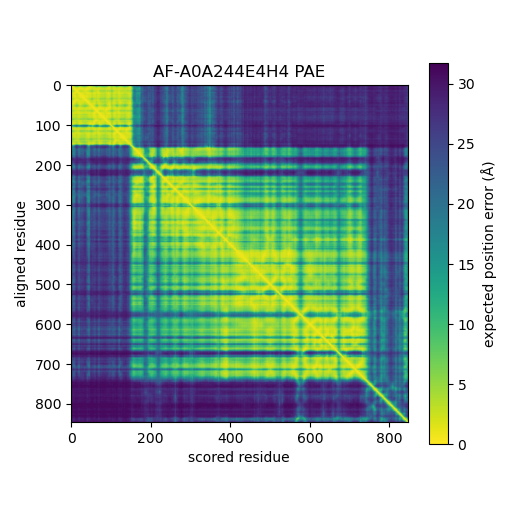 1
ATOM 5578 C CA . ASN A 1 742 ? 24.853 -14.926 5.372 1.00 34.22 742 ASN A CA 1
ATOM 5579 C C . ASN A 1 742 ? 26.383 -14.836 5.369 1.00 34.22 742 ASN A C 1
ATOM 5581 O O . ASN A 1 742 ? 27.008 -14.609 4.331 1.00 34.22 742 ASN A O 1
ATOM 5585 N N . LYS A 1 743 ? 26.996 -14.984 6.548 1.00 33.38 743 LYS A N 1
ATOM 5586 C CA . LYS A 1 743 ? 28.454 -14.991 6.685 1.00 33.38 743 LYS A CA 1
ATOM 5587 C C . LYS A 1 743 ? 29.013 -16.298 6.132 1.00 33.38 743 LYS A C 1
ATOM 5589 O O . LYS A 1 743 ? 29.012 -17.319 6.813 1.00 33.38 743 LYS A O 1
ATOM 5594 N N . PHE A 1 744 ? 29.541 -16.244 4.913 1.00 35.62 744 PHE A N 1
ATOM 5595 C CA . PHE A 1 744 ? 30.379 -17.309 4.370 1.00 35.62 744 PHE A CA 1
ATOM 5596 C C . PHE A 1 744 ? 31.685 -17.373 5.167 1.00 35.62 744 PHE A C 1
ATOM 5598 O O . PHE A 1 744 ? 32.610 -16.594 4.930 1.00 35.62 744 PHE A O 1
ATOM 5605 N N . ALA A 1 745 ? 31.752 -18.282 6.139 1.00 30.77 745 ALA A N 1
ATOM 5606 C CA . ALA A 1 745 ? 33.001 -18.608 6.806 1.00 30.77 745 ALA A CA 1
ATOM 5607 C C . ALA A 1 745 ? 33.948 -19.275 5.799 1.00 30.77 745 ALA A C 1
ATOM 5609 O O . ALA A 1 745 ? 33.548 -20.181 5.066 1.00 30.77 745 ALA A O 1
ATOM 5610 N N . ALA A 1 746 ? 35.214 -18.857 5.781 1.00 31.89 746 ALA A N 1
ATOM 5611 C CA . ALA A 1 746 ? 36.242 -19.630 5.103 1.00 31.89 746 ALA A CA 1
ATOM 5612 C C . ALA A 1 746 ? 36.395 -20.962 5.851 1.00 31.89 746 ALA A C 1
ATOM 5614 O O . ALA A 1 746 ? 36.870 -20.979 6.988 1.00 31.89 746 ALA A O 1
ATOM 5615 N N . SER A 1 747 ? 35.982 -22.075 5.236 1.00 30.11 747 SER A N 1
ATOM 5616 C CA . SER A 1 747 ? 36.349 -23.388 5.766 1.00 30.11 747 SER A CA 1
ATOM 5617 C C . SER A 1 747 ? 37.876 -23.490 5.743 1.00 30.11 747 SER A C 1
ATOM 5619 O O . SER A 1 747 ? 38.507 -23.094 4.760 1.00 30.11 747 SER A O 1
ATOM 5621 N N . SER A 1 748 ? 38.478 -24.024 6.802 1.00 29.19 748 SER A N 1
ATOM 5622 C CA . SER A 1 748 ? 39.936 -24.149 6.938 1.00 29.19 748 SER A CA 1
ATOM 5623 C C . SER A 1 748 ? 40.583 -25.120 5.936 1.00 29.19 748 SER A C 1
ATOM 5625 O O . SER A 1 748 ? 41.804 -25.250 5.914 1.00 29.19 748 SER A O 1
ATOM 5627 N N . ALA A 1 749 ? 39.787 -25.772 5.084 1.00 33.06 749 ALA A N 1
ATOM 5628 C CA . ALA A 1 749 ? 40.213 -26.692 4.037 1.00 33.06 749 ALA A CA 1
ATOM 5629 C C . ALA A 1 749 ? 40.377 -25.993 2.670 1.00 33.06 749 ALA A C 1
ATOM 5631 O O . ALA A 1 749 ? 39.740 -26.368 1.687 1.00 33.06 749 ALA A O 1
ATOM 5632 N N . PHE A 1 750 ? 41.253 -24.987 2.590 1.00 33.12 750 PHE A N 1
ATOM 5633 C CA . PHE A 1 750 ? 41.782 -24.518 1.303 1.00 33.12 750 PHE A CA 1
ATOM 5634 C C . PHE A 1 750 ? 43.211 -25.044 1.140 1.00 33.12 750 PHE A C 1
ATOM 5636 O O . PHE A 1 750 ? 44.168 -24.391 1.554 1.00 33.12 750 PHE A O 1
ATOM 5643 N N . ASP A 1 751 ? 43.349 -26.254 0.591 1.00 31.77 751 ASP A N 1
ATOM 5644 C CA . ASP A 1 751 ? 44.654 -26.867 0.322 1.00 31.77 751 ASP A CA 1
ATOM 5645 C C . ASP A 1 751 ? 45.359 -26.124 -0.836 1.00 31.77 751 ASP A C 1
ATOM 5647 O O . ASP A 1 751 ? 44.853 -26.138 -1.964 1.00 31.77 751 ASP A O 1
ATOM 5651 N N . PRO A 1 752 ? 46.520 -25.474 -0.609 1.00 30.98 752 PRO A N 1
ATOM 5652 C CA . PRO A 1 752 ? 47.247 -24.770 -1.665 1.00 30.98 752 PRO A CA 1
ATOM 5653 C C . PRO A 1 752 ? 47.919 -25.702 -2.692 1.00 30.98 752 PRO A C 1
ATOM 5655 O O . PRO A 1 752 ? 48.480 -25.211 -3.671 1.00 30.98 752 PRO A O 1
ATOM 5658 N N . GLY A 1 753 ? 47.931 -27.021 -2.464 1.00 31.56 753 GLY A N 1
ATOM 5659 C CA . GLY A 1 753 ? 48.748 -27.985 -3.208 1.00 31.56 753 GLY A CA 1
ATOM 5660 C C . GLY A 1 753 ? 48.249 -28.389 -4.601 1.00 31.56 753 GLY A C 1
ATOM 5661 O O . GLY A 1 753 ? 49.014 -28.981 -5.363 1.00 31.56 753 GLY A O 1
ATOM 5662 N N . LEU A 1 754 ? 46.999 -28.088 -4.971 1.00 33.97 754 LEU A N 1
ATOM 5663 C CA . LEU A 1 754 ? 46.390 -28.578 -6.219 1.00 33.97 754 LEU A CA 1
ATOM 5664 C C . LEU A 1 754 ? 46.742 -27.727 -7.451 1.00 33.97 754 LEU A C 1
ATOM 5666 O O . LEU A 1 754 ? 45.925 -26.991 -8.007 1.00 33.97 754 LEU A O 1
ATOM 5670 N N . ILE A 1 755 ? 47.981 -27.886 -7.919 1.00 34.25 755 ILE A N 1
ATOM 5671 C CA . ILE A 1 755 ? 48.432 -27.413 -9.231 1.00 34.25 755 ILE A CA 1
ATOM 5672 C C . ILE A 1 755 ? 48.234 -28.542 -10.262 1.00 34.25 755 ILE A C 1
ATOM 5674 O O . ILE A 1 755 ? 48.908 -29.565 -10.187 1.00 34.25 755 ILE A O 1
ATOM 5678 N N . ALA A 1 756 ? 47.378 -28.287 -11.265 1.00 27.97 756 ALA A N 1
ATOM 5679 C CA . ALA A 1 756 ? 46.966 -29.149 -12.397 1.00 27.97 756 ALA A CA 1
ATOM 5680 C C . ALA A 1 756 ? 45.675 -29.999 -12.186 1.00 27.97 756 ALA A C 1
ATOM 5682 O O . ALA A 1 756 ? 45.334 -30.345 -11.058 1.00 27.97 756 ALA A O 1
ATOM 5683 N N . PRO A 1 757 ? 44.883 -30.254 -13.257 1.00 40.91 757 PRO A N 1
ATOM 5684 C CA . PRO A 1 757 ? 43.445 -30.547 -13.157 1.00 40.91 757 PRO A CA 1
ATOM 5685 C C . PRO A 1 757 ? 43.140 -32.043 -12.941 1.00 40.91 757 PRO A C 1
ATOM 5687 O O . PRO A 1 757 ? 43.811 -32.895 -13.524 1.00 40.91 757 PRO A O 1
ATOM 5690 N N . PRO A 1 758 ? 42.078 -32.375 -12.181 1.00 36.41 758 PRO A N 1
ATOM 5691 C CA . PRO A 1 758 ? 40.717 -32.288 -12.724 1.00 36.41 758 PRO A CA 1
ATOM 5692 C C . PRO A 1 758 ? 39.772 -31.383 -11.909 1.00 36.41 758 PRO A C 1
ATOM 5694 O O . PRO A 1 758 ? 40.148 -30.799 -10.897 1.00 36.41 758 PRO A O 1
ATOM 5697 N N . ARG A 1 759 ? 38.537 -31.212 -12.404 1.00 35.16 759 ARG A N 1
ATOM 5698 C CA . ARG A 1 759 ? 37.534 -30.264 -11.883 1.00 35.16 759 ARG A CA 1
ATOM 5699 C C . ARG A 1 759 ? 37.199 -30.528 -10.408 1.00 35.16 759 ARG A C 1
ATOM 5701 O O . ARG A 1 759 ? 36.399 -31.409 -10.110 1.00 35.16 759 ARG A O 1
ATOM 5708 N N . CYS A 1 760 ? 37.760 -29.724 -9.511 1.00 29.03 760 CYS A N 1
ATOM 5709 C CA . CYS A 1 760 ? 37.347 -29.673 -8.112 1.00 29.03 760 CYS A CA 1
ATOM 5710 C C . CYS A 1 760 ? 36.099 -28.788 -7.974 1.00 29.03 760 CYS A C 1
ATOM 5712 O O . CYS A 1 760 ? 36.045 -27.694 -8.540 1.00 29.03 760 CYS A O 1
ATOM 5714 N N . PHE A 1 761 ? 35.099 -29.264 -7.235 1.00 29.28 761 PHE A N 1
ATOM 5715 C CA . PHE A 1 761 ? 33.914 -28.483 -6.881 1.00 29.28 761 PHE A CA 1
ATOM 5716 C C . PHE A 1 761 ? 34.218 -27.557 -5.694 1.00 29.28 761 PHE A C 1
ATOM 5718 O O . PHE A 1 761 ? 35.043 -27.883 -4.843 1.00 29.28 761 PHE A O 1
ATOM 5725 N N . PHE A 1 762 ? 33.525 -26.420 -5.610 1.00 30.52 762 PHE A N 1
ATOM 5726 C CA . PHE A 1 762 ? 33.551 -25.559 -4.425 1.00 30.52 762 PHE A CA 1
ATOM 5727 C C . PHE A 1 762 ? 32.421 -25.968 -3.476 1.00 30.52 762 PHE A C 1
ATOM 5729 O O . PHE A 1 762 ? 31.254 -25.954 -3.868 1.00 30.52 762 PHE A O 1
ATOM 5736 N N . GLN A 1 763 ? 32.754 -26.314 -2.232 1.00 29.30 763 GLN A N 1
ATOM 5737 C CA . GLN A 1 763 ? 31.767 -26.671 -1.213 1.00 29.30 763 GLN A CA 1
ATOM 5738 C C . GLN A 1 763 ? 31.305 -25.414 -0.461 1.00 29.30 763 GLN A C 1
ATOM 5740 O O . GLN A 1 763 ? 32.062 -24.820 0.304 1.00 29.30 763 GLN A O 1
ATOM 5745 N N . PHE A 1 764 ? 30.048 -25.015 -0.656 1.00 31.09 764 PHE A N 1
ATOM 5746 C CA . PHE A 1 764 ? 29.404 -23.977 0.153 1.00 31.09 764 PHE A CA 1
ATOM 5747 C C . PHE A 1 764 ? 28.719 -24.628 1.359 1.00 31.09 764 PHE A C 1
ATOM 5749 O O . PHE A 1 764 ? 27.579 -25.079 1.260 1.00 31.09 764 PHE A O 1
ATOM 5756 N N . GLN A 1 765 ? 29.411 -24.695 2.497 1.00 28.27 765 GLN A N 1
ATOM 5757 C CA . GLN A 1 765 ? 28.813 -25.167 3.748 1.00 28.27 765 GLN A CA 1
ATOM 5758 C C . GLN A 1 765 ? 28.025 -24.041 4.429 1.00 28.27 765 GLN A C 1
ATOM 5760 O O . GLN A 1 765 ? 28.580 -23.005 4.797 1.00 28.27 765 GLN A O 1
ATOM 5765 N N . TRP A 1 766 ? 26.722 -24.259 4.593 1.00 30.28 766 TRP A N 1
ATOM 5766 C CA . TRP A 1 766 ? 25.817 -23.342 5.277 1.00 30.28 766 TRP A CA 1
ATOM 5767 C C . TRP A 1 766 ? 25.701 -23.707 6.754 1.00 30.28 766 TRP A C 1
ATOM 5769 O O . TRP A 1 766 ? 25.285 -24.812 7.094 1.00 30.28 766 TRP A O 1
ATOM 5779 N N . TYR A 1 767 ? 26.028 -22.755 7.626 1.00 26.91 767 TYR A N 1
ATOM 5780 C CA . TYR A 1 767 ? 25.821 -22.871 9.067 1.00 26.91 767 TYR A CA 1
ATOM 5781 C C . TYR A 1 767 ? 24.675 -21.941 9.484 1.00 26.91 767 TYR A C 1
ATOM 5783 O O . TYR A 1 767 ? 24.861 -20.721 9.458 1.00 26.91 767 TYR A O 1
ATOM 5791 N N . PRO A 1 768 ? 23.494 -22.465 9.867 1.00 27.42 768 PRO A N 1
ATOM 5792 C CA . PRO A 1 768 ? 22.442 -21.636 10.437 1.00 27.42 768 PRO A CA 1
ATOM 5793 C C . PRO A 1 768 ? 22.908 -21.092 11.788 1.00 27.42 768 PRO A C 1
ATOM 5795 O O . PRO A 1 768 ? 23.288 -21.854 12.684 1.00 27.42 768 PRO A O 1
ATOM 5798 N N . ILE A 1 769 ? 22.844 -19.773 11.965 1.00 28.62 769 ILE A N 1
ATOM 5799 C CA . ILE A 1 769 ? 23.033 -19.170 13.285 1.00 28.62 769 ILE A CA 1
ATOM 5800 C C . ILE A 1 769 ? 21.871 -19.658 14.166 1.00 28.62 769 ILE A C 1
ATOM 5802 O O . ILE A 1 769 ? 20.712 -19.391 13.866 1.00 28.62 769 ILE A O 1
ATOM 5806 N N . ASN A 1 770 ? 22.199 -20.377 15.243 1.00 30.41 770 ASN A N 1
ATOM 5807 C CA . ASN A 1 770 ? 21.282 -20.975 16.228 1.00 30.41 770 ASN A CA 1
ATOM 5808 C C . ASN A 1 770 ? 20.481 -22.224 15.801 1.00 30.41 770 ASN A C 1
ATOM 5810 O O . ASN A 1 770 ? 19.539 -22.594 16.497 1.00 30.41 770 ASN A O 1
ATOM 5814 N N . GLY A 1 771 ? 20.860 -22.929 14.727 1.00 30.88 771 GLY A N 1
ATOM 5815 C CA . GLY A 1 771 ? 20.334 -24.281 14.448 1.00 30.88 771 GLY A CA 1
ATOM 5816 C C . GLY A 1 771 ? 18.845 -24.372 14.077 1.00 30.88 771 GLY A C 1
ATOM 5817 O O . GLY A 1 771 ? 18.331 -25.472 13.882 1.00 30.88 771 GLY A O 1
ATOM 5818 N N . THR A 1 772 ? 18.149 -23.244 13.943 1.00 27.22 772 THR A N 1
ATOM 5819 C CA . THR A 1 772 ? 16.800 -23.176 13.386 1.00 27.22 772 THR A CA 1
ATOM 5820 C C . THR A 1 772 ? 16.865 -23.247 11.862 1.00 27.22 772 THR A C 1
ATOM 5822 O O . THR A 1 772 ? 17.591 -22.493 11.213 1.00 27.22 772 THR A O 1
ATOM 5825 N N . ALA A 1 773 ? 16.088 -24.157 11.275 1.00 29.22 773 ALA A N 1
ATOM 5826 C CA . ALA A 1 773 ? 15.943 -24.276 9.829 1.00 29.22 773 ALA A CA 1
ATOM 5827 C C . ALA A 1 773 ? 15.034 -23.157 9.289 1.00 29.22 773 ALA A C 1
ATOM 5829 O O . ALA A 1 773 ? 13.853 -23.374 9.026 1.00 29.22 773 ALA A O 1
ATOM 5830 N N . ALA A 1 774 ? 15.581 -21.949 9.152 1.00 27.52 774 ALA A N 1
ATOM 5831 C CA . ALA A 1 774 ? 14.950 -20.900 8.361 1.00 27.52 774 ALA A CA 1
ATOM 5832 C C . ALA A 1 774 ? 15.116 -21.227 6.861 1.00 27.52 774 ALA A C 1
ATOM 5834 O O . ALA A 1 774 ? 16.238 -21.538 6.444 1.00 27.52 774 ALA A O 1
ATOM 5835 N N . PRO A 1 775 ? 14.047 -21.182 6.042 1.00 25.70 775 PRO A N 1
ATOM 5836 C CA . PRO A 1 775 ? 14.190 -21.271 4.595 1.00 25.70 775 PRO A CA 1
ATOM 5837 C C . PRO A 1 775 ? 14.999 -20.077 4.069 1.00 25.70 775 PRO A C 1
ATOM 5839 O O . PRO A 1 775 ? 14.951 -18.975 4.613 1.00 25.70 775 PRO A O 1
ATOM 5842 N N . VAL A 1 776 ? 15.773 -20.316 3.012 1.00 28.22 776 VAL A N 1
ATOM 5843 C CA . VAL A 1 776 ? 16.574 -19.288 2.341 1.00 28.22 776 VAL A CA 1
ATOM 5844 C C . VAL A 1 776 ? 15.761 -18.754 1.166 1.00 28.22 776 VAL A C 1
ATOM 5846 O O . VAL A 1 776 ? 15.676 -19.427 0.142 1.00 28.22 776 VAL A O 1
ATOM 5849 N N . ASP A 1 777 ? 15.187 -17.557 1.300 1.00 23.91 777 ASP A N 1
ATOM 5850 C CA . ASP A 1 777 ? 14.252 -17.013 0.298 1.00 23.91 777 ASP A CA 1
ATOM 5851 C C . ASP A 1 777 ? 14.903 -16.675 -1.058 1.00 23.91 777 ASP A C 1
ATOM 5853 O O . ASP A 1 777 ? 14.215 -16.646 -2.073 1.00 23.91 777 ASP A O 1
ATOM 5857 N N . SER A 1 778 ? 16.220 -16.430 -1.124 1.00 27.58 778 SER A N 1
ATOM 5858 C CA . SER A 1 778 ? 16.989 -16.500 -2.385 1.00 27.58 778 SER A CA 1
ATOM 5859 C C . SER A 1 778 ? 18.508 -16.386 -2.190 1.00 27.58 778 SER A C 1
ATOM 5861 O O . SER A 1 778 ? 19.001 -15.708 -1.288 1.00 27.58 778 SER A O 1
ATOM 5863 N N . VAL A 1 779 ? 19.275 -17.013 -3.094 1.00 28.25 779 VAL A N 1
ATOM 5864 C CA . VAL A 1 779 ? 20.723 -16.792 -3.274 1.00 28.25 779 VAL A CA 1
ATOM 5865 C C . VAL A 1 779 ? 21.029 -16.715 -4.767 1.00 28.25 779 VAL A C 1
ATOM 5867 O O . VAL A 1 779 ? 20.815 -17.677 -5.501 1.00 28.25 779 VAL A O 1
ATOM 5870 N N . PHE A 1 780 ? 21.579 -15.587 -5.219 1.00 29.97 780 PHE A N 1
ATOM 5871 C CA . PHE A 1 780 ? 21.933 -15.376 -6.622 1.00 29.97 780 PHE A CA 1
ATOM 5872 C C . PHE A 1 780 ? 23.445 -15.493 -6.845 1.00 29.97 780 PHE A C 1
ATOM 5874 O O . PHE A 1 780 ? 24.222 -14.614 -6.469 1.00 29.97 780 PHE A O 1
ATOM 5881 N N . VAL A 1 781 ? 23.858 -16.557 -7.537 1.00 29.69 781 VAL A N 1
ATOM 5882 C CA . VAL A 1 781 ? 25.181 -16.663 -8.169 1.00 29.69 781 VAL A CA 1
ATOM 5883 C C . VAL A 1 781 ? 24.963 -16.557 -9.675 1.00 29.69 781 VAL A C 1
ATOM 5885 O O . VAL A 1 781 ? 24.298 -17.406 -10.262 1.00 29.69 781 VAL A O 1
ATOM 5888 N N . THR A 1 782 ? 25.478 -15.497 -10.302 1.00 29.47 782 THR A N 1
ATOM 5889 C CA . THR A 1 782 ? 25.259 -15.216 -11.732 1.00 29.47 782 THR A CA 1
ATOM 5890 C C . THR A 1 782 ? 26.585 -15.139 -12.485 1.00 29.47 782 THR A C 1
ATOM 5892 O O . THR A 1 782 ? 27.604 -14.718 -11.936 1.00 29.47 782 THR A O 1
ATOM 5895 N N . ASP A 1 783 ? 26.568 -15.519 -13.763 1.00 26.73 783 ASP A N 1
ATOM 5896 C CA . ASP A 1 783 ? 27.693 -15.370 -14.695 1.00 26.73 783 ASP A CA 1
ATOM 5897 C C . ASP A 1 783 ? 27.808 -13.947 -15.283 1.00 26.73 783 ASP A C 1
ATOM 5899 O O . ASP A 1 783 ? 28.670 -13.675 -16.118 1.00 26.73 783 ASP A O 1
ATOM 5903 N N . GLY A 1 784 ? 26.938 -13.028 -14.851 1.00 28.95 784 GLY A N 1
ATOM 5904 C CA . GLY A 1 784 ? 26.817 -11.670 -15.373 1.00 28.95 784 GLY A CA 1
ATOM 5905 C C . GLY A 1 784 ? 25.920 -11.518 -16.608 1.00 28.95 784 GLY A C 1
ATOM 5906 O O . GLY A 1 784 ? 25.689 -10.379 -17.012 1.00 28.95 784 GLY A O 1
ATOM 5907 N N . ALA A 1 785 ? 25.386 -12.604 -17.185 1.00 26.38 785 ALA A N 1
ATOM 5908 C CA . ALA A 1 785 ? 24.599 -12.572 -18.423 1.00 26.38 785 ALA A CA 1
ATOM 5909 C C . ALA A 1 785 ? 23.136 -13.035 -18.268 1.00 26.38 785 ALA A C 1
ATOM 5911 O O . ALA A 1 785 ? 22.289 -12.628 -19.071 1.00 26.38 785 ALA A O 1
ATOM 5912 N N . ARG A 1 786 ? 22.801 -13.846 -17.251 1.00 24.41 786 ARG A N 1
ATOM 5913 C CA . ARG A 1 786 ? 21.411 -14.257 -16.961 1.00 24.41 786 ARG A CA 1
ATOM 5914 C C . ARG A 1 786 ? 21.047 -14.139 -15.480 1.00 24.41 786 ARG A C 1
ATOM 5916 O O . ARG A 1 786 ? 21.739 -14.664 -14.616 1.00 24.41 786 ARG A O 1
ATOM 5923 N N . ILE A 1 787 ? 19.892 -13.527 -15.209 1.00 27.73 787 ILE A N 1
ATOM 5924 C CA . ILE A 1 787 ? 19.131 -13.772 -13.978 1.00 27.73 787 ILE A CA 1
ATOM 5925 C C . ILE A 1 787 ? 18.262 -15.000 -14.245 1.00 27.73 787 ILE A C 1
ATOM 5927 O O . ILE A 1 787 ? 17.445 -14.984 -15.170 1.00 27.73 787 ILE A O 1
ATOM 5931 N N . ILE A 1 788 ? 18.425 -16.049 -13.441 1.00 23.47 788 ILE A N 1
ATOM 5932 C CA . ILE A 1 788 ? 17.452 -17.140 -13.382 1.00 23.47 788 ILE A CA 1
ATOM 5933 C C . ILE A 1 788 ? 16.247 -16.591 -12.611 1.00 23.47 788 ILE A C 1
ATOM 5935 O O . ILE A 1 788 ? 16.245 -16.556 -11.386 1.00 23.47 788 ILE A O 1
ATOM 5939 N N . ASN A 1 789 ? 15.256 -16.080 -13.345 1.00 23.36 789 ASN A N 1
ATOM 5940 C CA . ASN A 1 789 ? 13.956 -15.720 -12.785 1.00 23.36 789 ASN A CA 1
ATOM 5941 C C . ASN A 1 789 ? 13.163 -17.011 -12.550 1.00 23.36 789 ASN A C 1
ATOM 5943 O O . ASN A 1 789 ? 12.470 -17.493 -13.445 1.00 23.36 789 ASN A O 1
ATOM 5947 N N . ALA A 1 790 ? 13.274 -17.533 -11.341 1.00 20.58 790 ALA A N 1
ATOM 5948 C CA . ALA A 1 790 ? 12.258 -18.337 -10.690 1.00 20.58 790 ALA A CA 1
ATOM 5949 C C . ALA A 1 790 ? 12.361 -18.033 -9.196 1.00 20.58 790 ALA A C 1
ATOM 5951 O O . ALA A 1 790 ? 13.471 -17.830 -8.698 1.00 20.58 790 ALA A O 1
ATOM 5952 N N . ASP A 1 791 ? 11.234 -18.040 -8.492 1.00 23.47 791 ASP A N 1
ATOM 5953 C CA . ASP A 1 791 ? 11.252 -18.394 -7.078 1.00 23.47 791 ASP A CA 1
ATOM 5954 C C . ASP A 1 791 ? 11.722 -19.851 -7.048 1.00 23.47 791 ASP A C 1
ATOM 5956 O O . ASP A 1 791 ? 10.986 -20.769 -7.417 1.00 23.47 791 ASP A O 1
ATOM 5960 N N . VAL A 1 792 ? 13.017 -20.053 -6.799 1.00 22.77 792 VAL A N 1
ATOM 5961 C CA . VAL A 1 792 ? 13.590 -21.396 -6.772 1.00 22.77 792 VAL A CA 1
ATOM 5962 C C . VAL A 1 792 ? 13.188 -21.993 -5.437 1.00 22.77 792 VAL A C 1
ATOM 5964 O O . VAL A 1 792 ? 13.629 -21.506 -4.398 1.00 22.77 792 VAL A O 1
ATOM 5967 N N . ASP A 1 793 ? 12.355 -23.037 -5.486 1.00 20.92 793 ASP A N 1
ATOM 5968 C CA . ASP A 1 793 ? 12.042 -23.882 -4.335 1.00 20.92 793 ASP A CA 1
ATOM 5969 C C . ASP A 1 793 ? 13.304 -24.152 -3.504 1.00 20.92 793 ASP A C 1
ATOM 5971 O O . ASP A 1 793 ? 14.394 -24.343 -4.058 1.00 20.92 793 ASP A O 1
ATOM 5975 N N . ALA A 1 794 ? 13.143 -24.248 -2.180 1.00 23.45 794 ALA A N 1
ATOM 5976 C CA . ALA A 1 794 ? 14.189 -24.754 -1.298 1.00 23.45 794 ALA A CA 1
ATOM 5977 C C . ALA A 1 794 ? 14.819 -26.007 -1.927 1.00 23.45 794 ALA A C 1
ATOM 5979 O O . ALA A 1 794 ? 14.110 -26.984 -2.175 1.00 23.45 794 ALA A O 1
ATOM 5980 N N . VAL A 1 795 ? 16.125 -25.940 -2.232 1.00 24.84 795 VAL A N 1
ATOM 5981 C CA . VAL A 1 795 ? 16.829 -26.915 -3.082 1.00 24.84 795 VAL A CA 1
ATOM 5982 C C . VAL A 1 795 ? 16.558 -28.326 -2.573 1.00 24.84 795 VAL A C 1
ATOM 5984 O O . VAL A 1 795 ? 17.126 -28.758 -1.569 1.00 24.84 795 VAL A O 1
ATOM 5987 N N . SER A 1 796 ? 15.661 -29.045 -3.252 1.00 22.55 796 SER A N 1
ATOM 5988 C CA . SER A 1 796 ? 15.248 -30.361 -2.788 1.00 22.55 796 SER A CA 1
ATOM 5989 C C . SER A 1 796 ? 16.417 -31.318 -2.965 1.00 22.55 796 SER A C 1
ATOM 5991 O O . SER A 1 796 ? 16.837 -31.574 -4.097 1.00 22.55 796 SER A O 1
ATOM 5993 N N . ALA A 1 797 ? 16.921 -31.869 -1.864 1.00 24.25 797 ALA A N 1
ATOM 5994 C CA . ALA A 1 797 ? 17.904 -32.939 -1.898 1.00 24.25 797 ALA A CA 1
ATOM 5995 C C . ALA A 1 797 ? 17.267 -34.200 -2.509 1.00 24.25 797 ALA A C 1
ATOM 5997 O O . ALA A 1 797 ? 16.680 -35.026 -1.812 1.00 24.25 797 ALA A O 1
ATOM 5998 N N . GLN A 1 798 ? 17.365 -34.336 -3.831 1.00 23.12 798 GLN A N 1
ATOM 5999 C CA . GLN A 1 798 ? 17.166 -35.600 -4.529 1.00 23.12 798 GLN A CA 1
ATOM 6000 C C . GLN A 1 798 ? 18.542 -36.258 -4.687 1.00 23.12 798 GLN A C 1
ATOM 6002 O O . GLN A 1 798 ? 19.375 -35.720 -5.420 1.00 23.12 798 GLN A O 1
ATOM 6007 N N . PRO A 1 799 ? 18.821 -37.386 -4.009 1.00 24.44 799 PRO A N 1
ATOM 6008 C CA . PRO A 1 799 ? 20.056 -38.119 -4.243 1.00 24.44 799 PRO A CA 1
ATOM 6009 C C . PRO A 1 799 ? 20.045 -38.672 -5.679 1.00 24.44 799 PRO A C 1
ATOM 6011 O O . PRO A 1 799 ? 19.014 -39.196 -6.115 1.00 24.44 799 PRO A O 1
ATOM 6014 N N . PRO A 1 800 ? 21.157 -38.590 -6.431 1.00 25.86 800 PRO A N 1
ATOM 6015 C CA . PRO A 1 800 ? 21.193 -39.086 -7.799 1.00 25.86 800 PRO A CA 1
ATOM 6016 C C . PRO A 1 800 ? 20.993 -40.603 -7.824 1.00 25.86 800 PRO A C 1
ATOM 6018 O O . PRO A 1 800 ? 21.802 -41.376 -7.301 1.00 25.86 800 PRO A O 1
ATOM 6021 N N . SER A 1 801 ? 19.924 -41.052 -8.480 1.00 30.77 801 SER A N 1
ATOM 6022 C CA . SER A 1 801 ? 19.778 -42.454 -8.842 1.00 30.77 801 SER A CA 1
ATOM 6023 C C . SER A 1 801 ? 20.826 -42.806 -9.905 1.00 30.77 801 SER A C 1
ATOM 6025 O O . SER A 1 801 ? 20.854 -42.245 -10.995 1.00 30.77 801 SER A O 1
ATOM 6027 N N . THR A 1 802 ? 21.687 -43.775 -9.583 1.00 31.45 802 THR A N 1
ATOM 6028 C CA . THR A 1 802 ? 22.732 -44.351 -10.457 1.00 31.45 802 THR A CA 1
ATOM 6029 C C . THR A 1 802 ? 23.917 -43.438 -10.822 1.00 31.45 802 THR A C 1
ATOM 6031 O O . THR A 1 802 ? 24.108 -43.051 -11.972 1.00 31.45 802 THR A O 1
ATOM 6034 N N . ALA A 1 803 ? 24.816 -43.202 -9.860 1.00 29.81 803 ALA A N 1
ATOM 6035 C CA . ALA A 1 803 ? 26.201 -42.843 -10.177 1.00 29.81 803 ALA A CA 1
ATOM 6036 C C . ALA A 1 803 ? 26.971 -44.075 -10.702 1.00 29.81 803 ALA A C 1
ATOM 6038 O O . ALA A 1 803 ? 26.916 -45.153 -10.106 1.00 29.81 803 ALA A O 1
ATOM 6039 N N . ALA A 1 804 ? 27.699 -43.925 -11.813 1.00 27.45 804 ALA A N 1
ATOM 6040 C CA . ALA A 1 804 ? 28.553 -44.983 -12.351 1.00 27.45 804 ALA A CA 1
ATOM 6041 C C . ALA A 1 804 ? 29.805 -45.192 -11.475 1.00 27.45 804 ALA A C 1
ATOM 6043 O O . ALA A 1 804 ? 30.386 -44.236 -10.962 1.00 27.45 804 ALA A O 1
ATOM 6044 N N . ALA A 1 805 ? 30.244 -46.443 -11.318 1.00 26.97 805 ALA A N 1
ATOM 6045 C CA . ALA A 1 805 ? 31.385 -46.776 -10.468 1.00 26.97 805 ALA A CA 1
ATOM 6046 C C . ALA A 1 805 ? 32.703 -46.193 -11.021 1.00 26.97 805 ALA A C 1
ATOM 6048 O O . ALA A 1 805 ? 33.158 -46.599 -12.090 1.00 26.97 805 ALA A O 1
ATOM 6049 N N . GLY A 1 806 ? 33.335 -45.275 -10.278 1.00 32.69 806 GLY A N 1
ATOM 6050 C CA . GLY A 1 806 ? 34.675 -44.767 -10.610 1.00 32.69 806 GLY A CA 1
ATOM 6051 C C . GLY A 1 806 ? 35.081 -43.412 -10.015 1.00 32.69 806 GLY A C 1
ATOM 6052 O O . GLY A 1 806 ? 36.270 -43.105 -10.001 1.00 32.69 806 GLY A O 1
ATOM 6053 N N . THR A 1 807 ? 34.152 -42.593 -9.512 1.00 29.95 807 THR A N 1
ATOM 6054 C CA . THR A 1 807 ? 34.466 -41.250 -8.981 1.00 29.95 807 THR A CA 1
ATOM 6055 C C . THR A 1 807 ? 34.747 -41.254 -7.477 1.00 29.95 807 THR A C 1
ATOM 6057 O O . THR A 1 807 ? 33.867 -41.548 -6.670 1.00 29.95 807 THR A O 1
ATOM 6060 N N . SER A 1 808 ? 35.961 -40.864 -7.084 1.00 31.58 808 SER A N 1
ATOM 6061 C CA . SER A 1 808 ? 36.432 -40.817 -5.693 1.00 31.58 808 SER A CA 1
ATOM 6062 C C . SER A 1 808 ? 35.969 -39.568 -4.919 1.00 31.58 808 SER A C 1
ATOM 6064 O O . SER A 1 808 ? 36.793 -38.825 -4.391 1.00 31.58 808 SER A O 1
ATOM 6066 N N . CYS A 1 809 ? 34.655 -39.342 -4.842 1.00 32.59 809 CYS A N 1
ATOM 6067 C CA . CYS A 1 809 ? 34.020 -38.343 -3.971 1.00 32.59 809 CYS A CA 1
ATOM 6068 C C . CYS A 1 809 ? 32.700 -38.919 -3.436 1.00 32.59 809 CYS A C 1
ATOM 6070 O O . CYS A 1 809 ? 31.655 -38.756 -4.058 1.00 32.59 809 CYS A O 1
ATOM 6072 N N . ALA A 1 810 ? 32.755 -39.627 -2.307 1.00 31.50 810 ALA A N 1
ATOM 6073 C CA . ALA A 1 810 ? 31.595 -40.267 -1.688 1.00 31.50 810 ALA A CA 1
ATOM 6074 C C . ALA A 1 810 ? 31.276 -39.627 -0.325 1.00 31.50 810 ALA A C 1
ATOM 6076 O O . ALA A 1 810 ? 31.596 -40.190 0.719 1.00 31.50 810 ALA A O 1
ATOM 6077 N N . ASP A 1 811 ? 30.638 -38.454 -0.348 1.00 35.59 811 ASP A N 1
ATOM 6078 C CA . ASP A 1 811 ? 29.938 -37.884 0.812 1.00 35.59 811 ASP A CA 1
ATOM 6079 C C . ASP A 1 811 ? 28.438 -37.792 0.471 1.00 35.59 811 ASP A C 1
ATOM 6081 O O . ASP A 1 811 ? 28.084 -37.104 -0.492 1.00 35.59 811 ASP A O 1
ATOM 6085 N N . PRO A 1 812 ? 27.542 -38.473 1.213 1.00 31.23 812 PRO A N 1
ATOM 6086 C CA . PRO A 1 812 ? 26.100 -38.419 0.967 1.00 31.23 812 PRO A CA 1
ATOM 6087 C C . PRO A 1 812 ? 25.459 -37.042 1.231 1.00 31.23 812 PRO A C 1
ATOM 6089 O O . PRO A 1 812 ? 24.276 -36.880 0.945 1.00 31.23 812 PRO A O 1
ATOM 6092 N N . ASN A 1 813 ? 26.204 -36.054 1.748 1.00 28.06 813 ASN A N 1
ATOM 6093 C CA . ASN A 1 813 ? 25.725 -34.688 2.004 1.00 28.06 813 ASN A CA 1
ATOM 6094 C C . ASN A 1 813 ? 26.156 -33.659 0.936 1.00 28.06 813 ASN A C 1
ATOM 6096 O O . ASN A 1 813 ? 25.994 -32.453 1.138 1.00 28.06 813 ASN A O 1
ATOM 6100 N N . ALA A 1 814 ? 26.729 -34.094 -0.190 1.00 29.80 814 ALA A N 1
ATOM 6101 C CA . ALA A 1 814 ? 27.121 -33.196 -1.274 1.00 29.80 814 ALA A CA 1
ATOM 6102 C C . ALA A 1 814 ? 25.910 -32.746 -2.120 1.00 29.80 814 ALA A C 1
ATOM 6104 O O . ALA A 1 814 ? 25.205 -33.571 -2.697 1.00 29.80 814 ALA A O 1
ATOM 6105 N N . ILE A 1 815 ? 25.706 -31.429 -2.256 1.00 29.72 815 ILE A N 1
ATOM 6106 C CA . ILE A 1 815 ? 24.751 -30.854 -3.218 1.00 29.72 815 ILE A CA 1
ATOM 6107 C C . ILE A 1 815 ? 25.479 -30.613 -4.545 1.00 29.72 815 ILE A C 1
ATOM 6109 O O . ILE A 1 815 ? 26.344 -29.741 -4.643 1.00 29.72 815 ILE A O 1
ATOM 6113 N N . GLU A 1 816 ? 25.110 -31.364 -5.580 1.00 28.53 816 GLU A N 1
ATOM 6114 C CA . GLU A 1 816 ? 25.614 -31.155 -6.937 1.00 28.53 816 GLU A CA 1
ATOM 6115 C C . GLU A 1 816 ? 24.852 -30.005 -7.617 1.00 28.53 816 GLU A C 1
ATOM 6117 O O . GLU A 1 816 ? 23.681 -30.134 -7.975 1.00 28.53 816 GLU A O 1
ATOM 6122 N N . ILE A 1 817 ? 25.522 -28.870 -7.849 1.00 28.70 817 ILE A N 1
ATOM 6123 C CA . ILE A 1 817 ? 25.000 -27.828 -8.746 1.00 28.70 817 ILE A CA 1
ATOM 6124 C C . ILE A 1 817 ? 25.234 -28.305 -10.185 1.00 28.70 817 ILE A C 1
ATOM 6126 O O . ILE A 1 817 ? 26.246 -27.980 -10.812 1.00 28.70 817 ILE A O 1
ATOM 6130 N N . ALA A 1 818 ? 24.305 -29.120 -10.686 1.00 26.70 818 ALA A N 1
ATOM 6131 C CA . ALA A 1 818 ? 24.364 -29.742 -12.004 1.00 26.70 818 ALA A CA 1
ATOM 6132 C C . ALA A 1 818 ? 24.306 -28.698 -13.136 1.00 26.70 818 ALA A C 1
ATOM 6134 O O . ALA A 1 818 ? 23.246 -28.330 -13.646 1.00 26.70 818 ALA A O 1
ATOM 6135 N N . GLY A 1 819 ? 25.476 -28.216 -13.557 1.00 26.59 819 GLY A N 1
ATOM 6136 C CA . GLY A 1 819 ? 25.612 -27.381 -14.743 1.00 26.59 819 GLY A CA 1
ATOM 6137 C C . GLY A 1 819 ? 25.363 -28.196 -16.012 1.00 26.59 819 GLY A C 1
ATOM 6138 O O . GLY A 1 819 ? 26.125 -29.116 -16.313 1.00 26.59 819 GLY A O 1
ATOM 6139 N N . TYR A 1 820 ? 24.339 -27.825 -16.789 1.00 25.02 820 TYR A N 1
ATOM 6140 C CA . TYR A 1 820 ? 24.116 -28.376 -18.131 1.00 25.02 820 TYR A CA 1
ATOM 6141 C C . TYR A 1 820 ? 25.414 -28.327 -18.953 1.00 25.02 820 TYR A C 1
ATOM 6143 O O . TYR A 1 820 ? 26.070 -27.282 -19.055 1.00 25.02 820 TYR A O 1
ATOM 6151 N N . ALA A 1 821 ? 25.783 -29.471 -19.535 1.00 25.80 821 ALA A N 1
ATOM 6152 C CA . ALA A 1 821 ? 27.056 -29.668 -20.219 1.00 25.80 821 ALA A CA 1
ATOM 6153 C C . ALA A 1 821 ? 27.266 -28.635 -21.345 1.00 25.80 821 ALA A C 1
ATOM 6155 O O . ALA A 1 821 ? 26.669 -28.724 -22.414 1.00 25.80 821 ALA A O 1
ATOM 6156 N N . GLY A 1 822 ? 28.128 -27.647 -21.086 1.00 26.05 822 GLY A N 1
ATOM 6157 C CA . GLY A 1 822 ? 28.444 -26.557 -22.015 1.00 26.05 822 GLY A CA 1
ATOM 6158 C C . GLY A 1 822 ? 28.713 -25.210 -21.336 1.00 26.05 822 GLY A C 1
ATOM 6159 O O . GLY A 1 822 ? 29.466 -24.401 -21.874 1.00 26.05 822 GLY A O 1
ATOM 6160 N N . MET A 1 823 ? 28.167 -24.972 -20.137 1.00 23.81 823 MET A N 1
ATOM 6161 C CA . MET A 1 823 ? 28.321 -23.694 -19.424 1.00 23.81 823 MET A CA 1
ATOM 6162 C C . MET A 1 823 ? 29.441 -23.768 -18.378 1.00 23.81 823 MET A C 1
ATOM 6164 O O . MET A 1 823 ? 29.220 -24.092 -17.215 1.00 23.81 823 MET A O 1
ATOM 6168 N N . GLY A 1 824 ? 30.676 -23.491 -18.801 1.00 24.16 824 GLY A N 1
ATOM 6169 C CA . GLY A 1 824 ? 31.804 -23.355 -17.878 1.00 24.16 824 GLY A CA 1
ATOM 6170 C C . GLY A 1 824 ? 31.790 -22.001 -17.165 1.00 24.16 824 GLY A C 1
ATOM 6171 O O . GLY A 1 824 ? 31.773 -20.967 -17.834 1.00 24.16 824 GLY A O 1
ATOM 6172 N N . PHE A 1 825 ? 31.875 -22.004 -15.830 1.00 25.52 825 PHE A N 1
ATOM 6173 C CA . PHE A 1 825 ? 32.159 -20.806 -15.031 1.00 25.52 825 PHE A CA 1
ATOM 6174 C C . PHE A 1 825 ? 33.441 -20.130 -15.546 1.00 25.52 825 PHE A C 1
ATOM 6176 O O . PHE A 1 825 ? 34.545 -20.646 -15.357 1.00 25.52 825 PHE A O 1
ATOM 6183 N N . ARG A 1 826 ? 33.318 -18.978 -16.219 1.00 25.12 826 ARG A N 1
ATOM 6184 C CA . ARG A 1 826 ? 34.484 -18.229 -16.707 1.00 25.12 826 ARG A CA 1
ATOM 6185 C C . ARG A 1 826 ? 35.054 -17.337 -15.610 1.00 25.12 826 ARG A C 1
ATOM 6187 O O . ARG A 1 826 ? 34.517 -16.278 -15.301 1.00 25.12 826 ARG A O 1
ATOM 6194 N N . GLN A 1 827 ? 36.210 -17.745 -15.103 1.00 26.94 827 GLN A N 1
ATOM 6195 C CA . GLN A 1 827 ? 37.127 -16.906 -14.339 1.00 26.94 827 GLN A CA 1
ATOM 6196 C C . GLN A 1 827 ? 37.531 -15.676 -15.176 1.00 26.94 827 GLN A C 1
ATOM 6198 O O . GLN A 1 827 ? 38.263 -15.787 -16.161 1.00 26.94 827 GLN A O 1
ATOM 6203 N N . ALA A 1 828 ? 37.038 -14.493 -14.806 1.00 22.14 828 ALA A N 1
ATOM 6204 C CA . ALA A 1 828 ? 37.347 -13.241 -15.493 1.00 22.14 828 ALA A CA 1
ATOM 6205 C C . ALA A 1 828 ? 38.693 -12.664 -15.014 1.00 22.14 828 ALA A C 1
ATOM 6207 O O . ALA A 1 828 ? 38.736 -11.760 -14.183 1.00 22.14 828 ALA A O 1
ATOM 6208 N N . GLY A 1 829 ? 39.794 -13.204 -15.543 1.00 23.47 829 GLY A N 1
ATOM 6209 C CA . GLY A 1 829 ? 41.154 -12.713 -15.294 1.00 23.47 829 GLY A CA 1
ATOM 6210 C C . GLY A 1 829 ? 42.188 -13.834 -15.350 1.00 23.47 829 GLY A C 1
ATOM 6211 O O . GLY A 1 829 ? 42.291 -14.625 -14.418 1.00 23.47 829 GLY A O 1
ATOM 6212 N N . VAL A 1 830 ? 42.952 -13.906 -16.443 1.00 27.00 830 VAL A N 1
ATOM 6213 C CA . VAL A 1 830 ? 44.009 -14.914 -16.620 1.00 27.00 830 VAL A CA 1
ATOM 6214 C C . VAL A 1 830 ? 45.245 -14.500 -15.821 1.00 27.00 830 VAL A C 1
ATOM 6216 O O . VAL A 1 830 ? 45.845 -13.462 -16.084 1.00 27.00 830 VAL A O 1
ATOM 6219 N N . GLY A 1 831 ? 45.607 -15.325 -14.844 1.00 24.33 831 GLY A N 1
ATOM 6220 C CA . GLY A 1 831 ? 46.714 -15.108 -13.915 1.00 24.33 831 GLY A CA 1
ATOM 6221 C C . GLY A 1 831 ? 46.392 -15.808 -12.599 1.00 24.33 831 GLY A C 1
ATOM 6222 O O . GLY A 1 831 ? 45.386 -15.497 -11.964 1.00 24.33 831 GLY A O 1
ATOM 6223 N N . SER A 1 832 ? 47.211 -16.781 -12.202 1.00 26.16 832 SER A N 1
ATOM 6224 C CA . SER A 1 832 ? 46.940 -17.749 -11.123 1.00 26.16 832 SER A CA 1
ATOM 6225 C C . SER A 1 832 ? 47.037 -17.171 -9.699 1.00 26.16 832 SER A C 1
ATOM 6227 O O . SER A 1 832 ? 47.504 -17.843 -8.786 1.00 26.16 832 SER A O 1
ATOM 6229 N N . THR A 1 833 ? 46.646 -15.909 -9.510 1.00 28.20 833 THR A N 1
ATOM 6230 C CA . THR A 1 833 ? 46.873 -15.128 -8.284 1.00 28.20 833 THR A CA 1
ATOM 6231 C C . THR A 1 833 ? 45.680 -14.273 -7.841 1.00 28.20 833 THR A C 1
ATOM 6233 O O . THR A 1 833 ? 45.769 -13.636 -6.801 1.00 28.20 833 THR A O 1
ATOM 6236 N N . ASN A 1 834 ? 44.549 -14.243 -8.563 1.00 26.06 834 ASN A N 1
ATOM 6237 C CA . ASN A 1 834 ? 43.395 -13.401 -8.204 1.00 26.06 834 ASN A CA 1
ATOM 6238 C C . ASN A 1 834 ? 42.067 -14.179 -8.154 1.00 26.06 834 ASN A C 1
ATOM 6240 O O . ASN A 1 834 ? 41.380 -14.324 -9.164 1.00 26.06 834 ASN A O 1
ATOM 6244 N N . ALA A 1 835 ? 41.668 -14.614 -6.954 1.00 28.11 835 ALA A N 1
ATOM 6245 C CA . ALA A 1 835 ? 40.376 -15.251 -6.675 1.00 28.11 835 ALA A CA 1
ATOM 6246 C C . ALA A 1 835 ? 39.402 -14.271 -5.985 1.00 28.11 835 ALA A C 1
ATOM 6248 O O . ALA A 1 835 ? 39.086 -14.396 -4.801 1.00 28.11 835 ALA A O 1
ATOM 6249 N N . ARG A 1 836 ? 38.938 -13.263 -6.737 1.00 27.92 836 ARG A N 1
ATOM 6250 C CA . ARG A 1 836 ? 37.875 -12.344 -6.296 1.00 27.92 836 ARG A CA 1
ATOM 6251 C C . ARG A 1 836 ? 36.509 -12.864 -6.728 1.00 27.92 836 ARG A C 1
ATOM 6253 O O . ARG A 1 836 ? 36.221 -12.912 -7.923 1.00 27.92 836 ARG A O 1
ATOM 6260 N N . PHE A 1 837 ? 35.657 -13.168 -5.758 1.00 32.97 837 PHE A N 1
ATOM 6261 C CA . PHE A 1 837 ? 34.252 -13.499 -5.988 1.00 32.97 837 PHE A CA 1
ATOM 6262 C C . PHE A 1 837 ? 33.377 -12.270 -5.719 1.00 32.97 837 PHE A C 1
ATOM 6264 O O . PHE A 1 837 ? 33.755 -11.369 -4.965 1.00 32.97 837 PHE A O 1
ATOM 6271 N N . ARG A 1 838 ? 32.214 -12.214 -6.373 1.00 31.78 838 ARG A N 1
ATOM 6272 C CA . ARG A 1 838 ? 31.273 -11.096 -6.275 1.00 31.78 838 ARG A CA 1
ATOM 6273 C C . ARG A 1 838 ? 29.856 -11.635 -6.137 1.00 31.78 838 ARG A C 1
ATOM 6275 O O . ARG A 1 838 ? 29.412 -12.387 -7.002 1.00 31.78 838 ARG A O 1
ATOM 6282 N N . VAL A 1 839 ? 29.160 -11.230 -5.082 1.00 37.56 839 VAL A N 1
ATOM 6283 C CA . VAL A 1 839 ? 27.733 -11.512 -4.887 1.00 37.56 839 VAL A CA 1
ATOM 6284 C C . VAL A 1 839 ? 26.948 -10.281 -5.318 1.00 37.56 839 VAL A C 1
ATOM 6286 O O . VAL A 1 839 ? 27.285 -9.162 -4.926 1.00 37.56 839 VAL A O 1
ATOM 6289 N N . TYR A 1 840 ? 25.924 -10.494 -6.144 1.00 33.06 840 TYR A N 1
ATOM 6290 C CA . TYR A 1 840 ? 25.046 -9.445 -6.653 1.00 33.06 840 TYR A CA 1
ATOM 6291 C C . TYR A 1 840 ? 23.684 -9.542 -5.988 1.00 33.06 840 TYR A C 1
ATOM 6293 O O . TYR A 1 840 ? 23.011 -10.561 -6.118 1.00 33.06 840 TYR A O 1
ATOM 6301 N N . SER A 1 841 ? 23.265 -8.457 -5.343 1.00 35.19 841 SER A N 1
ATOM 6302 C CA . SER A 1 841 ? 21.876 -8.253 -4.953 1.00 35.19 841 SER A CA 1
ATOM 6303 C C . SER A 1 841 ? 21.332 -7.048 -5.714 1.00 35.19 841 SER A C 1
ATOM 6305 O O . SER A 1 841 ? 21.740 -5.910 -5.483 1.00 35.19 841 SER A O 1
ATOM 6307 N N . THR A 1 842 ? 20.423 -7.290 -6.658 1.00 30.11 842 THR A N 1
ATOM 6308 C CA . THR A 1 842 ? 19.509 -6.237 -7.112 1.00 30.11 842 THR A CA 1
ATOM 6309 C C . THR A 1 842 ? 18.424 -6.120 -6.060 1.00 30.11 842 THR A C 1
ATOM 6311 O O . THR A 1 842 ? 17.734 -7.110 -5.811 1.00 30.11 842 THR A O 1
ATOM 6314 N N . ALA A 1 843 ? 18.245 -4.941 -5.470 1.00 29.41 843 ALA A N 1
ATOM 6315 C CA . ALA A 1 843 ? 17.213 -4.749 -4.464 1.00 29.41 843 ALA A CA 1
ATOM 6316 C C . ALA A 1 843 ? 15.825 -4.715 -5.125 1.00 29.41 843 ALA A C 1
ATOM 6318 O O . ALA A 1 843 ? 15.293 -3.652 -5.447 1.00 29.41 843 ALA A O 1
ATOM 6319 N N . ARG A 1 844 ? 15.238 -5.901 -5.325 1.00 26.94 844 ARG A N 1
ATOM 6320 C CA . ARG A 1 844 ? 13.784 -6.046 -5.343 1.00 26.94 844 ARG A CA 1
ATOM 6321 C C . ARG A 1 844 ? 13.338 -6.009 -3.890 1.00 26.94 844 ARG A C 1
ATOM 6323 O O . ARG A 1 844 ? 13.381 -7.023 -3.204 1.00 26.94 844 ARG A O 1
ATOM 6330 N N . PHE A 1 845 ? 12.994 -4.814 -3.428 1.00 24.47 845 PHE A N 1
ATOM 6331 C CA . PHE A 1 845 ? 12.074 -4.702 -2.310 1.00 24.47 845 PHE A CA 1
ATOM 6332 C C . PHE A 1 845 ? 10.722 -5.206 -2.823 1.00 24.47 845 PHE A C 1
ATOM 6334 O O . PHE A 1 845 ? 10.152 -4.590 -3.727 1.00 24.47 845 PHE A O 1
ATOM 6341 N N . ASN A 1 846 ? 10.317 -6.365 -2.306 1.00 22.98 846 ASN A N 1
ATOM 6342 C CA . ASN A 1 846 ? 8.914 -6.719 -2.115 1.00 22.98 846 ASN A CA 1
ATOM 6343 C C . ASN A 1 846 ? 8.505 -6.130 -0.755 1.00 22.98 846 ASN A C 1
ATOM 6345 O O . ASN A 1 846 ? 9.369 -6.188 0.153 1.00 22.98 846 ASN A O 1
#

Secondary structure (DSSP, 8-state):
--SPPEEEEEEEETTTTEEEEES-HHHHHHHHHH-TTEEEEEEEEEEBSS--TTEEEEEEEEETTTTEEEEE--HHHHHHHHHH-TTTEEEEEEEEEEESS--SSPEEEEEEEETTTTEEEEE--HHHHHHHHHH-TTEEEEEEEEEEB-----PPTTPBPPPEETTTHHHHTT--GGGEEBSSS---------SSSS--TT-EEEEE-SPPPP---TT--SPPPPP-EEEEEE--TTS--EE---TTT--SSEEEEEE-TT--EEEEEE-----TTEE-----SHHHHHHHHHHB-TTS--SSS---GGGB-GGGHHHHHHHHHHHHHHHHHHTT-S--TT--TTTB---SSSSHHHHHHHTEEEEE-TTT--EEEEESSSPPEE-TTSPEEP-EEBTTBPPPGGGS--TT-SS--HHHHHHHHHHHHHHHHS-HHHHHH-TTTS-TTS-SSB-TT--BTTB-HHHHTTTTB-TTT-PBPTT-EEEEEEEEEEE--EETTEE--EEEEEEEEEE-TTSTT-SS-SS-EEEEEEEEEEE---TT-TBTTEEE-TT--SS-EEEEEEEEEEEE--GGGTTTS--EEEEEEEEEE-SEEEETTTTEEEE--EEEEEEESTTS-TT-EEEE-B-STT--SS-EEEESS----SS---B-----EEEEEEEE-TT------TTSSTT-TTB-SS--S--TTS-TT-EEEEEEEETT--SSS-SEEEEEE-SS----TTHHHHS--------S---TT--S-S-PPP------TTS------------SS----S---S----PPS-PPTT-S---TT-------TT-----SS-STT--EEEEEEE----